Protein AF-A0A847JSV0-F1 (afdb_monomer)

Radius of gyration: 32.34 Å; Cα contacts (8 Å, |Δi|>4): 1662; chains: 1; bounding box: 88×96×101 Å

Nearest PDB structures (foldseek):
  1ulp-assembly1_A  TM=4.296E-01  e=1.513E-01  Cellulomonas fimi
  4qqu-assembly1_A  TM=3.848E-01  e=2.629E+00  Candida albicans
  8e0n-assembly1_A  TM=3.205E-01  e=8.816E+00  synthetic construct
  5cwq-assembly1_A  TM=2.743E-01  e=8.399E+00  synthetic construct

Structure (mmCIF, N/CA/C/O backbone):
data_AF-A0A847JSV0-F1
#
_entry.id   AF-A0A847JSV0-F1
#
loop_
_atom_site.group_PDB
_atom_site.id
_atom_site.type_symbol
_atom_site.label_atom_id
_atom_site.label_alt_id
_atom_site.label_comp_id
_atom_site.label_asym_id
_atom_site.label_entity_id
_atom_site.label_seq_id
_atom_site.pdbx_PDB_ins_code
_atom_site.Cartn_x
_atom_site.Cartn_y
_atom_site.Cartn_z
_atom_site.occupancy
_atom_site.B_iso_or_equiv
_atom_site.auth_seq_id
_atom_site.auth_comp_id
_atom_site.auth_asym_id
_atom_site.auth_atom_id
_atom_site.pdbx_PDB_model_num
ATOM 1 N N . MET A 1 1 ? 47.675 39.208 50.537 1.00 34.91 1 MET A N 1
ATOM 2 C CA . MET A 1 1 ? 48.428 38.346 49.602 1.00 34.91 1 MET A CA 1
ATOM 3 C C . MET A 1 1 ? 47.453 37.944 48.498 1.00 34.91 1 MET A C 1
ATOM 5 O O . MET A 1 1 ? 46.710 36.995 48.680 1.00 34.91 1 MET A O 1
ATOM 9 N N . THR A 1 2 ? 47.088 38.894 47.626 1.00 32.78 2 THR A N 1
ATOM 10 C CA . THR A 1 2 ? 47.668 39.128 46.276 1.00 32.78 2 THR A CA 1
ATOM 11 C C . THR A 1 2 ? 47.453 37.903 45.388 1.00 32.78 2 THR A C 1
ATOM 13 O O . THR A 1 2 ? 48.024 36.862 45.668 1.00 32.78 2 THR A O 1
ATOM 16 N N . GLY A 1 3 ? 46.668 37.899 44.320 1.00 32.62 3 GLY A N 1
ATOM 17 C CA . GLY A 1 3 ? 46.015 38.927 43.513 1.00 32.62 3 GLY A CA 1
ATOM 18 C C . GLY A 1 3 ? 45.751 38.241 42.165 1.00 32.62 3 GLY A C 1
ATOM 19 O O . GLY A 1 3 ? 46.589 37.457 41.730 1.00 32.62 3 GLY A O 1
ATOM 20 N N . ASN A 1 4 ? 44.594 38.443 41.537 1.00 36.09 4 ASN A N 1
ATOM 21 C CA . ASN A 1 4 ? 44.381 37.958 40.171 1.00 36.09 4 ASN A CA 1
ATOM 22 C C . ASN A 1 4 ? 43.599 39.009 39.385 1.00 36.09 4 ASN A C 1
ATOM 24 O O . ASN A 1 4 ? 42.371 39.080 39.419 1.00 36.09 4 ASN A O 1
ATOM 28 N N . GLU A 1 5 ? 44.377 39.872 38.740 1.00 38.78 5 GLU A N 1
ATOM 29 C CA . GLU A 1 5 ? 43.948 40.855 37.758 1.00 38.78 5 GLU A CA 1
ATOM 30 C C . GLU A 1 5 ? 43.516 40.133 36.475 1.00 38.78 5 GLU A C 1
ATOM 32 O O . GLU A 1 5 ? 44.240 39.298 35.931 1.00 38.78 5 GLU A O 1
ATOM 37 N N . ARG A 1 6 ? 42.328 40.464 35.962 1.00 38.84 6 ARG A N 1
ATOM 38 C CA . ARG A 1 6 ? 41.935 40.107 34.596 1.00 38.84 6 ARG A CA 1
ATOM 39 C C . ARG A 1 6 ? 42.557 41.119 33.639 1.00 38.84 6 ARG A C 1
ATOM 41 O O . ARG A 1 6 ? 42.055 42.230 33.492 1.00 38.84 6 ARG A O 1
ATOM 48 N N . ALA A 1 7 ? 43.641 40.712 32.989 1.00 34.66 7 ALA A N 1
ATOM 49 C CA . ALA A 1 7 ? 44.193 41.395 31.830 1.00 34.66 7 ALA A CA 1
ATOM 50 C C . ALA A 1 7 ? 43.252 41.222 30.624 1.00 34.66 7 ALA A C 1
ATOM 52 O O . ALA A 1 7 ? 43.016 40.106 30.160 1.00 34.66 7 ALA A O 1
ATOM 53 N N . ASN A 1 8 ? 42.732 42.332 30.099 1.00 32.81 8 ASN A N 1
ATOM 54 C CA . ASN A 1 8 ? 42.137 42.376 28.767 1.00 32.81 8 ASN A CA 1
ATOM 55 C C . ASN A 1 8 ? 43.275 42.399 27.739 1.00 32.81 8 ASN A C 1
ATOM 57 O O . ASN A 1 8 ? 43.961 43.407 27.582 1.00 32.81 8 ASN A O 1
ATOM 61 N N . VAL A 1 9 ? 43.486 41.280 27.046 1.00 33.12 9 VAL A N 1
ATOM 62 C CA . VAL A 1 9 ? 44.395 41.200 25.898 1.00 33.12 9 VAL A CA 1
ATOM 63 C C . VAL A 1 9 ? 43.662 41.746 24.674 1.00 33.12 9 VAL A C 1
ATOM 65 O O . VAL A 1 9 ? 42.769 41.101 24.129 1.00 33.12 9 VAL A O 1
ATOM 68 N N . LEU A 1 10 ? 44.040 42.951 24.248 1.00 29.98 10 LEU A N 1
ATOM 69 C CA . LEU A 1 10 ? 43.637 43.530 22.969 1.00 29.98 10 LEU A CA 1
ATOM 70 C C . LEU A 1 10 ? 44.544 42.948 21.870 1.00 29.98 10 LEU A C 1
ATOM 72 O O . LEU A 1 10 ? 45.731 43.268 21.795 1.00 29.98 10 LEU A O 1
ATOM 76 N N . LEU A 1 11 ? 44.001 42.072 21.026 1.00 31.48 11 LEU A N 1
ATOM 77 C CA . LEU A 1 11 ? 44.697 41.520 19.862 1.00 31.48 11 LEU A CA 1
ATOM 78 C C . LEU A 1 11 ? 44.618 42.535 18.708 1.00 31.48 11 LEU A C 1
ATOM 80 O O . LEU A 1 11 ? 43.620 42.608 17.996 1.00 31.48 11 LEU A O 1
ATOM 84 N N . MET A 1 12 ? 45.664 43.347 18.535 1.00 32.09 12 MET A N 1
ATOM 85 C CA . MET A 1 12 ? 45.839 44.187 17.345 1.00 32.09 12 MET A CA 1
ATOM 86 C C . MET A 1 12 ? 46.558 43.388 16.254 1.00 32.09 12 MET A C 1
ATOM 88 O O . MET A 1 12 ? 47.762 43.148 16.337 1.00 32.09 12 MET A O 1
ATOM 92 N N . ILE A 1 13 ? 45.826 42.997 15.212 1.00 36.97 13 ILE A N 1
ATOM 93 C CA . ILE A 1 13 ? 46.406 42.525 13.950 1.00 36.97 13 ILE A CA 1
ATOM 94 C C . ILE A 1 13 ? 46.797 43.775 13.153 1.00 36.97 13 ILE A C 1
ATOM 96 O O . ILE A 1 13 ? 45.942 44.493 12.643 1.00 36.97 13 ILE A O 1
ATOM 100 N N . GLY A 1 14 ? 48.097 44.068 13.095 1.00 33.44 14 GLY A N 1
ATOM 101 C CA . GLY A 1 14 ? 48.641 45.137 12.262 1.00 33.44 14 GLY A CA 1
ATOM 102 C C . GLY A 1 14 ? 48.822 44.672 10.819 1.00 33.44 14 GLY A C 1
ATOM 103 O O . GLY A 1 14 ? 49.697 43.852 10.546 1.00 33.44 14 GLY A O 1
ATOM 104 N N . ASP A 1 15 ? 48.037 45.229 9.898 1.00 40.00 15 ASP A N 1
ATOM 105 C CA . ASP A 1 15 ? 48.282 45.125 8.460 1.00 40.00 15 ASP A CA 1
ATOM 106 C C . ASP A 1 15 ? 49.325 46.178 8.038 1.00 40.00 15 ASP A C 1
ATOM 108 O O . ASP A 1 15 ? 49.098 47.391 8.089 1.00 40.00 15 ASP A O 1
ATOM 112 N N . ARG A 1 16 ? 50.524 45.719 7.665 1.00 45.75 16 ARG A N 1
ATOM 113 C CA . ARG A 1 16 ? 51.597 46.558 7.117 1.00 45.75 16 ARG A CA 1
ATOM 114 C C . ARG A 1 16 ? 51.403 46.691 5.608 1.00 45.75 16 ARG A C 1
ATOM 116 O O . ARG A 1 16 ? 52.110 46.001 4.878 1.00 45.75 16 ARG A O 1
ATOM 123 N N . ARG A 1 17 ? 50.519 47.584 5.137 1.00 50.09 17 ARG A N 1
ATOM 124 C CA . ARG A 1 17 ? 50.548 48.149 3.761 1.00 50.09 17 ARG A CA 1
ATOM 125 C C . ARG A 1 17 ? 49.454 49.205 3.515 1.00 50.09 17 ARG A C 1
ATOM 127 O O . ARG A 1 17 ? 48.552 48.994 2.723 1.00 50.09 17 ARG A O 1
ATOM 134 N N . SER A 1 18 ? 49.580 50.395 4.103 1.00 39.91 18 SER A N 1
ATOM 135 C CA . SER A 1 18 ? 49.068 51.635 3.481 1.00 39.91 18 SER A CA 1
ATOM 136 C C . SER A 1 18 ? 49.465 52.863 4.299 1.00 39.91 18 SER A C 1
ATOM 138 O O . SER A 1 18 ? 49.057 53.008 5.448 1.00 39.91 18 SER A O 1
ATOM 140 N N . GLY A 1 19 ? 50.252 53.761 3.704 1.00 50.16 19 GLY A N 1
ATOM 141 C CA . GLY A 1 19 ? 50.628 55.047 4.290 1.00 50.16 19 GLY A CA 1
ATOM 142 C C . GLY A 1 19 ? 49.482 56.058 4.256 1.00 50.16 19 GLY A C 1
ATOM 143 O O . GLY A 1 19 ? 49.471 56.948 3.410 1.00 50.16 19 GLY A O 1
ATOM 144 N N . LEU A 1 20 ? 48.533 55.942 5.185 1.00 41.81 20 LEU A N 1
ATOM 145 C CA . LEU A 1 20 ? 47.447 56.906 5.372 1.00 41.81 20 LEU A CA 1
ATOM 146 C C . LEU A 1 20 ? 47.446 57.444 6.810 1.00 41.81 20 LEU A C 1
ATOM 148 O O . LEU A 1 20 ? 47.539 56.700 7.781 1.00 41.81 20 LEU A O 1
ATOM 152 N N . ARG A 1 21 ? 47.404 58.778 6.911 1.00 40.75 21 ARG A N 1
ATOM 153 C CA . ARG A 1 21 ? 47.497 59.579 8.143 1.00 40.75 21 ARG A CA 1
ATOM 154 C C . ARG A 1 21 ? 46.373 59.234 9.139 1.00 40.75 21 ARG A C 1
ATOM 156 O O . ARG A 1 21 ? 45.240 59.038 8.698 1.00 40.75 21 ARG A O 1
ATOM 163 N N . PRO A 1 22 ? 46.624 59.253 10.461 1.00 37.28 22 PRO A N 1
ATOM 164 C CA . PRO A 1 22 ? 45.584 58.995 11.448 1.00 37.28 22 PRO A CA 1
ATOM 165 C C . PRO A 1 22 ? 44.636 60.199 11.540 1.00 37.28 22 PRO A C 1
ATOM 167 O O . PRO A 1 22 ? 45.057 61.318 11.833 1.00 37.28 22 PRO A O 1
ATOM 170 N N . ARG A 1 23 ? 43.342 59.975 11.295 1.00 39.03 23 ARG A N 1
ATOM 171 C CA . ARG A 1 23 ? 42.270 60.871 11.749 1.00 39.03 23 ARG A CA 1
ATOM 172 C C . ARG A 1 23 ? 41.839 60.404 13.137 1.00 39.03 23 ARG A C 1
ATOM 174 O O . ARG A 1 23 ? 41.472 59.244 13.295 1.00 39.03 23 ARG A O 1
ATOM 181 N N . LEU A 1 24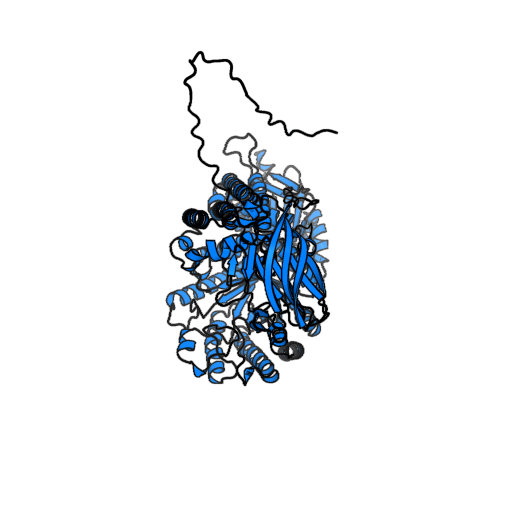 ? 41.900 61.303 14.121 1.00 36.56 24 LEU A N 1
ATOM 182 C CA . LEU A 1 24 ? 41.287 61.114 15.435 1.00 36.56 24 LEU A CA 1
ATOM 183 C C . LEU A 1 24 ? 39.799 60.784 15.247 1.00 36.56 24 LEU A C 1
ATOM 185 O O . LEU A 1 24 ? 39.021 61.642 14.832 1.00 36.56 24 LEU A O 1
ATOM 189 N N . LEU A 1 25 ? 39.416 59.541 15.537 1.00 37.91 25 LEU A N 1
ATOM 190 C CA . LEU A 1 25 ? 38.022 59.143 15.672 1.00 37.91 25 LEU A CA 1
ATOM 191 C C . LEU A 1 25 ? 37.636 59.367 17.138 1.00 37.91 25 LEU A C 1
ATOM 193 O O . LEU A 1 25 ? 38.110 58.659 18.026 1.00 37.91 25 LEU A O 1
ATOM 197 N N . ALA A 1 26 ? 36.825 60.392 17.394 1.00 36.50 26 ALA A N 1
ATOM 198 C CA . ALA A 1 26 ? 36.212 60.602 18.696 1.00 36.50 26 ALA A CA 1
ATOM 199 C C . ALA A 1 26 ? 35.286 59.414 18.996 1.00 36.50 26 ALA A C 1
ATOM 201 O O . ALA A 1 26 ? 34.275 59.216 18.323 1.00 36.50 26 ALA A O 1
ATOM 202 N N . ILE A 1 27 ? 35.654 58.603 19.988 1.00 38.72 27 ILE A N 1
ATOM 203 C CA . ILE A 1 27 ? 34.797 57.550 20.528 1.00 38.72 27 ILE A CA 1
ATOM 204 C C . ILE A 1 27 ? 33.719 58.251 21.358 1.00 38.72 27 ILE A C 1
ATOM 206 O O . ILE A 1 27 ? 33.944 58.624 22.508 1.00 38.72 27 ILE A O 1
ATOM 210 N N . CYS A 1 28 ? 32.548 58.466 20.759 1.00 37.19 28 CYS A N 1
ATOM 211 C CA . CYS A 1 28 ? 31.337 58.737 21.520 1.00 37.19 28 CYS A CA 1
ATOM 212 C C . CYS A 1 28 ? 31.028 57.491 22.358 1.00 37.19 28 CYS A C 1
ATOM 214 O O . CYS A 1 28 ? 30.639 56.453 21.824 1.00 37.19 28 CYS A O 1
ATOM 216 N N . LEU A 1 29 ? 31.223 57.606 23.672 1.00 39.25 29 LEU A N 1
ATOM 217 C CA . LEU A 1 29 ? 30.685 56.697 24.678 1.00 39.25 29 LEU A CA 1
ATOM 218 C C . LEU A 1 29 ? 29.153 56.735 24.588 1.00 39.25 29 LEU A C 1
ATOM 220 O O . LEU A 1 29 ? 28.499 57.542 25.246 1.00 39.25 29 LEU A O 1
ATOM 224 N N . LEU A 1 30 ? 28.578 55.891 23.732 1.00 40.66 30 LEU A N 1
ATOM 225 C CA . LEU A 1 30 ? 27.171 55.528 23.840 1.00 40.66 30 LEU A CA 1
ATOM 226 C C . LEU A 1 30 ? 27.001 54.737 25.146 1.00 40.66 30 LEU A C 1
ATOM 228 O O . LEU A 1 30 ? 27.845 53.886 25.446 1.00 40.66 30 LEU A O 1
ATOM 232 N N . PRO A 1 31 ? 25.951 55.004 25.939 1.00 45.34 31 PRO A N 1
ATOM 233 C CA . PRO A 1 31 ? 25.681 54.215 27.127 1.00 45.34 31 PRO A CA 1
ATOM 234 C C . PRO A 1 31 ? 25.531 52.753 26.704 1.00 45.34 31 PRO A C 1
ATOM 236 O O . PRO A 1 31 ? 24.772 52.448 25.783 1.00 45.34 31 PRO A O 1
ATOM 239 N N . LEU A 1 32 ? 26.276 51.863 27.366 1.00 46.00 32 LEU A N 1
ATOM 240 C CA . LEU A 1 32 ? 26.009 50.429 27.377 1.00 46.00 32 LEU A CA 1
ATOM 241 C C . LEU A 1 32 ? 24.556 50.267 27.826 1.00 46.00 32 LEU A C 1
ATOM 243 O O . LEU A 1 32 ? 24.259 50.281 29.021 1.00 46.00 32 LEU A O 1
ATOM 247 N N . ALA A 1 33 ? 23.640 50.194 26.860 1.00 44.34 33 ALA A N 1
ATOM 248 C CA . ALA A 1 33 ? 22.288 49.751 27.105 1.00 44.34 33 ALA A CA 1
ATOM 249 C C . ALA A 1 33 ? 22.424 48.422 27.842 1.00 44.34 33 ALA A C 1
ATOM 251 O O . ALA A 1 33 ? 23.149 47.535 27.381 1.00 44.34 33 ALA A O 1
ATOM 252 N N . SER A 1 34 ? 21.795 48.330 29.016 1.00 44.09 34 SER A N 1
ATOM 253 C CA . SER A 1 34 ? 21.628 47.063 29.714 1.00 44.09 34 SER A CA 1
ATOM 254 C C . SER A 1 34 ? 21.204 46.045 28.669 1.00 44.09 34 SER A C 1
ATOM 256 O O . SER A 1 34 ? 20.140 46.196 28.067 1.00 44.09 34 SER A O 1
ATOM 258 N N . VAL A 1 35 ? 22.070 45.064 28.403 1.00 47.00 35 VAL A N 1
ATOM 259 C CA . VAL A 1 35 ? 21.666 43.849 27.710 1.00 47.00 35 VAL A CA 1
ATOM 260 C C . VAL A 1 35 ? 20.538 43.332 28.579 1.00 47.00 35 VAL A C 1
ATOM 262 O O . VAL A 1 35 ? 20.782 42.866 29.691 1.00 47.00 35 VAL A O 1
ATOM 265 N N . CYS A 1 36 ? 19.300 43.571 28.144 1.00 44.03 36 CYS A N 1
ATOM 266 C CA . CYS A 1 36 ? 18.137 42.980 28.766 1.00 44.03 36 CYS A CA 1
ATOM 267 C C . CYS A 1 36 ? 18.471 41.499 28.816 1.00 44.03 36 CYS A C 1
ATOM 269 O O . CYS A 1 36 ? 18.708 40.905 27.763 1.00 44.03 36 CYS A O 1
ATOM 271 N N . ALA A 1 37 ? 18.612 40.953 30.025 1.00 51.38 37 ALA A N 1
ATOM 272 C CA . ALA A 1 37 ? 18.651 39.521 30.211 1.00 51.38 37 ALA A CA 1
ATOM 273 C C . ALA A 1 37 ? 17.386 39.021 29.516 1.00 51.38 37 ALA A C 1
ATOM 275 O O . ALA A 1 37 ? 16.277 39.267 29.997 1.00 51.38 37 ALA A O 1
ATOM 276 N N . PHE A 1 38 ? 17.543 38.475 28.307 1.00 52.47 38 PHE A N 1
ATOM 277 C CA . PHE A 1 38 ? 16.462 37.772 27.645 1.00 52.47 38 PHE A CA 1
ATOM 278 C C . PHE A 1 38 ? 15.958 36.781 28.685 1.00 52.47 38 PHE A C 1
ATOM 280 O O . PHE A 1 38 ? 16.769 36.159 29.367 1.00 52.47 38 PHE A O 1
ATOM 287 N N . ALA A 1 39 ? 14.646 36.744 28.905 1.00 57.28 39 ALA A N 1
ATOM 288 C CA . ALA A 1 39 ? 14.075 35.857 29.900 1.00 57.28 39 ALA A CA 1
ATOM 289 C C . ALA A 1 39 ? 14.540 34.424 29.582 1.00 57.28 39 ALA A C 1
ATOM 291 O O . ALA A 1 39 ? 14.081 33.820 28.616 1.00 57.28 39 ALA A O 1
ATOM 292 N N . ASP A 1 40 ? 15.487 33.911 30.373 1.00 81.00 40 ASP A N 1
ATOM 293 C CA . ASP A 1 40 ? 16.155 32.608 30.211 1.00 81.00 40 ASP A CA 1
ATOM 294 C C . ASP A 1 40 ? 15.225 31.437 30.586 1.00 81.00 40 ASP A C 1
ATOM 296 O O . ASP A 1 40 ? 15.662 30.373 31.032 1.00 81.00 40 ASP A O 1
ATOM 300 N N . GLU A 1 41 ? 13.914 31.633 30.452 1.00 92.75 41 GLU A N 1
ATOM 301 C CA . GLU A 1 41 ? 12.902 30.744 30.995 1.00 92.75 41 GLU A CA 1
ATOM 302 C C . GLU A 1 41 ? 11.753 30.548 30.003 1.00 92.75 41 GLU A C 1
ATOM 304 O O . GLU A 1 41 ? 11.113 31.507 29.565 1.00 92.75 41 GLU A O 1
ATOM 309 N N . ALA A 1 42 ? 11.476 29.286 29.671 1.00 95.12 42 ALA A N 1
ATOM 310 C CA . ALA A 1 42 ? 10.224 28.893 29.040 1.00 95.12 42 ALA A CA 1
ATOM 311 C C . ALA A 1 42 ? 9.225 28.525 30.137 1.00 95.12 42 ALA A C 1
ATOM 313 O O . ALA A 1 42 ? 9.546 27.752 31.035 1.00 95.12 42 ALA A O 1
ATOM 314 N N . ARG A 1 43 ? 8.016 29.079 30.103 1.00 96.88 43 ARG A N 1
ATOM 315 C CA . ARG A 1 43 ? 7.050 28.990 31.198 1.00 96.88 43 ARG A CA 1
ATOM 316 C C . ARG A 1 43 ? 5.628 28.795 30.699 1.00 96.88 43 ARG A C 1
ATOM 318 O O . ARG A 1 43 ? 5.196 29.439 29.750 1.00 96.88 43 ARG A O 1
ATOM 325 N N . TYR A 1 44 ? 4.900 27.956 31.423 1.00 97.81 44 TYR A N 1
ATOM 326 C CA . TYR A 1 44 ? 3.455 27.821 31.362 1.00 97.81 44 TYR A CA 1
ATOM 327 C C . TYR A 1 44 ? 2.889 28.032 32.768 1.00 97.81 44 TYR A C 1
ATOM 329 O O . TYR A 1 44 ? 3.381 27.444 33.734 1.00 97.81 44 TYR A O 1
ATOM 337 N N . ALA A 1 45 ? 1.847 28.845 32.900 1.00 97.69 45 ALA A N 1
ATOM 338 C CA . ALA A 1 45 ? 1.058 28.940 34.125 1.00 97.69 45 ALA A CA 1
ATOM 339 C C . ALA A 1 45 ? -0.435 28.886 33.794 1.00 97.69 45 ALA A C 1
ATOM 341 O O . ALA A 1 45 ? -0.903 29.579 32.887 1.00 97.69 45 ALA A O 1
ATOM 342 N N . ALA A 1 46 ? -1.170 28.062 34.538 1.00 95.75 46 ALA A N 1
ATOM 343 C CA . ALA A 1 46 ? -2.612 27.946 34.409 1.00 95.75 46 ALA A CA 1
ATOM 344 C C . ALA A 1 46 ? -3.303 29.260 34.812 1.00 95.75 46 ALA A C 1
ATOM 346 O O . ALA A 1 46 ? -2.841 29.991 35.688 1.00 95.75 46 ALA A O 1
ATOM 347 N N . GLY A 1 47 ? -4.422 29.554 34.160 1.00 93.44 47 GLY A N 1
ATOM 348 C CA . GLY A 1 47 ? -5.183 30.788 34.322 1.00 93.44 47 GLY A CA 1
ATOM 349 C C . GLY A 1 47 ? -6.196 30.939 33.192 1.00 93.44 47 GLY A C 1
ATOM 350 O O . GLY A 1 47 ? -6.240 30.103 32.287 1.00 93.44 47 GLY A O 1
ATOM 351 N N . ASP A 1 48 ? -6.987 32.006 33.243 1.00 88.81 48 ASP A N 1
ATOM 352 C CA . ASP A 1 48 ? -7.874 32.405 32.150 1.00 88.81 48 ASP A CA 1
ATOM 353 C C . ASP A 1 48 ? -7.598 33.874 31.761 1.00 88.81 48 ASP A C 1
ATOM 355 O O . ASP A 1 48 ? -8.020 34.784 32.483 1.00 88.81 48 ASP A O 1
ATOM 359 N N . PRO A 1 49 ? -6.839 34.128 30.675 1.00 91.75 49 PRO A N 1
ATOM 360 C CA . PRO A 1 49 ? -6.125 33.143 29.857 1.00 91.75 49 PRO A CA 1
ATOM 361 C C . PRO A 1 49 ? -4.886 32.568 30.579 1.00 91.75 49 PRO A C 1
ATOM 363 O O . PRO A 1 49 ? -4.361 33.191 31.508 1.00 91.75 49 PRO A O 1
ATOM 366 N N . PRO A 1 50 ? -4.370 31.399 30.157 1.00 93.69 50 PRO A N 1
ATOM 367 C CA . PRO A 1 50 ? -3.097 30.898 30.660 1.00 93.69 50 PRO A CA 1
ATOM 368 C C . PRO A 1 50 ? -1.945 31.823 30.243 1.00 93.69 50 PRO A C 1
ATOM 370 O O . PRO A 1 50 ? -2.011 32.521 29.230 1.00 93.69 50 PRO A O 1
ATOM 373 N N . THR A 1 51 ? -0.860 31.809 31.014 1.00 95.44 51 THR A N 1
ATOM 374 C CA . THR A 1 51 ? 0.387 32.494 30.644 1.00 95.44 51 THR A CA 1
ATOM 375 C C . THR A 1 51 ? 1.299 31.509 29.924 1.00 95.44 51 THR A C 1
ATOM 377 O O . THR A 1 51 ? 1.751 30.542 30.533 1.00 95.44 51 THR A O 1
ATOM 380 N N . GLU A 1 52 ? 1.583 31.768 28.649 1.00 94.81 52 GLU A N 1
ATOM 381 C CA . GLU A 1 52 ? 2.425 30.933 27.786 1.00 94.81 52 GLU A CA 1
ATOM 382 C C . GLU A 1 52 ? 3.622 31.750 27.280 1.00 94.81 52 GLU A C 1
ATOM 384 O O . GLU A 1 52 ? 3.478 32.643 26.445 1.00 94.81 52 GLU A O 1
ATOM 389 N N . THR A 1 53 ? 4.819 31.443 27.778 1.00 94.81 53 THR A N 1
ATOM 390 C CA . THR A 1 53 ? 6.072 32.102 27.385 1.00 94.81 53 THR A CA 1
ATOM 391 C C . THR A 1 53 ? 7.031 31.040 26.880 1.00 94.81 53 THR A C 1
ATOM 393 O O . THR A 1 53 ? 7.571 30.279 27.671 1.00 94.81 53 THR A O 1
ATOM 396 N N . HIS A 1 54 ? 7.242 30.944 25.566 1.00 94.00 54 HIS A N 1
ATOM 397 C CA . HIS A 1 54 ? 8.096 29.912 24.946 1.00 94.00 54 HIS A CA 1
ATOM 398 C C . HIS A 1 54 ? 7.709 28.455 25.260 1.00 94.00 54 HIS A C 1
ATOM 400 O O . HIS A 1 54 ? 8.465 27.542 24.946 1.00 94.00 54 HIS A O 1
ATOM 406 N N . MET A 1 55 ? 6.545 28.220 25.856 1.00 95.56 55 MET A N 1
ATOM 407 C CA . MET A 1 55 ? 6.008 26.902 26.152 1.00 95.56 55 MET A CA 1
ATOM 408 C C . MET A 1 55 ? 4.489 26.986 26.130 1.00 95.56 55 MET A C 1
ATOM 410 O O . MET A 1 55 ? 3.921 27.935 26.672 1.00 95.56 55 MET A O 1
ATOM 414 N N . ARG A 1 56 ? 3.841 26.003 25.508 1.00 95.00 56 ARG A N 1
ATOM 415 C CA . ARG A 1 56 ? 2.382 25.952 25.367 1.00 95.00 56 ARG A CA 1
ATOM 416 C C . ARG A 1 56 ? 1.817 24.602 25.768 1.00 95.00 56 ARG A C 1
ATOM 418 O O . ARG A 1 56 ? 2.505 23.582 25.671 1.00 95.00 56 ARG A O 1
ATOM 425 N N . LEU A 1 57 ? 0.547 24.597 26.157 1.00 95.25 57 LEU A N 1
ATOM 426 C CA . LEU A 1 57 ? -0.195 23.368 26.425 1.00 95.25 57 LEU A CA 1
ATOM 427 C C . LEU A 1 57 ? -0.536 22.636 25.116 1.00 95.25 57 LEU A C 1
ATOM 429 O O . LEU A 1 57 ? -1.067 23.230 24.175 1.00 95.25 57 LEU A O 1
ATOM 433 N N . VAL A 1 58 ? -0.292 21.327 25.071 1.00 91.50 58 VAL A N 1
ATOM 434 C CA . VAL A 1 58 ? -0.685 20.453 23.958 1.00 91.50 58 VAL A CA 1
ATOM 435 C C . VAL A 1 58 ? -1.934 19.663 24.344 1.00 91.50 58 VAL A C 1
ATOM 437 O O . VAL A 1 58 ? -1.968 18.979 25.363 1.00 91.50 58 VAL A O 1
ATOM 440 N N . ARG A 1 59 ? -2.967 19.750 23.504 1.00 87.75 59 ARG A N 1
ATOM 441 C CA . ARG A 1 59 ? -4.237 19.022 23.646 1.00 87.75 59 ARG A CA 1
ATOM 442 C C . ARG A 1 59 ? -4.224 17.779 22.757 1.00 87.75 59 ARG A C 1
ATOM 444 O O . ARG A 1 59 ? -3.913 17.895 21.571 1.00 87.75 59 ARG A O 1
ATOM 451 N N . ILE A 1 60 ? -4.525 16.607 23.320 1.00 77.62 60 ILE A N 1
ATOM 452 C CA . ILE A 1 60 ? -4.365 15.291 22.655 1.00 77.62 60 ILE A CA 1
ATOM 453 C C . ILE A 1 60 ? -5.666 14.476 22.702 1.00 77.62 60 ILE A C 1
ATOM 455 O O . ILE A 1 60 ? -5.681 13.257 22.515 1.00 77.62 60 ILE A O 1
ATOM 459 N N . ALA A 1 61 ? -6.813 15.123 22.903 1.00 57.25 61 ALA A N 1
ATOM 460 C CA . ALA A 1 61 ? -8.089 14.459 22.681 1.00 57.25 61 ALA A CA 1
ATOM 461 C C . ALA A 1 61 ? -8.190 13.909 21.231 1.00 57.25 61 ALA A C 1
ATOM 463 O O . ALA A 1 61 ? -7.855 14.620 20.279 1.00 57.25 61 ALA A O 1
ATOM 464 N N . PRO A 1 62 ? -8.655 12.660 21.021 1.00 53.62 62 PRO A N 1
ATOM 465 C CA . PRO A 1 62 ? -9.229 11.739 22.006 1.00 53.62 62 PRO A CA 1
ATOM 466 C C . PRO A 1 62 ? -8.261 10.656 22.525 1.00 53.62 62 PRO A C 1
ATOM 468 O O . PRO A 1 62 ? -8.734 9.726 23.167 1.00 53.62 62 PRO A O 1
ATOM 471 N N . ILE A 1 63 ? -6.963 10.699 22.194 1.00 68.88 63 ILE A N 1
ATOM 472 C CA . ILE A 1 63 ? -6.034 9.581 22.455 1.00 68.88 63 ILE A CA 1
ATOM 473 C C . ILE A 1 63 ? -5.797 9.427 23.955 1.00 68.88 63 ILE A C 1
ATOM 475 O O . ILE A 1 63 ? -6.195 8.419 24.529 1.00 68.88 63 ILE A O 1
ATOM 479 N N . ASP A 1 64 ? -5.198 10.446 24.570 1.00 77.69 64 ASP A N 1
ATOM 480 C CA . ASP A 1 64 ? -4.956 10.463 26.014 1.00 77.69 64 ASP A CA 1
ATOM 481 C C . ASP A 1 64 ? -5.935 11.384 26.741 1.00 77.69 64 ASP A C 1
ATOM 483 O O . ASP A 1 64 ? -6.006 11.331 27.953 1.00 77.69 64 ASP A O 1
ATOM 487 N N . GLY A 1 65 ? -6.727 12.186 26.021 1.00 81.06 65 GLY A N 1
ATOM 488 C CA . GLY A 1 65 ? -7.620 13.189 26.604 1.00 81.06 65 GLY A CA 1
ATOM 489 C C . GLY A 1 65 ? -6.939 14.542 26.831 1.00 81.06 65 GLY A C 1
ATOM 490 O O . GLY A 1 65 ? -5.734 14.700 26.641 1.00 81.06 65 GLY A O 1
ATOM 491 N N . ASP A 1 66 ? -7.738 15.539 27.208 1.00 89.56 66 ASP A N 1
ATOM 492 C CA . ASP A 1 66 ? -7.254 16.870 27.581 1.00 89.56 66 ASP A CA 1
ATOM 493 C C . ASP A 1 66 ? -7.229 16.997 29.112 1.00 89.56 66 ASP A C 1
ATOM 495 O O . ASP A 1 66 ? -8.079 16.399 29.779 1.00 89.56 66 ASP A O 1
ATOM 499 N N . PRO A 1 67 ? -6.297 17.771 29.696 1.00 93.88 67 PRO A N 1
ATOM 500 C CA . PRO A 1 67 ? -6.396 18.131 31.101 1.00 93.88 67 PRO A CA 1
ATOM 501 C C . PRO A 1 67 ? -7.599 19.050 31.336 1.00 93.88 67 PRO A C 1
ATOM 503 O O . PRO A 1 67 ? -8.003 19.833 30.469 1.00 93.88 67 PRO A O 1
ATOM 506 N N . LEU A 1 68 ? -8.150 18.981 32.541 1.00 95.94 68 LEU A N 1
ATOM 507 C CA . LEU A 1 68 ? -9.257 19.811 32.991 1.00 95.94 68 LEU A CA 1
ATOM 508 C C . LEU A 1 68 ? -8.712 21.091 33.626 1.00 95.94 68 LEU A C 1
ATOM 510 O O . LEU A 1 68 ? -7.767 21.054 34.407 1.00 95.94 68 LEU A O 1
ATOM 514 N N . PHE A 1 69 ? -9.307 22.232 33.294 1.00 96.75 69 PHE A N 1
ATOM 515 C CA . PHE A 1 69 ? -8.996 23.500 33.951 1.00 96.75 69 PHE A CA 1
ATOM 516 C C . PHE A 1 69 ? -9.851 23.626 35.212 1.00 96.75 69 PHE A C 1
ATOM 518 O O . PHE A 1 69 ? -11.072 23.481 35.139 1.00 96.75 69 PHE A O 1
ATOM 525 N N . GLU A 1 70 ? -9.232 23.909 36.357 1.00 97.56 70 GLU A N 1
ATOM 526 C CA . GLU A 1 70 ? -9.948 24.147 37.613 1.00 97.56 70 GLU A CA 1
ATOM 527 C C . GLU A 1 70 ? -9.215 25.143 38.519 1.00 97.56 70 GLU A C 1
ATOM 529 O O . GLU A 1 70 ? -8.027 25.413 38.347 1.00 97.56 70 GLU A O 1
ATOM 534 N N . THR A 1 71 ? -9.921 25.668 39.519 1.00 98.00 71 THR A N 1
ATOM 535 C CA . THR A 1 71 ? -9.316 26.409 40.632 1.00 98.00 71 THR A CA 1
ATOM 536 C C . THR A 1 71 ? -9.297 25.504 41.855 1.00 98.00 71 THR A C 1
ATOM 538 O O . THR A 1 71 ? -10.348 25.033 42.289 1.00 98.00 71 THR A O 1
ATOM 541 N N . HIS A 1 72 ? -8.117 25.272 42.426 1.00 98.06 72 HIS A N 1
ATOM 542 C CA . HIS A 1 72 ? -7.940 24.435 43.608 1.00 98.06 72 HIS A CA 1
ATOM 543 C C . HIS A 1 72 ? -7.138 25.181 44.677 1.00 98.06 72 HIS A C 1
ATOM 545 O O . HIS A 1 72 ? -6.071 25.718 44.387 1.00 98.06 72 HIS A O 1
ATOM 551 N N . ALA A 1 73 ? -7.659 25.239 45.908 1.00 97.06 73 ALA A N 1
ATOM 552 C CA . ALA A 1 73 ? -7.073 26.027 47.000 1.00 97.06 73 ALA A CA 1
ATOM 553 C C . ALA A 1 73 ? -6.683 27.453 46.541 1.00 97.06 73 ALA A C 1
ATOM 555 O O . ALA A 1 73 ? -5.518 27.848 46.617 1.00 97.06 73 ALA A O 1
ATOM 556 N N . ASP A 1 74 ? -7.664 28.162 45.967 1.00 97.19 74 ASP A N 1
ATOM 557 C CA . ASP A 1 74 ? -7.569 29.538 45.452 1.00 97.19 74 ASP A CA 1
ATOM 558 C C . ASP A 1 74 ? -6.523 29.777 44.348 1.00 97.19 74 ASP A C 1
ATOM 560 O O . ASP A 1 74 ? -6.178 30.921 44.047 1.00 97.19 74 ASP A O 1
ATOM 564 N N . LYS A 1 75 ? -6.031 28.713 43.699 1.00 98.19 75 LYS A N 1
ATOM 565 C CA . LYS A 1 75 ? -5.066 28.809 42.598 1.00 98.19 75 LYS A CA 1
ATOM 566 C C . LYS A 1 75 ? -5.581 28.109 41.333 1.00 98.19 75 LYS A C 1
ATOM 568 O O . LYS A 1 75 ? -5.993 26.949 41.417 1.00 98.19 75 LYS A O 1
ATOM 573 N N . PRO A 1 76 ? -5.556 28.771 40.161 1.00 98.12 76 PRO A N 1
ATOM 574 C CA . PRO A 1 76 ? -5.831 28.119 38.884 1.00 98.12 76 PRO A CA 1
ATOM 575 C C . PRO A 1 76 ? -4.819 27.004 38.598 1.00 98.12 76 PRO A C 1
ATOM 577 O O . PRO A 1 76 ? -3.622 27.165 38.844 1.00 98.12 76 PRO A O 1
ATOM 580 N N . CYS A 1 77 ? -5.284 25.877 38.069 1.00 98.44 77 CYS A N 1
ATOM 581 C CA . CYS A 1 77 ? -4.442 24.735 37.737 1.00 98.44 77 CYS A CA 1
ATOM 582 C C . CYS A 1 77 ? -5.018 23.887 36.598 1.00 98.44 77 CYS A C 1
ATOM 584 O O . CYS A 1 77 ? -6.198 23.970 36.250 1.00 98.44 77 CYS A O 1
ATOM 586 N N . LEU A 1 78 ? -4.150 23.061 36.023 1.00 98.00 78 LEU A N 1
ATOM 587 C CA . LEU A 1 78 ? -4.513 21.943 35.166 1.00 98.00 78 LEU A CA 1
ATOM 588 C C . LEU A 1 78 ? -4.610 20.682 36.020 1.00 98.00 78 LEU A C 1
ATOM 590 O O . LEU A 1 78 ? -3.661 20.361 36.736 1.00 98.00 78 LEU A O 1
ATOM 594 N N . ARG A 1 79 ? -5.712 19.946 35.912 1.00 97.94 79 ARG A N 1
ATOM 595 C CA . ARG A 1 79 ? -5.882 18.625 36.512 1.00 97.94 79 ARG A CA 1
ATOM 596 C C . ARG A 1 79 ? -5.842 17.553 35.428 1.00 97.94 79 ARG A C 1
ATOM 598 O O . ARG A 1 79 ? -6.457 17.710 34.374 1.00 97.94 79 ARG A O 1
ATOM 605 N N . THR A 1 80 ? -5.137 16.456 35.675 1.00 96.69 80 THR A N 1
ATOM 606 C CA . THR A 1 80 ? -5.312 15.228 34.882 1.00 96.69 80 THR A CA 1
ATOM 607 C C . THR A 1 80 ? -6.746 14.697 35.019 1.00 96.69 80 THR A C 1
ATOM 609 O O . THR A 1 80 ? -7.523 15.183 35.837 1.00 96.69 80 THR A O 1
ATOM 612 N N . ASP A 1 81 ? -7.134 13.712 34.217 1.00 94.12 81 ASP A N 1
ATOM 613 C CA . ASP A 1 81 ? -8.502 13.193 34.252 1.00 94.12 81 ASP A CA 1
ATOM 614 C C . ASP A 1 81 ? -8.512 11.681 34.455 1.00 94.12 81 ASP A C 1
ATOM 616 O O . ASP A 1 81 ? -8.595 10.891 33.509 1.00 94.12 81 ASP A O 1
ATOM 620 N N . ARG A 1 82 ? -8.442 11.265 35.723 1.00 92.81 82 ARG A N 1
ATOM 621 C CA . ARG A 1 82 ? -8.533 9.851 36.104 1.00 92.81 82 ARG A CA 1
ATOM 622 C C . ARG A 1 82 ? -9.809 9.163 35.615 1.00 92.81 82 ARG A C 1
ATOM 624 O O . ARG A 1 82 ? -9.769 7.959 35.367 1.00 92.81 82 ARG A O 1
ATOM 631 N N . GLU A 1 83 ? -10.926 9.882 35.477 1.00 88.44 83 GLU A N 1
ATOM 632 C CA . GLU A 1 83 ? -12.207 9.292 35.059 1.00 88.44 83 GLU A CA 1
ATOM 633 C C . GLU A 1 83 ? -12.141 8.870 33.591 1.00 88.44 83 GLU A C 1
ATOM 635 O O . GLU A 1 83 ? -12.577 7.773 33.236 1.00 88.44 83 GLU A O 1
ATOM 640 N N . ASN A 1 84 ? -11.472 9.680 32.768 1.00 83.19 84 ASN A N 1
ATOM 641 C CA . ASN A 1 84 ? -11.171 9.374 31.371 1.00 83.19 84 ASN A CA 1
ATOM 642 C C . ASN A 1 84 ? -9.844 8.621 31.171 1.00 83.19 84 ASN A C 1
ATOM 644 O O . ASN A 1 84 ? -9.418 8.423 30.034 1.00 83.19 84 ASN A O 1
ATOM 648 N N . ARG A 1 85 ? -9.211 8.149 32.256 1.00 87.94 85 ARG A N 1
ATOM 649 C CA . ARG A 1 85 ? -7.909 7.453 32.247 1.00 87.94 85 ARG A CA 1
ATOM 650 C C . ARG A 1 85 ? -6.797 8.263 31.568 1.00 87.94 85 ARG A C 1
ATOM 652 O O . ARG A 1 85 ? -5.929 7.679 30.925 1.00 87.94 85 ARG A O 1
ATOM 659 N N . ASN A 1 86 ? -6.809 9.582 31.748 1.00 90.75 86 ASN A N 1
ATOM 660 C CA . ASN A 1 86 ? -5.761 10.495 31.311 1.00 90.75 86 ASN A CA 1
ATOM 661 C C . ASN A 1 86 ? -4.823 10.833 32.478 1.00 90.75 86 ASN A C 1
ATOM 663 O O . ASN A 1 86 ? -5.163 11.715 33.265 1.00 90.75 86 ASN A O 1
ATOM 667 N N . PRO A 1 87 ? -3.650 10.197 32.619 1.00 95.12 87 PRO A N 1
ATOM 668 C CA . PRO A 1 87 ? -2.701 10.549 33.669 1.00 95.12 87 PRO A CA 1
ATOM 669 C C . PRO A 1 87 ? -1.697 11.632 33.235 1.00 95.12 87 PRO A C 1
ATOM 671 O O . PRO A 1 87 ? -0.704 11.819 33.933 1.00 95.12 87 PRO A O 1
ATOM 674 N N . TYR A 1 88 ? -1.880 12.316 32.097 1.00 96.50 88 TYR A N 1
ATOM 675 C CA . TYR A 1 88 ? -0.830 13.129 31.475 1.00 96.50 88 TYR A CA 1
ATOM 676 C C . TYR A 1 88 ? -1.244 14.584 31.190 1.00 96.50 88 TYR A C 1
ATOM 678 O O . TYR A 1 88 ? -2.379 14.881 30.825 1.00 96.50 88 TYR A O 1
ATOM 686 N N . ILE A 1 89 ? -0.278 15.501 31.295 1.00 97.19 89 ILE A N 1
ATOM 687 C CA . ILE A 1 89 ? -0.382 16.902 30.856 1.00 97.19 89 ILE A CA 1
ATOM 688 C C . ILE A 1 89 ? 0.797 17.202 29.935 1.00 97.19 89 ILE A C 1
ATOM 690 O O . ILE A 1 89 ? 1.943 17.028 30.341 1.00 97.19 89 ILE A O 1
ATOM 694 N N . TYR A 1 90 ? 0.534 17.647 28.710 1.00 96.00 90 TYR A N 1
ATOM 695 C CA . TYR A 1 90 ? 1.528 17.700 27.639 1.00 96.00 90 TYR A CA 1
ATOM 696 C C . TYR A 1 90 ? 1.945 19.122 27.281 1.00 96.00 90 TYR A C 1
ATOM 698 O O . TYR A 1 90 ? 1.102 20.010 27.190 1.00 96.00 90 TYR A O 1
ATOM 706 N N . PHE A 1 91 ? 3.230 19.324 27.002 1.00 96.38 91 PHE A N 1
ATOM 707 C CA . PHE A 1 91 ? 3.782 20.640 26.694 1.00 96.38 91 PHE A CA 1
ATOM 708 C C . PHE A 1 91 ? 4.715 20.600 25.482 1.00 96.38 91 PHE A C 1
ATOM 710 O O . PHE A 1 91 ? 5.459 19.641 25.281 1.00 96.38 91 PHE A O 1
ATOM 717 N N . ASP A 1 92 ? 4.676 21.666 24.689 1.00 93.56 92 ASP A N 1
ATOM 718 C CA . ASP A 1 92 ? 5.544 21.914 23.529 1.00 93.56 92 ASP A CA 1
ATOM 719 C C . ASP A 1 92 ? 6.338 23.194 23.798 1.00 93.56 92 ASP A C 1
ATOM 721 O O . ASP A 1 92 ? 5.774 24.207 24.231 1.00 93.56 92 ASP A O 1
ATOM 725 N N . VAL A 1 93 ? 7.650 23.124 23.603 1.00 93.62 93 VAL A N 1
ATOM 726 C CA . VAL A 1 93 ? 8.625 24.168 23.905 1.00 93.62 93 VAL A CA 1
ATOM 727 C C . VAL A 1 93 ? 9.037 24.840 22.598 1.00 93.62 93 VAL A C 1
ATOM 729 O O . VAL A 1 93 ? 9.359 24.198 21.599 1.00 93.62 93 VAL A O 1
ATOM 732 N N . SER A 1 94 ? 9.062 26.171 22.602 1.00 89.56 94 SER A N 1
ATOM 733 C CA . SER A 1 94 ? 9.441 26.960 21.433 1.00 89.56 94 SER A CA 1
ATOM 734 C C . SER A 1 94 ? 10.869 26.645 21.001 1.00 89.56 94 SER A C 1
ATOM 736 O O . SER A 1 94 ? 11.835 26.767 21.765 1.00 89.56 94 SER A O 1
ATOM 738 N N . ARG A 1 95 ? 11.006 26.334 19.714 1.00 85.06 95 ARG A N 1
ATOM 739 C CA . ARG A 1 95 ? 12.284 26.067 19.049 1.00 85.06 95 ARG A CA 1
ATOM 740 C C . ARG A 1 95 ? 13.190 27.280 19.108 1.00 85.06 95 ARG A C 1
ATOM 742 O O . ARG A 1 95 ? 14.395 27.157 19.313 1.00 85.06 95 ARG A O 1
ATOM 749 N N . LYS A 1 96 ? 12.602 28.466 18.943 1.00 85.19 96 LYS A N 1
ATOM 750 C CA . LYS A 1 96 ? 13.316 29.741 18.960 1.00 85.19 96 LYS A CA 1
ATOM 751 C C . LYS A 1 96 ? 14.021 29.969 20.295 1.00 85.19 96 LYS A C 1
ATOM 753 O O . LYS A 1 96 ? 15.176 30.385 20.301 1.00 85.19 96 LYS A O 1
ATOM 758 N N . TRP A 1 97 ? 13.358 29.650 21.407 1.00 89.06 97 TRP A N 1
ATOM 759 C CA . TRP A 1 97 ? 13.955 29.734 22.742 1.00 89.06 97 TRP A CA 1
ATOM 760 C C . TRP A 1 97 ? 15.117 28.746 22.905 1.00 89.06 97 TRP A C 1
ATOM 762 O O . TRP A 1 97 ? 16.223 29.142 23.272 1.00 89.06 97 TRP A O 1
ATOM 772 N N . LEU A 1 98 ? 14.907 27.486 22.514 1.00 88.00 98 LEU A N 1
ATOM 773 C CA . LEU A 1 98 ? 15.939 26.444 22.544 1.00 88.00 98 LEU A CA 1
ATOM 774 C C . LEU A 1 98 ? 17.173 26.796 21.691 1.00 88.00 98 LEU A C 1
ATOM 776 O O . LEU A 1 98 ? 18.309 26.522 22.088 1.00 88.00 98 LEU A O 1
ATOM 780 N N . LYS A 1 99 ? 16.981 27.435 20.531 1.00 81.19 99 LYS A N 1
ATOM 781 C CA . LYS A 1 99 ? 18.070 27.866 19.635 1.00 81.19 99 LYS A CA 1
ATOM 782 C C . LYS A 1 99 ? 18.895 29.007 20.211 1.00 81.19 99 LYS A C 1
ATOM 784 O O . LYS A 1 99 ? 20.120 28.959 20.117 1.00 81.19 99 LYS A O 1
ATOM 789 N N . VAL A 1 100 ? 18.255 29.993 20.846 1.00 83.12 100 VAL A N 1
ATOM 790 C CA . VAL A 1 100 ? 18.960 31.093 21.532 1.00 83.12 100 VAL A CA 1
ATOM 791 C C . VAL A 1 100 ? 19.877 30.555 22.635 1.00 83.12 100 VAL A C 1
ATOM 793 O O . VAL A 1 100 ? 20.980 31.067 22.810 1.00 83.12 100 VAL A O 1
ATOM 796 N N . ALA A 1 101 ? 19.481 29.474 23.311 1.00 78.56 101 ALA A N 1
ATOM 797 C CA . ALA A 1 101 ? 20.299 28.836 24.341 1.00 78.56 101 ALA A CA 1
ATOM 798 C C . ALA A 1 101 ? 21.524 28.054 23.802 1.00 78.56 101 ALA A C 1
ATOM 800 O O . ALA A 1 101 ? 22.406 27.689 24.578 1.00 78.56 101 ALA A O 1
ATOM 801 N N . GLY A 1 102 ? 21.603 27.793 22.488 1.00 71.31 102 GLY A N 1
ATOM 802 C CA . GLY A 1 102 ? 22.830 27.403 21.774 1.00 71.31 102 GLY A CA 1
ATOM 803 C C . GLY A 1 102 ? 23.366 25.974 21.962 1.00 71.31 102 GLY A C 1
ATOM 804 O O . GLY A 1 102 ? 24.437 25.668 21.431 1.00 71.31 102 GLY A O 1
ATOM 805 N N . HIS A 1 103 ? 22.683 25.089 22.698 1.00 65.31 103 HIS A N 1
ATOM 806 C CA . HIS A 1 103 ? 23.292 23.836 23.164 1.00 65.31 103 HIS A CA 1
ATOM 807 C C . HIS A 1 103 ? 22.358 22.608 23.176 1.00 65.31 103 HIS A C 1
ATOM 809 O O . HIS A 1 103 ? 21.840 22.233 24.224 1.00 65.31 103 HIS A O 1
ATOM 815 N N . GLU A 1 104 ? 22.213 21.924 22.037 1.00 72.94 104 GLU A N 1
ATOM 816 C CA . GLU A 1 104 ? 21.524 20.626 21.940 1.00 72.94 104 GLU A CA 1
ATOM 817 C C . GLU A 1 104 ? 22.516 19.435 22.041 1.00 72.94 104 GLU A C 1
ATOM 819 O O . GLU A 1 104 ? 23.584 19.486 21.421 1.00 72.94 104 GLU A O 1
ATOM 824 N N . PRO A 1 105 ? 22.192 18.340 22.766 1.00 82.69 105 PRO A N 1
ATOM 825 C CA . PRO A 1 105 ? 21.022 18.174 23.626 1.00 82.69 105 PRO A CA 1
ATOM 826 C C . PRO A 1 105 ? 21.139 18.991 24.915 1.00 82.69 105 PRO A C 1
ATOM 828 O O . PRO A 1 105 ? 22.226 19.176 25.476 1.00 82.69 105 PRO A O 1
ATOM 831 N N . TYR A 1 106 ? 19.989 19.452 25.392 1.00 88.88 106 TYR A N 1
ATOM 832 C CA . TYR A 1 106 ? 19.880 20.401 26.483 1.00 88.88 106 TYR A CA 1
ATOM 833 C C . TYR A 1 106 ? 19.976 19.708 27.839 1.00 88.88 106 TYR A C 1
ATOM 835 O O . TYR A 1 106 ? 19.463 18.607 28.059 1.00 88.88 106 TYR A O 1
ATOM 843 N N . ARG A 1 107 ? 20.616 20.388 28.787 1.00 92.25 107 ARG A N 1
ATOM 844 C CA . ARG A 1 107 ? 20.451 20.111 30.211 1.00 92.25 107 ARG A CA 1
ATOM 845 C C . ARG A 1 107 ? 19.475 21.133 30.768 1.00 92.25 107 ARG A C 1
ATOM 847 O O . ARG A 1 107 ? 19.809 22.313 30.837 1.00 92.25 107 ARG A O 1
ATOM 854 N N . ILE A 1 108 ? 18.281 20.690 31.137 1.00 94.62 108 ILE A N 1
ATOM 855 C CA . ILE A 1 108 ? 17.179 21.571 31.535 1.00 94.62 108 ILE A CA 1
ATOM 856 C C . ILE A 1 108 ? 16.912 21.408 33.023 1.00 94.62 108 ILE A C 1
ATOM 858 O O . ILE A 1 108 ? 16.848 20.293 33.527 1.00 94.62 108 ILE A O 1
ATOM 862 N N . GLU A 1 109 ? 16.734 22.512 33.729 1.00 96.31 109 GLU A N 1
ATOM 863 C CA . GLU A 1 109 ? 16.091 22.518 35.037 1.00 96.31 109 GLU A CA 1
ATOM 864 C C . GLU A 1 109 ? 14.599 22.771 34.834 1.00 96.31 109 GLU A C 1
ATOM 866 O O . GLU A 1 109 ? 14.232 23.783 34.241 1.00 96.31 109 GLU A O 1
ATOM 871 N N . ALA A 1 110 ? 13.756 21.853 35.296 1.00 97.75 110 ALA A N 1
ATOM 872 C CA . ALA A 1 110 ? 12.310 22.000 35.282 1.00 97.75 110 ALA A CA 1
ATOM 873 C C . ALA A 1 110 ? 11.812 22.266 36.706 1.00 97.75 110 ALA A C 1
ATOM 875 O O . ALA A 1 110 ? 12.000 21.436 37.599 1.00 97.75 110 ALA A O 1
ATOM 876 N N . SER A 1 111 ? 11.178 23.418 36.908 1.00 98.00 111 SER A N 1
ATOM 877 C CA . SER A 1 111 ? 10.516 23.810 38.151 1.00 98.00 111 SER A CA 1
ATOM 878 C C . SER A 1 111 ? 9.012 23.616 37.991 1.00 98.00 111 SER A C 1
ATOM 880 O O . SER A 1 111 ? 8.408 24.195 37.091 1.00 98.00 111 SER A O 1
ATOM 882 N N . ILE A 1 112 ? 8.408 22.768 38.821 1.00 98.50 112 ILE A N 1
ATOM 883 C CA . ILE A 1 112 ? 7.019 22.318 38.670 1.00 98.50 112 ILE A CA 1
ATOM 884 C C . ILE A 1 112 ? 6.269 22.637 39.953 1.00 98.50 112 ILE A C 1
ATOM 886 O O . ILE A 1 112 ? 6.582 22.089 41.012 1.00 98.50 112 ILE A O 1
ATOM 890 N N . GLU A 1 113 ? 5.273 23.511 39.859 1.00 98.44 113 GLU A N 1
ATOM 891 C CA . GLU A 1 113 ? 4.381 23.850 40.960 1.00 98.44 113 GLU A CA 1
ATOM 892 C C . GLU A 1 113 ? 3.109 23.000 40.885 1.00 98.44 113 GLU A C 1
ATOM 894 O O . GLU A 1 113 ? 2.300 23.135 39.962 1.00 98.44 113 GLU A O 1
ATOM 899 N N . PHE A 1 114 ? 2.925 22.126 41.871 1.00 98.44 114 PHE A N 1
ATOM 900 C CA . PHE A 1 114 ? 1.828 21.165 41.930 1.00 98.44 114 PHE A CA 1
ATOM 901 C C . PHE A 1 114 ? 1.172 21.146 43.314 1.00 98.44 114 PHE A C 1
ATOM 903 O O . PHE A 1 114 ? 1.758 21.594 44.302 1.00 98.44 114 PHE A O 1
ATOM 910 N N . PHE A 1 115 ? -0.058 20.642 43.392 1.00 98.38 115 PHE A N 1
ATOM 911 C CA . PHE A 1 115 ? -0.742 20.440 44.668 1.00 98.38 115 PHE A CA 1
ATOM 912 C C . PHE A 1 115 ? -0.409 19.053 45.229 1.00 98.38 115 PHE A C 1
ATOM 914 O O . PHE A 1 115 ? -0.678 18.038 44.585 1.00 98.38 115 PHE A O 1
ATOM 921 N N . ASP A 1 116 ? 0.189 19.006 46.419 1.00 97.75 116 ASP A N 1
ATOM 922 C CA . ASP A 1 116 ? 0.712 17.782 47.036 1.00 97.75 116 ASP A CA 1
ATOM 923 C C . ASP A 1 116 ? -0.389 16.974 47.752 1.00 97.75 116 ASP A C 1
ATOM 925 O O . ASP A 1 116 ? -0.471 16.956 48.980 1.00 97.75 116 ASP A O 1
ATOM 929 N N . ASP A 1 117 ? -1.265 16.334 46.969 1.00 94.00 117 ASP A N 1
ATOM 930 C CA . ASP A 1 117 ? -2.474 15.638 47.454 1.00 94.00 117 ASP A CA 1
ATOM 931 C C . ASP A 1 117 ? -2.221 14.200 47.965 1.00 94.00 117 ASP A C 1
ATOM 933 O O . ASP A 1 117 ? -3.141 13.516 48.410 1.00 94.00 117 ASP A O 1
ATOM 937 N N . GLY A 1 118 ? -0.982 13.699 47.891 1.00 93.88 118 GLY A N 1
ATOM 938 C CA . GLY A 1 118 ? -0.646 12.343 48.333 1.00 93.88 118 GLY A CA 1
ATOM 939 C C . GLY A 1 118 ? 0.822 11.965 48.136 1.00 93.88 118 GLY A C 1
ATOM 940 O O . GLY A 1 118 ? 1.638 12.774 47.717 1.00 93.88 118 GLY A O 1
ATOM 941 N N . THR A 1 119 ? 1.165 10.708 48.425 1.00 95.69 119 THR A N 1
ATOM 942 C CA . THR A 1 119 ? 2.548 10.186 48.362 1.00 95.69 119 THR A CA 1
ATOM 943 C C . THR A 1 119 ? 2.874 9.432 47.072 1.00 95.69 119 THR A C 1
ATOM 945 O O . THR A 1 119 ? 3.908 8.772 46.968 1.00 95.69 119 THR A O 1
ATOM 948 N N . GLN A 1 120 ? 1.980 9.498 46.086 1.00 94.75 120 GLN A N 1
ATOM 949 C CA . GLN A 1 120 ? 2.126 8.779 44.826 1.00 94.75 120 GLN A CA 1
ATOM 950 C C . GLN A 1 120 ? 3.296 9.338 43.994 1.00 94.75 120 GLN A C 1
ATOM 952 O O . GLN A 1 120 ? 3.597 10.536 44.081 1.00 94.75 120 GLN A O 1
ATOM 957 N N . PRO A 1 121 ? 3.960 8.498 43.178 1.00 96.62 121 PRO A N 1
ATOM 958 C CA . PRO A 1 121 ? 4.996 8.963 42.271 1.00 96.62 121 PRO A CA 1
ATOM 959 C C . PRO A 1 121 ? 4.400 9.834 41.161 1.00 96.62 121 PRO A C 1
ATOM 961 O O . PRO A 1 121 ? 3.327 9.559 40.625 1.00 96.62 121 PRO A O 1
ATOM 964 N N . MET A 1 122 ? 5.137 10.867 40.787 1.00 97.56 122 MET A N 1
ATOM 965 C CA . MET A 1 122 ? 4.885 11.707 39.621 1.00 97.56 122 MET A CA 1
ATOM 966 C C . MET A 1 122 ? 6.163 11.781 38.797 1.00 97.56 122 MET A C 1
ATOM 968 O O . MET A 1 122 ? 7.256 11.538 39.318 1.00 97.56 122 MET A O 1
ATOM 972 N N . ALA A 1 123 ? 6.048 12.118 37.517 1.00 97.44 123 ALA A N 1
ATOM 973 C CA . ALA A 1 123 ? 7.230 12.239 36.681 1.00 97.44 123 ALA A CA 1
ATOM 974 C C . ALA A 1 123 ? 7.093 13.235 35.536 1.00 97.44 123 ALA A C 1
ATOM 976 O O . ALA A 1 123 ? 6.002 13.474 35.028 1.00 97.44 123 ALA A O 1
ATOM 977 N N . VAL A 1 124 ? 8.229 13.767 35.083 1.00 97.69 124 VAL A N 1
ATOM 978 C CA . VAL A 1 124 ? 8.353 14.383 33.762 1.00 97.69 124 VAL A CA 1
ATOM 979 C C . VAL A 1 124 ? 8.898 13.332 32.816 1.00 97.69 124 VAL A C 1
ATOM 981 O O . VAL A 1 124 ? 10.024 12.866 32.993 1.00 97.69 124 VAL A O 1
ATOM 984 N N . GLN A 1 125 ? 8.115 12.981 31.803 1.00 95.44 125 GLN A N 1
ATOM 985 C CA . GLN A 1 125 ? 8.557 12.151 30.689 1.00 95.44 125 GLN A CA 1
ATOM 986 C C . GLN A 1 125 ? 8.850 13.060 29.505 1.00 95.44 125 GLN A C 1
ATOM 988 O O . GLN A 1 125 ? 7.985 13.830 29.095 1.00 95.44 125 GLN A O 1
ATOM 993 N N . TYR A 1 126 ? 10.066 13.012 28.976 1.00 94.19 126 TYR A N 1
ATOM 994 C CA . TYR A 1 126 ? 10.534 13.977 27.985 1.00 94.19 126 TYR A CA 1
ATOM 995 C C . TYR A 1 126 ? 11.273 13.314 26.833 1.00 94.19 126 TYR A C 1
ATOM 997 O O . TYR A 1 126 ? 11.849 12.228 26.961 1.00 94.19 126 TYR A O 1
ATOM 1005 N N . ASP A 1 127 ? 11.202 13.981 25.683 1.00 86.06 127 ASP A N 1
ATOM 1006 C CA . ASP A 1 127 ? 11.940 13.622 24.484 1.00 86.06 127 ASP A CA 1
ATOM 1007 C C . ASP A 1 127 ? 13.426 13.922 24.687 1.00 86.06 127 ASP A C 1
ATOM 1009 O O . ASP A 1 127 ? 13.826 15.031 25.058 1.00 86.06 127 ASP A O 1
ATOM 1013 N N . SER A 1 128 ? 14.246 12.903 24.491 1.00 86.50 128 SER A N 1
ATOM 1014 C CA . SER A 1 128 ? 15.665 12.894 24.815 1.00 86.50 128 SER A CA 1
ATOM 1015 C C . SER A 1 128 ? 16.464 12.155 23.750 1.00 86.50 128 SER A C 1
ATOM 1017 O O . SER A 1 128 ? 15.922 11.391 22.956 1.00 86.50 128 SER A O 1
ATOM 1019 N N . MET A 1 129 ? 17.783 12.336 23.749 1.00 75.88 129 MET A N 1
ATOM 1020 C CA . MET A 1 129 ? 18.644 11.593 22.830 1.00 75.88 129 MET A CA 1
ATOM 1021 C C . MET A 1 129 ? 18.958 10.172 23.322 1.00 75.88 129 MET A C 1
ATOM 1023 O O . MET A 1 129 ? 19.552 9.978 24.392 1.00 75.88 129 MET A O 1
ATOM 1027 N N . GLY A 1 130 ? 18.666 9.179 22.476 1.00 67.94 130 GLY A N 1
ATOM 1028 C CA . GLY A 1 130 ? 19.046 7.783 22.667 1.00 67.94 130 GLY A CA 1
ATOM 1029 C C . GLY A 1 130 ? 19.268 6.992 21.368 1.00 67.94 130 GLY A C 1
ATOM 1030 O O . GLY A 1 130 ? 18.849 7.369 20.278 1.00 67.94 130 GLY A O 1
ATOM 1031 N N . ASP A 1 131 ? 19.941 5.841 21.484 1.00 60.53 131 ASP A N 1
ATOM 1032 C CA . ASP A 1 131 ? 20.217 4.931 20.352 1.00 60.53 131 ASP A CA 1
ATOM 1033 C C . ASP A 1 131 ? 19.012 4.042 19.978 1.00 60.53 131 ASP A C 1
ATOM 1035 O O . ASP A 1 131 ? 19.053 3.248 19.034 1.00 60.53 131 ASP A O 1
ATOM 1039 N N . SER A 1 132 ? 17.927 4.128 20.744 1.00 59.00 132 SER A N 1
ATOM 1040 C CA . SER A 1 132 ? 16.703 3.364 20.541 1.00 59.00 132 SER A CA 1
ATOM 1041 C C . SER A 1 132 ? 15.506 4.195 20.968 1.00 59.00 132 SER A C 1
ATOM 1043 O O . SER A 1 132 ? 15.652 5.150 21.718 1.00 59.00 132 SER A O 1
ATOM 1045 N N . VAL A 1 133 ? 14.303 3.797 20.561 1.00 55.34 133 VAL A N 1
ATOM 1046 C CA . VAL A 1 133 ? 13.106 4.531 20.980 1.00 55.34 133 VAL A CA 1
ATOM 1047 C C . VAL A 1 133 ? 12.913 4.498 22.481 1.00 55.34 133 VAL A C 1
ATOM 1049 O O . VAL A 1 133 ? 12.735 5.558 23.042 1.00 55.34 133 VAL A O 1
ATOM 1052 N N . ALA A 1 134 ? 13.087 3.360 23.155 1.00 62.72 134 ALA A N 1
ATOM 1053 C CA . ALA A 1 134 ? 13.057 3.344 24.619 1.00 62.72 134 ALA A CA 1
ATOM 1054 C C . ALA A 1 134 ? 14.114 4.272 25.250 1.00 62.72 134 ALA A C 1
ATOM 1056 O O . ALA A 1 134 ? 13.917 4.742 26.358 1.00 62.72 134 ALA A O 1
ATOM 1057 N N . ALA A 1 135 ? 15.212 4.552 24.540 1.00 65.12 135 ALA A N 1
ATOM 1058 C CA . ALA A 1 135 ? 16.247 5.478 24.987 1.00 65.12 135 ALA A CA 1
ATOM 1059 C C . ALA A 1 135 ? 15.972 6.948 24.610 1.00 65.12 135 ALA A C 1
ATOM 1061 O O . ALA A 1 135 ? 16.619 7.818 25.185 1.00 65.12 135 ALA A O 1
ATOM 1062 N N . ASN A 1 136 ? 15.040 7.219 23.685 1.00 70.81 136 ASN A N 1
ATOM 1063 C CA . ASN A 1 136 ? 14.585 8.575 23.367 1.00 70.81 136 ASN A CA 1
ATOM 1064 C C . ASN A 1 136 ? 13.544 9.089 24.369 1.00 70.81 136 ASN A C 1
ATOM 1066 O O . ASN A 1 136 ? 13.294 10.285 24.445 1.00 70.81 136 ASN A O 1
ATOM 1070 N N . PHE A 1 137 ? 12.964 8.202 25.176 1.00 82.75 137 PHE A N 1
ATOM 1071 C CA . PHE A 1 137 ? 12.078 8.569 26.273 1.00 82.75 137 PHE A CA 1
ATOM 1072 C C . PHE A 1 137 ? 12.846 8.452 27.582 1.00 82.75 137 PHE A C 1
ATOM 1074 O O . PHE A 1 137 ? 13.248 7.358 27.980 1.00 82.75 137 PHE A O 1
ATOM 1081 N N . ARG A 1 138 ? 13.048 9.580 28.260 1.00 90.75 138 ARG A N 1
ATOM 1082 C CA . ARG A 1 138 ? 13.594 9.601 29.617 1.00 90.75 138 ARG A CA 1
ATOM 1083 C C . ARG A 1 138 ? 12.560 10.122 30.586 1.00 90.75 138 ARG A C 1
ATOM 1085 O O . ARG A 1 138 ? 11.618 10.816 30.213 1.00 90.75 138 ARG A O 1
ATOM 1092 N N . GLU A 1 139 ? 12.766 9.760 31.840 1.00 95.00 139 GLU A N 1
ATOM 1093 C CA . GLU A 1 139 ? 11.890 10.129 32.932 1.00 95.00 139 GLU A CA 1
ATOM 1094 C C . GLU A 1 139 ? 12.704 10.759 34.063 1.00 95.00 139 GLU A C 1
ATOM 1096 O O . GLU A 1 139 ? 13.802 10.297 34.381 1.00 95.00 139 GLU A O 1
ATOM 1101 N N . ALA A 1 140 ? 12.165 11.823 34.654 1.00 96.31 140 ALA A N 1
ATOM 1102 C CA . ALA A 1 140 ? 12.617 12.378 35.922 1.00 96.31 140 ALA A CA 1
ATOM 1103 C C . ALA A 1 140 ? 11.445 12.346 36.911 1.00 96.31 140 ALA A C 1
ATOM 1105 O O . ALA A 1 140 ? 10.489 13.111 36.766 1.00 96.31 140 ALA A O 1
ATOM 1106 N N . SER A 1 141 ? 11.510 11.440 37.885 1.00 96.69 141 SER A N 1
ATOM 1107 C CA . SER A 1 141 ? 10.410 11.164 38.816 1.00 96.69 141 SER A CA 1
ATOM 1108 C C . SER A 1 141 ? 10.653 11.788 40.194 1.00 96.69 141 SER A C 1
ATOM 1110 O O . SER A 1 141 ? 11.791 11.922 40.648 1.00 96.69 141 SER A O 1
ATOM 1112 N N . TRP A 1 142 ? 9.575 12.139 40.889 1.00 97.62 142 TRP A N 1
ATOM 1113 C CA . TRP A 1 142 ? 9.570 12.578 42.287 1.00 97.62 142 TRP A CA 1
ATOM 1114 C C . TRP A 1 142 ? 8.343 12.010 43.010 1.00 97.62 142 TRP A C 1
ATOM 1116 O O . TRP A 1 142 ? 7.460 11.426 42.388 1.00 97.62 142 TRP A O 1
ATOM 1126 N N . HIS A 1 143 ? 8.291 12.160 44.334 1.00 96.44 143 HIS A N 1
ATOM 1127 C CA . HIS A 1 143 ? 7.138 11.758 45.143 1.00 96.44 143 HIS A CA 1
ATOM 1128 C C . HIS A 1 143 ? 6.548 12.972 45.852 1.00 96.44 143 HIS A C 1
ATOM 1130 O O . HIS A 1 143 ? 7.285 13.869 46.277 1.00 96.44 143 HIS A O 1
ATOM 1136 N N . GLY A 1 144 ? 5.225 12.983 45.985 1.00 93.06 144 GLY A N 1
ATOM 1137 C CA . GLY A 1 144 ? 4.549 13.896 46.897 1.00 93.06 144 GLY A CA 1
ATOM 1138 C C . GLY A 1 144 ? 4.786 13.513 48.362 1.00 93.06 144 GLY A C 1
ATOM 1139 O O . GLY A 1 144 ? 5.191 12.392 48.680 1.00 93.06 144 GLY A O 1
ATOM 1140 N N . GLY A 1 145 ? 4.577 14.467 49.263 1.00 94.88 145 GLY A N 1
ATOM 1141 C CA . GLY A 1 145 ? 4.581 14.261 50.709 1.00 94.88 145 GLY A CA 1
ATOM 1142 C C . GLY A 1 145 ? 3.181 14.170 51.316 1.00 94.88 145 GLY A C 1
ATOM 1143 O O . GLY A 1 145 ? 3.079 13.846 52.496 1.00 94.88 145 GLY A O 1
ATOM 1144 N N . GLY A 1 146 ? 2.121 14.455 50.548 1.00 95.69 146 GLY A N 1
ATOM 1145 C CA . GLY A 1 146 ? 0.748 14.526 51.055 1.00 95.69 146 GLY A CA 1
ATOM 1146 C C . GLY A 1 146 ? 0.504 15.713 51.988 1.00 95.69 146 GLY A C 1
ATOM 1147 O O . GLY A 1 146 ? -0.234 15.589 52.961 1.00 95.69 146 GLY A O 1
ATOM 1148 N N . SER A 1 147 ? 1.155 16.858 51.752 1.00 97.25 147 SER A N 1
ATOM 1149 C CA . SER A 1 147 ? 0.992 18.040 52.610 1.00 97.25 147 SER A CA 1
ATOM 1150 C C . SER A 1 147 ? -0.333 18.782 52.414 1.00 97.25 147 SER A C 1
ATOM 1152 O O . SER A 1 147 ? -0.611 19.701 53.182 1.00 97.25 147 SER A O 1
ATOM 1154 N N . HIS A 1 148 ? -1.116 18.429 51.386 1.00 96.88 148 HIS A N 1
ATOM 1155 C CA . HIS A 1 148 ? -2.335 19.129 50.965 1.00 96.88 148 HIS A CA 1
ATOM 1156 C C . HIS A 1 148 ? -2.113 20.639 50.783 1.00 96.88 148 HIS A C 1
ATOM 1158 O O . HIS A 1 148 ? -2.924 21.477 51.180 1.00 96.88 148 HIS A O 1
ATOM 1164 N N . SER A 1 149 ? -0.969 20.997 50.198 1.00 98.00 149 SER A N 1
ATOM 1165 C CA . SER A 1 149 ? -0.593 22.375 49.898 1.00 98.00 149 SER A CA 1
ATOM 1166 C C . SER A 1 149 ? 0.160 22.461 48.572 1.00 98.00 149 SER A C 1
ATOM 1168 O O . SER A 1 149 ? 0.682 21.467 48.064 1.00 98.00 149 SER A O 1
ATOM 1170 N N . TRP A 1 150 ? 0.204 23.660 47.987 1.00 98.38 150 TRP A N 1
ATOM 1171 C CA . TRP A 1 150 ? 0.998 23.922 46.788 1.00 98.38 150 TRP A CA 1
ATOM 1172 C C . TRP A 1 150 ? 2.489 23.813 47.103 1.00 98.38 150 TRP A C 1
ATOM 1174 O O . TRP A 1 150 ? 2.988 24.464 48.023 1.00 98.38 150 TRP A O 1
ATOM 1184 N N . ARG A 1 151 ? 3.206 23.006 46.323 1.00 98.19 151 ARG A N 1
ATOM 1185 C CA . ARG A 1 151 ? 4.650 22.799 46.445 1.00 98.19 151 ARG A CA 1
ATOM 1186 C C . ARG A 1 151 ? 5.320 22.938 45.092 1.00 98.19 151 ARG A C 1
ATOM 1188 O O . ARG A 1 151 ? 4.726 22.656 44.058 1.00 98.19 151 ARG A O 1
ATOM 1195 N N . THR A 1 152 ? 6.591 23.312 45.126 1.00 98.19 152 THR A N 1
ATOM 1196 C CA . THR A 1 152 ? 7.451 23.326 43.945 1.00 98.19 152 THR A CA 1
ATOM 1197 C C . THR A 1 152 ? 8.489 22.226 44.066 1.00 98.19 152 THR A C 1
ATOM 1199 O O . THR A 1 152 ? 9.184 22.131 45.080 1.00 98.19 152 THR A O 1
ATOM 1202 N N . VAL A 1 153 ? 8.604 21.402 43.030 1.00 98.06 153 VAL A N 1
ATOM 1203 C CA . VAL A 1 153 ? 9.728 20.479 42.855 1.00 98.06 153 VAL A CA 1
ATOM 1204 C C . VAL A 1 153 ? 10.616 20.984 41.728 1.00 98.06 153 VAL A C 1
ATOM 1206 O O . VAL A 1 153 ? 10.130 21.533 40.743 1.00 98.06 153 VAL A O 1
ATOM 1209 N N . VAL A 1 154 ? 11.922 20.787 41.881 1.00 97.81 154 VAL A N 1
ATOM 1210 C CA . VAL A 1 154 ? 12.904 21.075 40.839 1.00 97.81 154 VAL A CA 1
ATOM 1211 C C . VAL A 1 154 ? 13.557 19.764 40.432 1.00 97.81 154 VAL A C 1
ATOM 1213 O O . VAL A 1 154 ? 14.126 19.065 41.271 1.00 97.81 154 VAL A O 1
ATOM 1216 N N . VAL A 1 155 ? 13.471 19.429 39.149 1.00 97.75 155 VAL A N 1
ATOM 1217 C CA . VAL A 1 155 ? 14.115 18.249 38.561 1.00 97.75 155 VAL A CA 1
ATOM 1218 C C . VAL A 1 155 ? 15.040 18.669 37.425 1.00 97.75 155 VAL A C 1
ATOM 1220 O O . VAL A 1 155 ? 14.822 19.688 36.774 1.00 97.75 155 VAL A O 1
ATOM 1223 N N . VAL A 1 156 ? 16.087 17.884 37.173 1.00 96.12 156 VAL A N 1
ATOM 1224 C CA . VAL A 1 156 ? 16.987 18.106 36.034 1.00 96.12 156 VAL A CA 1
ATOM 1225 C C . VAL A 1 156 ? 16.669 17.086 34.948 1.00 96.12 156 VAL A C 1
ATOM 1227 O O . VAL A 1 156 ? 16.722 15.880 35.187 1.00 96.12 156 VAL A O 1
ATOM 1230 N N . LEU A 1 157 ? 16.364 17.578 33.752 1.00 94.75 157 LEU A N 1
ATOM 1231 C CA . LEU A 1 157 ? 16.172 16.784 32.547 1.00 94.75 157 LEU A CA 1
ATOM 1232 C C . LEU A 1 157 ? 17.507 16.749 31.798 1.00 94.75 157 LEU A C 1
ATOM 1234 O O . LEU A 1 157 ? 17.956 17.743 31.220 1.00 94.75 157 LEU A O 1
ATOM 1238 N N . GLU A 1 158 ? 18.181 15.608 31.866 1.00 92.06 158 GLU A N 1
ATOM 1239 C CA . GLU A 1 158 ? 19.440 15.390 31.163 1.00 92.06 158 GLU A CA 1
ATOM 1240 C C . GLU A 1 158 ? 19.155 14.920 29.742 1.00 92.06 158 GLU A C 1
ATOM 1242 O O . GLU A 1 158 ? 18.337 14.022 29.544 1.00 92.06 158 GLU A O 1
ATOM 1247 N N . ALA A 1 159 ? 19.909 15.428 28.768 1.00 89.12 159 ALA A N 1
ATOM 1248 C CA . ALA A 1 159 ? 19.763 15.045 27.364 1.00 89.12 159 ALA A CA 1
ATOM 1249 C C . ALA A 1 159 ? 18.439 15.442 26.709 1.00 89.12 159 ALA A C 1
ATOM 1251 O O . ALA A 1 159 ? 18.045 14.777 25.748 1.00 89.12 159 ALA A O 1
ATOM 1252 N N . ALA A 1 160 ? 17.734 16.448 27.228 1.00 90.88 160 ALA A N 1
ATOM 1253 C CA . ALA A 1 160 ? 16.474 16.873 26.641 1.00 90.88 160 ALA A CA 1
ATOM 1254 C C . ALA A 1 160 ? 16.721 17.301 25.189 1.00 90.88 160 ALA A C 1
ATOM 1256 O O . ALA A 1 160 ? 17.546 18.171 24.918 1.00 90.88 160 ALA A O 1
ATOM 1257 N N . GLU A 1 161 ? 16.062 16.628 24.253 1.00 87.38 161 GLU A N 1
ATOM 1258 C CA . GLU A 1 161 ? 16.078 16.980 22.832 1.00 87.38 161 GLU A CA 1
ATOM 1259 C C . GLU A 1 161 ? 14.889 17.891 22.547 1.00 87.38 161 GLU A C 1
ATOM 1261 O O . GLU A 1 161 ? 15.021 18.850 21.790 1.00 87.38 161 GLU A O 1
ATOM 1266 N N . PHE A 1 162 ? 13.762 17.601 23.221 1.00 90.38 162 PHE A N 1
ATOM 1267 C CA . PHE A 1 162 ? 12.493 18.281 23.035 1.00 90.38 162 PHE A CA 1
ATOM 1268 C C . PHE A 1 162 ? 12.224 18.427 21.547 1.00 90.38 162 PHE A C 1
ATOM 1270 O O . PHE A 1 162 ? 12.207 19.550 21.125 1.00 90.38 162 PHE A O 1
ATOM 1277 N N . ARG A 1 163 ? 12.084 17.391 20.712 1.00 78.00 163 ARG A N 1
ATOM 1278 C CA . ARG A 1 163 ? 11.809 17.507 19.257 1.00 78.00 163 ARG A CA 1
ATOM 1279 C C . ARG A 1 163 ? 10.420 17.010 18.877 1.00 78.00 163 ARG A C 1
ATOM 1281 O O . ARG A 1 163 ? 10.205 16.457 17.796 1.00 78.00 163 ARG A O 1
ATOM 1288 N N . ASN A 1 164 ? 9.453 17.227 19.756 1.00 79.62 164 ASN A N 1
ATOM 1289 C CA . ASN A 1 164 ? 8.080 16.781 19.600 1.00 79.62 164 ASN A CA 1
ATOM 1290 C C . ASN A 1 164 ? 7.962 15.255 19.447 1.00 79.62 164 ASN A C 1
ATOM 1292 O O . ASN A 1 164 ? 7.065 14.758 18.760 1.00 79.62 164 ASN A O 1
ATOM 1296 N N . GLY A 1 165 ? 8.887 14.509 20.064 1.00 74.50 165 GLY A N 1
ATOM 1297 C CA . GLY A 1 165 ? 8.926 13.050 20.044 1.00 74.50 165 GLY A CA 1
ATOM 1298 C C . GLY A 1 165 ? 7.926 12.363 20.979 1.00 74.50 165 GLY A C 1
ATOM 1299 O O . GLY A 1 165 ? 7.774 11.146 20.875 1.00 74.50 165 GLY A O 1
ATOM 1300 N N . GLN A 1 166 ? 7.233 13.087 21.872 1.00 82.62 166 GLN A N 1
ATOM 1301 C CA . GLN A 1 166 ? 6.177 12.507 22.715 1.00 82.62 166 GLN A CA 1
ATOM 1302 C C . GLN A 1 166 ? 4.848 12.340 21.966 1.00 82.62 166 GLN A C 1
ATOM 1304 O O . GLN A 1 166 ? 4.615 12.916 20.899 1.00 82.62 166 GLN A O 1
ATOM 1309 N N . GLN A 1 167 ? 3.935 11.572 22.574 1.00 78.00 167 GLN A N 1
ATOM 1310 C CA . GLN A 1 167 ? 2.543 11.478 22.128 1.00 78.00 167 GLN A CA 1
ATOM 1311 C C . GLN A 1 167 ? 1.917 12.873 21.976 1.00 78.00 167 GLN A C 1
ATOM 1313 O O . GLN A 1 167 ? 2.262 13.816 22.687 1.00 78.00 167 GLN A O 1
ATOM 1318 N N . GLY A 1 168 ? 1.052 13.012 20.967 1.00 75.25 168 GLY A N 1
ATOM 1319 C CA . GLY A 1 168 ? 0.459 14.291 20.561 1.00 75.25 168 GLY A CA 1
ATOM 1320 C C . GLY A 1 168 ? 1.445 15.353 20.094 1.00 75.25 168 GLY A C 1
ATOM 1321 O O . GLY A 1 168 ? 1.042 16.504 19.944 1.00 75.25 168 GLY A O 1
ATOM 1322 N N . ARG A 1 169 ? 2.696 14.972 19.794 1.00 75.06 169 ARG A N 1
ATOM 1323 C CA . ARG A 1 169 ? 3.763 15.881 19.349 1.00 75.06 169 ARG A CA 1
ATOM 1324 C C . ARG A 1 169 ? 4.127 16.913 20.410 1.00 75.06 169 ARG A C 1
ATOM 1326 O O . ARG A 1 169 ? 4.324 18.075 20.084 1.00 75.06 169 ARG A O 1
ATOM 1333 N N . ALA A 1 170 ? 4.154 16.483 21.662 1.00 88.88 170 ALA A N 1
ATOM 1334 C CA . ALA A 1 170 ? 4.696 17.270 22.752 1.00 88.88 170 ALA A CA 1
ATOM 1335 C C . ALA A 1 170 ? 6.199 17.007 22.904 1.00 88.88 170 ALA A C 1
ATOM 1337 O O . ALA A 1 170 ? 6.720 15.967 22.486 1.00 88.88 170 ALA A O 1
ATOM 1338 N N . ASP A 1 171 ? 6.891 17.928 23.550 1.00 92.44 171 ASP A N 1
ATOM 1339 C CA . ASP A 1 171 ? 8.296 17.776 23.914 1.00 92.44 171 ASP A CA 1
ATOM 1340 C C . ASP A 1 171 ? 8.463 16.987 25.201 1.00 92.44 171 ASP A C 1
ATOM 1342 O O . ASP A 1 171 ? 9.392 16.188 25.357 1.00 92.44 171 ASP A O 1
ATOM 1346 N N . PHE A 1 172 ? 7.530 17.185 26.121 1.00 95.94 172 PHE A N 1
ATOM 1347 C CA . PHE A 1 172 ? 7.455 16.439 27.357 1.00 95.94 172 PHE A CA 1
ATOM 1348 C C . PHE A 1 172 ? 6.017 16.406 27.873 1.00 95.94 172 PHE A C 1
ATOM 1350 O O . PHE A 1 172 ? 5.133 17.136 27.417 1.00 95.94 172 PHE A O 1
ATOM 1357 N N . ARG A 1 173 ? 5.788 15.537 28.849 1.00 96.50 173 ARG A N 1
ATOM 1358 C CA . ARG A 1 173 ? 4.543 15.448 29.598 1.00 96.50 173 ARG A CA 1
ATOM 1359 C C . ARG A 1 173 ? 4.820 15.270 31.075 1.00 96.50 173 ARG A C 1
ATOM 1361 O O . ARG A 1 173 ? 5.816 14.655 31.458 1.00 96.50 173 ARG A O 1
ATOM 1368 N N . VAL A 1 174 ? 3.917 15.779 31.894 1.00 97.44 174 VAL A N 1
ATOM 1369 C CA . VAL A 1 174 ? 3.896 15.514 33.327 1.00 97.44 174 VAL A CA 1
ATOM 1370 C C . VAL A 1 174 ? 2.889 14.403 33.587 1.00 97.44 174 VAL A C 1
ATOM 1372 O O . VAL A 1 174 ? 1.746 14.494 33.146 1.00 97.44 174 VAL A O 1
ATOM 1375 N N . ALA A 1 175 ? 3.338 13.340 34.243 1.00 96.69 175 ALA A N 1
ATOM 1376 C CA . ALA A 1 175 ? 2.592 12.115 34.478 1.00 96.69 175 ALA A CA 1
ATOM 1377 C C . ALA A 1 175 ? 2.210 11.970 35.957 1.00 96.69 175 ALA A C 1
ATOM 1379 O O . ALA A 1 175 ? 3.065 12.090 36.840 1.00 96.69 175 ALA A O 1
ATOM 1380 N N . ALA A 1 176 ? 0.940 11.664 36.208 1.00 96.00 176 ALA A N 1
ATOM 1381 C CA . ALA A 1 176 ? 0.428 11.186 37.486 1.00 96.00 176 ALA A CA 1
ATOM 1382 C C . ALA A 1 176 ? 0.592 9.660 37.609 1.00 96.00 176 ALA A C 1
ATOM 1384 O O . ALA A 1 176 ? 0.662 8.941 36.606 1.00 96.00 176 ALA A O 1
ATOM 1385 N N . ALA A 1 177 ? 0.605 9.143 38.840 1.00 93.31 177 ALA A N 1
ATOM 1386 C CA . ALA A 1 177 ? 0.528 7.703 39.072 1.00 93.31 177 ALA A CA 1
ATOM 1387 C C . ALA A 1 177 ? -0.799 7.115 38.546 1.00 93.31 177 ALA A C 1
ATOM 1389 O O . ALA A 1 177 ? -1.833 7.790 38.599 1.00 93.31 177 ALA A O 1
ATOM 1390 N N . PRO A 1 178 ? -0.820 5.841 38.104 1.00 89.50 178 PRO A N 1
ATOM 1391 C CA . PRO A 1 178 ? -2.053 5.177 37.696 1.00 89.50 178 PRO A CA 1
ATOM 1392 C C . PRO A 1 178 ? -3.148 5.272 38.771 1.00 89.50 178 PRO A C 1
ATOM 1394 O O . PRO A 1 178 ? -2.958 4.833 39.903 1.00 89.50 178 PRO A O 1
ATOM 1397 N N . GLY A 1 179 ? -4.305 5.831 38.404 1.00 90.94 179 GLY A N 1
ATOM 1398 C CA . GLY A 1 179 ? -5.464 5.982 39.294 1.00 90.94 179 GLY A CA 1
ATOM 1399 C C . GLY A 1 179 ? -5.459 7.226 40.194 1.00 90.94 179 GLY A C 1
ATOM 1400 O O . GLY A 1 179 ? -6.400 7.400 40.969 1.00 90.94 179 GLY A O 1
ATOM 1401 N N . ALA A 1 180 ? -4.452 8.096 40.091 1.00 94.50 180 ALA A N 1
ATOM 1402 C CA . ALA A 1 180 ? -4.392 9.376 40.796 1.00 94.50 180 ALA A CA 1
ATOM 1403 C C . ALA A 1 180 ? -4.615 10.558 39.840 1.00 94.50 180 ALA A C 1
ATOM 1405 O O . ALA A 1 180 ? -4.402 10.428 38.636 1.00 94.50 180 ALA A O 1
ATOM 1406 N N . ASP A 1 181 ? -5.008 11.709 40.398 1.00 96.69 181 ASP A N 1
ATOM 1407 C CA . ASP A 1 181 ? -4.967 12.983 39.682 1.00 96.69 181 ASP A CA 1
ATOM 1408 C C . ASP A 1 181 ? -3.761 13.821 40.120 1.00 96.69 181 ASP A C 1
ATOM 1410 O O . ASP A 1 181 ? -3.412 13.864 41.299 1.00 96.69 181 ASP A O 1
ATOM 1414 N N . LEU A 1 182 ? -3.159 14.524 39.166 1.00 97.25 182 LEU A N 1
ATOM 1415 C CA . LEU A 1 182 ? -2.172 15.575 39.374 1.00 97.25 182 LEU A CA 1
ATOM 1416 C C . LEU A 1 182 ? -2.833 16.928 39.120 1.00 97.25 182 LEU A C 1
ATOM 1418 O O . LEU A 1 182 ? -3.477 17.102 38.088 1.00 97.25 182 LEU A O 1
ATOM 1422 N N . ARG A 1 183 ? -2.605 17.897 40.014 1.00 98.31 183 ARG A N 1
ATOM 1423 C CA . ARG A 1 183 ? -2.943 19.313 39.804 1.00 98.31 183 ARG A CA 1
ATOM 1424 C C . ARG A 1 183 ? -1.674 20.131 39.641 1.00 98.31 183 ARG A C 1
ATOM 1426 O O . ARG A 1 183 ? -0.866 20.195 40.566 1.00 98.31 183 ARG A O 1
ATOM 1433 N N . LEU A 1 184 ? -1.514 20.762 38.486 1.00 98.31 184 LEU A N 1
ATOM 1434 C CA . LEU A 1 184 ? -0.341 21.537 38.093 1.00 98.31 184 LEU A CA 1
ATOM 1435 C C . LEU A 1 184 ? -0.734 23.004 37.915 1.00 98.31 184 LEU A C 1
ATOM 1437 O O . LEU A 1 184 ? -1.527 23.333 37.035 1.00 98.31 184 LEU A O 1
ATOM 1441 N N . ALA A 1 185 ? -0.193 23.888 38.752 1.00 98.44 185 ALA A N 1
ATOM 1442 C CA . ALA A 1 185 ? -0.429 25.327 38.645 1.00 98.44 185 ALA A CA 1
ATOM 1443 C C . ALA A 1 185 ? 0.498 25.962 37.607 1.00 98.44 185 ALA A C 1
ATOM 1445 O O . ALA A 1 185 ? 0.059 26.733 36.754 1.00 98.44 185 ALA A O 1
ATOM 1446 N N . SER A 1 186 ? 1.787 25.627 37.656 1.00 98.31 186 SER A N 1
ATOM 1447 C CA . SER A 1 186 ? 2.765 26.161 36.718 1.00 98.31 186 SER A CA 1
ATOM 1448 C C . SER A 1 186 ? 3.936 25.213 36.499 1.00 98.31 186 SER A C 1
ATOM 1450 O O . SER A 1 186 ? 4.235 24.347 37.322 1.00 98.31 186 SER A O 1
ATOM 1452 N N . ILE A 1 187 ? 4.595 25.379 35.358 1.00 98.38 187 ILE A N 1
ATOM 1453 C CA . ILE A 1 187 ? 5.868 24.743 35.053 1.00 98.38 187 ILE A CA 1
ATOM 1454 C C . ILE A 1 187 ? 6.764 25.738 34.331 1.00 98.38 187 ILE A C 1
ATOM 1456 O O . ILE A 1 187 ? 6.310 26.493 33.466 1.00 98.38 187 ILE A O 1
ATOM 1460 N N . SER A 1 188 ? 8.043 25.735 34.681 1.00 97.75 188 SER A N 1
ATOM 1461 C CA . SER A 1 188 ? 9.051 26.513 33.986 1.00 97.75 188 SER A CA 1
ATOM 1462 C C . SER A 1 188 ? 10.328 25.725 33.734 1.00 97.75 188 SER A C 1
ATOM 1464 O O . SER A 1 188 ? 10.668 24.803 34.474 1.00 97.75 188 SER A O 1
ATOM 1466 N N . LEU A 1 189 ? 11.005 26.064 32.643 1.00 96.75 189 LEU A N 1
ATOM 1467 C CA . LEU A 1 189 ? 12.199 25.404 32.145 1.00 96.75 189 LEU A CA 1
ATOM 1468 C C . LEU A 1 189 ? 13.318 26.425 32.005 1.00 96.75 189 LEU A C 1
ATOM 1470 O O . LEU A 1 189 ? 13.139 27.458 31.360 1.00 96.75 189 LEU A O 1
ATOM 1474 N N . ARG A 1 190 ? 14.493 26.091 32.531 1.00 95.06 190 ARG A N 1
ATOM 1475 C CA . ARG A 1 190 ? 15.717 26.883 32.392 1.00 95.06 190 ARG A CA 1
ATOM 1476 C C . ARG A 1 190 ? 16.824 26.041 31.776 1.00 95.06 190 ARG A C 1
ATOM 1478 O O . ARG A 1 190 ? 17.112 24.942 32.255 1.00 95.06 190 ARG A O 1
ATOM 1485 N N . VAL A 1 191 ? 17.472 26.550 30.728 1.00 92.94 191 VAL A N 1
ATOM 1486 C CA . VAL A 1 191 ? 18.610 25.856 30.107 1.00 92.94 191 VAL A CA 1
ATOM 1487 C C . VAL A 1 191 ? 19.853 26.045 30.972 1.00 92.94 191 VAL A C 1
ATOM 1489 O O . VAL A 1 191 ? 20.355 27.151 31.130 1.00 92.94 191 VAL A O 1
ATOM 1492 N N . LEU A 1 192 ? 20.372 24.954 31.534 1.00 91.56 192 LEU A N 1
ATOM 1493 C CA . LEU A 1 192 ? 21.600 24.957 32.335 1.00 91.56 192 LEU A CA 1
ATOM 1494 C C . LEU A 1 192 ? 22.873 24.884 31.471 1.00 91.56 192 LEU A C 1
ATOM 1496 O O . LEU A 1 192 ? 23.972 25.103 31.979 1.00 91.56 192 LEU A O 1
ATOM 1500 N N . GLY A 1 193 ? 22.736 24.526 30.192 1.00 87.38 193 GLY A N 1
ATOM 1501 C CA . GLY A 1 193 ? 23.814 24.424 29.206 1.00 87.38 193 GLY A CA 1
ATOM 1502 C C . GLY A 1 193 ? 23.731 23.147 28.365 1.00 87.38 193 GLY A C 1
ATOM 1503 O O . GLY A 1 193 ? 22.738 22.418 28.415 1.00 87.38 193 GLY A O 1
ATOM 1504 N N . ALA A 1 194 ? 24.800 22.860 27.615 1.00 80.62 194 ALA A N 1
ATOM 1505 C CA . ALA A 1 194 ? 24.952 21.591 26.904 1.00 80.62 194 ALA A CA 1
ATOM 1506 C C . ALA A 1 194 ? 25.008 20.433 27.900 1.00 80.62 194 ALA A C 1
ATOM 1508 O O . ALA A 1 194 ? 25.731 20.489 28.903 1.00 80.62 194 ALA A O 1
ATOM 1509 N N . SER A 1 195 ? 24.271 19.362 27.626 1.00 76.56 195 SER A N 1
ATOM 1510 C CA . SER A 1 195 ? 24.338 18.185 28.480 1.00 76.56 195 SER A CA 1
ATOM 1511 C C . SER A 1 195 ? 25.699 17.474 28.292 1.00 76.56 195 SER A C 1
ATOM 1513 O O . SER A 1 195 ? 26.260 17.415 27.198 1.00 76.56 195 SER A O 1
ATOM 1515 N N . ARG A 1 196 ? 26.298 16.995 29.395 1.00 73.12 196 ARG A N 1
ATOM 1516 C CA . ARG A 1 196 ? 27.753 16.728 29.514 1.00 73.12 196 ARG A CA 1
ATOM 1517 C C . ARG A 1 196 ? 28.273 15.468 28.800 1.00 73.12 196 ARG A C 1
ATOM 1519 O O . ARG A 1 196 ? 29.483 15.257 28.770 1.00 73.12 196 ARG A O 1
ATOM 1526 N N . SER A 1 197 ? 27.408 14.616 28.256 1.00 59.31 197 SER A N 1
ATOM 1527 C CA . SER A 1 197 ? 27.813 13.311 27.716 1.00 59.31 197 SER A CA 1
ATOM 1528 C C . SER A 1 197 ? 26.780 12.743 26.746 1.00 59.31 197 SER A C 1
ATOM 1530 O O . SER A 1 197 ? 25.843 12.086 27.200 1.00 59.31 197 SER A O 1
ATOM 1532 N N . PHE A 1 198 ? 26.939 12.944 25.430 1.00 58.69 198 PHE A N 1
ATOM 1533 C CA . PHE A 1 198 ? 26.006 12.338 24.470 1.00 58.69 198 PHE A CA 1
ATOM 1534 C C . PHE A 1 198 ? 26.673 11.658 23.287 1.00 58.69 198 PHE A C 1
ATOM 1536 O O . PHE A 1 198 ? 27.578 12.232 22.677 1.00 58.69 198 PHE A O 1
ATOM 1543 N N . PRO A 1 199 ? 26.195 10.454 22.918 1.00 55.66 199 PRO A N 1
ATOM 1544 C CA . PRO A 1 199 ? 26.382 9.975 21.566 1.00 55.66 199 PRO A CA 1
ATOM 1545 C C . PRO A 1 199 ? 25.639 10.936 20.634 1.00 55.66 199 PRO A C 1
ATOM 1547 O O . PRO A 1 199 ? 24.457 11.217 20.829 1.00 55.66 199 PRO A O 1
ATOM 1550 N N . SER A 1 200 ? 26.323 11.463 19.620 1.00 58.53 200 SER A N 1
ATOM 1551 C CA . SER A 1 200 ? 25.618 12.075 18.498 1.00 58.53 200 SER A CA 1
ATOM 1552 C C . SER A 1 200 ? 24.695 11.021 17.884 1.00 58.53 200 SER A C 1
ATOM 1554 O O . SER A 1 200 ? 25.092 9.853 17.772 1.00 58.53 200 SER A O 1
ATOM 1556 N N . ARG A 1 201 ? 23.471 11.405 17.476 1.00 57.16 201 ARG A N 1
ATOM 1557 C CA . ARG A 1 201 ? 22.652 10.533 16.622 1.00 57.16 201 ARG A CA 1
ATOM 1558 C C . ARG A 1 201 ? 23.544 10.113 15.466 1.00 57.16 201 ARG A C 1
ATOM 1560 O O . ARG A 1 201 ? 24.025 10.959 14.709 1.00 57.16 201 ARG A O 1
ATOM 1567 N N . LYS A 1 202 ? 23.825 8.812 15.372 1.00 61.25 202 LYS A N 1
ATOM 1568 C CA . LYS A 1 202 ? 24.663 8.313 14.287 1.00 61.25 202 LYS A CA 1
ATOM 1569 C C . LYS A 1 202 ? 23.988 8.743 12.986 1.00 61.25 202 LYS A C 1
ATOM 1571 O O . LYS A 1 202 ? 22.781 8.513 12.855 1.00 61.25 202 LYS A O 1
ATOM 1576 N N . PRO A 1 203 ? 24.719 9.376 12.051 1.00 66.50 203 PRO A N 1
ATOM 1577 C CA . PRO A 1 203 ? 24.155 9.665 10.745 1.00 66.50 203 PRO A CA 1
ATOM 1578 C C . PRO A 1 203 ? 23.554 8.376 10.192 1.00 66.50 203 PRO A C 1
ATOM 1580 O O . PRO A 1 203 ? 24.096 7.286 10.429 1.00 66.50 203 PRO A O 1
ATOM 1583 N N . LEU A 1 204 ? 22.415 8.494 9.502 1.00 66.31 204 LEU A N 1
ATOM 1584 C CA . LEU A 1 204 ? 21.791 7.337 8.873 1.00 66.31 204 LEU A CA 1
ATOM 1585 C C . LEU A 1 204 ? 22.864 6.602 8.061 1.00 66.31 204 LEU A C 1
ATOM 1587 O O . LEU A 1 204 ? 23.622 7.249 7.333 1.00 66.31 204 LEU A O 1
ATOM 1591 N N . PRO A 1 205 ? 22.997 5.277 8.232 1.00 71.94 205 PRO A N 1
ATOM 1592 C CA . PRO A 1 205 ? 24.064 4.544 7.585 1.00 71.94 205 PRO A CA 1
ATOM 1593 C C . PRO A 1 205 ? 23.957 4.740 6.077 1.00 71.94 205 PRO A C 1
ATOM 1595 O O . PRO A 1 205 ? 22.902 4.505 5.488 1.00 71.94 205 PRO A O 1
ATOM 1598 N N . GLU A 1 206 ? 25.061 5.156 5.459 1.00 81.44 206 GLU A N 1
ATOM 1599 C CA . GLU A 1 206 ? 25.120 5.331 4.013 1.00 81.44 206 GLU A CA 1
ATOM 1600 C C . GLU A 1 206 ? 24.729 4.012 3.318 1.00 81.44 206 GLU A C 1
ATOM 1602 O O . GLU A 1 206 ? 25.338 2.962 3.587 1.00 81.44 206 GLU A O 1
ATOM 1607 N N . PRO A 1 207 ? 23.698 4.023 2.454 1.00 80.56 207 PRO A N 1
ATOM 1608 C CA . PRO A 1 207 ? 23.165 2.810 1.859 1.00 80.56 207 PRO A CA 1
ATOM 1609 C C . PRO A 1 207 ? 24.225 2.140 0.977 1.00 80.56 207 PRO A C 1
ATOM 1611 O O . PRO A 1 207 ? 24.714 2.694 -0.007 1.00 80.56 207 PRO A O 1
ATOM 1614 N N . ARG A 1 208 ? 24.578 0.893 1.306 1.00 85.88 208 ARG A N 1
ATOM 1615 C CA . ARG A 1 208 ? 25.532 0.096 0.520 1.00 85.88 208 ARG A CA 1
ATOM 1616 C C . ARG A 1 208 ? 24.805 -0.718 -0.539 1.00 85.88 208 ARG A C 1
ATOM 1618 O O . ARG A 1 208 ? 23.991 -1.579 -0.209 1.00 85.88 208 ARG A O 1
ATOM 1625 N N . PHE A 1 209 ? 25.131 -0.472 -1.807 1.00 83.25 209 PHE A N 1
ATOM 1626 C CA . PHE A 1 209 ? 24.558 -1.232 -2.914 1.00 83.25 209 PHE A CA 1
ATOM 1627 C C . PHE A 1 209 ? 24.882 -2.729 -2.750 1.00 83.25 209 PHE A C 1
ATOM 1629 O O . PHE A 1 209 ? 26.055 -3.074 -2.565 1.00 83.25 209 PHE A O 1
ATOM 1636 N N . PRO A 1 210 ? 23.885 -3.630 -2.794 1.00 84.62 210 PRO A N 1
ATOM 1637 C CA . PRO A 1 210 ? 24.120 -5.041 -2.516 1.00 84.62 210 PRO A CA 1
ATOM 1638 C C . PRO A 1 210 ? 24.962 -5.689 -3.621 1.00 84.62 210 PRO A C 1
ATOM 1640 O O . PRO A 1 210 ? 24.705 -5.507 -4.812 1.00 84.62 210 PRO A O 1
ATOM 1643 N N . GLN A 1 211 ? 25.950 -6.490 -3.223 1.00 84.50 211 GLN A N 1
ATOM 1644 C CA . GLN A 1 211 ? 26.656 -7.384 -4.139 1.00 84.50 211 GLN A CA 1
ATOM 1645 C C . GLN A 1 211 ? 25.797 -8.628 -4.395 1.00 84.50 211 GLN A C 1
ATOM 1647 O O . GLN A 1 211 ? 25.248 -9.209 -3.459 1.00 84.50 211 GLN A O 1
ATOM 1652 N N . GLN A 1 212 ? 25.672 -9.040 -5.657 1.00 83.44 212 GLN A N 1
ATOM 1653 C CA . GLN A 1 212 ? 24.914 -10.230 -6.050 1.00 83.44 212 GLN A CA 1
ATOM 1654 C C . GLN A 1 212 ? 25.767 -11.115 -6.968 1.00 83.44 212 GLN A C 1
ATOM 1656 O O . GLN A 1 212 ? 26.491 -10.603 -7.822 1.00 83.44 212 GLN A O 1
ATOM 1661 N N . ASP A 1 213 ? 25.685 -12.439 -6.797 1.00 88.06 213 ASP A N 1
ATOM 1662 C CA . ASP A 1 213 ? 26.370 -13.425 -7.653 1.00 88.06 213 ASP A CA 1
ATOM 1663 C C . ASP A 1 213 ? 25.625 -13.601 -8.987 1.00 88.06 213 ASP A C 1
ATOM 1665 O O . ASP A 1 213 ? 24.931 -14.591 -9.251 1.00 88.06 213 ASP A O 1
ATOM 1669 N N . GLU A 1 214 ? 25.734 -12.575 -9.825 1.00 89.19 214 GLU A N 1
ATOM 1670 C CA . GLU A 1 214 ? 25.016 -12.461 -11.087 1.00 89.19 214 GLU A CA 1
ATOM 1671 C C . GLU A 1 214 ? 25.965 -12.534 -12.291 1.00 89.19 214 GLU A C 1
ATOM 1673 O O . GLU A 1 214 ? 27.144 -12.178 -12.240 1.00 89.19 214 GLU A O 1
ATOM 1678 N N . ALA A 1 215 ? 25.439 -13.028 -13.405 1.00 86.75 215 ALA A N 1
ATOM 1679 C CA . ALA A 1 215 ? 26.055 -12.991 -14.716 1.00 86.75 215 ALA A CA 1
ATOM 1680 C C . ALA A 1 215 ? 25.212 -12.104 -15.637 1.00 86.75 215 ALA A C 1
ATOM 1682 O O . ALA A 1 215 ? 23.984 -12.212 -15.674 1.00 86.75 215 ALA A O 1
ATOM 1683 N N . ALA A 1 216 ? 25.885 -11.249 -16.402 1.00 90.38 216 ALA A N 1
ATOM 1684 C CA . ALA A 1 216 ? 25.268 -10.482 -17.471 1.00 90.38 216 ALA A CA 1
ATOM 1685 C C . ALA A 1 216 ? 25.383 -11.270 -18.781 1.00 90.38 216 ALA A C 1
ATOM 1687 O O . ALA A 1 216 ? 26.485 -11.564 -19.245 1.00 90.38 216 ALA A O 1
ATOM 1688 N N . LEU A 1 217 ? 24.246 -11.624 -19.376 1.00 89.69 217 LEU A N 1
ATOM 1689 C CA . LEU A 1 217 ? 24.188 -12.234 -20.701 1.00 89.69 217 LEU A CA 1
ATOM 1690 C C . LEU A 1 217 ? 23.863 -11.161 -21.728 1.00 89.69 217 LEU A C 1
ATOM 1692 O O . LEU A 1 217 ? 22.787 -10.576 -21.682 1.00 89.69 217 LEU A O 1
ATOM 1696 N N . VAL A 1 218 ? 24.771 -10.927 -22.667 1.00 87.75 218 VAL A N 1
ATOM 1697 C CA . VAL A 1 218 ? 24.530 -10.028 -23.797 1.00 87.75 218 VAL A CA 1
ATOM 1698 C C . VAL A 1 218 ? 23.440 -10.607 -24.702 1.00 87.75 218 VAL A C 1
ATOM 1700 O O . VAL A 1 218 ? 23.531 -11.755 -25.138 1.00 87.75 218 VAL A O 1
ATOM 1703 N N . ILE A 1 219 ? 22.411 -9.809 -24.989 1.00 86.12 219 ILE A N 1
ATOM 1704 C CA . ILE A 1 219 ? 21.278 -10.176 -25.834 1.00 86.12 219 ILE A CA 1
ATOM 1705 C C . ILE A 1 219 ? 21.328 -9.383 -27.141 1.00 86.12 219 ILE A C 1
ATOM 1707 O O . ILE A 1 219 ? 21.140 -8.169 -27.164 1.00 86.12 219 ILE A O 1
ATOM 1711 N N . HIS A 1 220 ? 21.493 -10.116 -28.240 1.00 81.75 220 HIS A N 1
ATOM 1712 C CA . HIS A 1 220 ? 21.261 -9.635 -29.599 1.00 81.75 220 HIS A CA 1
ATOM 1713 C C . HIS A 1 220 ? 20.221 -10.543 -30.256 1.00 81.75 220 HIS A C 1
ATOM 1715 O O . HIS A 1 220 ? 20.418 -11.762 -30.283 1.00 81.75 220 HIS A O 1
ATOM 1721 N N . ASP A 1 221 ? 19.123 -9.960 -30.740 1.00 82.88 221 ASP A N 1
ATOM 1722 C CA . ASP A 1 221 ? 18.037 -10.639 -31.463 1.00 82.88 221 ASP A CA 1
ATOM 1723 C C . ASP A 1 221 ? 17.609 -11.975 -30.819 1.00 82.88 221 ASP A C 1
ATOM 1725 O O . ASP A 1 221 ? 17.819 -13.052 -31.399 1.00 82.88 221 ASP A O 1
ATOM 1729 N N . PRO A 1 222 ? 17.066 -11.951 -29.583 1.00 88.06 222 PRO A N 1
ATOM 1730 C CA . PRO A 1 222 ? 16.785 -13.174 -28.849 1.00 88.06 222 PRO A CA 1
ATOM 1731 C C . PRO A 1 222 ? 15.713 -14.005 -29.550 1.00 88.06 222 PRO A C 1
ATOM 1733 O O . PRO A 1 222 ? 14.661 -13.508 -29.954 1.00 88.06 222 PRO A O 1
ATOM 1736 N N . ILE A 1 223 ? 15.938 -15.316 -29.613 1.00 91.25 223 ILE A N 1
ATOM 1737 C CA . ILE A 1 223 ? 14.948 -16.256 -30.138 1.00 91.25 223 ILE A CA 1
ATOM 1738 C C . ILE A 1 223 ? 14.075 -16.718 -28.973 1.00 91.25 223 ILE A C 1
ATOM 1740 O O . ILE A 1 223 ? 14.500 -17.551 -28.170 1.00 91.25 223 ILE A O 1
ATOM 1744 N N . ILE A 1 224 ? 12.845 -16.208 -28.893 1.00 95.00 224 ILE A N 1
ATOM 1745 C CA . ILE A 1 224 ? 11.866 -16.651 -27.892 1.00 95.00 224 ILE A CA 1
ATOM 1746 C C . ILE A 1 224 ? 11.168 -17.916 -28.395 1.00 95.00 224 ILE A C 1
ATOM 1748 O O . ILE A 1 224 ? 10.446 -17.889 -29.392 1.00 95.00 224 ILE A O 1
ATOM 1752 N N . ARG A 1 225 ? 11.376 -19.032 -27.694 1.00 95.62 225 ARG A N 1
ATOM 1753 C CA . ARG A 1 225 ? 10.789 -20.340 -27.989 1.00 95.62 225 ARG A CA 1
ATOM 1754 C C . ARG A 1 225 ? 9.784 -20.720 -26.905 1.00 95.62 225 ARG A C 1
ATOM 1756 O O . ARG A 1 225 ? 10.179 -20.859 -25.748 1.00 95.62 225 ARG A O 1
ATOM 1763 N N . PRO A 1 226 ? 8.509 -20.939 -27.252 1.00 96.94 226 PRO A N 1
ATOM 1764 C CA . PRO A 1 226 ? 7.551 -21.442 -26.287 1.00 96.94 226 PRO A CA 1
ATOM 1765 C C . PRO A 1 226 ? 7.902 -22.886 -25.883 1.00 96.94 226 PRO A C 1
ATOM 1767 O O . PRO A 1 226 ? 8.135 -23.743 -26.734 1.00 96.94 226 PRO A O 1
ATOM 1770 N N . ALA A 1 227 ? 7.933 -23.162 -24.580 1.00 95.88 227 ALA A N 1
ATOM 1771 C CA . ALA A 1 227 ? 8.094 -24.494 -23.992 1.00 95.88 227 ALA A CA 1
ATOM 1772 C C . ALA A 1 227 ? 6.874 -25.395 -24.273 1.00 95.88 227 ALA A C 1
ATOM 1774 O O . ALA A 1 227 ? 6.978 -26.619 -24.359 1.00 95.88 227 ALA A O 1
ATOM 1775 N N . SER A 1 228 ? 5.709 -24.774 -24.452 1.00 95.94 228 SER A N 1
ATOM 1776 C CA . SER A 1 228 ? 4.418 -25.380 -24.780 1.00 95.94 228 SER A CA 1
ATOM 1777 C C . SER A 1 228 ? 3.527 -24.343 -25.487 1.00 95.94 228 SER A C 1
ATOM 1779 O O . SER A 1 228 ? 3.847 -23.157 -25.429 1.00 95.94 228 SER A O 1
ATOM 1781 N N . PRO A 1 229 ? 2.428 -24.731 -26.170 1.00 97.62 229 PRO A N 1
ATOM 1782 C CA . PRO A 1 229 ? 1.479 -23.781 -26.744 1.00 97.62 229 PRO A CA 1
ATOM 1783 C C . PRO A 1 229 ? 1.034 -22.758 -25.701 1.00 97.62 229 PRO A C 1
ATOM 1785 O O . PRO A 1 229 ? 0.519 -23.128 -24.643 1.00 97.62 229 PRO A O 1
ATOM 1788 N N . LEU A 1 230 ? 1.266 -21.482 -26.002 1.00 97.94 230 LEU A N 1
ATOM 1789 C CA . LEU A 1 230 ? 1.008 -20.401 -25.064 1.00 97.94 230 LEU A CA 1
ATOM 1790 C C . LEU A 1 230 ? -0.496 -20.159 -24.959 1.00 97.94 230 LEU A C 1
ATOM 1792 O O . LEU A 1 230 ? -1.162 -19.964 -25.984 1.00 97.94 230 LEU A O 1
ATOM 1796 N N . ASN A 1 231 ? -1.026 -20.134 -23.739 1.00 97.50 231 ASN A N 1
ATOM 1797 C CA . ASN A 1 231 ? -2.372 -19.605 -23.517 1.00 97.50 231 ASN A CA 1
ATOM 1798 C C . ASN A 1 231 ? -2.370 -18.067 -23.609 1.00 97.50 231 ASN A C 1
ATOM 1800 O O . ASN A 1 231 ? -1.354 -17.449 -23.924 1.00 97.50 231 ASN A O 1
ATOM 1804 N N . GLU A 1 232 ? -3.517 -17.433 -23.380 1.00 97.50 232 GLU A N 1
ATOM 1805 C CA . GLU A 1 232 ? -3.625 -15.984 -23.536 1.00 97.50 232 GLU A CA 1
ATOM 1806 C C . GLU A 1 232 ? -2.718 -15.194 -22.581 1.00 97.50 232 GLU A C 1
ATOM 1808 O O . GLU A 1 232 ? -1.935 -14.373 -23.055 1.00 97.50 232 GLU A O 1
ATOM 1813 N N . ALA A 1 233 ? -2.738 -15.492 -21.279 1.00 97.88 233 ALA A N 1
ATOM 1814 C CA . ALA A 1 233 ? -1.898 -14.808 -20.293 1.00 97.88 233 ALA A CA 1
ATOM 1815 C C . ALA A 1 233 ? -0.401 -14.914 -20.629 1.00 97.88 233 ALA A C 1
ATOM 1817 O O . ALA A 1 233 ? 0.335 -13.927 -20.575 1.00 97.88 233 ALA A O 1
ATOM 1818 N N . GLU A 1 234 ? 0.043 -16.102 -21.048 1.00 98.38 234 GLU A N 1
ATOM 1819 C CA . GLU A 1 234 ? 1.420 -16.355 -21.477 1.00 98.38 234 GLU A CA 1
ATOM 1820 C C . GLU A 1 234 ? 1.781 -15.581 -22.753 1.00 98.38 234 GLU A C 1
ATOM 1822 O O . GLU A 1 234 ? 2.888 -15.049 -22.849 1.00 98.38 234 GLU A O 1
ATOM 1827 N N . ARG A 1 235 ? 0.862 -15.472 -23.725 1.00 98.19 235 ARG A N 1
ATOM 1828 C CA . ARG A 1 235 ? 1.081 -14.671 -24.943 1.00 98.19 235 ARG A CA 1
ATOM 1829 C C . ARG A 1 235 ? 1.261 -13.195 -24.617 1.00 98.19 235 ARG A C 1
ATOM 1831 O O . ARG A 1 235 ? 2.225 -12.606 -25.101 1.00 98.19 235 ARG A O 1
ATOM 1838 N N . ILE A 1 236 ? 0.398 -12.627 -23.771 1.00 97.75 236 ILE A N 1
ATOM 1839 C CA . ILE A 1 236 ? 0.513 -11.217 -23.374 1.00 97.75 236 ILE A CA 1
ATOM 1840 C C . ILE A 1 236 ? 1.825 -10.999 -22.600 1.00 97.75 236 ILE A C 1
ATOM 1842 O O . ILE A 1 236 ? 2.535 -10.026 -22.844 1.00 97.75 236 ILE A O 1
ATOM 1846 N N . ALA A 1 237 ? 2.221 -11.925 -21.718 1.00 98.00 237 ALA A N 1
ATOM 1847 C CA . ALA A 1 237 ? 3.504 -11.839 -21.015 1.00 98.00 237 ALA A CA 1
ATOM 1848 C C . ALA A 1 237 ? 4.708 -11.845 -21.980 1.00 98.00 237 ALA A C 1
ATOM 1850 O O . ALA A 1 237 ? 5.624 -11.034 -21.826 1.00 98.00 237 ALA A O 1
ATOM 1851 N N . VAL A 1 238 ? 4.703 -12.715 -22.998 1.00 97.75 238 VAL A N 1
ATOM 1852 C CA . VAL A 1 238 ? 5.747 -12.746 -24.041 1.00 97.75 238 VAL A CA 1
ATOM 1853 C C . VAL A 1 238 ? 5.757 -11.460 -24.868 1.00 97.75 238 VAL A C 1
ATOM 1855 O O . VAL A 1 238 ? 6.832 -10.955 -25.188 1.00 97.75 238 VAL A O 1
ATOM 1858 N N . GLU A 1 239 ? 4.592 -10.915 -25.209 1.00 97.06 239 GLU A N 1
ATOM 1859 C CA . GLU A 1 239 ? 4.482 -9.639 -25.919 1.00 97.06 239 GLU A CA 1
ATOM 1860 C C . GLU A 1 239 ? 5.092 -8.492 -25.106 1.00 97.06 239 GLU A C 1
ATOM 1862 O O . GLU A 1 239 ? 5.934 -7.765 -25.626 1.00 97.06 239 GLU A O 1
ATOM 1867 N N . ARG A 1 240 ? 4.787 -8.396 -23.805 1.00 96.06 240 ARG A N 1
ATOM 1868 C CA . ARG A 1 240 ? 5.406 -7.393 -22.921 1.00 96.06 240 ARG A CA 1
ATOM 1869 C C . ARG A 1 240 ? 6.915 -7.563 -22.794 1.00 96.06 240 ARG A C 1
ATOM 1871 O O . ARG A 1 240 ? 7.639 -6.571 -22.806 1.00 96.06 240 ARG A O 1
ATOM 1878 N N . LEU A 1 241 ? 7.412 -8.801 -22.734 1.00 96.06 241 LEU A N 1
ATOM 1879 C CA . LEU A 1 241 ? 8.854 -9.060 -22.773 1.00 96.06 241 LEU A CA 1
ATOM 1880 C C . LEU A 1 241 ? 9.489 -8.553 -24.080 1.00 96.06 241 LEU A C 1
ATOM 1882 O O . LEU A 1 241 ? 10.582 -7.993 -24.044 1.00 96.06 241 LEU A O 1
ATOM 1886 N N . ARG A 1 242 ? 8.811 -8.709 -25.224 1.00 94.19 242 ARG A N 1
ATOM 1887 C CA . ARG A 1 242 ? 9.278 -8.171 -26.514 1.00 94.19 242 ARG A CA 1
ATOM 1888 C C . ARG A 1 242 ? 9.273 -6.648 -26.545 1.00 94.19 242 ARG A C 1
ATOM 1890 O O . ARG A 1 242 ? 10.260 -6.075 -26.993 1.00 94.19 242 ARG A O 1
ATOM 1897 N N . THR A 1 243 ? 8.222 -6.001 -26.042 1.00 93.69 243 THR A N 1
ATOM 1898 C CA . THR A 1 243 ? 8.184 -4.535 -25.910 1.00 93.69 243 THR A CA 1
ATOM 1899 C C . THR A 1 243 ? 9.372 -4.048 -25.088 1.00 93.69 243 THR A C 1
ATOM 1901 O O . THR A 1 243 ? 10.134 -3.209 -25.551 1.00 93.69 243 THR A O 1
ATOM 1904 N N . ARG A 1 244 ? 9.635 -4.677 -23.937 1.00 93.38 244 ARG A N 1
ATOM 1905 C CA . ARG A 1 244 ? 10.784 -4.326 -23.094 1.00 93.38 244 ARG A CA 1
ATOM 1906 C C . ARG A 1 244 ? 12.131 -4.527 -23.788 1.00 93.38 244 ARG A C 1
ATOM 1908 O O . ARG A 1 244 ? 13.037 -3.724 -23.596 1.00 93.38 244 ARG A O 1
ATOM 1915 N N . LEU A 1 245 ? 12.279 -5.582 -24.592 1.00 91.31 245 LEU A N 1
ATOM 1916 C CA . LEU A 1 245 ? 13.464 -5.779 -25.437 1.00 91.31 245 LEU A CA 1
ATOM 1917 C C . LEU A 1 245 ? 13.659 -4.622 -26.414 1.00 91.31 245 LEU A C 1
ATOM 1919 O O . LEU A 1 245 ? 14.780 -4.127 -26.527 1.00 91.31 245 LEU A O 1
ATOM 1923 N N . ALA A 1 246 ? 12.597 -4.164 -27.074 1.00 88.75 246 ALA A N 1
ATOM 1924 C CA . ALA A 1 246 ? 12.663 -3.008 -27.963 1.00 88.75 246 ALA A CA 1
ATOM 1925 C C . ALA A 1 246 ? 13.040 -1.726 -27.195 1.00 88.75 246 ALA A C 1
ATOM 1927 O O . ALA A 1 246 ? 13.961 -1.019 -27.607 1.00 88.75 246 ALA A O 1
ATOM 1928 N N . ASP A 1 247 ? 12.421 -1.487 -26.033 1.00 88.31 247 ASP A N 1
ATOM 1929 C CA . ASP A 1 247 ? 12.670 -0.300 -25.201 1.00 88.31 247 ASP A CA 1
ATOM 1930 C C . ASP A 1 247 ? 14.127 -0.200 -24.729 1.00 88.31 247 ASP A C 1
ATOM 1932 O O . ASP A 1 247 ? 14.695 0.891 -24.645 1.00 88.31 247 ASP A O 1
ATOM 1936 N N . VAL A 1 248 ? 14.744 -1.344 -24.420 1.00 85.38 248 VAL A N 1
ATOM 1937 C CA . VAL A 1 248 ? 16.120 -1.429 -23.906 1.00 85.38 248 VAL A CA 1
ATOM 1938 C C . VAL A 1 248 ? 17.165 -1.411 -25.032 1.00 85.38 248 VAL A C 1
ATOM 1940 O O . VAL A 1 248 ? 18.269 -0.903 -24.826 1.00 85.38 248 VAL A O 1
ATOM 1943 N N . THR A 1 249 ? 16.847 -1.953 -26.215 1.00 78.44 249 THR A N 1
ATOM 1944 C CA . THR A 1 249 ? 17.795 -2.073 -27.346 1.00 78.44 249 THR A CA 1
ATOM 1945 C C . THR A 1 249 ? 17.762 -0.909 -28.333 1.00 78.44 249 THR A C 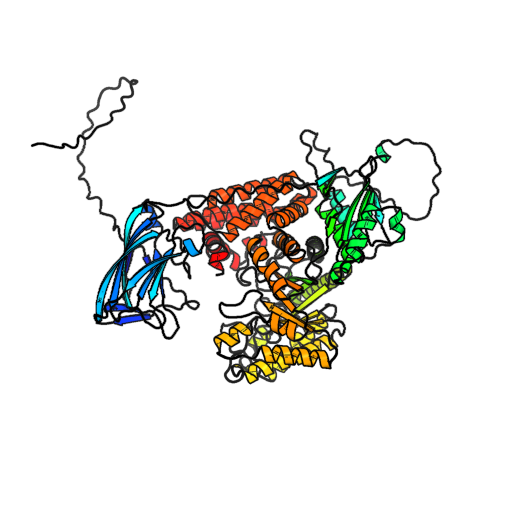1
ATOM 1947 O O . THR A 1 249 ? 18.701 -0.779 -29.112 1.00 78.44 249 THR A O 1
ATOM 1950 N N . HIS A 1 250 ? 16.702 -0.093 -28.351 1.00 70.62 250 HIS A N 1
ATOM 1951 C CA . HIS A 1 250 ? 16.439 0.903 -29.404 1.00 70.62 250 HIS A CA 1
ATOM 1952 C C . HIS A 1 250 ? 16.367 0.327 -30.840 1.00 70.62 250 HIS A C 1
ATOM 1954 O O . HIS A 1 250 ? 16.336 1.092 -31.803 1.00 70.62 250 HIS A O 1
ATOM 1960 N N . SER A 1 251 ? 16.313 -1.000 -31.014 1.00 60.50 251 SER A N 1
ATOM 1961 C CA . SER A 1 251 ? 16.147 -1.638 -32.324 1.00 60.50 251 SER A CA 1
ATOM 1962 C C . SER A 1 251 ? 14.666 -1.898 -32.586 1.00 60.50 251 SER A C 1
ATOM 1964 O O . SER A 1 251 ? 14.035 -2.714 -31.918 1.00 60.50 251 SER A O 1
ATOM 1966 N N . THR A 1 252 ? 14.101 -1.216 -33.582 1.00 49.44 252 THR A N 1
ATOM 1967 C CA . THR A 1 252 ? 12.709 -1.400 -34.029 1.00 49.44 252 THR A CA 1
ATOM 1968 C C . THR A 1 252 ? 12.509 -2.643 -34.906 1.00 49.44 252 THR A C 1
ATOM 1970 O O . THR A 1 252 ? 11.373 -2.974 -35.237 1.00 49.44 252 THR A O 1
ATOM 1973 N N . LYS A 1 253 ? 13.582 -3.363 -35.275 1.00 49.81 253 LYS A N 1
ATOM 1974 C CA . LYS A 1 253 ? 13.544 -4.526 -36.182 1.00 49.81 253 LYS A CA 1
ATOM 1975 C C . LYS A 1 253 ? 13.814 -5.842 -35.451 1.00 49.81 253 LYS A C 1
ATOM 1977 O O . LYS A 1 253 ? 14.827 -6.497 -35.670 1.00 49.81 253 LYS A O 1
ATOM 1982 N N . GLY A 1 254 ? 12.907 -6.240 -34.565 1.00 48.53 254 GLY A N 1
ATOM 1983 C CA . GLY A 1 254 ? 12.856 -7.626 -34.101 1.00 48.53 254 GLY A CA 1
ATOM 1984 C C . GLY A 1 254 ? 12.083 -8.477 -35.106 1.00 48.53 254 GLY A C 1
ATOM 1985 O O . GLY A 1 254 ? 10.857 -8.519 -35.029 1.00 48.53 254 GLY A O 1
ATOM 1986 N N . ASP A 1 255 ? 12.760 -9.145 -36.044 1.00 44.06 255 ASP A N 1
ATOM 1987 C CA . ASP A 1 255 ? 12.091 -10.035 -37.002 1.00 44.06 255 ASP A CA 1
ATOM 1988 C C . ASP A 1 255 ? 11.356 -11.172 -36.270 1.00 44.06 255 ASP A C 1
ATOM 1990 O O . ASP A 1 255 ? 11.951 -12.013 -35.585 1.00 44.06 255 ASP A O 1
ATOM 1994 N N . VAL A 1 256 ? 10.030 -11.214 -36.421 1.00 41.72 256 VAL A N 1
ATOM 1995 C CA . VAL A 1 256 ? 9.189 -12.299 -35.913 1.00 41.72 256 VAL A CA 1
ATOM 1996 C C . VAL A 1 256 ? 9.346 -13.493 -36.847 1.00 41.72 256 VAL A C 1
ATOM 1998 O O . VAL A 1 256 ? 8.633 -13.626 -37.839 1.00 41.72 256 VAL A O 1
ATOM 2001 N N . VAL A 1 257 ? 10.252 -14.413 -36.516 1.00 42.81 257 VAL A N 1
ATOM 2002 C CA . VAL A 1 257 ? 10.246 -15.739 -37.148 1.00 42.81 257 VAL A CA 1
ATOM 2003 C C . VAL A 1 257 ? 9.037 -16.501 -36.606 1.00 42.81 257 VAL A C 1
ATOM 2005 O O . VAL A 1 257 ? 9.110 -17.189 -35.584 1.00 42.81 257 VAL A O 1
ATOM 2008 N N . SER A 1 258 ? 7.884 -16.329 -37.254 1.00 40.78 258 SER A N 1
ATOM 2009 C CA . SER A 1 258 ? 6.722 -17.172 -37.003 1.00 40.78 258 SER A CA 1
ATOM 2010 C C . SER A 1 258 ? 7.087 -18.606 -37.396 1.00 40.78 258 SER A C 1
ATOM 2012 O O . SER A 1 258 ? 7.503 -18.879 -38.519 1.00 40.78 258 SER A O 1
ATOM 2014 N N . LEU A 1 259 ? 6.975 -19.547 -36.458 1.00 39.28 259 LEU A N 1
ATOM 2015 C CA . LEU A 1 259 ? 7.080 -20.980 -36.753 1.00 39.28 259 LEU A CA 1
ATOM 2016 C C . LEU A 1 259 ? 5.767 -21.448 -37.406 1.00 39.28 259 LEU A C 1
ATOM 2018 O O . LEU A 1 259 ? 5.057 -22.299 -36.876 1.00 39.28 259 LEU A O 1
ATOM 2022 N N . GLY A 1 260 ? 5.409 -20.832 -38.532 1.00 39.50 260 GLY A N 1
ATOM 2023 C CA . GLY A 1 260 ? 4.290 -21.215 -39.378 1.00 39.50 260 GLY A CA 1
ATOM 2024 C C . GLY A 1 260 ? 4.779 -22.131 -40.494 1.00 39.50 260 GLY A C 1
ATOM 2025 O O . GLY A 1 260 ? 5.324 -21.652 -41.475 1.00 39.50 260 GLY A O 1
ATOM 2026 N N . ARG A 1 261 ? 4.538 -23.439 -40.329 1.00 39.53 261 ARG A N 1
ATOM 2027 C CA . ARG A 1 261 ? 4.798 -24.541 -41.279 1.00 39.53 261 ARG A CA 1
ATOM 2028 C C . ARG A 1 261 ? 6.273 -24.787 -41.640 1.00 39.53 261 ARG A C 1
ATOM 2030 O O . ARG A 1 261 ? 7.052 -23.898 -41.947 1.00 39.53 261 ARG A O 1
ATOM 2037 N N . ARG A 1 262 ? 6.647 -26.069 -41.581 1.00 38.31 262 ARG A N 1
ATOM 2038 C CA . ARG A 1 262 ? 7.962 -26.615 -41.937 1.00 38.31 262 ARG A CA 1
ATOM 2039 C C . ARG A 1 262 ? 8.346 -26.195 -43.363 1.00 38.31 262 ARG A C 1
ATOM 2041 O O . ARG A 1 262 ? 7.953 -26.864 -44.309 1.00 38.31 262 ARG A O 1
ATOM 2048 N N . SER A 1 263 ? 9.135 -25.135 -43.515 1.00 33.44 263 SER A N 1
ATOM 2049 C CA . SER A 1 263 ? 9.991 -24.991 -44.689 1.00 33.44 263 SER A CA 1
ATOM 2050 C C . SER A 1 263 ? 11.311 -25.681 -44.367 1.00 33.44 263 SER A C 1
ATOM 2052 O O . SER A 1 263 ? 12.065 -25.246 -43.493 1.00 33.44 263 SER A O 1
ATOM 2054 N N . ILE A 1 264 ? 11.532 -26.826 -45.009 1.00 38.19 264 ILE A N 1
ATOM 2055 C CA . ILE A 1 264 ? 12.822 -27.510 -45.052 1.00 38.19 264 ILE A CA 1
ATOM 2056 C C . ILE A 1 264 ? 13.705 -26.643 -45.953 1.00 38.19 264 ILE A C 1
ATOM 2058 O O . ILE A 1 264 ? 13.730 -26.818 -47.166 1.00 38.19 264 ILE A O 1
ATOM 2062 N N . VAL A 1 265 ? 14.373 -25.649 -45.370 1.00 37.22 265 VAL A N 1
ATOM 2063 C CA . VAL A 1 265 ? 15.428 -24.912 -46.071 1.00 37.22 265 VAL A CA 1
ATOM 2064 C C . VAL A 1 265 ? 16.691 -25.761 -45.982 1.00 37.22 265 VAL A C 1
ATOM 2066 O O . VAL A 1 265 ? 17.169 -26.063 -44.887 1.00 37.22 265 VAL A O 1
ATOM 2069 N N . GLY A 1 266 ? 17.168 -26.202 -47.146 1.00 43.00 266 GLY A N 1
ATOM 2070 C CA . GLY A 1 266 ? 18.350 -27.041 -47.293 1.00 43.00 266 GLY A CA 1
ATOM 2071 C C . GLY A 1 266 ? 19.635 -26.385 -46.762 1.00 43.00 266 GLY A C 1
ATOM 2072 O O . GLY A 1 266 ? 19.706 -25.164 -46.598 1.00 43.00 266 GLY A O 1
ATOM 2073 N N . PRO A 1 267 ? 20.666 -27.192 -46.470 1.00 39.81 267 PRO A N 1
ATOM 2074 C CA . PRO A 1 267 ? 21.908 -26.740 -45.857 1.00 39.81 267 PRO A CA 1
ATOM 2075 C C . PRO A 1 267 ? 22.814 -26.035 -46.882 1.00 39.81 267 PRO A C 1
ATOM 2077 O O . PRO A 1 267 ? 23.763 -26.627 -47.381 1.00 39.81 267 PRO A O 1
ATOM 2080 N N . SER A 1 268 ? 22.570 -24.758 -47.182 1.00 40.28 268 SER A N 1
ATOM 2081 C CA . SER A 1 268 ? 23.478 -23.937 -48.003 1.00 40.28 268 SER A CA 1
ATOM 2082 C C . SER A 1 268 ? 24.169 -22.842 -47.175 1.00 40.28 268 SER A C 1
ATOM 2084 O O . SER A 1 268 ? 23.718 -21.706 -47.068 1.00 40.28 268 SER A O 1
ATOM 2086 N N . SER A 1 269 ? 25.245 -23.261 -46.503 1.00 42.69 269 SER A N 1
ATOM 2087 C CA . SER A 1 269 ? 26.579 -22.631 -46.412 1.00 42.69 269 SER A CA 1
ATOM 2088 C C . SER A 1 269 ? 26.782 -21.100 -46.437 1.00 42.69 269 SER A C 1
ATOM 2090 O O . SER A 1 269 ? 27.783 -20.644 -46.988 1.00 42.69 269 SER A O 1
ATOM 2092 N N . VAL A 1 270 ? 25.977 -20.293 -45.744 1.00 39.94 270 VAL A N 1
ATOM 2093 C CA . VAL A 1 270 ? 26.450 -18.972 -45.276 1.00 39.94 270 VAL A CA 1
ATOM 2094 C C . VAL A 1 270 ? 26.882 -19.108 -43.817 1.00 39.94 270 VAL A C 1
ATOM 2096 O O . VAL A 1 270 ? 26.056 -19.201 -42.908 1.00 39.94 270 VAL A O 1
ATOM 2099 N N . ARG A 1 271 ? 28.202 -19.162 -43.580 1.00 45.78 271 ARG A N 1
ATOM 2100 C CA . ARG A 1 271 ? 28.813 -19.063 -42.242 1.00 45.78 271 ARG A CA 1
ATOM 2101 C C . ARG A 1 271 ? 28.629 -17.639 -41.710 1.00 45.78 271 ARG A C 1
ATOM 2103 O O . ARG A 1 271 ? 29.582 -16.874 -41.616 1.00 45.78 271 ARG A O 1
ATOM 2110 N N . ASP A 1 272 ? 27.402 -17.276 -41.359 1.00 50.72 272 ASP A N 1
ATOM 2111 C CA . ASP A 1 272 ? 27.149 -16.035 -40.643 1.00 50.72 272 ASP A CA 1
ATOM 2112 C C . ASP A 1 272 ? 27.645 -16.200 -39.199 1.00 50.72 272 ASP A C 1
ATOM 2114 O O . ASP A 1 272 ? 26.994 -16.800 -38.336 1.00 50.72 272 ASP A O 1
ATOM 2118 N N . SER A 1 273 ? 28.854 -15.702 -38.938 1.00 56.69 273 SER A N 1
ATOM 2119 C CA . SER A 1 273 ? 29.481 -15.718 -37.615 1.00 56.69 273 SER A CA 1
ATOM 2120 C C . SER A 1 273 ? 28.623 -15.002 -36.562 1.00 56.69 273 SER A C 1
ATOM 2122 O O . SER A 1 273 ? 28.747 -15.309 -35.372 1.00 56.69 273 SER A O 1
ATOM 2124 N N . ARG A 1 274 ? 27.672 -14.142 -36.963 1.00 57.88 274 ARG A N 1
ATOM 2125 C CA . ARG A 1 274 ? 26.708 -13.491 -36.058 1.00 57.88 274 ARG A CA 1
ATOM 2126 C C . ARG A 1 274 ? 25.575 -14.421 -35.626 1.00 57.88 274 ARG A C 1
ATOM 2128 O O . ARG A 1 274 ? 25.159 -14.368 -34.468 1.00 57.88 274 ARG A O 1
ATOM 2135 N N . ALA A 1 275 ? 25.153 -15.366 -36.469 1.00 58.91 275 ALA A N 1
ATOM 2136 C CA . ALA A 1 275 ? 24.175 -16.395 -36.097 1.00 58.91 275 ALA A CA 1
ATOM 2137 C C . ALA A 1 275 ? 24.696 -17.341 -34.994 1.00 58.91 275 ALA A C 1
ATOM 2139 O O . ALA A 1 275 ? 23.932 -18.078 -34.363 1.00 58.91 275 ALA A O 1
ATOM 2140 N N . SER A 1 276 ? 26.006 -17.349 -34.729 1.00 56.56 276 SER A N 1
ATOM 2141 C CA . SER A 1 276 ? 26.602 -18.125 -33.641 1.00 56.56 276 SER A CA 1
ATOM 2142 C C . SER A 1 276 ? 26.376 -17.536 -32.240 1.00 56.56 276 SER A C 1
ATOM 2144 O O . SER A 1 276 ? 26.609 -18.267 -31.288 1.00 56.56 276 SER A O 1
ATOM 2146 N N . ARG A 1 277 ? 25.865 -16.296 -32.098 1.00 69.56 277 ARG A N 1
ATOM 2147 C CA . ARG A 1 277 ? 25.792 -15.571 -30.806 1.00 69.56 277 ARG A CA 1
ATOM 2148 C C . ARG A 1 277 ? 24.389 -15.289 -30.246 1.00 69.56 277 ARG A C 1
ATOM 2150 O O . ARG A 1 277 ? 24.273 -14.655 -29.202 1.00 69.56 277 ARG A O 1
ATOM 2157 N N . ARG A 1 278 ? 23.313 -15.726 -30.910 1.00 84.88 278 ARG A N 1
ATOM 2158 C CA . ARG A 1 278 ? 21.940 -15.427 -30.454 1.00 84.88 278 ARG A CA 1
ATOM 2159 C C . ARG A 1 278 ? 21.590 -16.183 -29.168 1.00 84.88 278 ARG A C 1
ATOM 2161 O O . ARG A 1 278 ? 21.756 -17.403 -29.099 1.00 84.88 278 ARG A O 1
ATOM 2168 N N . VAL A 1 279 ? 21.042 -15.465 -28.186 1.00 90.12 279 VAL A N 1
ATOM 2169 C CA . VAL A 1 279 ? 20.481 -16.050 -26.959 1.00 90.12 279 VAL A CA 1
ATOM 2170 C C . VAL A 1 279 ? 19.118 -16.668 -27.274 1.00 90.12 279 VAL A C 1
ATOM 2172 O O . VAL A 1 279 ? 18.259 -16.026 -27.882 1.00 90.12 279 VAL A O 1
ATOM 2175 N N . ALA A 1 280 ? 18.898 -17.915 -26.860 1.00 93.88 280 ALA A N 1
ATOM 2176 C CA . ALA A 1 280 ? 17.591 -18.561 -26.951 1.00 93.88 280 ALA A CA 1
ATOM 2177 C C . ALA A 1 280 ? 16.873 -18.490 -25.598 1.00 93.88 280 ALA A C 1
ATOM 2179 O O . ALA A 1 280 ? 17.388 -18.982 -24.594 1.00 93.88 280 ALA A O 1
ATOM 2180 N N . LEU A 1 281 ? 15.671 -17.913 -25.585 1.00 96.06 281 LEU A N 1
ATOM 2181 C CA . LEU A 1 281 ? 14.811 -17.824 -24.406 1.00 96.06 281 LEU A CA 1
ATOM 2182 C C . LEU A 1 281 ? 13.710 -18.881 -24.519 1.00 96.06 281 LEU A C 1
ATOM 2184 O O . LEU A 1 281 ? 12.822 -18.759 -25.357 1.00 96.06 281 LEU A O 1
ATOM 2188 N N . VAL A 1 282 ? 13.766 -19.929 -23.704 1.00 97.25 282 VAL A N 1
ATOM 2189 C CA . VAL A 1 282 ? 12.731 -20.968 -23.630 1.00 97.25 282 VAL A CA 1
ATOM 2190 C C . VAL A 1 282 ? 11.744 -20.586 -22.534 1.00 97.25 282 VAL A C 1
ATOM 2192 O O . VAL A 1 282 ? 12.104 -20.596 -21.359 1.00 97.25 282 VAL A O 1
ATOM 2195 N N . VAL A 1 283 ? 10.514 -20.232 -22.904 1.00 98.31 283 VAL A N 1
ATOM 2196 C CA . VAL A 1 283 ? 9.530 -19.637 -21.980 1.00 98.31 283 VAL A CA 1
ATOM 2197 C C . VAL A 1 283 ? 8.195 -20.373 -21.992 1.00 98.31 283 VAL A C 1
ATOM 2199 O O . VAL A 1 283 ? 7.801 -20.906 -23.024 1.00 98.31 283 VAL A O 1
ATOM 2202 N N . GLY A 1 284 ? 7.463 -20.384 -20.880 1.00 98.06 284 GLY A N 1
ATOM 2203 C CA . GLY A 1 284 ? 6.111 -20.959 -20.815 1.00 98.06 284 GLY A CA 1
ATOM 2204 C C . GLY A 1 284 ? 5.983 -22.111 -19.818 1.00 98.06 284 GLY A C 1
ATOM 2205 O O . GLY A 1 284 ? 6.809 -22.273 -18.920 1.00 98.06 284 GLY A O 1
ATOM 2206 N N . ARG A 1 285 ? 4.935 -22.928 -19.960 1.00 98.31 285 ARG A N 1
ATOM 2207 C CA . ARG A 1 285 ? 4.730 -24.096 -19.088 1.00 98.31 285 ARG A CA 1
ATOM 2208 C C . ARG A 1 285 ? 5.706 -25.218 -19.426 1.00 98.31 285 ARG A C 1
ATOM 2210 O O . ARG A 1 285 ? 5.856 -25.567 -20.601 1.00 98.31 285 ARG A O 1
ATOM 2217 N N . TRP A 1 286 ? 6.323 -25.785 -18.393 1.00 98.25 286 TRP A N 1
ATOM 2218 C CA . TRP A 1 286 ? 7.248 -26.910 -18.491 1.00 98.25 286 TRP A CA 1
ATOM 2219 C C . TRP A 1 286 ? 6.553 -28.179 -18.997 1.00 98.25 286 TRP A C 1
ATOM 2221 O O . TRP A 1 286 ? 5.421 -28.477 -18.617 1.00 98.25 286 TRP A O 1
ATOM 2231 N N . ARG A 1 287 ? 7.259 -28.962 -19.820 1.00 97.62 287 ARG A N 1
ATOM 2232 C CA . ARG A 1 287 ? 6.827 -30.291 -20.273 1.00 97.62 287 ARG A CA 1
ATOM 2233 C C . ARG A 1 287 ? 7.865 -31.341 -19.881 1.00 97.62 287 ARG A C 1
ATOM 2235 O O . ARG A 1 287 ? 9.045 -31.107 -20.126 1.00 97.62 287 ARG A O 1
ATOM 2242 N N . PRO A 1 288 ? 7.468 -32.518 -19.364 1.00 97.38 288 PRO A N 1
ATOM 2243 C CA . PRO A 1 288 ? 8.415 -33.581 -19.013 1.00 97.38 288 PRO A CA 1
ATOM 2244 C C . PRO A 1 288 ? 9.360 -33.978 -20.156 1.00 97.38 288 PRO A C 1
ATOM 2246 O O . PRO A 1 288 ? 10.545 -34.188 -19.921 1.00 97.38 288 PRO A O 1
ATOM 2249 N N . SER A 1 289 ? 8.877 -33.963 -21.404 1.00 96.50 289 SER A N 1
ATOM 2250 C CA . SER A 1 289 ? 9.674 -34.255 -22.607 1.00 96.50 289 SER A CA 1
ATOM 2251 C C . SER A 1 289 ? 10.845 -33.289 -22.845 1.00 96.50 289 SER A C 1
ATOM 2253 O O . SER A 1 289 ? 11.679 -33.522 -23.712 1.00 96.50 289 SER A O 1
ATOM 2255 N N . MET A 1 290 ? 10.913 -32.175 -22.113 1.00 96.69 290 MET A N 1
ATOM 2256 C CA . MET A 1 290 ? 12.011 -31.213 -22.175 1.00 96.69 290 MET A CA 1
ATOM 2257 C C . MET A 1 290 ? 13.193 -31.594 -21.274 1.00 96.69 290 MET A C 1
ATOM 2259 O O . MET A 1 290 ? 14.255 -30.982 -21.393 1.00 96.69 290 MET A O 1
ATOM 2263 N N . ALA A 1 291 ? 13.023 -32.568 -20.373 1.00 97.00 291 ALA A N 1
ATOM 2264 C CA . ALA A 1 291 ? 13.996 -32.874 -19.329 1.00 97.00 291 ALA A CA 1
ATOM 2265 C C . ALA A 1 291 ? 15.358 -33.314 -19.875 1.00 97.00 291 ALA A C 1
ATOM 2267 O O . ALA A 1 291 ? 16.383 -32.877 -19.359 1.00 97.00 291 ALA A O 1
ATOM 2268 N N . GLU A 1 292 ? 15.364 -34.112 -20.943 1.00 94.50 292 GLU A N 1
ATOM 2269 C CA . GLU A 1 292 ? 16.588 -34.567 -21.612 1.00 94.50 292 GLU A CA 1
ATOM 2270 C C . GLU A 1 292 ? 17.368 -33.398 -22.231 1.00 94.50 292 GLU A C 1
ATOM 2272 O O . GLU A 1 292 ? 18.593 -33.330 -22.159 1.00 94.50 292 GLU A O 1
ATOM 2277 N N . ARG A 1 293 ? 16.651 -32.419 -22.796 1.00 94.94 293 ARG A N 1
ATOM 2278 C CA . ARG A 1 293 ? 17.256 -31.271 -23.479 1.00 94.94 293 ARG A CA 1
ATOM 2279 C C . ARG A 1 293 ? 17.755 -30.188 -22.520 1.00 94.94 293 ARG A C 1
ATOM 2281 O O . ARG A 1 293 ? 18.696 -29.471 -22.868 1.00 94.94 293 ARG A O 1
ATOM 2288 N N . TYR A 1 294 ? 17.114 -30.044 -21.359 1.00 96.44 294 TYR A N 1
ATOM 2289 C CA . TYR A 1 294 ? 17.428 -29.012 -20.363 1.00 96.44 294 TYR A CA 1
ATOM 2290 C C . TYR A 1 294 ? 17.564 -29.621 -18.950 1.00 96.44 294 TYR A C 1
ATOM 2292 O O . TYR A 1 294 ? 16.724 -29.364 -18.077 1.00 96.44 294 TYR A O 1
ATOM 2300 N N . PRO A 1 295 ? 18.585 -30.465 -18.708 1.00 96.19 295 PRO A N 1
ATOM 2301 C CA . PRO A 1 295 ? 18.733 -31.223 -17.465 1.00 96.19 295 PRO A CA 1
ATOM 2302 C C . PRO A 1 295 ? 18.886 -30.361 -16.202 1.00 96.19 295 PRO A C 1
ATOM 2304 O O . PRO A 1 295 ? 18.348 -30.736 -15.154 1.00 96.19 295 PRO A O 1
ATOM 2307 N N . ARG A 1 296 ? 19.557 -29.197 -16.261 1.00 96.69 296 ARG A N 1
ATOM 2308 C CA . ARG A 1 296 ? 19.687 -28.297 -15.091 1.00 96.69 296 ARG A CA 1
ATOM 2309 C C . ARG A 1 296 ? 18.335 -27.706 -14.715 1.00 96.69 296 ARG A C 1
ATOM 2311 O O . ARG A 1 296 ? 17.959 -27.703 -13.540 1.00 96.69 296 ARG A O 1
ATOM 2318 N N . THR A 1 297 ? 17.587 -27.255 -15.718 1.00 97.00 297 THR A N 1
ATOM 2319 C CA . THR A 1 297 ? 16.214 -26.768 -15.546 1.00 97.00 297 THR A CA 1
ATOM 2320 C C . THR A 1 297 ? 15.306 -27.874 -15.001 1.00 97.00 297 THR A C 1
ATOM 2322 O O . THR A 1 297 ? 14.567 -27.644 -14.045 1.00 97.00 297 THR A O 1
ATOM 2325 N N . ALA A 1 298 ? 15.411 -29.097 -15.530 1.00 97.81 298 ALA A N 1
ATOM 2326 C CA . ALA A 1 298 ? 14.634 -30.249 -15.075 1.00 97.81 298 ALA A CA 1
ATOM 2327 C C . ALA A 1 298 ? 14.889 -30.588 -13.598 1.00 97.81 298 ALA A C 1
ATOM 2329 O O . ALA A 1 298 ? 13.949 -30.892 -12.865 1.00 97.81 298 ALA A O 1
ATOM 2330 N N . ALA A 1 299 ? 16.141 -30.499 -13.138 1.00 97.56 299 ALA A N 1
ATOM 2331 C CA . ALA A 1 299 ? 16.487 -30.713 -11.734 1.00 97.56 299 ALA A CA 1
ATOM 2332 C C . ALA A 1 299 ? 15.827 -29.681 -10.805 1.00 97.56 299 ALA A C 1
ATOM 2334 O O . ALA A 1 299 ? 15.271 -30.050 -9.770 1.00 97.56 299 ALA A O 1
ATOM 2335 N N . ALA A 1 300 ? 15.830 -28.401 -11.187 1.00 97.69 300 ALA A N 1
ATOM 2336 C CA . ALA A 1 300 ? 15.132 -27.358 -10.437 1.00 97.69 300 ALA A CA 1
ATOM 2337 C C . ALA A 1 300 ? 13.605 -27.545 -10.475 1.00 97.69 300 ALA A C 1
ATOM 2339 O O . ALA A 1 300 ? 12.942 -27.394 -9.451 1.00 97.69 300 ALA A O 1
ATOM 2340 N N . ILE A 1 301 ? 13.043 -27.953 -11.615 1.00 98.12 301 ILE A N 1
ATOM 2341 C CA . ILE A 1 301 ? 11.611 -28.245 -11.732 1.00 98.12 301 ILE A CA 1
ATOM 2342 C C . ILE A 1 301 ? 11.190 -29.407 -10.831 1.00 98.12 301 ILE A C 1
ATOM 2344 O O . ILE A 1 301 ? 10.161 -29.291 -10.174 1.00 98.12 301 ILE A O 1
ATOM 2348 N N . ARG A 1 302 ? 11.979 -30.483 -10.719 1.00 98.19 302 ARG A N 1
ATOM 2349 C CA . ARG A 1 302 ? 11.674 -31.583 -9.783 1.00 98.19 302 ARG A CA 1
ATOM 2350 C C . ARG A 1 302 ? 11.564 -31.096 -8.336 1.00 98.19 302 ARG A C 1
ATOM 2352 O O . ARG A 1 302 ? 10.665 -31.520 -7.620 1.00 98.19 302 ARG A O 1
ATOM 2359 N N . ARG A 1 303 ? 12.423 -30.156 -7.922 1.00 97.88 303 ARG A N 1
ATOM 2360 C CA . ARG A 1 303 ? 12.329 -29.521 -6.595 1.00 97.88 303 ARG A CA 1
ATOM 2361 C C . ARG A 1 303 ? 11.048 -28.704 -6.440 1.00 97.88 303 ARG A C 1
ATOM 2363 O O . ARG A 1 303 ? 10.415 -28.780 -5.397 1.00 97.88 303 ARG A O 1
ATOM 2370 N N . LEU A 1 304 ? 10.649 -27.961 -7.474 1.00 97.62 304 LEU A N 1
ATOM 2371 C CA . LEU A 1 304 ? 9.391 -27.214 -7.462 1.00 97.62 304 LEU A CA 1
ATOM 2372 C C . LEU A 1 304 ? 8.170 -28.151 -7.446 1.00 97.62 304 LEU A C 1
ATOM 2374 O O . LEU A 1 304 ? 7.198 -27.866 -6.760 1.00 97.62 304 LEU A O 1
ATOM 2378 N N . GLN A 1 305 ? 8.211 -29.284 -8.154 1.00 97.81 305 GLN A N 1
ATOM 2379 C CA . GLN A 1 305 ? 7.151 -30.302 -8.126 1.00 97.81 305 GLN A CA 1
ATOM 2380 C C . GLN A 1 305 ? 6.992 -30.936 -6.740 1.00 97.81 305 GLN A C 1
ATOM 2382 O O . GLN A 1 305 ? 5.874 -31.283 -6.368 1.00 97.81 305 GLN A O 1
ATOM 2387 N N . ALA A 1 306 ? 8.089 -31.050 -5.987 1.00 97.69 306 ALA A N 1
ATOM 2388 C CA . ALA A 1 306 ? 8.110 -31.587 -4.630 1.00 97.69 306 ALA A CA 1
ATOM 2389 C C . ALA A 1 306 ? 7.625 -30.597 -3.550 1.00 97.69 306 ALA A C 1
ATOM 2391 O O . ALA A 1 306 ? 7.493 -30.990 -2.394 1.00 97.69 306 ALA A O 1
ATOM 2392 N N . GLU A 1 307 ? 7.350 -29.328 -3.884 1.00 97.50 307 GLU A N 1
ATOM 2393 C CA . GLU A 1 307 ? 6.756 -28.377 -2.934 1.00 97.50 307 GLU A CA 1
ATOM 2394 C C . GLU A 1 307 ? 5.399 -28.909 -2.452 1.00 97.50 307 GLU A C 1
ATOM 2396 O O . GLU A 1 307 ? 4.542 -29.155 -3.298 1.00 97.50 307 GLU A O 1
ATOM 2401 N N . PRO A 1 308 ? 5.146 -29.069 -1.138 1.00 96.81 308 PRO A N 1
ATOM 2402 C CA . PRO A 1 308 ? 3.930 -29.722 -0.640 1.00 96.81 308 PRO A CA 1
ATOM 2403 C C . PRO A 1 308 ? 2.673 -28.864 -0.838 1.00 96.81 308 PRO A C 1
ATOM 2405 O O . PRO A 1 308 ? 1.578 -29.382 -1.063 1.00 96.81 308 PRO A O 1
ATOM 2408 N N . VAL A 1 309 ? 2.828 -27.540 -0.843 1.00 95.06 309 VAL A N 1
ATOM 2409 C CA . VAL A 1 309 ? 1.712 -26.595 -0.917 1.00 95.06 309 VAL A CA 1
ATOM 2410 C C . VAL A 1 309 ? 1.330 -26.313 -2.372 1.00 95.06 309 VAL A C 1
ATOM 2412 O O . VAL A 1 309 ? 2.148 -25.871 -3.180 1.00 95.06 309 VAL A O 1
ATOM 2415 N N . ALA A 1 310 ? 0.059 -26.529 -2.717 1.00 95.81 310 ALA A N 1
ATOM 2416 C CA . ALA A 1 310 ? -0.414 -26.474 -4.100 1.00 95.81 310 ALA A CA 1
ATOM 2417 C C . ALA A 1 310 ? -0.208 -25.111 -4.779 1.00 95.81 310 ALA A C 1
ATOM 2419 O O . ALA A 1 310 ? 0.262 -25.065 -5.918 1.00 95.81 310 ALA A O 1
ATOM 2420 N N . PHE A 1 311 ? -0.489 -23.998 -4.093 1.00 95.81 311 PHE A N 1
ATOM 2421 C CA . PHE A 1 311 ? -0.304 -22.668 -4.681 1.00 95.81 311 PHE A CA 1
ATOM 2422 C C . PHE A 1 311 ? 1.175 -22.342 -4.943 1.00 95.81 311 PHE A C 1
ATOM 2424 O O . PHE A 1 311 ? 1.485 -21.637 -5.902 1.00 95.81 311 PHE A O 1
ATOM 2431 N N . ARG A 1 312 ? 2.102 -22.912 -4.155 1.00 97.25 312 ARG A N 1
ATOM 2432 C CA . ARG A 1 312 ? 3.552 -22.779 -4.379 1.00 97.25 312 ARG A CA 1
ATOM 2433 C C . ARG A 1 312 ? 3.960 -23.440 -5.689 1.00 97.25 312 ARG A C 1
ATOM 2435 O O . ARG A 1 312 ? 4.741 -22.864 -6.436 1.00 97.25 312 ARG A O 1
ATOM 2442 N N . ARG A 1 313 ? 3.375 -24.599 -6.011 1.00 97.69 313 ARG A N 1
ATOM 2443 C CA . ARG A 1 313 ? 3.553 -25.265 -7.314 1.00 97.69 313 ARG A CA 1
ATOM 2444 C C . ARG A 1 313 ? 2.889 -24.493 -8.457 1.00 97.69 313 ARG A C 1
ATOM 2446 O O . ARG A 1 313 ? 3.460 -24.409 -9.540 1.00 97.69 313 ARG A O 1
ATOM 2453 N N . ARG A 1 314 ? 1.686 -23.951 -8.225 1.00 97.88 314 ARG A N 1
ATOM 2454 C CA . ARG A 1 314 ? 0.906 -23.183 -9.213 1.00 97.88 314 ARG A CA 1
ATOM 2455 C C . ARG A 1 314 ? 1.668 -21.935 -9.664 1.00 97.88 314 ARG A C 1
ATOM 2457 O O . ARG A 1 314 ? 1.928 -21.774 -10.855 1.00 97.88 314 ARG A O 1
ATOM 2464 N N . ASP A 1 315 ? 2.052 -21.090 -8.716 1.00 98.19 315 ASP A N 1
ATOM 2465 C CA . ASP A 1 315 ? 2.627 -19.770 -8.990 1.00 98.19 315 ASP A CA 1
ATOM 2466 C C . ASP A 1 315 ? 4.162 -19.805 -9.038 1.00 98.19 315 ASP A C 1
ATOM 2468 O O . ASP A 1 315 ? 4.788 -18.874 -9.535 1.00 98.19 315 ASP A O 1
ATOM 2472 N N . GLY A 1 316 ? 4.790 -20.867 -8.532 1.00 98.12 316 GLY A N 1
ATOM 2473 C CA . GLY A 1 316 ? 6.238 -21.006 -8.547 1.00 98.12 316 GLY A CA 1
ATOM 2474 C C . GLY A 1 316 ? 6.816 -21.234 -9.941 1.00 98.12 316 GLY A C 1
ATOM 2475 O O . GLY A 1 316 ? 6.153 -21.716 -10.868 1.00 98.12 316 GLY A O 1
ATOM 2476 N N . TYR A 1 317 ? 8.087 -20.879 -10.088 1.00 98.62 317 TYR A N 1
ATOM 2477 C CA . TYR A 1 317 ? 8.778 -20.891 -11.366 1.00 98.62 317 TYR A CA 1
ATOM 2478 C C . TYR A 1 317 ? 10.280 -21.133 -11.232 1.00 98.62 317 TYR A C 1
ATOM 2480 O O . TYR A 1 317 ? 10.870 -21.040 -10.152 1.00 98.62 317 TYR A O 1
ATOM 2488 N N . VAL A 1 318 ? 10.897 -21.443 -12.371 1.00 98.44 318 VAL A N 1
ATOM 2489 C CA . VAL A 1 318 ? 12.331 -21.664 -12.521 1.00 98.44 318 VAL A CA 1
ATOM 2490 C C . VAL A 1 318 ? 12.886 -20.750 -13.609 1.00 98.44 318 VAL A C 1
ATOM 2492 O O . VAL A 1 318 ? 12.365 -20.728 -14.724 1.00 98.44 318 VAL A O 1
ATOM 2495 N N . VAL A 1 319 ? 13.981 -20.048 -13.304 1.00 98.00 319 VAL A N 1
ATOM 2496 C CA . VAL A 1 319 ? 14.832 -19.375 -14.298 1.00 98.00 319 VAL A CA 1
ATOM 2497 C C . VAL A 1 319 ? 16.233 -19.973 -14.240 1.00 98.00 319 VAL A C 1
ATOM 2499 O O . VAL A 1 319 ? 16.877 -19.975 -13.193 1.00 98.00 319 VAL A O 1
ATOM 2502 N N . CYS A 1 320 ? 16.725 -20.506 -15.355 1.00 97.00 320 CYS A N 1
ATOM 2503 C CA . CYS A 1 320 ? 18.005 -21.204 -15.406 1.00 97.00 320 CYS A CA 1
ATOM 2504 C C . CYS A 1 320 ? 18.758 -20.911 -16.705 1.00 97.00 320 CYS A C 1
ATOM 2506 O O . CYS A 1 320 ? 18.188 -20.980 -17.792 1.00 97.00 320 CYS A O 1
ATOM 2508 N N . VAL A 1 321 ? 20.060 -20.634 -16.596 1.00 95.50 321 VAL A N 1
ATOM 2509 C CA . VAL A 1 321 ? 20.978 -20.623 -17.741 1.00 95.50 321 VAL A CA 1
ATOM 2510 C C . VAL A 1 321 ? 21.434 -22.058 -17.995 1.00 95.50 321 VAL A C 1
ATOM 2512 O O . VAL A 1 321 ? 22.295 -22.577 -17.287 1.00 95.50 321 VAL A O 1
ATOM 2515 N N . GLU A 1 322 ? 20.855 -22.722 -18.991 1.00 93.00 322 GLU A N 1
ATOM 2516 C CA . GLU A 1 322 ? 21.163 -24.121 -19.300 1.00 93.00 322 GLU A CA 1
ATOM 2517 C C . GLU A 1 322 ? 22.556 -24.260 -19.926 1.00 93.00 322 GLU A C 1
ATOM 2519 O O . GLU A 1 322 ? 23.329 -25.148 -19.573 1.00 93.00 322 GLU A O 1
ATOM 2524 N N . ARG A 1 323 ? 22.897 -23.344 -20.836 1.00 85.38 323 ARG A N 1
ATOM 2525 C CA . ARG A 1 323 ? 24.206 -23.257 -21.495 1.00 85.38 323 ARG A CA 1
ATOM 2526 C C . ARG A 1 323 ? 24.669 -21.808 -21.449 1.00 85.38 323 ARG A C 1
ATOM 2528 O O . ARG A 1 323 ? 23.882 -20.931 -21.783 1.00 85.38 323 ARG A O 1
ATOM 2535 N N . ALA A 1 324 ? 25.919 -21.571 -21.055 1.00 67.06 324 ALA A N 1
ATOM 2536 C CA . ALA A 1 324 ? 26.512 -20.230 -20.949 1.00 67.06 324 ALA A CA 1
ATOM 2537 C C . ALA A 1 324 ? 27.536 -19.911 -22.063 1.00 67.06 324 ALA A C 1
ATOM 2539 O O . ALA A 1 324 ? 28.069 -18.809 -22.096 1.00 67.06 324 ALA A O 1
ATOM 2540 N N . GLY A 1 325 ? 27.820 -20.871 -22.958 1.00 71.56 325 GLY A N 1
ATOM 2541 C CA . GLY A 1 325 ? 28.782 -20.721 -24.061 1.00 71.56 325 GLY A CA 1
ATOM 2542 C C . GLY A 1 325 ? 28.271 -19.854 -25.221 1.00 71.56 325 GLY A C 1
ATOM 2543 O O . GLY A 1 325 ? 27.346 -19.070 -25.055 1.00 71.56 325 GLY A O 1
ATOM 2544 N N . ALA A 1 326 ? 28.830 -20.034 -26.425 1.00 73.38 326 ALA A N 1
ATOM 2545 C CA . ALA A 1 326 ? 28.582 -19.160 -27.586 1.00 73.38 326 ALA A CA 1
ATOM 2546 C C . ALA A 1 326 ? 27.096 -18.927 -27.936 1.00 73.38 326 ALA A C 1
ATOM 2548 O O . ALA A 1 326 ? 26.747 -17.861 -28.430 1.00 73.38 326 ALA A O 1
ATOM 2549 N N . ARG A 1 327 ? 26.214 -19.891 -27.638 1.00 85.31 327 ARG A N 1
ATOM 2550 C CA . ARG A 1 327 ? 24.754 -19.768 -27.782 1.00 85.31 327 ARG A CA 1
ATOM 2551 C C . ARG A 1 327 ? 24.074 -19.990 -26.435 1.00 85.31 327 ARG A C 1
ATOM 2553 O O . ARG A 1 327 ? 23.684 -21.131 -26.153 1.00 85.31 327 ARG A O 1
ATOM 2560 N N . PRO A 1 328 ? 23.950 -18.953 -25.590 1.00 89.94 328 PRO A N 1
ATOM 2561 C CA . PRO A 1 328 ? 23.324 -19.121 -24.297 1.00 89.94 328 PRO A CA 1
ATOM 2562 C C . PRO A 1 328 ? 21.864 -19.550 -24.444 1.00 89.94 328 PRO A C 1
ATOM 2564 O O . PRO A 1 328 ? 21.133 -19.036 -25.295 1.00 89.94 328 PRO A O 1
ATOM 2567 N N . ILE A 1 329 ? 21.436 -20.497 -23.611 1.00 94.69 329 ILE A N 1
ATOM 2568 C CA . ILE A 1 329 ? 20.032 -20.910 -23.519 1.00 94.69 329 ILE A CA 1
ATOM 2569 C C . ILE A 1 329 ? 19.550 -20.581 -22.119 1.00 94.69 329 ILE A C 1
ATOM 2571 O O . ILE A 1 329 ? 20.093 -21.098 -21.143 1.00 94.69 329 ILE A O 1
ATOM 2575 N N . VAL A 1 330 ? 18.517 -19.752 -22.033 1.00 96.50 330 VAL A N 1
ATOM 2576 C CA . VAL A 1 330 ? 17.856 -19.403 -20.778 1.00 96.50 330 VAL A CA 1
ATOM 2577 C C . VAL A 1 330 ? 16.470 -20.024 -20.782 1.00 96.50 330 VAL A C 1
ATOM 2579 O O . VAL A 1 330 ? 15.674 -19.750 -21.677 1.00 96.50 330 VAL A O 1
ATOM 2582 N N . CYS A 1 331 ? 16.170 -20.844 -19.783 1.00 97.81 331 CYS A N 1
ATOM 2583 C CA . CYS A 1 331 ? 14.828 -21.362 -19.548 1.00 97.81 331 CYS A CA 1
ATOM 2584 C C . CYS A 1 331 ? 14.152 -20.523 -18.463 1.00 97.81 331 CYS A C 1
ATOM 2586 O O . CYS A 1 331 ? 14.716 -20.380 -17.384 1.00 97.81 331 CYS A O 1
ATOM 2588 N N . ALA A 1 332 ? 12.958 -20.000 -18.733 1.00 98.31 332 ALA A N 1
ATOM 2589 C CA . ALA A 1 332 ? 12.096 -19.321 -17.769 1.00 98.31 332 ALA A CA 1
ATOM 2590 C C . ALA A 1 332 ? 10.707 -19.964 -17.815 1.00 98.31 332 ALA A C 1
ATOM 2592 O O . ALA A 1 332 ? 9.878 -19.650 -18.671 1.00 98.31 332 ALA A O 1
ATOM 2593 N N . VAL A 1 333 ? 10.484 -20.929 -16.928 1.00 98.62 333 VAL A N 1
ATOM 2594 C CA . VAL A 1 333 ? 9.357 -21.860 -17.013 1.00 98.62 333 VAL A CA 1
ATOM 2595 C C . VAL A 1 333 ? 8.644 -22.021 -15.676 1.00 98.62 333 VAL A C 1
ATOM 2597 O O . VAL A 1 333 ? 9.258 -21.924 -14.617 1.00 98.62 333 VAL A O 1
ATOM 2600 N N . GLY A 1 334 ? 7.346 -22.311 -15.729 1.00 98.38 334 GLY A N 1
ATOM 2601 C CA . GLY A 1 334 ? 6.536 -22.688 -14.567 1.00 98.38 334 GLY A CA 1
ATOM 2602 C C . GLY A 1 334 ? 5.850 -24.037 -14.770 1.00 98.38 334 GLY A C 1
ATOM 2603 O O . GLY A 1 334 ? 5.772 -24.539 -15.893 1.00 98.38 334 GLY A O 1
ATOM 2604 N N . LEU A 1 335 ? 5.330 -24.628 -13.691 1.00 98.25 335 LEU A N 1
ATOM 2605 C CA . LEU A 1 335 ? 4.503 -25.843 -13.779 1.00 98.25 335 LEU A CA 1
ATOM 2606 C C . LEU A 1 335 ? 3.090 -25.553 -14.294 1.00 98.25 335 LEU A C 1
ATOM 2608 O O . LEU A 1 335 ? 2.450 -26.419 -14.884 1.00 98.25 335 LEU A O 1
ATOM 2612 N N . SER A 1 336 ? 2.614 -24.328 -14.081 1.00 98.06 336 SER A N 1
ATOM 2613 C CA . SER A 1 336 ? 1.312 -23.854 -14.532 1.00 98.06 336 SER A CA 1
ATOM 2614 C C . SER A 1 336 ? 1.438 -22.495 -15.228 1.00 98.06 336 SER A C 1
ATOM 2616 O O . SER A 1 336 ? 2.537 -21.942 -15.332 1.00 98.06 336 SER A O 1
ATOM 2618 N N . SER A 1 337 ? 0.325 -21.974 -15.746 1.00 97.88 337 SER A N 1
ATOM 2619 C CA . SER A 1 337 ? 0.331 -20.710 -16.484 1.00 97.88 337 SER A CA 1
ATOM 2620 C C . SER A 1 337 ? 0.718 -19.500 -15.617 1.00 97.88 337 SER A C 1
ATOM 2622 O O . SER A 1 337 ? 1.639 -18.793 -16.023 1.00 97.88 337 SER A O 1
ATOM 2624 N N . PRO A 1 338 ? 0.152 -19.293 -14.408 1.00 97.94 338 PRO A N 1
ATOM 2625 C CA . PRO A 1 338 ? 0.637 -18.270 -13.476 1.00 97.94 338 PRO A CA 1
ATOM 2626 C C . PRO A 1 338 ? 2.153 -18.310 -13.237 1.00 97.94 338 PRO A C 1
ATOM 2628 O O . PRO A 1 338 ? 2.834 -17.305 -13.434 1.00 97.94 338 PRO A O 1
ATOM 2631 N N . GLY A 1 339 ? 2.711 -19.482 -12.910 1.00 98.25 339 GLY A N 1
ATOM 2632 C CA . GLY A 1 339 ? 4.158 -19.639 -12.739 1.00 98.25 339 GLY A CA 1
ATOM 2633 C C . GLY A 1 339 ? 4.954 -19.289 -13.999 1.00 98.25 339 GLY A C 1
ATOM 2634 O O . GLY A 1 339 ? 5.970 -18.604 -13.926 1.00 98.25 339 GLY A O 1
ATOM 2635 N N . ALA A 1 340 ? 4.475 -19.680 -15.183 1.00 98.50 340 ALA A N 1
ATOM 2636 C CA . ALA A 1 340 ? 5.110 -19.309 -16.446 1.00 98.50 340 ALA A CA 1
ATOM 2637 C C . ALA A 1 340 ? 5.086 -17.790 -16.696 1.00 98.50 340 ALA A C 1
ATOM 2639 O O . ALA A 1 340 ? 6.093 -17.225 -17.127 1.00 98.50 340 ALA A O 1
ATOM 2640 N N . VAL A 1 341 ? 3.971 -17.119 -16.392 1.00 98.38 341 VAL A N 1
ATOM 2641 C CA . VAL A 1 341 ? 3.843 -15.656 -16.481 1.00 98.38 341 VAL A CA 1
ATOM 2642 C C . VAL A 1 341 ? 4.835 -14.969 -15.541 1.00 98.38 341 VAL A C 1
ATOM 2644 O O . VAL A 1 341 ? 5.528 -14.048 -15.975 1.00 98.38 341 VAL A O 1
ATOM 2647 N N . TYR A 1 342 ? 4.987 -15.442 -14.301 1.00 98.38 342 TYR A N 1
ATOM 2648 C CA . TYR A 1 342 ? 5.981 -14.897 -13.369 1.00 98.38 342 TYR A CA 1
ATOM 2649 C C . TYR A 1 342 ? 7.423 -15.178 -13.798 1.00 98.38 342 TYR A C 1
ATOM 2651 O O . TYR A 1 342 ? 8.276 -14.306 -13.640 1.00 98.38 342 TYR A O 1
ATOM 2659 N N . ALA A 1 343 ? 7.703 -16.329 -14.416 1.00 98.31 343 ALA A N 1
ATOM 2660 C CA . ALA A 1 343 ? 9.016 -16.616 -14.993 1.00 98.31 343 ALA A CA 1
ATOM 2661 C C . ALA A 1 343 ? 9.374 -15.620 -16.110 1.00 98.31 343 ALA A C 1
ATOM 2663 O O . ALA A 1 343 ? 10.488 -15.098 -16.160 1.00 98.31 343 ALA A O 1
ATOM 2664 N N . ILE A 1 344 ? 8.416 -15.317 -16.991 1.00 98.25 344 ILE A N 1
ATOM 2665 C CA . ILE A 1 344 ? 8.577 -14.316 -18.055 1.00 98.25 344 ILE A CA 1
ATOM 2666 C C . ILE A 1 344 ? 8.719 -12.912 -17.453 1.00 98.25 344 ILE A C 1
ATOM 2668 O O . ILE A 1 344 ? 9.587 -12.148 -17.875 1.00 98.25 344 ILE A O 1
ATOM 2672 N N . GLY A 1 345 ? 7.925 -12.587 -16.428 1.00 97.25 345 GLY A N 1
ATOM 2673 C CA . GLY A 1 345 ? 8.039 -11.344 -15.662 1.00 97.25 345 GLY A CA 1
ATOM 2674 C C . GLY A 1 345 ? 9.405 -11.181 -14.987 1.00 97.25 345 GLY A C 1
ATOM 2675 O O . GLY A 1 345 ? 9.954 -10.080 -14.968 1.00 97.25 345 GLY A O 1
ATOM 2676 N N . HIS A 1 346 ? 10.011 -12.276 -14.518 1.00 97.00 346 HIS A N 1
ATOM 2677 C CA . HIS A 1 346 ? 11.380 -12.275 -14.003 1.00 97.00 346 HIS A CA 1
ATOM 2678 C C . HIS A 1 346 ? 12.371 -11.873 -15.098 1.00 97.00 346 HIS A C 1
ATOM 2680 O O . HIS A 1 346 ? 13.201 -10.996 -14.869 1.00 97.00 346 HIS A O 1
ATOM 2686 N N . LEU A 1 347 ? 12.271 -12.450 -16.303 1.00 97.00 347 LEU A N 1
ATOM 2687 C CA . LEU A 1 347 ? 13.112 -12.028 -17.430 1.00 97.00 347 LEU A CA 1
ATOM 2688 C C . LEU A 1 347 ? 12.903 -10.547 -17.763 1.00 97.00 347 LEU A C 1
ATOM 2690 O O . LEU A 1 347 ? 13.877 -9.826 -17.949 1.00 97.00 347 LEU A O 1
ATOM 2694 N N . HIS A 1 348 ? 11.651 -10.086 -17.778 1.00 96.19 348 HIS A N 1
ATOM 2695 C CA . HIS A 1 348 ? 11.301 -8.690 -18.040 1.00 96.19 348 HIS A CA 1
ATOM 2696 C C . HIS A 1 348 ? 11.969 -7.730 -17.041 1.00 96.19 348 HIS A C 1
ATOM 2698 O O . HIS A 1 348 ? 12.567 -6.737 -17.447 1.00 96.19 348 HIS A O 1
ATOM 2704 N N . ALA A 1 349 ? 11.930 -8.046 -15.744 1.00 93.06 349 ALA A N 1
ATOM 2705 C CA . ALA A 1 349 ? 12.552 -7.235 -14.694 1.00 93.06 349 ALA A CA 1
ATOM 2706 C C . ALA A 1 349 ? 14.093 -7.282 -14.697 1.00 93.06 349 ALA A C 1
ATOM 2708 O O . ALA A 1 349 ? 14.736 -6.398 -14.134 1.00 93.06 349 ALA A O 1
ATOM 2709 N N . ARG A 1 350 ? 14.695 -8.322 -15.290 1.00 93.88 350 ARG A N 1
ATOM 2710 C CA . ARG A 1 350 ? 16.156 -8.518 -15.366 1.00 93.88 350 ARG A CA 1
ATOM 2711 C C . ARG A 1 350 ? 16.775 -8.095 -16.690 1.00 93.88 350 ARG A C 1
ATOM 2713 O O . ARG A 1 350 ? 17.994 -8.181 -16.849 1.00 93.88 350 ARG A O 1
ATOM 2720 N N . LEU A 1 351 ? 15.946 -7.664 -17.629 1.00 93.50 351 LEU A N 1
ATOM 2721 C CA . LEU A 1 351 ? 16.373 -7.155 -18.912 1.00 93.50 351 LEU A CA 1
ATOM 2722 C C . LEU A 1 351 ? 16.726 -5.676 -18.781 1.00 93.50 351 LEU A C 1
ATOM 2724 O O . LEU A 1 351 ? 15.862 -4.830 -18.531 1.00 93.50 351 LEU A O 1
ATOM 2728 N N . MET A 1 352 ? 18.012 -5.396 -18.945 1.00 90.62 352 MET A N 1
ATOM 2729 C CA . MET A 1 352 ? 18.623 -4.111 -18.645 1.00 90.62 352 MET A CA 1
ATOM 2730 C C . MET A 1 352 ? 19.488 -3.652 -19.810 1.00 90.62 352 MET A C 1
ATOM 2732 O O . MET A 1 352 ? 20.011 -4.452 -20.584 1.00 90.62 352 MET A O 1
ATOM 2736 N N . ARG A 1 353 ? 19.700 -2.349 -19.900 1.00 87.81 353 ARG A N 1
ATOM 2737 C CA . ARG A 1 353 ? 20.739 -1.746 -20.713 1.00 87.81 353 ARG A CA 1
ATOM 2738 C C . ARG A 1 353 ? 22.021 -1.708 -19.897 1.00 87.81 353 ARG A C 1
ATOM 2740 O O . ARG A 1 353 ? 22.016 -1.280 -18.740 1.00 87.81 353 ARG A O 1
ATOM 2747 N N . GLN A 1 354 ? 23.123 -2.146 -20.494 1.00 82.25 354 GLN A N 1
ATOM 2748 C CA . GLN A 1 354 ? 24.441 -1.855 -19.949 1.00 82.25 354 GLN A CA 1
ATOM 2749 C C . GLN A 1 354 ? 24.974 -0.610 -20.647 1.00 82.25 354 GLN A C 1
ATOM 2751 O O . GLN A 1 354 ? 25.217 -0.629 -21.856 1.00 82.25 354 GLN A O 1
ATOM 2756 N N . GLY A 1 355 ? 25.117 0.478 -19.886 1.00 65.88 355 GLY A N 1
ATOM 2757 C CA . GLY A 1 355 ? 25.751 1.696 -20.370 1.00 65.88 355 GLY A CA 1
ATOM 2758 C C . GLY A 1 355 ? 27.129 1.383 -20.948 1.00 65.88 355 GLY A C 1
ATOM 2759 O O . GLY A 1 355 ? 27.930 0.672 -20.340 1.00 65.88 355 GLY A O 1
ATOM 2760 N N . ALA A 1 356 ? 27.394 1.899 -22.143 1.00 49.31 356 ALA A N 1
ATOM 2761 C CA . ALA A 1 356 ? 28.710 1.852 -22.741 1.00 49.31 356 ALA A CA 1
ATOM 2762 C C . ALA A 1 356 ? 29.647 2.762 -21.941 1.00 49.31 356 ALA A C 1
ATOM 2764 O O . ALA A 1 356 ? 29.697 3.965 -22.184 1.00 49.31 356 ALA A O 1
ATOM 2765 N N . SER A 1 357 ? 30.403 2.215 -20.992 1.00 49.34 357 SER A N 1
ATOM 2766 C CA . SER A 1 357 ? 31.570 2.916 -20.458 1.00 49.34 357 SER A CA 1
ATOM 2767 C C . SER A 1 357 ? 32.583 3.086 -21.603 1.00 49.34 357 SER A C 1
ATOM 2769 O O . SER A 1 357 ? 33.388 2.194 -21.857 1.00 49.34 357 SER A O 1
ATOM 2771 N N . GLY A 1 358 ? 32.475 4.185 -22.357 1.00 53.50 358 GLY A N 1
ATOM 2772 C CA . GLY A 1 358 ? 33.430 4.580 -23.400 1.00 53.50 358 GLY A CA 1
ATOM 2773 C C . GLY A 1 358 ? 33.109 4.205 -24.856 1.00 53.50 358 GLY A C 1
ATOM 2774 O O . GLY A 1 358 ? 33.979 4.389 -25.701 1.00 53.50 358 GLY A O 1
ATOM 2775 N N . LYS A 1 359 ? 31.907 3.711 -25.200 1.00 57.34 359 LYS A N 1
ATOM 2776 C CA . LYS A 1 359 ? 31.518 3.490 -26.618 1.00 57.34 359 LYS A CA 1
ATOM 2777 C C . LYS A 1 359 ? 30.570 4.575 -27.120 1.00 57.34 359 LYS A C 1
ATOM 2779 O O . LYS A 1 359 ? 29.881 5.216 -26.328 1.00 57.34 359 LYS A O 1
ATOM 2784 N N . ARG A 1 360 ? 30.553 4.789 -28.440 1.00 65.25 360 ARG A N 1
ATOM 2785 C CA . ARG A 1 360 ? 29.778 5.857 -29.090 1.00 65.25 360 ARG A CA 1
ATOM 2786 C C . ARG A 1 360 ? 28.279 5.748 -28.740 1.00 65.25 360 ARG A C 1
ATOM 2788 O O . ARG A 1 360 ? 27.764 4.629 -28.641 1.00 65.25 360 ARG A O 1
ATOM 2795 N N . PRO A 1 361 ? 27.566 6.882 -28.580 1.00 54.62 361 PRO A N 1
ATOM 2796 C CA . PRO A 1 361 ? 26.109 6.901 -28.450 1.00 54.62 361 PRO A CA 1
ATOM 2797 C C . PRO A 1 361 ? 25.473 6.092 -29.593 1.00 54.62 361 PRO A C 1
ATOM 2799 O O . PRO A 1 361 ? 25.614 6.457 -30.755 1.00 54.62 361 PRO A O 1
ATOM 2802 N N . GLY A 1 362 ? 24.851 4.952 -29.271 1.00 62.62 362 GLY A N 1
ATOM 2803 C CA . GLY A 1 362 ? 24.306 3.997 -30.251 1.00 62.62 362 GLY A CA 1
ATOM 2804 C C . GLY A 1 362 ? 24.765 2.542 -30.074 1.00 62.62 362 GLY A C 1
ATOM 2805 O O . GLY A 1 362 ? 24.088 1.640 -30.549 1.00 62.62 362 GLY A O 1
ATOM 2806 N N . GLU A 1 363 ? 25.847 2.279 -29.331 1.00 69.44 363 GLU A N 1
ATOM 2807 C CA . GLU A 1 363 ? 26.345 0.909 -29.060 1.00 69.44 363 GLU A CA 1
ATOM 2808 C C . GLU A 1 363 ? 25.794 0.274 -27.766 1.00 69.44 363 GLU A C 1
ATOM 2810 O O . GLU A 1 363 ? 26.372 -0.671 -27.216 1.00 69.44 363 GLU A O 1
ATOM 2815 N N . ALA A 1 364 ? 24.686 0.793 -27.233 1.00 71.31 364 ALA A N 1
ATOM 2816 C CA . ALA A 1 364 ? 24.083 0.225 -26.036 1.00 71.31 364 ALA A CA 1
ATOM 2817 C C . ALA A 1 364 ? 23.668 -1.230 -26.285 1.00 71.31 364 ALA A C 1
ATOM 2819 O O . ALA A 1 364 ? 22.977 -1.547 -27.250 1.00 71.31 364 ALA A O 1
ATOM 2820 N N . THR A 1 365 ? 24.101 -2.122 -25.400 1.00 82.50 365 THR A N 1
ATOM 2821 C CA . THR A 1 365 ? 23.822 -3.551 -25.519 1.00 82.50 365 THR A CA 1
ATOM 2822 C C . THR A 1 365 ? 22.799 -3.943 -24.463 1.00 82.50 365 THR A C 1
ATOM 2824 O O . THR A 1 365 ? 22.989 -3.665 -23.275 1.00 82.50 365 THR A O 1
ATOM 2827 N N . ALA A 1 366 ? 21.705 -4.579 -24.889 1.00 88.19 366 ALA A N 1
ATOM 2828 C CA . ALA A 1 366 ? 20.791 -5.202 -23.946 1.00 88.19 366 ALA A CA 1
ATOM 2829 C C . ALA A 1 366 ? 21.489 -6.382 -23.281 1.00 88.19 366 ALA A C 1
ATOM 2831 O O . ALA A 1 366 ? 22.107 -7.220 -23.939 1.00 88.19 366 ALA A O 1
ATOM 2832 N N . ILE A 1 367 ? 21.369 -6.446 -21.968 1.00 91.06 367 ILE A N 1
ATOM 2833 C CA . ILE A 1 367 ? 21.869 -7.535 -21.154 1.00 91.06 367 ILE A CA 1
ATOM 2834 C C . ILE A 1 367 ? 20.735 -8.116 -20.322 1.00 91.06 367 ILE A C 1
ATOM 2836 O O . ILE A 1 367 ? 19.791 -7.431 -19.933 1.00 91.06 367 ILE A O 1
ATOM 2840 N N . LEU A 1 368 ? 20.853 -9.394 -20.009 1.00 91.38 368 LEU A N 1
ATOM 2841 C CA . LEU A 1 368 ? 19.997 -10.072 -19.056 1.00 91.38 368 LEU A CA 1
ATOM 2842 C C . LEU A 1 368 ? 20.830 -10.428 -17.830 1.00 91.38 368 LEU A C 1
ATOM 2844 O O . LEU A 1 368 ? 21.763 -11.227 -17.922 1.00 91.38 368 LEU A O 1
ATOM 2848 N N . VAL A 1 369 ? 20.505 -9.806 -16.699 1.00 91.56 369 VAL A N 1
ATOM 2849 C CA . VAL A 1 369 ? 21.235 -9.970 -15.435 1.00 91.56 369 VAL A CA 1
ATOM 2850 C C . VAL A 1 369 ? 20.595 -11.094 -14.625 1.00 91.56 369 VAL A C 1
ATOM 2852 O O . VAL A 1 369 ? 19.568 -10.896 -13.968 1.00 91.56 369 VAL A O 1
ATOM 2855 N N . LEU A 1 370 ? 21.192 -12.284 -14.678 1.00 92.88 370 LEU A N 1
ATOM 2856 C CA . LEU A 1 370 ? 20.673 -13.493 -14.031 1.00 92.88 370 LEU A CA 1
ATOM 2857 C C . LEU A 1 370 ? 21.631 -14.027 -12.975 1.00 92.88 370 LEU A C 1
ATOM 2859 O O . LEU A 1 370 ? 22.841 -13.888 -13.098 1.00 92.88 370 LEU A O 1
ATOM 2863 N N . ASN A 1 371 ? 21.097 -14.739 -11.986 1.00 90.62 371 ASN A N 1
ATOM 2864 C CA . ASN A 1 371 ? 21.929 -15.518 -11.074 1.00 90.62 371 ASN A CA 1
ATOM 2865 C C . ASN A 1 371 ? 22.669 -16.632 -11.831 1.00 90.62 371 ASN A C 1
ATOM 2867 O O . ASN A 1 371 ? 22.118 -17.262 -12.740 1.00 90.62 371 ASN A O 1
ATOM 2871 N N . ARG A 1 372 ? 23.909 -16.926 -11.421 1.00 88.06 372 ARG A N 1
ATOM 2872 C CA . ARG A 1 372 ? 24.691 -18.042 -11.997 1.00 88.06 372 ARG A CA 1
ATOM 2873 C C . ARG A 1 372 ? 24.080 -19.412 -11.690 1.00 88.06 372 ARG A C 1
ATOM 2875 O O . ARG A 1 372 ? 24.233 -20.372 -12.453 1.00 88.06 372 ARG A O 1
ATOM 2882 N N . ARG A 1 373 ? 23.384 -19.505 -10.557 1.00 94.31 373 ARG A N 1
ATOM 2883 C CA . ARG A 1 373 ? 22.644 -20.692 -10.117 1.00 94.31 373 ARG A CA 1
ATOM 2884 C C . ARG A 1 373 ? 21.198 -20.641 -10.626 1.00 94.31 373 ARG A C 1
ATOM 2886 O O . ARG A 1 373 ? 20.656 -19.546 -10.767 1.00 94.31 373 ARG A O 1
ATOM 2893 N N . PRO A 1 374 ? 20.555 -21.802 -10.870 1.00 96.00 374 PRO A N 1
ATOM 2894 C CA . PRO A 1 374 ? 19.128 -21.839 -11.169 1.00 96.00 374 PRO A CA 1
ATOM 2895 C C . PRO A 1 374 ? 18.335 -21.122 -10.072 1.00 96.00 374 PRO A C 1
ATOM 2897 O O . PRO A 1 374 ? 18.477 -21.437 -8.890 1.00 96.00 374 PRO A O 1
ATOM 2900 N N . VAL A 1 375 ? 17.503 -20.172 -10.475 1.00 96.62 375 VAL A N 1
ATOM 2901 C CA . VAL A 1 375 ? 16.542 -19.502 -9.606 1.00 96.62 375 VAL A CA 1
ATOM 2902 C C . VAL A 1 375 ? 15.308 -20.382 -9.534 1.00 96.62 375 VAL A C 1
ATOM 2904 O O . VAL A 1 375 ? 14.693 -20.652 -10.561 1.00 96.62 375 VAL A O 1
ATOM 2907 N N . LEU A 1 376 ? 14.958 -20.828 -8.333 1.00 97.44 376 LEU A N 1
ATOM 2908 C CA . LEU A 1 376 ? 13.683 -21.467 -8.029 1.00 97.44 376 LEU A CA 1
ATOM 2909 C C . LEU A 1 376 ? 12.966 -20.551 -7.049 1.00 97.44 376 LEU A C 1
ATOM 2911 O O . LEU A 1 376 ? 13.431 -20.360 -5.927 1.00 97.44 376 LEU A O 1
ATOM 2915 N N . GLU A 1 377 ? 11.847 -19.984 -7.479 1.00 97.31 377 GLU A N 1
ATOM 2916 C CA . GLU A 1 377 ? 11.029 -19.118 -6.640 1.00 97.31 377 GLU A CA 1
ATOM 2917 C C . GLU A 1 377 ? 9.606 -19.656 -6.542 1.00 97.31 377 GLU A C 1
ATOM 2919 O O . GLU A 1 377 ? 9.043 -20.138 -7.520 1.00 97.31 377 GLU A O 1
ATOM 2924 N N . ALA A 1 378 ? 9.016 -19.543 -5.355 1.00 97.50 378 ALA A N 1
ATOM 2925 C CA . ALA A 1 378 ? 7.619 -19.867 -5.106 1.00 97.50 378 ALA A CA 1
ATOM 2926 C C . ALA A 1 378 ? 7.079 -18.948 -4.002 1.00 97.50 378 ALA A C 1
ATOM 2928 O O . ALA A 1 378 ? 7.797 -18.721 -3.015 1.00 97.50 378 ALA A O 1
ATOM 2929 N N . PRO A 1 379 ? 5.845 -18.431 -4.130 1.00 97.56 379 PRO A N 1
ATOM 2930 C CA . PRO A 1 379 ? 5.308 -17.480 -3.167 1.00 97.56 379 PRO A CA 1
ATOM 2931 C C . PRO A 1 379 ? 5.082 -18.132 -1.804 1.00 97.56 379 PRO A C 1
ATOM 2933 O O . PRO A 1 379 ? 4.898 -19.344 -1.695 1.00 97.56 379 PRO A O 1
ATOM 2936 N N . ARG A 1 380 ? 5.091 -17.341 -0.737 1.00 96.56 380 ARG A N 1
ATOM 2937 C CA . ARG A 1 380 ? 4.784 -17.816 0.623 1.00 96.56 380 ARG A CA 1
ATOM 2938 C C . ARG A 1 380 ? 3.321 -17.614 1.008 1.00 96.56 380 ARG A C 1
ATOM 2940 O O . ARG A 1 380 ? 2.835 -18.355 1.850 1.00 96.56 380 ARG A O 1
ATOM 2947 N N . LEU A 1 381 ? 2.632 -16.693 0.341 1.00 96.69 381 LEU A N 1
ATOM 2948 C CA . LEU A 1 381 ? 1.199 -16.441 0.487 1.00 96.69 381 LEU A CA 1
ATOM 2949 C C . LEU A 1 381 ? 0.468 -16.866 -0.787 1.00 96.69 381 LEU A C 1
ATOM 2951 O O . LEU A 1 381 ? 0.973 -16.612 -1.884 1.00 96.69 381 LEU A O 1
ATOM 2955 N N . ASP A 1 382 ? -0.703 -17.489 -0.654 1.00 97.12 382 ASP A N 1
ATOM 2956 C CA . ASP A 1 382 ? -1.535 -17.897 -1.790 1.00 97.12 382 ASP A CA 1
ATOM 2957 C C . ASP A 1 382 ? -2.052 -16.670 -2.529 1.00 97.12 382 ASP A C 1
ATOM 2959 O O . ASP A 1 382 ? -1.730 -16.481 -3.703 1.00 97.12 382 ASP A O 1
ATOM 2963 N N . ARG A 1 383 ? -2.794 -15.802 -1.833 1.00 97.75 383 ARG A N 1
ATOM 2964 C CA . ARG A 1 383 ? -3.332 -14.566 -2.399 1.00 97.75 383 ARG A CA 1
ATOM 2965 C C . ARG A 1 383 ? -2.479 -13.380 -1.987 1.00 97.75 383 ARG A C 1
ATOM 2967 O O . ARG A 1 383 ? -2.302 -13.100 -0.802 1.00 97.75 383 ARG A O 1
ATOM 2974 N N . ARG A 1 384 ? -1.960 -12.689 -2.995 1.00 98.19 384 ARG A N 1
ATOM 2975 C CA . ARG A 1 384 ? -1.188 -11.454 -2.854 1.00 98.19 384 ARG A CA 1
ATOM 2976 C C . ARG A 1 384 ? -1.996 -10.402 -3.574 1.00 98.19 384 ARG A C 1
ATOM 2978 O O . ARG A 1 384 ? -2.030 -10.397 -4.808 1.00 98.19 384 ARG A O 1
ATOM 2985 N N . GLU A 1 385 ? -2.723 -9.619 -2.795 1.00 98.25 385 GLU A N 1
ATOM 2986 C CA . GLU A 1 385 ? -3.773 -8.750 -3.299 1.00 98.25 385 GLU A CA 1
ATOM 2987 C C . GLU A 1 385 ? -3.438 -7.276 -3.126 1.00 98.25 385 GLU A C 1
ATOM 2989 O O . GLU A 1 385 ? -2.890 -6.852 -2.108 1.00 98.25 385 GLU A O 1
ATOM 2994 N N . LEU A 1 386 ? -3.792 -6.495 -4.139 1.00 97.69 386 LEU A N 1
ATOM 2995 C CA . LEU A 1 386 ? -3.831 -5.050 -4.033 1.00 97.69 386 LEU A CA 1
ATOM 2996 C C . LEU A 1 386 ? -5.282 -4.571 -3.980 1.00 97.69 386 LEU A C 1
ATOM 2998 O O . LEU A 1 386 ? -6.065 -4.870 -4.875 1.00 97.69 386 LEU A O 1
ATOM 3002 N N . TYR A 1 387 ? -5.633 -3.817 -2.952 1.00 96.50 387 TYR A N 1
ATOM 3003 C CA . TYR A 1 387 ? -6.951 -3.232 -2.769 1.00 96.50 387 TYR A CA 1
ATOM 3004 C C . TYR A 1 387 ? -6.939 -1.758 -3.195 1.00 96.50 387 TYR A C 1
ATOM 3006 O O . TYR A 1 387 ? -6.295 -0.929 -2.564 1.00 96.50 387 TYR A O 1
ATOM 3014 N N . LEU A 1 388 ? -7.663 -1.433 -4.264 1.00 94.75 388 LEU A N 1
ATOM 3015 C CA . LEU A 1 388 ? -7.882 -0.073 -4.741 1.00 94.75 388 LEU A CA 1
ATOM 3016 C C . LEU A 1 388 ? -9.102 0.554 -4.062 1.00 94.75 388 LEU A C 1
ATOM 3018 O O . LEU A 1 388 ? -10.240 0.139 -4.274 1.00 94.75 388 LEU A O 1
ATOM 3022 N N . ASN A 1 389 ? -8.861 1.585 -3.272 1.00 90.94 389 ASN A N 1
ATOM 3023 C CA . ASN A 1 389 ? -9.889 2.426 -2.690 1.00 90.94 389 ASN A CA 1
ATOM 3024 C C . ASN A 1 389 ? -10.199 3.567 -3.691 1.00 90.94 389 ASN A C 1
ATOM 3026 O O . ASN A 1 389 ? -9.330 4.392 -3.980 1.00 90.94 389 ASN A O 1
ATOM 3030 N N . ILE A 1 390 ? -11.401 3.560 -4.289 1.00 91.50 390 ILE A N 1
ATOM 3031 C CA . ILE A 1 390 ? -11.790 4.443 -5.403 1.00 91.50 390 ILE A CA 1
ATOM 3032 C C . ILE A 1 390 ? -12.946 5.355 -4.978 1.00 91.50 390 ILE A C 1
ATOM 3034 O O . ILE A 1 390 ? -14.009 4.868 -4.603 1.00 91.50 390 ILE A O 1
ATOM 3038 N N . GLY A 1 391 ? -12.787 6.672 -5.139 1.00 78.88 391 GLY A N 1
ATOM 3039 C CA . GLY A 1 391 ? -13.881 7.633 -4.933 1.00 78.88 391 GLY A CA 1
ATOM 3040 C C . GLY A 1 391 ? -13.840 8.453 -3.649 1.00 78.88 391 GLY A C 1
ATOM 3041 O O . GLY A 1 391 ? -14.861 8.996 -3.253 1.00 78.88 391 GLY A O 1
ATOM 3042 N N . TYR A 1 392 ? -12.678 8.610 -3.025 1.00 72.81 392 TYR A N 1
ATOM 3043 C CA . TYR A 1 392 ? -12.530 9.384 -1.787 1.00 72.81 392 TYR A CA 1
ATOM 3044 C C . TYR A 1 392 ? -12.508 10.916 -1.999 1.00 72.81 392 TYR A C 1
ATOM 3046 O O . TYR A 1 392 ? -11.677 11.627 -1.440 1.00 72.81 392 TYR A O 1
ATOM 3054 N N . GLY A 1 393 ? -13.315 11.434 -2.935 1.00 64.50 393 GLY A N 1
ATOM 3055 C CA . GLY A 1 393 ? -13.372 12.867 -3.272 1.00 64.50 393 GLY A CA 1
ATOM 3056 C C . GLY A 1 393 ? -12.067 13.468 -3.820 1.00 64.50 393 GLY A C 1
ATOM 3057 O O . GLY A 1 393 ? -11.984 14.675 -4.033 1.00 64.50 393 GLY A O 1
ATOM 3058 N N . LEU A 1 394 ? -11.040 12.644 -4.061 1.00 65.94 394 LEU A N 1
ATOM 3059 C CA . LEU A 1 394 ? -9.708 13.119 -4.424 1.00 65.94 394 LEU A CA 1
ATOM 3060 C C . LEU A 1 394 ? -9.674 13.732 -5.823 1.00 65.94 394 LEU A C 1
ATOM 3062 O O . LEU A 1 394 ? -8.955 14.710 -6.025 1.00 65.94 394 LEU A O 1
ATOM 3066 N N . GLY A 1 395 ? -10.431 13.184 -6.779 1.00 69.31 395 GLY A N 1
ATOM 3067 C CA . GLY A 1 395 ? -10.646 13.859 -8.053 1.00 69.31 395 GLY A CA 1
ATOM 3068 C C . GLY A 1 395 ? -9.366 14.042 -8.882 1.00 69.31 395 GLY A C 1
ATOM 3069 O O . GLY A 1 395 ? -9.207 15.108 -9.469 1.00 69.31 395 GLY A O 1
ATOM 3070 N N . ARG A 1 396 ? -8.415 13.086 -8.889 1.00 76.06 396 ARG A N 1
ATOM 3071 C CA . ARG A 1 396 ? -7.040 13.310 -9.395 1.00 76.06 396 ARG A CA 1
ATOM 3072 C C . ARG A 1 396 ? -6.735 12.538 -10.692 1.00 76.06 396 ARG A C 1
ATOM 3074 O O . ARG A 1 396 ? -6.183 11.433 -10.623 1.00 76.06 396 ARG A O 1
ATOM 3081 N N . PRO A 1 397 ? -7.018 13.107 -11.883 1.00 80.50 397 PRO A N 1
ATOM 3082 C CA . PRO A 1 397 ? -6.675 12.491 -13.163 1.00 80.50 397 PRO A CA 1
ATOM 3083 C C . PRO A 1 397 ? -5.233 11.974 -13.212 1.00 80.50 397 PRO A C 1
ATOM 3085 O O . PRO A 1 397 ? -4.303 12.673 -12.823 1.00 80.50 397 PRO A O 1
ATOM 3088 N N . GLY A 1 398 ? -5.057 10.729 -13.663 1.00 79.00 398 GLY A N 1
ATOM 3089 C CA . GLY A 1 398 ? -3.750 10.070 -13.786 1.00 79.00 398 GLY A CA 1
ATOM 3090 C C . GLY A 1 398 ? -3.165 9.498 -12.485 1.00 79.00 398 GLY A C 1
ATOM 3091 O O . GLY A 1 398 ? -2.268 8.656 -12.547 1.00 79.00 398 GLY A O 1
ATOM 3092 N N . ILE A 1 399 ? -3.681 9.871 -11.308 1.00 84.00 399 ILE A N 1
ATOM 3093 C CA . ILE A 1 399 ? -3.176 9.384 -10.009 1.00 84.00 399 ILE A CA 1
ATOM 3094 C C . ILE A 1 399 ? -4.180 8.472 -9.319 1.00 84.00 399 ILE A C 1
ATOM 3096 O O . ILE A 1 399 ? -3.799 7.391 -8.863 1.00 84.00 399 ILE A O 1
ATOM 3100 N N . THR A 1 400 ? -5.446 8.873 -9.290 1.00 88.00 400 THR A N 1
ATOM 3101 C CA . THR A 1 400 ? -6.544 8.064 -8.766 1.00 88.00 400 THR A CA 1
ATOM 3102 C C . THR A 1 400 ? -7.305 7.408 -9.923 1.00 88.00 400 THR A C 1
ATOM 3104 O O . THR A 1 400 ? -7.377 7.926 -11.044 1.00 88.00 400 THR A O 1
ATOM 3107 N N . SER A 1 401 ? -7.785 6.187 -9.691 1.00 90.69 401 SER A N 1
ATOM 3108 C CA . SER A 1 401 ? -8.189 5.282 -10.776 1.00 90.69 401 SER A CA 1
ATOM 3109 C C . SER A 1 401 ? -9.563 5.584 -11.390 1.00 90.69 401 SER A C 1
ATOM 3111 O O . SER A 1 401 ? -9.873 5.094 -12.479 1.00 90.69 401 SER A O 1
ATOM 3113 N N . GLU A 1 402 ? -10.363 6.455 -10.769 1.00 89.25 402 GLU A N 1
ATOM 3114 C CA . GLU A 1 402 ? -11.690 6.847 -11.255 1.00 89.25 402 GLU A CA 1
ATOM 3115 C C . GLU A 1 402 ? -11.658 7.573 -12.616 1.00 89.25 402 GLU A C 1
ATOM 3117 O O . GLU A 1 402 ? -12.641 7.548 -13.363 1.00 89.25 402 GLU A O 1
ATOM 3122 N N . PHE A 1 403 ? -10.518 8.168 -12.989 1.00 88.38 403 PHE A N 1
ATOM 3123 C CA . PHE A 1 403 ? -10.348 8.865 -14.272 1.00 88.38 403 PHE A CA 1
ATOM 3124 C C . PHE A 1 403 ? -9.564 8.073 -15.314 1.00 88.38 403 PHE A C 1
ATOM 3126 O O . PHE A 1 403 ? -9.553 8.472 -16.482 1.00 88.38 403 PHE A O 1
ATOM 3133 N N . TRP A 1 404 ? -8.957 6.948 -14.933 1.00 92.31 404 TRP A N 1
ATOM 3134 C CA . TRP A 1 404 ? -8.092 6.182 -15.823 1.00 92.31 404 TRP A CA 1
ATOM 3135 C C . TRP A 1 404 ? -8.815 5.715 -17.080 1.00 92.31 404 TRP A C 1
ATOM 3137 O O . TRP A 1 404 ? -9.960 5.262 -17.051 1.00 92.31 404 TRP A O 1
ATOM 3147 N N . THR A 1 405 ? -8.118 5.818 -18.198 1.00 94.50 405 THR A N 1
ATOM 3148 C CA . THR A 1 405 ? -8.466 5.245 -19.495 1.00 94.50 405 THR A CA 1
ATOM 3149 C C . THR A 1 405 ? -8.322 3.719 -19.494 1.00 94.50 405 THR A C 1
ATOM 3151 O O . THR A 1 405 ? -7.683 3.128 -18.621 1.00 94.50 405 THR A O 1
ATOM 3154 N N . ASP A 1 406 ? -8.874 3.062 -20.520 1.00 96.88 406 ASP A N 1
ATOM 3155 C CA . ASP A 1 406 ? -8.709 1.614 -20.719 1.00 96.88 406 ASP A CA 1
ATOM 3156 C C . ASP A 1 406 ? -7.217 1.223 -20.831 1.00 96.88 406 ASP A C 1
ATOM 3158 O O . ASP A 1 406 ? -6.820 0.136 -20.408 1.00 96.88 406 ASP A O 1
ATOM 3162 N N . GLU A 1 407 ? -6.373 2.097 -21.391 1.00 95.75 407 GLU A N 1
ATOM 3163 C CA . GLU A 1 407 ? -4.933 1.854 -21.515 1.00 95.75 407 GLU A CA 1
ATOM 3164 C C . GLU A 1 407 ? -4.207 1.966 -20.170 1.00 95.75 407 GLU A C 1
ATOM 3166 O O . GLU A 1 407 ? -3.385 1.105 -19.850 1.00 95.75 407 GLU A O 1
ATOM 3171 N N . GLU A 1 408 ? -4.523 2.981 -19.364 1.00 94.31 408 GLU A N 1
ATOM 3172 C CA . GLU A 1 408 ? -3.948 3.146 -18.023 1.00 94.31 408 GLU A CA 1
ATOM 3173 C C . GLU A 1 408 ? -4.289 1.956 -17.124 1.00 94.31 408 GLU A C 1
ATOM 3175 O O . GLU A 1 408 ? -3.387 1.404 -16.491 1.00 94.31 408 GLU A O 1
ATOM 3180 N N . TRP A 1 409 ? -5.534 1.466 -17.165 1.00 97.00 409 TRP A N 1
ATOM 3181 C CA . TRP A 1 409 ? -5.924 0.231 -16.476 1.00 97.00 409 TRP A CA 1
ATOM 3182 C C . TRP A 1 409 ? -5.109 -0.979 -16.938 1.00 97.00 409 TRP A C 1
ATOM 3184 O O . TRP A 1 409 ? -4.572 -1.713 -16.106 1.00 97.00 409 TRP A O 1
ATOM 3194 N N . ARG A 1 410 ? -4.954 -1.190 -18.254 1.00 97.56 410 ARG A N 1
ATOM 3195 C CA . ARG A 1 410 ? -4.131 -2.296 -18.784 1.00 97.56 410 ARG A CA 1
ATOM 3196 C C . ARG A 1 410 ? -2.682 -2.193 -18.321 1.00 97.56 410 ARG A C 1
ATOM 3198 O O . ARG A 1 410 ? -2.098 -3.192 -17.902 1.00 97.56 410 ARG A O 1
ATOM 3205 N N . ARG A 1 411 ? -2.110 -0.989 -18.375 1.00 95.31 411 ARG A N 1
ATOM 3206 C CA . ARG A 1 411 ? -0.739 -0.709 -17.937 1.00 95.31 411 ARG A CA 1
ATOM 3207 C C . ARG A 1 411 ? -0.571 -0.990 -16.447 1.00 95.31 411 ARG A C 1
ATOM 3209 O O . ARG A 1 411 ? 0.427 -1.592 -16.058 1.00 95.31 411 ARG A O 1
ATOM 3216 N N . TYR A 1 412 ? -1.533 -0.583 -15.626 1.00 96.44 412 TYR A N 1
ATOM 3217 C CA . TYR A 1 412 ? -1.499 -0.824 -14.190 1.00 96.44 412 TYR A CA 1
ATOM 3218 C C . TYR A 1 412 ? -1.616 -2.314 -13.858 1.00 96.44 412 TYR A C 1
ATOM 3220 O O . TYR A 1 412 ? -0.771 -2.851 -13.150 1.00 96.44 412 TYR A O 1
ATOM 3228 N N . ILE A 1 413 ? -2.566 -3.024 -14.468 1.00 98.12 413 ILE A N 1
ATOM 3229 C CA . ILE A 1 413 ? -2.723 -4.480 -14.320 1.00 98.12 413 ILE A CA 1
ATOM 3230 C C . ILE A 1 413 ? -1.439 -5.228 -14.713 1.00 98.12 413 ILE A C 1
ATOM 3232 O O . ILE A 1 413 ? -1.000 -6.137 -14.006 1.00 98.12 413 ILE A O 1
ATOM 3236 N N . ASP A 1 414 ? -0.788 -4.826 -15.807 1.00 97.69 414 ASP A N 1
ATOM 3237 C CA . ASP A 1 414 ? 0.493 -5.408 -16.214 1.00 97.69 414 ASP A CA 1
ATOM 3238 C C . ASP A 1 414 ? 1.592 -5.166 -15.163 1.00 97.69 414 ASP A C 1
ATOM 3240 O O . ASP A 1 414 ? 2.391 -6.068 -14.891 1.00 97.69 414 ASP A O 1
ATOM 3244 N N . ARG A 1 415 ? 1.615 -3.984 -14.529 1.00 96.31 415 ARG A N 1
ATOM 3245 C CA . ARG A 1 415 ? 2.530 -3.669 -13.418 1.00 96.31 415 ARG A CA 1
ATOM 3246 C C . ARG A 1 415 ? 2.247 -4.528 -12.188 1.00 96.31 415 ARG A C 1
ATOM 3248 O O . ARG A 1 415 ? 3.206 -5.020 -11.603 1.00 96.31 415 ARG A O 1
ATOM 3255 N N . LEU A 1 416 ? 0.985 -4.794 -11.843 1.00 97.75 416 LEU A N 1
ATOM 3256 C CA . LEU A 1 416 ? 0.634 -5.687 -10.728 1.00 97.75 416 LEU A CA 1
ATOM 3257 C C . LEU A 1 416 ? 1.162 -7.109 -10.943 1.00 97.75 416 LEU A C 1
ATOM 3259 O O . LEU A 1 416 ? 1.736 -7.704 -10.030 1.00 97.75 416 LEU A O 1
ATOM 3263 N N . VAL A 1 417 ? 1.054 -7.638 -12.166 1.00 97.81 417 VAL A N 1
ATOM 3264 C CA . VAL A 1 417 ? 1.632 -8.949 -12.512 1.00 97.81 417 VAL A CA 1
ATOM 3265 C C . VAL A 1 417 ? 3.156 -8.940 -12.346 1.00 97.81 417 VAL A C 1
ATOM 3267 O O . VAL A 1 417 ? 3.722 -9.882 -11.791 1.00 97.81 417 VAL A O 1
ATOM 3270 N N . LEU A 1 418 ? 3.833 -7.877 -12.793 1.00 97.00 418 LEU A N 1
ATOM 3271 C CA . LEU A 1 418 ? 5.288 -7.727 -12.649 1.00 97.00 418 LEU A CA 1
ATOM 3272 C C . LEU A 1 418 ? 5.721 -7.545 -11.186 1.00 97.00 418 LEU A C 1
ATOM 3274 O O . LEU A 1 418 ? 6.766 -8.060 -10.790 1.00 97.00 418 LEU A O 1
ATOM 3278 N N . ALA A 1 419 ? 4.888 -6.891 -10.379 1.00 96.88 419 ALA A N 1
ATOM 3279 C CA . ALA A 1 419 ? 5.010 -6.792 -8.928 1.00 96.88 419 ALA A CA 1
ATOM 3280 C C . ALA A 1 419 ? 4.606 -8.091 -8.201 1.00 96.88 419 ALA A C 1
ATOM 3282 O O . ALA A 1 419 ? 4.700 -8.173 -6.983 1.00 96.88 419 ALA A O 1
ATOM 3283 N N . ARG A 1 420 ? 4.238 -9.148 -8.939 1.00 97.19 420 ARG A N 1
ATOM 3284 C CA . ARG A 1 420 ? 3.928 -10.497 -8.434 1.00 97.19 420 ARG A CA 1
ATOM 3285 C C . ARG A 1 420 ? 2.633 -10.613 -7.627 1.00 97.19 420 ARG A C 1
ATOM 3287 O O . ARG A 1 420 ? 2.439 -11.603 -6.912 1.00 97.19 420 ARG A O 1
ATOM 3294 N N . TYR A 1 421 ? 1.713 -9.672 -7.801 1.00 98.38 421 TYR A N 1
ATOM 3295 C CA . TYR A 1 421 ? 0.328 -9.854 -7.375 1.00 98.38 421 TYR A CA 1
ATOM 3296 C C . TYR A 1 421 ? -0.348 -10.914 -8.249 1.00 98.38 421 TYR A C 1
ATOM 3298 O O . TYR A 1 421 ? -0.009 -11.090 -9.424 1.00 98.38 421 TYR A O 1
ATOM 3306 N N . ASN A 1 422 ? -1.287 -11.657 -7.665 1.00 98.50 422 ASN A N 1
ATOM 3307 C CA . ASN A 1 422 ? -2.203 -12.533 -8.410 1.00 98.50 422 ASN A CA 1
ATOM 3308 C C . ASN A 1 422 ? -3.665 -12.114 -8.257 1.00 98.50 422 ASN A C 1
ATOM 3310 O O . ASN A 1 422 ? -4.546 -12.744 -8.837 1.00 98.50 422 ASN A O 1
ATOM 3314 N N . THR A 1 423 ? -3.917 -11.080 -7.460 1.00 98.75 423 THR A N 1
ATOM 3315 C CA . THR A 1 423 ? -5.255 -10.596 -7.165 1.00 98.75 423 THR A CA 1
ATOM 3316 C C . THR A 1 423 ? -5.225 -9.083 -7.027 1.00 98.75 423 THR A C 1
ATOM 3318 O O . THR A 1 423 ? -4.240 -8.517 -6.554 1.00 98.75 423 THR A O 1
ATOM 3321 N N . TRP A 1 424 ? -6.308 -8.428 -7.408 1.00 98.56 424 TRP A N 1
ATOM 3322 C CA . TRP A 1 424 ? -6.614 -7.091 -6.921 1.00 98.56 424 TRP A CA 1
ATOM 3323 C C . TRP A 1 424 ? -8.096 -6.996 -6.587 1.00 98.56 424 TRP A C 1
ATOM 3325 O O . TRP A 1 424 ? -8.889 -7.857 -6.961 1.00 98.56 424 TRP A O 1
ATOM 3335 N N . SER A 1 425 ? -8.476 -5.972 -5.854 1.00 98.44 425 SER A N 1
ATOM 3336 C CA . SER A 1 425 ? -9.868 -5.693 -5.544 1.00 98.44 425 SER A CA 1
ATOM 3337 C C . SER A 1 425 ? -10.112 -4.203 -5.546 1.00 98.44 425 SER A C 1
ATOM 3339 O O . SER A 1 425 ? -9.165 -3.422 -5.485 1.00 98.44 425 SER A O 1
ATOM 3341 N N . PHE A 1 426 ? -11.373 -3.804 -5.569 1.00 97.19 426 PHE A N 1
ATOM 3342 C CA . PHE A 1 426 ? -11.745 -2.402 -5.483 1.00 97.19 426 PHE A CA 1
ATOM 3343 C C . PHE A 1 426 ? -12.940 -2.189 -4.563 1.00 97.19 426 PHE A C 1
ATOM 3345 O O . PHE A 1 426 ? -13.744 -3.099 -4.373 1.00 97.19 426 PHE A O 1
ATOM 3352 N N . TYR A 1 427 ? -13.039 -0.984 -4.019 1.00 94.06 427 TYR A N 1
ATOM 3353 C CA . TYR A 1 427 ? -14.190 -0.477 -3.277 1.00 94.06 427 TYR A CA 1
ATOM 3354 C C . TYR A 1 427 ? -14.581 0.864 -3.894 1.00 94.06 427 TYR A C 1
ATOM 3356 O O . TYR A 1 427 ? -13.699 1.684 -4.169 1.00 94.06 427 TYR A O 1
ATOM 3364 N N . LEU A 1 428 ? -15.876 1.066 -4.134 1.00 92.75 428 LEU A N 1
ATOM 3365 C CA . LEU A 1 428 ? -16.427 2.294 -4.704 1.00 92.75 428 LEU A CA 1
ATOM 3366 C C . LEU A 1 428 ? -17.094 3.107 -3.595 1.00 92.75 428 LEU A C 1
ATOM 3368 O O . LEU A 1 428 ? -18.079 2.679 -2.999 1.00 92.75 428 LEU A O 1
ATOM 3372 N N . TRP A 1 429 ? -16.536 4.275 -3.297 1.00 86.62 429 TRP A N 1
ATOM 3373 C CA . TRP A 1 429 ? -17.032 5.141 -2.232 1.00 86.62 429 TRP A CA 1
ATOM 3374 C C . TRP A 1 429 ? -18.272 5.923 -2.678 1.00 86.62 429 TRP A C 1
ATOM 3376 O O . TRP A 1 429 ? -18.258 6.655 -3.674 1.00 86.62 429 TRP A O 1
ATOM 3386 N N . ALA A 1 430 ? -19.366 5.740 -1.935 1.00 78.69 430 ALA A N 1
ATOM 3387 C CA . ALA A 1 430 ? -20.682 6.303 -2.246 1.00 78.69 430 ALA A CA 1
ATOM 3388 C C . ALA A 1 430 ? -20.970 7.630 -1.518 1.00 78.69 430 ALA A C 1
ATOM 3390 O O . ALA A 1 430 ? -22.032 8.223 -1.715 1.00 78.69 430 ALA A O 1
ATOM 3391 N N . ASP A 1 431 ? -20.040 8.103 -0.693 1.00 69.88 431 ASP A N 1
ATOM 3392 C CA . ASP A 1 431 ? -20.184 9.270 0.173 1.00 69.88 431 ASP A CA 1
ATOM 3393 C C . ASP A 1 431 ? -19.807 10.581 -0.544 1.00 69.88 431 ASP A C 1
ATOM 3395 O O . ASP A 1 431 ? -20.678 11.371 -0.898 1.00 69.88 431 ASP A O 1
ATOM 3399 N N . SER A 1 432 ? -18.520 10.806 -0.806 1.00 62.84 432 SER A N 1
ATOM 3400 C CA . SER A 1 432 ? -17.940 12.074 -1.246 1.00 62.84 432 SER A CA 1
ATOM 3401 C C . SER A 1 432 ? -17.876 12.175 -2.767 1.00 62.84 432 SER A C 1
ATOM 3403 O O . SER A 1 432 ? -18.078 13.255 -3.320 1.00 62.84 432 SER A O 1
ATOM 3405 N N . ALA A 1 433 ? -17.665 11.057 -3.467 1.00 60.28 433 ALA A N 1
ATOM 3406 C CA . ALA A 1 433 ? -17.704 11.013 -4.930 1.00 60.28 433 ALA A CA 1
ATOM 3407 C C . ALA A 1 433 ? -19.021 10.464 -5.506 1.00 60.28 433 ALA A C 1
ATOM 3409 O O . ALA A 1 433 ? -19.196 10.498 -6.728 1.00 60.28 433 ALA A O 1
ATOM 3410 N N . LEU A 1 434 ? -19.954 10.007 -4.654 1.00 69.00 434 LEU A N 1
ATOM 3411 C CA . LEU A 1 434 ? -21.253 9.458 -5.066 1.00 69.00 434 LEU A CA 1
ATOM 3412 C C . LEU A 1 434 ? -21.115 8.333 -6.105 1.00 69.00 434 LEU A C 1
ATOM 3414 O O . LEU A 1 434 ? -21.925 8.248 -7.026 1.00 69.00 434 LEU A O 1
ATOM 3418 N N . ILE A 1 435 ? -20.091 7.472 -5.997 1.00 74.00 435 ILE A N 1
ATOM 3419 C CA . ILE A 1 435 ? -19.796 6.462 -7.024 1.00 74.00 435 ILE A CA 1
ATOM 3420 C C . ILE A 1 435 ? -20.744 5.275 -6.903 1.00 74.00 435 ILE A C 1
ATOM 3422 O O . ILE A 1 435 ? -20.396 4.217 -6.395 1.00 74.00 435 ILE A O 1
ATOM 3426 N N . HIS A 1 436 ? -21.958 5.446 -7.418 1.00 82.12 436 HIS A N 1
ATOM 3427 C CA . HIS A 1 436 ? -22.936 4.375 -7.530 1.00 82.12 436 HIS A CA 1
ATOM 3428 C C . HIS A 1 436 ? -23.820 4.578 -8.775 1.00 82.12 436 HIS A C 1
ATOM 3430 O O . HIS A 1 436 ? -24.201 5.713 -9.069 1.00 82.12 436 HIS A O 1
ATOM 3436 N N . PRO A 1 437 ? -24.205 3.527 -9.527 1.00 73.75 437 PRO A N 1
ATOM 3437 C CA . PRO A 1 437 ? -24.987 3.687 -10.761 1.00 73.75 437 PRO A CA 1
ATOM 3438 C C . PRO A 1 437 ? -26.381 4.285 -10.553 1.00 73.75 437 PRO A C 1
ATOM 3440 O O . PRO A 1 437 ? -26.943 4.878 -11.474 1.00 73.75 437 PRO A O 1
ATOM 3443 N N . ILE A 1 438 ? -26.950 4.099 -9.359 1.00 82.81 438 ILE A N 1
ATOM 3444 C CA . ILE A 1 438 ? -28.263 4.660 -9.010 1.00 82.81 438 ILE A CA 1
ATOM 3445 C C . ILE A 1 438 ? -28.177 6.132 -8.604 1.00 82.81 438 ILE A C 1
ATOM 3447 O O . ILE A 1 438 ? -29.202 6.800 -8.651 1.00 82.81 438 ILE A O 1
ATOM 3451 N N . ALA A 1 439 ? -26.984 6.620 -8.235 1.00 84.12 439 ALA A N 1
ATOM 3452 C CA . ALA A 1 439 ? -26.813 8.009 -7.852 1.00 84.12 439 ALA A CA 1
ATOM 3453 C C . ALA A 1 439 ? -27.091 8.916 -9.063 1.00 84.12 439 ALA A C 1
ATOM 3455 O O . ALA A 1 439 ? -26.608 8.661 -10.176 1.00 84.12 439 ALA A O 1
ATOM 3456 N N . GLN A 1 440 ? -27.898 9.952 -8.865 1.00 86.12 440 GLN A N 1
ATOM 3457 C CA . GLN A 1 440 ? -28.223 10.945 -9.882 1.00 86.12 440 GLN A CA 1
ATOM 3458 C C . GLN A 1 440 ? -27.050 11.902 -10.075 1.00 86.12 440 GLN A C 1
ATOM 3460 O O . GLN A 1 440 ? -26.651 12.184 -11.213 1.00 86.12 440 GLN A O 1
ATOM 3465 N N . ALA A 1 441 ? -26.444 12.345 -8.974 1.00 82.19 441 ALA A N 1
ATOM 3466 C CA . ALA A 1 441 ? -25.211 13.111 -9.020 1.00 82.19 441 ALA A CA 1
ATOM 3467 C C . ALA A 1 441 ? -24.085 12.287 -9.665 1.00 82.19 441 ALA A C 1
ATOM 3469 O O . ALA A 1 441 ? -23.919 11.097 -9.403 1.00 82.19 441 ALA A O 1
ATOM 3470 N N . ASN A 1 442 ? -23.295 12.923 -10.535 1.00 82.19 442 ASN A N 1
ATOM 3471 C CA . ASN A 1 442 ? -22.166 12.296 -11.234 1.00 82.19 442 ASN A CA 1
ATOM 3472 C C . ASN A 1 442 ? -22.510 11.032 -12.054 1.00 82.19 442 ASN A C 1
ATOM 3474 O O . ASN A 1 442 ? -21.598 10.307 -12.458 1.00 82.19 442 ASN A O 1
ATOM 3478 N N . ARG A 1 443 ? -23.785 10.782 -12.397 1.00 86.31 443 ARG A N 1
ATOM 3479 C CA . ARG A 1 443 ? -24.231 9.567 -13.113 1.00 86.31 443 ARG A CA 1
ATOM 3480 C C . ARG A 1 443 ? -23.377 9.215 -14.336 1.00 86.31 443 ARG A C 1
ATOM 3482 O O . ARG A 1 443 ? -23.031 8.053 -14.539 1.00 86.31 443 ARG A O 1
ATOM 3489 N N . ALA A 1 444 ? -23.000 10.208 -15.145 1.00 88.12 444 ALA A N 1
ATOM 3490 C CA . ALA A 1 444 ? -22.161 9.997 -16.327 1.00 88.12 444 ALA A CA 1
ATOM 3491 C C . ALA A 1 444 ? -20.742 9.504 -15.979 1.00 88.12 444 ALA A C 1
ATOM 3493 O O . ALA A 1 444 ? -20.213 8.617 -16.654 1.00 88.12 444 ALA A O 1
ATOM 3494 N N . LEU A 1 445 ? -20.128 10.052 -14.923 1.00 86.00 445 LEU A N 1
ATOM 3495 C CA . LEU A 1 445 ? -18.850 9.568 -14.394 1.00 86.00 445 LEU A CA 1
ATOM 3496 C C . LEU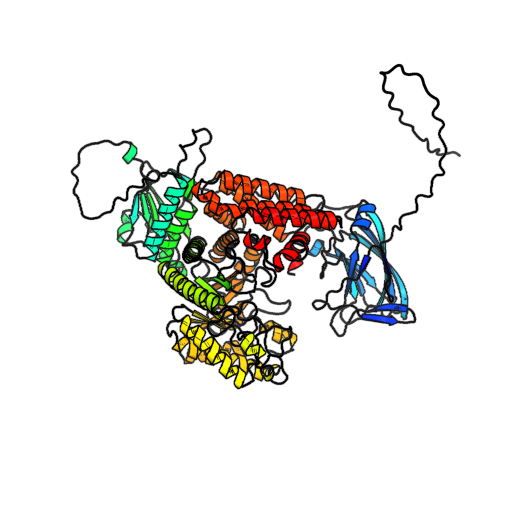 A 1 445 ? -19.009 8.140 -13.860 1.00 86.00 445 LEU A C 1
ATOM 3498 O O . LEU A 1 445 ? -18.208 7.281 -14.226 1.00 86.00 445 LEU A O 1
ATOM 3502 N N . ASN A 1 446 ? -20.061 7.874 -13.083 1.00 88.44 446 ASN A N 1
ATOM 3503 C CA . ASN A 1 446 ? -20.309 6.566 -12.475 1.00 88.44 446 ASN A CA 1
ATOM 3504 C C . ASN A 1 446 ? -20.457 5.475 -13.528 1.00 88.44 446 ASN A C 1
ATOM 3506 O O . ASN A 1 446 ? -19.730 4.487 -13.477 1.00 88.44 446 ASN A O 1
ATOM 3510 N N . LEU A 1 447 ? -21.329 5.672 -14.521 1.00 91.19 447 LEU A N 1
ATOM 3511 C CA . LEU A 1 447 ? -21.535 4.706 -15.604 1.00 91.19 447 LEU A CA 1
ATOM 3512 C C . LEU A 1 447 ? -20.247 4.459 -16.396 1.00 91.19 447 LEU A C 1
ATOM 3514 O O . LEU A 1 447 ? -19.911 3.313 -16.696 1.00 91.19 447 LEU A O 1
ATOM 3518 N N . ARG A 1 448 ? -19.486 5.521 -16.690 1.00 92.06 448 ARG A N 1
ATOM 3519 C CA . ARG A 1 448 ? -18.198 5.402 -17.383 1.00 92.06 448 ARG A CA 1
ATOM 3520 C C . ARG A 1 448 ? -17.184 4.606 -16.563 1.00 92.06 448 ARG A C 1
ATOM 3522 O O . ARG A 1 448 ? -16.522 3.735 -17.123 1.00 92.06 448 ARG A O 1
ATOM 3529 N N . LEU A 1 449 ? -17.040 4.900 -15.272 1.00 92.81 449 LEU A N 1
ATOM 3530 C CA . LEU A 1 449 ? -16.125 4.186 -14.380 1.00 92.81 449 LEU A CA 1
ATOM 3531 C C . LEU A 1 449 ? -16.515 2.710 -14.256 1.00 92.81 449 LEU A C 1
ATOM 3533 O O . LEU A 1 449 ? -15.668 1.838 -14.415 1.00 92.81 449 LEU A O 1
ATOM 3537 N N . HIS A 1 450 ? -17.799 2.428 -14.054 1.00 94.56 450 HIS A N 1
ATOM 3538 C CA . HIS A 1 450 ? -18.334 1.073 -13.956 1.00 94.56 450 HIS A CA 1
ATOM 3539 C C . HIS A 1 450 ? -18.051 0.245 -15.215 1.00 94.56 450 HIS A C 1
ATOM 3541 O O . HIS A 1 450 ? -17.603 -0.899 -15.120 1.00 94.56 450 HIS A O 1
ATOM 3547 N N . GLU A 1 451 ? -18.254 0.818 -16.401 1.00 96.12 451 GLU A N 1
ATOM 3548 C CA . GLU A 1 451 ? -17.940 0.145 -17.665 1.00 96.12 451 GLU A CA 1
ATOM 3549 C C . GLU A 1 451 ? -16.428 -0.073 -17.839 1.00 96.12 451 GLU A C 1
ATOM 3551 O O . GLU A 1 451 ? -15.984 -1.152 -18.240 1.00 96.12 451 GLU A O 1
ATOM 3556 N N . ARG A 1 452 ? -15.603 0.915 -17.472 1.00 96.62 452 ARG A N 1
ATOM 3557 C CA . ARG A 1 452 ? -14.137 0.775 -17.489 1.00 96.62 452 ARG A CA 1
ATOM 3558 C C . ARG A 1 452 ? -13.652 -0.314 -16.535 1.00 96.62 452 ARG A C 1
ATOM 3560 O O . ARG A 1 452 ? -12.798 -1.109 -16.919 1.00 96.62 452 ARG A O 1
ATOM 3567 N N . LEU A 1 453 ? -14.227 -0.411 -15.338 1.00 97.50 453 LEU A N 1
ATOM 3568 C CA . LEU A 1 453 ? -13.907 -1.467 -14.378 1.00 97.50 453 LEU A CA 1
ATOM 3569 C C . LEU A 1 453 ? -14.275 -2.851 -14.916 1.00 97.50 453 LEU A C 1
ATOM 3571 O O . LEU A 1 453 ? -13.477 -3.772 -14.775 1.00 97.50 453 LEU A O 1
ATOM 3575 N N . ARG A 1 454 ? -15.399 -3.011 -15.627 1.00 98.06 454 ARG A N 1
ATOM 3576 C CA . ARG A 1 454 ? -15.725 -4.286 -16.299 1.00 98.06 454 ARG A CA 1
ATOM 3577 C C . ARG A 1 454 ? -14.674 -4.681 -17.335 1.00 98.06 454 ARG A C 1
ATOM 3579 O O . ARG A 1 454 ? -14.241 -5.833 -17.375 1.00 98.06 454 ARG A O 1
ATOM 3586 N N . LYS A 1 455 ? -14.191 -3.725 -18.130 1.00 98.31 455 LYS A N 1
ATOM 3587 C CA . LYS A 1 455 ? -13.084 -3.965 -19.071 1.00 98.31 455 LYS A CA 1
ATOM 3588 C C . LYS A 1 455 ? -11.770 -4.290 -18.353 1.00 98.31 455 LYS A C 1
ATOM 3590 O O . LYS A 1 455 ? -11.025 -5.155 -18.818 1.00 98.31 455 LYS A O 1
ATOM 3595 N N . ALA A 1 456 ? -11.488 -3.628 -17.231 1.00 98.50 456 ALA A N 1
ATOM 3596 C CA . ALA A 1 456 ? -10.322 -3.901 -16.394 1.00 98.50 456 ALA A CA 1
ATOM 3597 C C . ALA A 1 456 ? -10.388 -5.309 -15.774 1.00 98.50 456 ALA A C 1
ATOM 3599 O O . ALA A 1 456 ? -9.388 -6.028 -15.802 1.00 98.50 456 ALA A O 1
ATOM 3600 N N . ILE A 1 457 ? -11.563 -5.749 -15.307 1.00 98.69 457 ILE A N 1
ATOM 3601 C CA . ILE A 1 457 ? -11.823 -7.116 -14.823 1.00 98.69 457 ILE A CA 1
ATOM 3602 C C . ILE A 1 457 ? -11.540 -8.128 -15.937 1.00 98.69 457 ILE A C 1
ATOM 3604 O O . ILE A 1 457 ? -10.706 -9.017 -15.767 1.00 98.69 457 ILE A O 1
ATOM 3608 N N . ALA A 1 458 ? -12.129 -7.935 -17.120 1.00 98.62 458 ALA A N 1
ATOM 3609 C CA . ALA A 1 458 ? -11.918 -8.832 -18.255 1.00 98.62 458 ALA A CA 1
ATOM 3610 C C . ALA A 1 458 ? -10.435 -8.923 -18.663 1.00 98.62 458 ALA A C 1
ATOM 3612 O O . ALA A 1 458 ? -9.914 -10.010 -18.924 1.00 98.62 458 ALA A O 1
ATOM 3613 N N . TYR A 1 459 ? -9.714 -7.796 -18.697 1.00 98.62 459 TYR A N 1
ATOM 3614 C CA . TYR A 1 459 ? -8.274 -7.806 -18.970 1.00 98.62 459 TYR A CA 1
ATOM 3615 C C . TYR A 1 459 ? -7.471 -8.503 -17.862 1.00 98.62 459 TYR A C 1
ATOM 3617 O O . TYR A 1 459 ? -6.528 -9.236 -18.161 1.00 98.62 459 TYR A O 1
ATOM 3625 N N . SER A 1 460 ? -7.866 -8.337 -16.600 1.00 98.62 460 SER A N 1
ATOM 3626 C CA . SER A 1 460 ? -7.241 -9.006 -15.453 1.00 98.62 460 SER A CA 1
ATOM 3627 C C . SER A 1 460 ? -7.326 -10.526 -15.571 1.00 98.62 460 SER A C 1
ATOM 3629 O O . SER A 1 460 ? -6.301 -11.197 -15.443 1.00 98.62 460 SER A O 1
ATOM 3631 N N . HIS A 1 461 ? -8.488 -11.075 -15.937 1.00 98.56 461 HIS A N 1
ATOM 3632 C CA . HIS A 1 461 ? -8.640 -12.516 -16.180 1.00 98.56 461 HIS A CA 1
ATOM 3633 C C . HIS A 1 461 ? -7.773 -13.012 -17.332 1.00 98.56 461 HIS A C 1
ATOM 3635 O O . HIS A 1 461 ? -7.106 -14.039 -17.207 1.00 98.56 461 HIS A O 1
ATOM 3641 N N . ARG A 1 462 ? -7.700 -12.253 -18.432 1.00 98.31 462 ARG A N 1
ATOM 3642 C CA . ARG A 1 462 ? -6.810 -12.565 -19.568 1.00 98.31 462 ARG A CA 1
ATOM 3643 C C . ARG A 1 462 ? -5.335 -12.561 -19.165 1.00 98.31 462 ARG A C 1
ATOM 3645 O O . ARG A 1 462 ? -4.543 -13.284 -19.762 1.00 98.31 462 ARG A O 1
ATOM 3652 N N . ARG A 1 463 ? -4.963 -11.779 -18.146 1.00 97.81 463 ARG A N 1
ATOM 3653 C CA . ARG A 1 463 ? -3.629 -11.755 -17.523 1.00 97.81 463 ARG A CA 1
ATOM 3654 C C . ARG A 1 463 ? -3.430 -12.812 -16.432 1.00 97.81 463 ARG A C 1
ATOM 3656 O O . ARG A 1 463 ? -2.308 -12.943 -15.947 1.00 97.81 463 ARG A O 1
ATOM 3663 N N . GLY A 1 464 ? -4.466 -13.574 -16.081 1.00 96.62 464 GLY A N 1
ATOM 3664 C CA . GLY A 1 464 ? -4.430 -14.598 -15.035 1.00 96.62 464 GLY A CA 1
ATOM 3665 C C . GLY A 1 464 ? -4.528 -14.053 -13.607 1.00 96.62 464 GLY A C 1
ATOM 3666 O O . GLY A 1 464 ? -4.138 -14.755 -12.676 1.00 96.62 464 GLY A O 1
ATOM 3667 N N . LEU A 1 465 ? -5.007 -12.819 -13.428 1.00 98.25 465 LEU A N 1
ATOM 3668 C CA . LEU A 1 465 ? -5.314 -12.247 -12.117 1.00 98.25 465 LEU A CA 1
ATOM 3669 C C . LEU A 1 465 ? -6.756 -12.557 -11.713 1.00 98.25 465 LEU A C 1
ATOM 3671 O O . LEU A 1 465 ? -7.640 -12.631 -12.565 1.00 98.25 465 LEU A O 1
ATOM 3675 N N . ARG A 1 466 ? -6.981 -12.654 -10.403 1.00 98.50 466 ARG A N 1
ATOM 3676 C CA . ARG A 1 466 ? -8.313 -12.627 -9.788 1.00 98.50 466 ARG A CA 1
ATOM 3677 C C . ARG A 1 466 ? -8.715 -11.189 -9.465 1.00 98.50 466 ARG A C 1
ATOM 3679 O O . ARG A 1 466 ? -7.847 -10.372 -9.148 1.00 98.50 466 ARG A O 1
ATOM 3686 N N . VAL A 1 467 ? -10.008 -10.894 -9.497 1.00 98.75 467 VAL A N 1
ATOM 3687 C CA . VAL A 1 467 ? -10.549 -9.580 -9.126 1.00 98.75 467 VAL A CA 1
ATOM 3688 C C . VAL A 1 467 ? -11.635 -9.714 -8.071 1.00 98.75 467 VAL A C 1
ATOM 3690 O O . VAL A 1 467 ? -12.479 -10.597 -8.178 1.00 98.75 467 VAL A O 1
ATOM 3693 N N . GLY A 1 468 ? -11.626 -8.845 -7.064 1.00 98.50 468 GLY A N 1
ATOM 3694 C CA . GLY A 1 468 ? -12.683 -8.767 -6.059 1.00 98.50 468 GLY A CA 1
ATOM 3695 C C . GLY A 1 468 ? -13.393 -7.426 -6.024 1.00 98.50 468 GLY A C 1
ATOM 3696 O O . GLY A 1 468 ? -12.789 -6.389 -6.291 1.00 98.50 468 GLY A O 1
ATOM 3697 N N . MET A 1 469 ? -14.657 -7.447 -5.626 1.00 98.06 469 MET A N 1
ATOM 3698 C CA . MET A 1 469 ? -15.406 -6.245 -5.271 1.00 98.06 469 MET A CA 1
ATOM 3699 C C . MET A 1 469 ? -15.594 -6.210 -3.757 1.00 98.06 469 MET A C 1
ATOM 3701 O O . MET A 1 469 ? -16.029 -7.192 -3.158 1.00 98.06 469 MET A O 1
ATOM 3705 N N . GLN A 1 470 ? -15.264 -5.087 -3.138 1.00 97.38 470 GLN A N 1
ATOM 3706 C CA . GLN A 1 470 ? -15.467 -4.846 -1.718 1.00 97.38 470 GLN A CA 1
ATOM 3707 C C . GLN A 1 470 ? -16.572 -3.800 -1.525 1.00 97.38 470 GLN A C 1
ATOM 3709 O O . GLN A 1 470 ? -16.695 -2.894 -2.347 1.00 97.38 470 GLN A O 1
ATOM 3714 N N . PHE A 1 471 ? -17.384 -3.939 -0.477 1.00 95.69 471 PHE A N 1
ATOM 3715 C CA . PHE A 1 471 ? -18.509 -3.037 -0.205 1.00 95.69 471 PHE A CA 1
ATOM 3716 C C . PHE A 1 471 ? -18.912 -3.063 1.275 1.00 95.69 471 PHE A C 1
ATOM 3718 O O . PHE A 1 471 ? -18.727 -4.079 1.953 1.00 95.69 471 PHE A O 1
ATOM 3725 N N . SER A 1 472 ? -19.515 -1.971 1.747 1.00 95.56 472 SER A N 1
ATOM 3726 C CA . SER A 1 472 ? -20.132 -1.867 3.074 1.00 95.56 472 SER A CA 1
ATOM 3727 C C . SER A 1 472 ? -21.636 -1.710 2.924 1.00 95.56 472 SER A C 1
ATOM 3729 O O . SER A 1 472 ? -22.076 -0.646 2.497 1.00 95.56 472 SER A O 1
ATOM 3731 N N . PRO A 1 473 ? -22.447 -2.720 3.290 1.00 95.38 473 PRO A N 1
ATOM 3732 C CA . PRO A 1 473 ? -23.881 -2.694 3.046 1.00 95.38 473 PRO A CA 1
ATOM 3733 C C . PRO A 1 473 ? -24.613 -1.481 3.596 1.00 95.38 473 PRO A C 1
ATOM 3735 O O . PRO A 1 473 ? -25.634 -1.091 3.049 1.00 95.38 473 PRO A O 1
ATOM 3738 N N . SER A 1 474 ? -24.142 -0.940 4.721 1.00 94.75 474 SER A N 1
ATOM 3739 C CA . SER A 1 474 ? -24.743 0.204 5.405 1.00 94.75 474 SER A CA 1
ATOM 3740 C C . SER A 1 474 ? -24.430 1.541 4.734 1.00 94.75 474 SER A C 1
ATOM 3742 O O . SER A 1 474 ? -24.997 2.548 5.151 1.00 94.75 474 SER A O 1
ATOM 3744 N N . MET A 1 475 ? -23.552 1.585 3.732 1.00 93.38 475 MET A N 1
ATOM 3745 C CA . MET A 1 475 ? -23.151 2.812 3.053 1.00 93.38 475 MET A CA 1
ATOM 3746 C C . MET A 1 475 ? -23.974 3.003 1.775 1.00 93.38 475 MET A C 1
ATOM 3748 O O . MET A 1 475 ? -23.760 2.338 0.766 1.00 93.38 475 MET A O 1
ATOM 3752 N N . LEU A 1 476 ? -24.909 3.947 1.810 1.00 92.62 476 LEU A N 1
ATOM 3753 C CA . LEU A 1 476 ? -25.739 4.328 0.671 1.00 92.62 476 LEU A CA 1
ATOM 3754 C C . LEU A 1 476 ? -25.201 5.599 -0.006 1.00 92.62 476 LEU A C 1
ATOM 3756 O O . LEU A 1 476 ? -24.508 6.390 0.640 1.00 92.62 476 LEU A O 1
ATOM 3760 N N . PRO A 1 477 ? -25.568 5.855 -1.278 1.00 91.62 477 PRO A N 1
ATOM 3761 C CA . PRO A 1 477 ? -25.349 7.153 -1.910 1.00 91.62 477 PRO A CA 1
ATOM 3762 C C . PRO A 1 477 ? -25.849 8.305 -1.031 1.00 91.62 477 PRO A C 1
ATOM 3764 O O . PRO A 1 477 ? -26.982 8.259 -0.537 1.00 91.62 477 PRO A O 1
ATOM 3767 N N . VAL A 1 478 ? -25.029 9.350 -0.851 1.00 90.06 478 VAL A N 1
ATOM 3768 C CA . VAL A 1 478 ? -25.344 10.441 0.090 1.00 90.06 478 VAL A CA 1
ATOM 3769 C C . VAL A 1 478 ? -26.659 11.165 -0.229 1.00 90.06 478 VAL A C 1
ATOM 3771 O O . VAL A 1 478 ? -27.318 11.647 0.684 1.00 90.06 478 VAL A O 1
ATOM 3774 N N . GLU A 1 479 ? -27.102 11.189 -1.490 1.00 90.50 479 GLU A N 1
ATOM 3775 C CA . GLU A 1 479 ? -28.414 11.730 -1.886 1.00 90.50 479 GLU A CA 1
ATOM 3776 C C . GLU A 1 479 ? -29.587 10.945 -1.268 1.00 90.50 479 GLU A C 1
ATOM 3778 O O . GLU A 1 479 ? -30.422 11.539 -0.588 1.00 90.50 479 GLU A O 1
ATOM 3783 N N . ILE A 1 480 ? -29.581 9.610 -1.368 1.00 92.31 480 ILE A N 1
ATOM 3784 C CA . ILE A 1 480 ? -30.599 8.734 -0.757 1.00 92.31 480 ILE A CA 1
ATOM 3785 C C . ILE A 1 480 ? -30.572 8.878 0.769 1.00 92.31 480 ILE A C 1
ATOM 3787 O O . ILE A 1 480 ? -31.609 8.928 1.433 1.00 92.31 480 ILE A O 1
ATOM 3791 N N . TRP A 1 481 ? -29.372 8.959 1.343 1.00 93.69 481 TRP A N 1
ATOM 3792 C CA . TRP A 1 481 ? -29.179 9.156 2.779 1.00 93.69 481 TRP A CA 1
ATOM 3793 C C . TRP A 1 481 ? -29.665 10.533 3.265 1.00 93.69 481 TRP A C 1
ATOM 3795 O O . TRP A 1 481 ? -30.206 10.658 4.372 1.00 93.69 481 TRP A O 1
ATOM 3805 N N . ASN A 1 482 ? -29.502 11.575 2.445 1.00 93.50 482 ASN A N 1
ATOM 3806 C CA . ASN A 1 482 ? -29.954 12.928 2.754 1.00 93.50 482 ASN A CA 1
ATOM 3807 C C . ASN A 1 482 ? -31.479 13.008 2.821 1.00 93.50 482 ASN A C 1
ATOM 3809 O O . ASN A 1 482 ? -32.001 13.588 3.773 1.00 93.50 482 ASN A O 1
ATOM 3813 N N . GLU A 1 483 ? -32.168 12.353 1.888 1.00 95.50 483 GLU A N 1
ATOM 3814 C CA . GLU A 1 483 ? -33.633 12.288 1.815 1.00 95.50 483 GLU A CA 1
ATOM 3815 C C . GLU A 1 483 ? -34.277 11.513 2.977 1.00 95.50 483 GLU A C 1
ATOM 3817 O O . GLU A 1 483 ? -35.473 11.658 3.230 1.00 95.50 483 GLU A O 1
ATOM 3822 N N . LYS A 1 484 ? -33.505 10.693 3.707 1.00 96.31 484 LYS A N 1
ATOM 3823 C CA . LYS A 1 484 ? -34.028 9.787 4.744 1.00 96.31 484 LYS A CA 1
ATOM 3824 C C . LYS A 1 484 ? -33.323 9.956 6.100 1.00 96.31 484 LYS A C 1
ATOM 3826 O O . LYS A 1 484 ? -32.613 9.059 6.558 1.00 96.31 484 LYS A O 1
ATOM 3831 N N . PRO A 1 485 ? -33.533 11.076 6.819 1.00 96.50 485 PRO A N 1
ATOM 3832 C CA . PRO A 1 485 ? -32.896 11.312 8.117 1.00 96.50 485 PRO A CA 1
ATOM 3833 C C . PRO A 1 485 ? -33.261 10.279 9.198 1.00 96.50 485 PRO A C 1
ATOM 3835 O O . PRO A 1 485 ? -32.442 10.008 10.076 1.00 96.50 485 PRO A O 1
ATOM 3838 N N . ALA A 1 486 ? -34.449 9.668 9.120 1.00 97.12 486 ALA A N 1
ATOM 3839 C CA . ALA A 1 486 ? -34.943 8.706 10.110 1.00 97.12 486 ALA A CA 1
ATOM 3840 C C . ALA A 1 486 ? -34.135 7.397 10.170 1.00 97.12 486 ALA A C 1
ATOM 3842 O O . ALA A 1 486 ? -34.096 6.740 11.209 1.00 97.12 486 ALA A O 1
ATOM 3843 N N . ILE A 1 487 ? -33.462 7.026 9.077 1.00 96.62 487 ILE A N 1
ATOM 3844 C CA . ILE A 1 487 ? -32.719 5.763 8.979 1.00 96.62 487 ILE A CA 1
ATOM 3845 C C . ILE A 1 487 ? -31.213 5.927 9.189 1.00 96.62 487 ILE A C 1
ATOM 3847 O O . ILE A 1 487 ? -30.469 4.954 9.078 1.00 96.62 487 ILE A O 1
ATOM 3851 N N . ARG A 1 488 ? -30.729 7.139 9.481 1.00 96.44 488 ARG A N 1
ATOM 3852 C CA . ARG A 1 488 ? -29.291 7.414 9.610 1.00 96.44 488 ARG A CA 1
ATOM 3853 C C . ARG A 1 488 ? -28.684 6.664 10.794 1.00 96.44 488 ARG A C 1
ATOM 3855 O O . ARG A 1 488 ? -29.270 6.583 11.875 1.00 96.44 488 ARG A O 1
ATOM 3862 N N . ALA A 1 489 ? -27.485 6.125 10.596 1.00 95.75 489 ALA A N 1
ATOM 3863 C CA . ALA A 1 489 ? -26.739 5.490 11.671 1.00 95.75 489 ALA A CA 1
ATOM 3864 C C . ALA A 1 489 ? -26.322 6.512 12.743 1.00 95.75 489 ALA A C 1
ATOM 3866 O O . ALA A 1 489 ? -26.009 7.665 12.447 1.00 95.75 489 ALA A O 1
ATOM 3867 N N . LYS A 1 490 ? -26.284 6.071 14.004 1.00 95.38 490 LYS A N 1
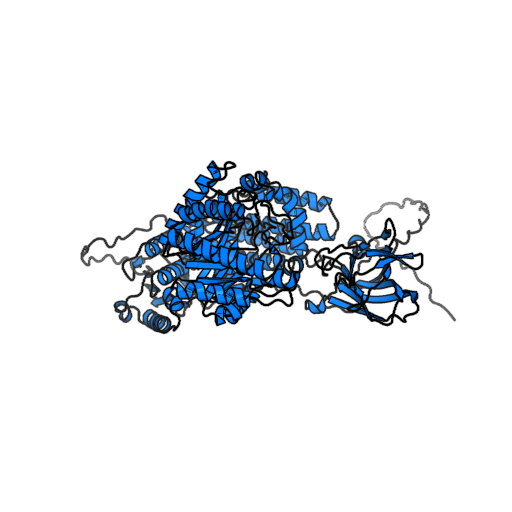ATOM 3868 C CA . LYS A 1 490 ? -25.637 6.798 15.102 1.00 95.38 490 LYS A CA 1
ATOM 3869 C C . LYS A 1 490 ? -24.203 6.298 15.210 1.00 95.38 490 LYS A C 1
ATOM 3871 O O . LYS A 1 490 ? -23.971 5.246 15.794 1.00 95.38 490 LYS A O 1
ATOM 3876 N N . LEU A 1 491 ? -23.287 7.002 14.565 1.00 91.69 491 LEU A N 1
ATOM 3877 C CA . LEU A 1 491 ? -21.872 6.651 14.511 1.00 91.69 491 LEU A CA 1
ATOM 3878 C C . LEU A 1 491 ? -21.097 7.349 15.636 1.00 91.69 491 LEU A C 1
ATOM 3880 O O . LEU A 1 491 ? -21.523 8.391 16.129 1.00 91.69 491 LEU A O 1
ATOM 3884 N N . GLU A 1 492 ? -19.940 6.802 16.005 1.00 85.50 492 GLU A N 1
ATOM 3885 C CA . GLU A 1 492 ? -19.031 7.443 16.970 1.00 85.50 492 GLU A CA 1
ATOM 3886 C C . GLU A 1 492 ? -18.300 8.660 16.394 1.00 85.50 492 GLU A C 1
ATOM 3888 O O . GLU A 1 492 ? -17.851 9.528 17.136 1.00 85.50 492 GLU A O 1
ATOM 3893 N N . TYR A 1 493 ? -18.178 8.710 15.071 1.00 83.75 493 TYR A N 1
ATOM 3894 C CA . TYR A 1 493 ? -17.682 9.844 14.308 1.00 83.75 493 TYR A CA 1
ATOM 3895 C C . TYR A 1 493 ? -18.640 10.088 13.147 1.00 83.75 493 TYR A C 1
ATOM 3897 O O . TYR A 1 493 ? -19.231 9.155 12.605 1.00 83.75 493 TYR A O 1
ATOM 3905 N N . HIS A 1 494 ? -18.860 11.351 12.796 1.00 81.25 494 HIS A N 1
ATOM 3906 C CA . HIS A 1 494 ? -19.815 11.681 11.748 1.00 81.25 494 HIS A CA 1
ATOM 3907 C C . HIS A 1 494 ? -19.297 11.209 10.386 1.00 81.25 494 HIS A C 1
ATOM 3909 O O . HIS A 1 494 ? -18.263 11.689 9.930 1.00 81.25 494 HIS A O 1
ATOM 3915 N N . TYR A 1 495 ? -20.040 10.311 9.735 1.00 85.44 495 TYR A N 1
ATOM 3916 C CA . TYR A 1 495 ? -19.748 9.856 8.380 1.00 85.44 495 TYR A CA 1
ATOM 3917 C C . TYR A 1 495 ? -21.021 9.857 7.514 1.00 85.44 495 TYR A C 1
ATOM 3919 O O . TYR A 1 495 ? -21.982 9.140 7.836 1.00 85.44 495 TYR A O 1
ATOM 3927 N N . PRO A 1 496 ? -21.081 10.662 6.437 1.00 87.88 496 PRO A N 1
ATOM 3928 C CA . PRO A 1 496 ? -22.259 10.753 5.578 1.00 87.88 496 PRO A CA 1
ATOM 3929 C C . PRO A 1 496 ? -22.491 9.462 4.778 1.00 87.88 496 PRO A C 1
ATOM 3931 O O . PRO A 1 496 ? -21.559 8.741 4.446 1.00 87.88 496 PRO A O 1
ATOM 3934 N N . GLY A 1 497 ? -23.751 9.159 4.458 1.00 90.12 497 GLY A N 1
ATOM 3935 C CA . GLY A 1 497 ? -24.122 7.975 3.667 1.00 90.12 497 GLY A CA 1
ATOM 3936 C C . GLY A 1 497 ? -24.434 6.714 4.483 1.00 90.12 497 GLY A C 1
ATOM 3937 O O . GLY A 1 497 ? -24.997 5.766 3.945 1.00 90.12 497 GLY A O 1
ATOM 3938 N N . THR A 1 498 ? -24.160 6.690 5.791 1.00 94.25 498 THR A N 1
ATOM 3939 C CA . THR A 1 498 ? -24.326 5.469 6.602 1.00 94.25 498 THR A CA 1
ATOM 3940 C C . THR A 1 498 ? -25.720 5.329 7.212 1.00 94.25 498 THR A C 1
ATOM 3942 O O . THR A 1 498 ? -26.191 6.221 7.933 1.00 94.25 498 THR A O 1
ATOM 3945 N N . VAL A 1 499 ? -26.375 4.189 6.985 1.00 96.06 499 VAL A N 1
ATOM 3946 C CA . VAL A 1 499 ? -27.709 3.862 7.516 1.00 96.06 499 VAL A CA 1
ATOM 3947 C C . VAL A 1 499 ? -27.672 2.831 8.643 1.00 96.06 499 VAL A C 1
ATOM 3949 O O . VAL A 1 499 ? -26.775 1.998 8.755 1.00 96.06 499 VAL A O 1
ATOM 3952 N N . CYS A 1 500 ? -28.668 2.901 9.521 1.00 97.31 500 CYS A N 1
ATOM 3953 C CA . CYS A 1 500 ? -28.825 2.029 10.670 1.00 97.31 500 CYS A CA 1
ATOM 3954 C C . CYS A 1 500 ? -29.340 0.647 10.231 1.00 97.31 500 CYS A C 1
ATOM 3956 O O . CYS A 1 500 ? -30.486 0.561 9.780 1.00 97.31 500 CYS A O 1
ATOM 3958 N N . PRO A 1 501 ? -28.578 -0.448 10.414 1.00 96.31 501 PRO A N 1
ATOM 3959 C CA . PRO A 1 501 ? -28.983 -1.768 9.939 1.00 96.31 501 PRO A CA 1
ATOM 3960 C C . PRO A 1 501 ? -30.128 -2.385 10.754 1.00 96.31 501 PRO A C 1
ATOM 3962 O O . PRO A 1 501 ? -30.678 -3.393 10.329 1.00 96.31 501 PRO A O 1
ATOM 3965 N N . SER A 1 502 ? -30.521 -1.821 11.905 1.00 95.81 502 SER A N 1
ATOM 3966 C CA . SER A 1 502 ? -31.693 -2.309 12.649 1.00 95.81 502 SER A CA 1
ATOM 3967 C C . SER A 1 502 ? -33.024 -1.840 12.057 1.00 95.81 502 SER A C 1
ATOM 3969 O O . SER A 1 502 ? -34.055 -2.440 12.350 1.00 95.81 502 SER A O 1
ATOM 3971 N N . GLN A 1 503 ? -33.016 -0.807 11.210 1.00 97.50 503 GLN A N 1
ATOM 3972 C CA . GLN A 1 503 ? -34.237 -0.257 10.627 1.00 97.50 503 GLN A CA 1
ATOM 3973 C C . GLN A 1 503 ? -34.668 -1.076 9.396 1.00 97.50 503 GLN A C 1
ATOM 3975 O O . GLN A 1 503 ? -33.850 -1.287 8.493 1.00 97.50 503 GLN A O 1
ATOM 3980 N N . PRO A 1 504 ? -35.936 -1.527 9.302 1.00 97.00 504 PRO A N 1
ATOM 3981 C CA . PRO A 1 504 ? -36.414 -2.309 8.159 1.00 97.00 504 PRO A CA 1
ATOM 3982 C C . PRO A 1 504 ? -36.247 -1.597 6.812 1.00 97.00 504 PRO A C 1
ATOM 3984 O O . PRO A 1 504 ? -35.831 -2.222 5.836 1.00 97.00 504 PRO A O 1
ATOM 3987 N N . GLU A 1 505 ? -36.517 -0.289 6.772 1.00 97.44 505 GLU A N 1
ATOM 3988 C CA . GLU A 1 505 ? -36.347 0.534 5.570 1.00 97.44 505 GLU A CA 1
ATOM 3989 C C . GLU A 1 505 ? -34.879 0.591 5.125 1.00 97.44 505 GLU A C 1
ATOM 3991 O O . GLU A 1 505 ? -34.600 0.383 3.944 1.00 97.44 505 GLU A O 1
ATOM 3996 N N . SER A 1 506 ? -33.931 0.760 6.061 1.00 97.19 506 SER A N 1
ATOM 3997 C CA . SER A 1 506 ? -32.500 0.652 5.748 1.00 97.19 506 SER A CA 1
ATOM 3998 C C . SER A 1 506 ? -32.199 -0.676 5.077 1.00 97.19 506 SER A C 1
ATOM 4000 O O . SER A 1 506 ? -31.630 -0.690 3.995 1.00 97.19 506 SER A O 1
ATOM 4002 N N . LYS A 1 507 ? -32.618 -1.803 5.670 1.00 97.19 507 LYS A N 1
ATOM 4003 C CA . LYS A 1 507 ? -32.322 -3.137 5.124 1.00 97.19 507 LYS A CA 1
ATOM 4004 C C . LYS A 1 507 ? -32.848 -3.314 3.701 1.00 97.19 507 LYS A C 1
ATOM 4006 O O . LYS A 1 507 ? -32.184 -3.960 2.891 1.00 97.19 507 LYS A O 1
ATOM 4011 N N . ALA A 1 508 ? -34.025 -2.770 3.396 1.00 97.31 508 ALA A N 1
ATOM 4012 C CA . ALA A 1 508 ? -34.579 -2.802 2.047 1.00 97.31 508 ALA A CA 1
ATOM 4013 C C . ALA A 1 508 ? -33.685 -2.033 1.061 1.00 97.31 508 ALA A C 1
ATOM 4015 O O . ALA A 1 508 ? -33.273 -2.602 0.050 1.00 97.31 508 ALA A O 1
ATOM 4016 N N . LEU A 1 509 ? -33.298 -0.802 1.408 1.00 95.81 509 LEU A N 1
ATOM 4017 C CA . LEU A 1 509 ? -32.410 0.024 0.585 1.00 95.81 509 LEU A CA 1
ATOM 4018 C C . LEU A 1 509 ? -31.027 -0.609 0.417 1.00 95.81 509 LEU A C 1
ATOM 4020 O O . LEU A 1 509 ? -30.546 -0.730 -0.703 1.00 95.81 509 LEU A O 1
ATOM 4024 N N . MET A 1 510 ? -30.413 -1.100 1.497 1.00 96.31 510 MET A N 1
ATOM 4025 C CA . MET A 1 510 ? -29.114 -1.785 1.450 1.00 96.31 510 MET A CA 1
ATOM 4026 C C . MET A 1 510 ? -29.139 -2.942 0.433 1.00 96.31 510 MET A C 1
ATOM 4028 O O . MET A 1 510 ? -28.209 -3.103 -0.359 1.00 96.31 510 MET A O 1
ATOM 4032 N N . ARG A 1 511 ? -30.214 -3.749 0.425 1.00 97.25 511 ARG A N 1
ATOM 4033 C CA . ARG A 1 511 ? -30.394 -4.864 -0.525 1.00 97.25 511 ARG A CA 1
ATOM 4034 C C . ARG A 1 511 ? -30.597 -4.387 -1.957 1.00 97.25 511 ARG A C 1
ATOM 4036 O O . ARG A 1 511 ? -30.075 -5.016 -2.875 1.00 97.25 511 ARG A O 1
ATOM 4043 N N . GLU A 1 512 ? -31.365 -3.323 -2.157 1.00 95.31 512 GLU A N 1
ATOM 4044 C CA . GLU A 1 512 ? -31.622 -2.756 -3.480 1.00 95.31 512 GLU A CA 1
ATOM 4045 C C . GLU A 1 512 ? -30.339 -2.191 -4.100 1.00 95.31 512 GLU A C 1
ATOM 4047 O O . GLU A 1 512 ? -29.932 -2.634 -5.180 1.00 95.31 512 GLU A O 1
ATOM 4052 N N . VAL A 1 513 ? -29.682 -1.276 -3.379 1.00 93.38 513 VAL A N 1
ATOM 4053 C CA . VAL A 1 513 ? -28.478 -0.549 -3.800 1.00 93.38 513 VAL A CA 1
ATOM 4054 C C . VAL A 1 513 ? -27.350 -1.528 -4.112 1.00 93.38 513 VAL A C 1
ATOM 4056 O O . VAL A 1 513 ? -26.969 -1.689 -5.274 1.00 93.38 513 VAL A O 1
ATOM 4059 N N . HIS A 1 514 ? -26.879 -2.276 -3.114 1.00 94.88 514 HIS A N 1
ATOM 4060 C CA . HIS A 1 514 ? -25.752 -3.183 -3.329 1.00 94.88 514 HIS A CA 1
ATOM 4061 C C . HIS A 1 514 ? -26.148 -4.429 -4.113 1.00 94.88 514 HIS A C 1
ATOM 4063 O O . HIS A 1 514 ? -25.318 -4.999 -4.811 1.00 94.88 514 HIS A O 1
ATOM 4069 N N . GLY A 1 515 ? -27.414 -4.851 -4.091 1.00 96.25 515 GLY A N 1
ATOM 4070 C CA . GLY A 1 515 ? -27.865 -5.920 -4.978 1.00 96.25 515 GLY A CA 1
ATOM 4071 C C . GLY A 1 515 ? -27.703 -5.551 -6.451 1.00 96.25 515 GLY A C 1
ATOM 4072 O O . GLY A 1 515 ? -27.305 -6.402 -7.250 1.00 96.25 515 GLY A O 1
ATOM 4073 N N . ALA A 1 516 ? -27.976 -4.298 -6.826 1.00 94.31 516 ALA A N 1
ATOM 4074 C CA . ALA A 1 516 ? -27.723 -3.811 -8.180 1.00 94.31 516 ALA A CA 1
ATOM 4075 C C . ALA A 1 516 ? -26.225 -3.798 -8.512 1.00 94.31 516 ALA A C 1
ATOM 4077 O O . ALA A 1 516 ? -25.835 -4.264 -9.584 1.00 94.31 516 ALA A O 1
ATOM 4078 N N . GLU A 1 517 ? -25.392 -3.340 -7.581 1.00 94.69 517 GLU A N 1
ATOM 4079 C CA . GLU A 1 517 ? -23.940 -3.267 -7.747 1.00 94.69 517 GLU A CA 1
ATOM 4080 C C . GLU A 1 517 ? -23.288 -4.656 -7.885 1.00 94.69 517 GLU A C 1
ATOM 4082 O O . GLU A 1 517 ? -22.538 -4.913 -8.829 1.00 94.69 517 GLU A O 1
ATOM 4087 N N . LEU A 1 518 ? -23.665 -5.607 -7.024 1.00 96.38 518 LEU A N 1
ATOM 4088 C CA . LEU A 1 518 ? -23.197 -6.997 -7.072 1.00 96.38 518 LEU A CA 1
ATOM 4089 C C . LEU A 1 518 ? -23.557 -7.673 -8.404 1.00 96.38 518 LEU A C 1
ATOM 4091 O O . LEU A 1 518 ? -22.737 -8.401 -8.968 1.00 96.38 518 LEU A O 1
ATOM 4095 N N . ARG A 1 519 ? -24.760 -7.407 -8.940 1.00 96.62 519 ARG A N 1
ATOM 4096 C CA . ARG A 1 519 ? -25.179 -7.887 -10.271 1.00 96.62 519 ARG A CA 1
ATOM 4097 C C . ARG A 1 519 ? -24.392 -7.227 -11.399 1.00 96.62 519 ARG A C 1
ATOM 4099 O O . ARG A 1 519 ? -24.091 -7.894 -12.390 1.00 96.62 519 ARG A O 1
ATOM 4106 N N . TRP A 1 520 ? -24.064 -5.942 -11.267 1.00 96.06 520 TRP A N 1
ATOM 4107 C CA . TRP A 1 520 ? -23.265 -5.220 -12.256 1.00 96.06 520 TRP A CA 1
ATOM 4108 C C . TRP A 1 520 ? -21.868 -5.829 -12.390 1.00 96.06 520 TRP A C 1
ATOM 4110 O O . TRP A 1 520 ? -21.399 -6.106 -13.496 1.00 96.06 520 TRP A O 1
ATOM 4120 N N . PHE A 1 521 ? -21.229 -6.104 -11.255 1.00 97.62 521 PHE A N 1
ATOM 4121 C CA . PHE A 1 521 ? -19.902 -6.706 -11.178 1.00 97.62 521 PHE A CA 1
ATOM 4122 C C . PHE A 1 521 ? -19.946 -8.228 -11.012 1.00 97.62 521 PHE A C 1
ATOM 4124 O O . PHE A 1 521 ? -19.083 -8.802 -10.360 1.00 97.62 521 PHE A O 1
ATOM 4131 N N . LYS A 1 522 ? -20.911 -8.917 -11.634 1.00 98.06 522 LYS A N 1
ATOM 4132 C CA . LYS A 1 522 ? -21.032 -10.387 -11.560 1.00 98.06 522 LYS A CA 1
ATOM 4133 C C . LYS A 1 522 ? -19.793 -11.157 -12.024 1.00 98.06 522 LYS A C 1
ATOM 4135 O O . LYS A 1 522 ? -19.615 -12.309 -11.654 1.00 98.06 522 LYS A O 1
ATOM 4140 N N . ASP A 1 523 ? -18.941 -10.538 -12.835 1.00 98.56 523 ASP A N 1
ATOM 4141 C CA . ASP A 1 523 ? -17.758 -11.190 -13.389 1.00 98.56 523 ASP A CA 1
ATOM 4142 C C . ASP A 1 523 ? -16.581 -11.245 -12.386 1.00 98.56 523 ASP A C 1
ATOM 4144 O O . ASP A 1 523 ? -15.554 -11.829 -12.703 1.00 98.56 523 ASP A O 1
ATOM 4148 N N . VAL A 1 524 ? -16.685 -10.683 -11.174 1.00 98.75 524 VAL A N 1
ATOM 4149 C CA . VAL A 1 524 ? -15.605 -10.774 -10.166 1.00 98.75 524 VAL A CA 1
ATOM 4150 C C . VAL A 1 524 ? -15.439 -12.192 -9.600 1.00 98.75 524 VAL A C 1
ATOM 4152 O O . VAL A 1 524 ? -16.372 -12.990 -9.565 1.00 98.75 524 VAL A O 1
ATOM 4155 N N . ASP A 1 525 ? -14.241 -12.507 -9.111 1.00 98.69 525 ASP A N 1
ATOM 4156 C CA . ASP A 1 525 ? -13.883 -13.803 -8.519 1.00 98.69 525 ASP A CA 1
ATOM 4157 C C . ASP A 1 525 ? -14.260 -13.920 -7.035 1.00 98.69 525 ASP A C 1
ATOM 4159 O O . ASP A 1 525 ? -14.284 -15.027 -6.482 1.00 98.69 525 ASP A O 1
ATOM 4163 N N . PHE A 1 526 ? -14.489 -12.793 -6.360 1.00 98.75 526 PHE A N 1
ATOM 4164 C CA . PHE A 1 526 ? -14.961 -12.758 -4.980 1.00 98.75 526 PHE A CA 1
ATOM 4165 C C . PHE A 1 526 ? -15.632 -11.432 -4.619 1.00 98.75 526 PHE A C 1
ATOM 4167 O O . PHE A 1 526 ? -15.361 -10.391 -5.218 1.00 98.75 526 PHE A O 1
ATOM 4174 N N . TYR A 1 527 ? -16.469 -11.483 -3.589 1.00 98.56 527 TYR A N 1
ATOM 4175 C CA . TYR A 1 527 ? -17.079 -10.315 -2.962 1.00 98.56 527 TYR A CA 1
ATOM 4176 C C . TYR A 1 527 ? -16.612 -10.213 -1.513 1.00 98.56 527 TYR A C 1
ATOM 4178 O O . TYR A 1 527 ? -16.545 -11.237 -0.837 1.00 98.56 527 TYR A O 1
ATOM 4186 N N . SER A 1 528 ? -16.291 -9.012 -1.036 1.00 98.31 528 SER A N 1
ATOM 4187 C CA . SER A 1 528 ? -15.857 -8.767 0.343 1.00 98.31 528 SER A CA 1
ATOM 4188 C C . SER A 1 528 ? -16.788 -7.790 1.045 1.00 98.31 528 SER A C 1
ATOM 4190 O O . SER A 1 528 ? -16.873 -6.631 0.648 1.00 98.31 528 SER A O 1
ATOM 4192 N N . ILE A 1 529 ? -17.439 -8.245 2.112 1.00 97.88 529 ILE A N 1
ATOM 4193 C CA . ILE A 1 529 ? -18.277 -7.395 2.962 1.00 97.88 529 ILE A CA 1
ATOM 4194 C C . ILE A 1 529 ? -17.438 -6.719 4.051 1.00 97.88 529 ILE A C 1
ATOM 4196 O O . ILE A 1 529 ? -16.633 -7.380 4.710 1.00 97.88 529 ILE A O 1
ATOM 4200 N N . TRP A 1 530 ? -17.663 -5.424 4.246 1.00 96.06 530 TRP A N 1
ATOM 4201 C CA . TRP A 1 530 ? -17.161 -4.605 5.350 1.00 96.06 530 TRP A CA 1
ATOM 4202 C C . TRP A 1 530 ? 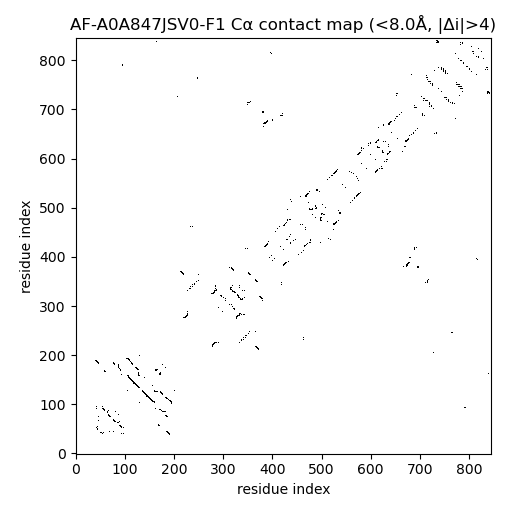-18.329 -4.138 6.223 1.00 96.06 530 TRP A C 1
ATOM 4204 O O . TRP A 1 530 ? -19.451 -3.993 5.741 1.00 96.06 530 TRP A O 1
ATOM 4214 N N . PHE A 1 531 ? -18.075 -3.925 7.517 1.00 93.25 531 PHE A N 1
ATOM 4215 C CA . PHE A 1 531 ? -19.117 -3.500 8.466 1.00 93.25 531 PHE A CA 1
ATOM 4216 C C . PHE A 1 531 ? -18.850 -2.129 9.075 1.00 93.25 531 PHE A C 1
ATOM 4218 O O . PHE A 1 531 ? -19.763 -1.318 9.185 1.00 93.25 531 PHE A O 1
ATOM 4225 N N . TYR A 1 532 ? -17.606 -1.892 9.499 1.00 88.94 532 TYR A N 1
ATOM 4226 C CA . TYR A 1 532 ? -17.232 -0.729 10.305 1.00 88.94 532 TYR A CA 1
ATOM 4227 C C . TYR A 1 532 ? -16.326 0.270 9.572 1.00 88.94 532 TYR A C 1
ATOM 4229 O O . TYR A 1 532 ? -15.851 1.213 10.193 1.00 88.94 532 TYR A O 1
ATOM 4237 N N . ASP A 1 533 ? -16.119 0.081 8.270 1.00 85.19 533 ASP A N 1
ATOM 4238 C CA . ASP A 1 533 ? -15.555 1.085 7.364 1.00 85.19 533 ASP A CA 1
ATOM 4239 C C . ASP A 1 533 ? -16.703 1.540 6.458 1.00 85.19 533 ASP A C 1
ATOM 4241 O O . ASP A 1 533 ? -17.015 0.905 5.457 1.00 85.19 533 ASP A O 1
ATOM 4245 N N . VAL A 1 534 ? -17.551 2.463 6.898 1.00 79.06 534 VAL A N 1
ATOM 4246 C CA . VAL A 1 534 ? -17.178 3.771 7.471 1.00 79.06 534 VAL A CA 1
ATOM 4247 C C . VAL A 1 534 ? -17.657 4.022 8.905 1.00 79.06 534 VAL A C 1
ATOM 4249 O O . VAL A 1 534 ? -17.699 5.153 9.381 1.00 79.06 534 VAL A O 1
ATOM 4252 N N . GLY A 1 535 ? -18.121 2.976 9.580 1.00 77.12 535 GLY A N 1
ATOM 4253 C CA . GLY A 1 535 ? -18.568 3.021 10.968 1.00 77.12 535 GLY A CA 1
ATOM 4254 C C . GLY A 1 535 ? -19.812 2.171 11.208 1.00 77.12 535 GLY A C 1
ATOM 4255 O O . GLY A 1 535 ? -20.656 1.986 10.332 1.00 77.12 535 GLY A O 1
ATOM 4256 N N . GLY A 1 536 ? -19.933 1.638 12.423 1.00 85.62 536 GLY A N 1
ATOM 4257 C CA . GLY A 1 536 ? -21.107 0.883 12.865 1.00 85.62 536 GLY A CA 1
ATOM 4258 C C . GLY A 1 536 ? -22.149 1.786 13.516 1.00 85.62 536 GLY A C 1
ATOM 4259 O O . GLY A 1 536 ? -21.810 2.793 14.131 1.00 85.62 536 GLY A O 1
ATOM 4260 N N . CYS A 1 537 ? -23.430 1.425 13.417 1.00 94.81 537 CYS A N 1
ATOM 4261 C CA . CYS A 1 537 ? -24.471 2.116 14.173 1.00 94.81 537 CYS A CA 1
ATOM 4262 C C . CYS A 1 537 ? -24.466 1.664 15.640 1.00 94.81 537 CYS A C 1
ATOM 4264 O O . CYS A 1 537 ? -24.535 0.467 15.918 1.00 94.81 537 CYS A O 1
ATOM 4266 N N . PHE A 1 538 ? -24.497 2.626 16.557 1.00 94.94 538 PHE A N 1
ATOM 4267 C CA . PHE A 1 538 ? -24.545 2.449 18.009 1.00 94.94 538 PHE A CA 1
ATOM 4268 C C . PHE A 1 538 ? -25.732 3.190 18.638 1.00 94.94 538 PHE A C 1
ATOM 4270 O O . PHE A 1 538 ? -25.650 3.695 19.756 1.00 94.94 538 PHE A O 1
ATOM 4277 N N . CYS A 1 539 ? -26.868 3.256 17.933 1.00 95.44 539 CYS A N 1
ATOM 4278 C CA . CYS A 1 539 ? -28.117 3.693 18.558 1.00 95.44 539 CYS A CA 1
ATOM 4279 C C . CYS A 1 539 ? -28.504 2.747 19.708 1.00 95.44 539 CYS A C 1
ATOM 4281 O O . CYS A 1 539 ? -27.950 1.655 19.837 1.00 95.44 539 CYS A O 1
ATOM 4283 N N . GLU A 1 540 ? -29.482 3.135 20.524 1.00 95.38 540 GLU A N 1
ATOM 4284 C CA . GLU A 1 540 ? -29.899 2.367 21.706 1.00 95.38 540 GLU A CA 1
ATOM 4285 C C . GLU A 1 540 ? -30.229 0.904 21.398 1.00 95.38 540 GLU A C 1
ATOM 4287 O O . GLU A 1 540 ? -29.883 0.021 22.179 1.00 95.38 540 GLU A O 1
ATOM 4292 N N . THR A 1 541 ? -30.815 0.637 20.228 1.00 95.88 541 THR A N 1
ATOM 4293 C CA . THR A 1 541 ? -31.069 -0.722 19.745 1.00 95.88 541 THR A CA 1
ATOM 4294 C C . THR A 1 541 ? -29.782 -1.431 19.344 1.00 95.88 541 THR A C 1
ATOM 4296 O O . THR A 1 541 ? -29.540 -2.561 19.760 1.00 95.88 541 THR A O 1
ATOM 4299 N N . CYS A 1 542 ? -28.960 -0.791 18.511 1.00 95.12 542 CYS A N 1
ATOM 4300 C CA . CYS A 1 542 ? -27.801 -1.442 17.917 1.00 95.12 542 CYS A CA 1
ATOM 4301 C C . CYS A 1 542 ? -26.679 -1.663 18.925 1.00 95.12 542 CYS A C 1
ATOM 4303 O O . CYS A 1 542 ? -25.994 -2.660 18.796 1.00 95.12 542 CYS A O 1
ATOM 4305 N N . ARG A 1 543 ? -26.465 -0.790 19.917 1.00 93.44 543 ARG A N 1
ATOM 4306 C CA . ARG A 1 543 ? -25.336 -0.909 20.864 1.00 93.44 543 ARG A CA 1
ATOM 4307 C C . ARG A 1 543 ? -25.387 -2.152 21.765 1.00 93.44 543 ARG A C 1
ATOM 4309 O O . ARG A 1 543 ? -24.389 -2.469 22.400 1.00 93.44 543 ARG A O 1
ATOM 4316 N N . VAL A 1 544 ? -26.530 -2.840 21.828 1.00 96.00 544 VAL A N 1
ATOM 4317 C CA . VAL A 1 544 ? -26.687 -4.096 22.575 1.00 96.00 544 VAL A CA 1
ATOM 4318 C C . VAL A 1 544 ? -25.862 -5.203 21.893 1.00 96.00 544 VAL A C 1
ATOM 4320 O O . VAL A 1 544 ? -26.037 -5.401 20.686 1.00 96.00 544 VAL A O 1
ATOM 4323 N N . PRO A 1 545 ? -24.999 -5.946 22.615 1.00 95.75 545 PRO A N 1
ATOM 4324 C CA . PRO A 1 545 ? -24.092 -6.932 22.014 1.00 95.75 545 PRO A CA 1
ATOM 4325 C C . PRO A 1 545 ? -24.802 -7.980 21.147 1.00 95.75 545 PRO A C 1
ATOM 4327 O O . PRO A 1 545 ? -24.377 -8.273 20.028 1.00 95.75 545 PRO A O 1
ATOM 4330 N N . GLU A 1 546 ? -25.936 -8.498 21.612 1.00 97.38 546 GLU A N 1
ATOM 4331 C CA . GLU A 1 546 ? -26.753 -9.481 20.896 1.00 97.38 546 GLU A CA 1
ATOM 4332 C C . GLU A 1 546 ? -27.324 -8.906 19.596 1.00 97.38 546 GLU A C 1
ATOM 4334 O O . GLU A 1 546 ? -27.384 -9.605 18.581 1.00 97.38 546 GLU A O 1
ATOM 4339 N N . ASN A 1 547 ? -27.693 -7.622 19.597 1.00 96.69 547 ASN A N 1
ATOM 4340 C CA . ASN A 1 547 ? -28.206 -6.936 18.413 1.00 96.69 547 ASN A CA 1
ATOM 4341 C C . ASN A 1 547 ? -27.086 -6.608 17.420 1.00 96.69 547 ASN A C 1
ATOM 4343 O O . ASN A 1 547 ? -27.309 -6.757 16.217 1.00 96.69 547 ASN A O 1
ATOM 4347 N N . GLN A 1 548 ? -25.886 -6.226 17.885 1.00 95.62 548 GLN A N 1
ATOM 4348 C CA . GLN A 1 548 ? -24.703 -6.111 17.019 1.00 95.62 548 GLN A CA 1
ATOM 4349 C C . GLN A 1 548 ? -24.430 -7.443 16.325 1.00 95.62 548 GLN A C 1
ATOM 4351 O O . GLN A 1 548 ? -24.415 -7.505 15.097 1.00 95.62 548 GLN A O 1
ATOM 4356 N N . LEU A 1 549 ? -24.278 -8.524 17.096 1.00 97.19 549 LEU A N 1
ATOM 4357 C CA . LEU A 1 549 ? -23.990 -9.849 16.553 1.00 97.19 549 LEU A CA 1
ATOM 4358 C C . LEU A 1 549 ? -25.063 -10.295 15.549 1.00 97.19 549 LEU A C 1
ATOM 4360 O O . LEU A 1 549 ? -24.733 -10.706 14.437 1.00 97.19 549 LEU A O 1
ATOM 4364 N N . SER A 1 550 ? -26.341 -10.182 15.919 1.00 97.25 550 SER A N 1
ATOM 4365 C CA . SER A 1 550 ? -27.469 -10.537 15.051 1.00 97.25 550 SER A CA 1
ATOM 4366 C C . SER A 1 550 ? -27.466 -9.728 13.750 1.00 97.25 550 SER A C 1
ATOM 4368 O O . SER A 1 550 ? -27.615 -10.292 12.667 1.00 97.25 550 SER A O 1
ATOM 4370 N N . SER A 1 551 ? -27.211 -8.419 13.836 1.00 96.06 551 SER A N 1
ATOM 4371 C CA . SER A 1 551 ? -27.109 -7.526 12.678 1.00 96.06 551 SER A CA 1
ATOM 4372 C C . SER A 1 551 ? -25.958 -7.908 11.742 1.00 96.06 551 SER A C 1
ATOM 4374 O O . SER A 1 551 ? -26.160 -7.993 10.530 1.00 96.06 551 SER A O 1
ATOM 4376 N N . LEU A 1 552 ? -24.763 -8.181 12.278 1.00 97.00 552 LEU A N 1
ATOM 4377 C CA . LEU A 1 552 ? -23.609 -8.606 11.477 1.00 97.00 552 LEU A CA 1
ATOM 4378 C C . LEU A 1 552 ? -23.892 -9.933 10.760 1.00 97.00 552 LEU A C 1
ATOM 4380 O O . LEU A 1 552 ? -23.629 -10.066 9.564 1.00 97.00 552 LEU A O 1
ATOM 4384 N N . LEU A 1 553 ? -24.477 -10.905 11.466 1.00 98.12 553 LEU A N 1
ATOM 4385 C CA . LEU A 1 553 ? -24.853 -12.197 10.892 1.00 98.12 553 LEU A CA 1
ATOM 4386 C C . LEU A 1 553 ? -25.920 -12.051 9.800 1.00 98.12 553 LEU A C 1
ATOM 4388 O O . LEU A 1 553 ? -25.792 -12.673 8.747 1.00 98.12 553 LEU A O 1
ATOM 4392 N N . ASP A 1 554 ? -26.951 -11.233 10.017 1.00 97.81 554 ASP A N 1
ATOM 4393 C CA . ASP A 1 554 ? -28.002 -10.964 9.025 1.00 97.81 554 ASP A CA 1
ATOM 4394 C C . ASP A 1 554 ? -27.427 -10.347 7.744 1.00 97.81 554 ASP A C 1
ATOM 4396 O O . ASP A 1 554 ? -27.742 -10.797 6.639 1.00 97.81 554 ASP A O 1
ATOM 4400 N N . GLN A 1 555 ? -26.519 -9.377 7.881 1.00 97.62 555 GLN A N 1
ATOM 4401 C CA . GLN A 1 555 ? -25.832 -8.764 6.744 1.00 97.62 555 GLN A CA 1
ATOM 4402 C C . GLN A 1 555 ? -24.980 -9.786 5.980 1.00 97.62 555 GLN A C 1
ATOM 4404 O O . GLN A 1 555 ? -25.116 -9.894 4.760 1.00 97.62 555 GLN A O 1
ATOM 4409 N N . VAL A 1 556 ? -24.163 -10.595 6.668 1.00 98.44 556 VAL A N 1
ATOM 4410 C CA . VAL A 1 556 ? -23.375 -11.660 6.017 1.00 98.44 556 VAL A CA 1
ATOM 4411 C C . VAL A 1 556 ? -24.280 -12.600 5.232 1.00 98.44 556 VAL A C 1
ATOM 4413 O O . VAL A 1 556 ? -24.027 -12.838 4.056 1.00 98.44 556 VAL A O 1
ATOM 4416 N N . ARG A 1 557 ? -25.340 -13.119 5.858 1.00 98.56 557 ARG A N 1
ATOM 4417 C CA . ARG A 1 557 ? -26.243 -14.103 5.243 1.00 98.56 557 ARG A CA 1
ATOM 4418 C C . ARG A 1 557 ? -26.962 -13.510 4.032 1.00 98.56 557 ARG A C 1
ATOM 4420 O O . ARG A 1 557 ? -26.915 -14.091 2.951 1.00 98.56 557 ARG A O 1
ATOM 4427 N N . THR A 1 558 ? -27.546 -12.322 4.199 1.00 98.38 558 THR A N 1
ATOM 4428 C CA . THR A 1 558 ? -28.279 -11.607 3.146 1.00 98.38 558 THR A CA 1
ATOM 4429 C C . THR A 1 558 ? -27.399 -11.369 1.921 1.00 98.38 558 THR A C 1
ATOM 4431 O O . THR A 1 558 ? -27.767 -11.742 0.806 1.00 98.38 558 THR A O 1
ATOM 4434 N N . PHE A 1 559 ? -26.219 -10.774 2.099 1.00 98.44 559 PHE A N 1
ATOM 4435 C CA . PHE A 1 559 ? -25.375 -10.404 0.962 1.00 98.44 559 PHE A CA 1
ATOM 4436 C C . PHE A 1 559 ? -24.563 -11.577 0.404 1.00 98.44 559 PHE A C 1
ATOM 4438 O O . PHE A 1 559 ? -24.252 -11.582 -0.789 1.00 98.44 559 PHE A O 1
ATOM 4445 N N . ALA A 1 560 ? -24.310 -12.625 1.191 1.00 98.62 560 ALA A N 1
ATOM 4446 C CA . ALA A 1 560 ? -23.803 -13.894 0.673 1.00 98.62 560 ALA A CA 1
ATOM 4447 C C . ALA A 1 560 ? -24.820 -14.588 -0.248 1.00 98.62 560 ALA A C 1
ATOM 4449 O O . ALA A 1 560 ? -24.431 -15.166 -1.260 1.00 98.62 560 ALA A O 1
ATOM 4450 N N . ASP A 1 561 ? -26.118 -14.525 0.061 1.00 98.62 561 ASP A N 1
ATOM 4451 C CA . ASP A 1 561 ? -27.162 -15.059 -0.822 1.00 98.62 561 ASP A CA 1
ATOM 4452 C C . ASP A 1 561 ? -27.311 -14.223 -2.105 1.00 98.62 561 ASP A C 1
ATOM 4454 O O . ASP A 1 561 ? -27.349 -14.790 -3.199 1.00 98.62 561 ASP A O 1
ATOM 4458 N N . ILE A 1 562 ? -27.305 -12.887 -2.006 1.00 98.44 562 ILE A N 1
ATOM 4459 C CA . ILE A 1 562 ? -27.372 -11.994 -3.180 1.00 98.44 562 ILE A CA 1
ATOM 4460 C C . ILE A 1 562 ? -26.151 -12.172 -4.092 1.00 98.44 562 ILE A C 1
ATOM 4462 O O . ILE A 1 562 ? -26.298 -12.305 -5.308 1.00 98.44 562 ILE A O 1
ATOM 4466 N N . SER A 1 563 ? -24.944 -12.197 -3.524 1.00 98.19 563 SER A N 1
ATOM 4467 C CA . SER A 1 563 ? -23.709 -12.394 -4.292 1.00 98.19 563 SER A CA 1
ATOM 4468 C C . SER A 1 563 ? -23.647 -13.774 -4.943 1.00 98.19 563 SER A C 1
ATOM 4470 O O . SER A 1 563 ? -23.271 -13.874 -6.107 1.00 98.19 563 SER A O 1
ATOM 4472 N N . HIS A 1 564 ? -24.085 -14.830 -4.250 1.00 98.44 564 HIS A N 1
ATOM 4473 C CA . HIS A 1 564 ? -24.167 -16.173 -4.825 1.00 98.44 564 HIS A CA 1
ATOM 4474 C C . HIS A 1 564 ? -25.170 -16.247 -5.984 1.00 98.44 564 HIS A C 1
ATOM 4476 O O . HIS A 1 564 ? -24.903 -16.917 -6.980 1.00 98.44 564 HIS A O 1
ATOM 4482 N N . ALA A 1 565 ? -26.298 -15.535 -5.887 1.00 98.38 565 ALA A N 1
ATOM 4483 C CA . ALA A 1 565 ? -27.254 -15.421 -6.985 1.00 98.38 565 ALA A CA 1
ATOM 4484 C C . ALA A 1 565 ? -26.672 -14.654 -8.188 1.00 98.38 565 ALA A C 1
ATOM 4486 O O . ALA A 1 565 ? -26.947 -15.014 -9.331 1.00 98.38 565 ALA A O 1
ATOM 4487 N N . ALA A 1 566 ? -25.854 -13.622 -7.950 1.00 98.00 566 ALA A N 1
ATOM 4488 C CA . ALA A 1 566 ? -25.174 -12.874 -9.010 1.00 98.00 566 ALA A CA 1
ATOM 4489 C C . ALA A 1 566 ? -24.055 -13.692 -9.681 1.00 98.00 566 ALA A C 1
ATOM 4491 O O . ALA A 1 566 ? -23.957 -13.711 -10.910 1.00 98.00 566 ALA A O 1
ATOM 4492 N N . ASN A 1 567 ? -23.234 -14.384 -8.886 1.00 98.38 567 ASN A N 1
ATOM 4493 C CA . ASN A 1 567 ? -22.167 -15.260 -9.354 1.00 98.38 567 ASN A CA 1
ATOM 4494 C C . ASN A 1 567 ? -21.929 -16.435 -8.380 1.00 98.38 567 ASN A C 1
ATOM 4496 O O . ASN A 1 567 ? -21.221 -16.285 -7.380 1.00 98.38 567 ASN A O 1
ATOM 4500 N N . PRO A 1 568 ? -22.413 -17.650 -8.699 1.00 97.88 568 PRO A N 1
ATOM 4501 C CA . PRO A 1 568 ? -22.274 -18.806 -7.813 1.00 97.88 568 PRO A CA 1
ATOM 4502 C C . PRO A 1 568 ? -20.841 -19.350 -7.721 1.00 97.88 568 PRO A C 1
ATOM 4504 O O . PRO A 1 568 ? -20.568 -20.200 -6.873 1.00 97.88 568 PRO A O 1
ATOM 4507 N N . ARG A 1 569 ? -19.925 -18.895 -8.590 1.00 97.81 569 ARG A N 1
ATOM 4508 C CA . ARG A 1 569 ? -18.503 -19.277 -8.576 1.00 97.81 569 ARG A CA 1
ATOM 4509 C C . ARG A 1 569 ? -17.648 -18.344 -7.719 1.00 97.81 569 ARG A C 1
ATOM 4511 O O . ARG A 1 569 ? -16.517 -18.709 -7.401 1.00 97.81 569 ARG A O 1
ATOM 4518 N N . ALA A 1 570 ? -18.156 -17.161 -7.376 1.00 98.19 570 ALA A N 1
ATOM 4519 C CA . ALA A 1 570 ? -17.419 -16.199 -6.574 1.00 98.19 570 ALA A CA 1
ATOM 4520 C C . ALA A 1 570 ? -17.226 -16.716 -5.140 1.00 98.19 570 ALA A C 1
ATOM 4522 O O . ALA A 1 570 ? -18.117 -17.327 -4.547 1.00 98.19 570 ALA A O 1
ATOM 4523 N N . THR A 1 571 ? -16.048 -16.462 -4.568 1.00 98.38 571 THR A N 1
ATOM 4524 C CA . THR A 1 571 ? -15.826 -16.658 -3.126 1.00 98.38 571 THR A CA 1
ATOM 4525 C C . THR A 1 571 ? -16.456 -15.511 -2.341 1.00 98.38 571 THR A C 1
ATOM 4527 O O . THR A 1 571 ? -16.474 -14.380 -2.824 1.00 98.38 571 THR A O 1
ATOM 4530 N N . TYR A 1 572 ? -16.940 -15.769 -1.127 1.00 98.62 572 TYR A N 1
ATOM 4531 C CA . TYR A 1 572 ? -17.365 -14.698 -0.228 1.00 98.62 572 TYR A CA 1
ATOM 4532 C C . TYR A 1 572 ? -16.297 -14.449 0.836 1.00 98.62 572 TYR A C 1
ATOM 4534 O O . TYR A 1 572 ? -15.830 -15.382 1.489 1.00 98.62 572 TYR A O 1
ATOM 4542 N N . GLN A 1 573 ? -15.896 -13.195 0.991 1.00 98.62 573 GLN A N 1
ATOM 4543 C CA . GLN A 1 573 ? -14.944 -12.738 1.991 1.00 98.62 573 GLN A CA 1
ATOM 4544 C C . GLN A 1 573 ? -15.677 -11.891 3.034 1.00 98.62 573 GLN A C 1
ATOM 4546 O O . GLN A 1 573 ? -16.468 -11.019 2.686 1.00 98.62 573 GLN A O 1
ATOM 4551 N N . VAL A 1 574 ? -15.394 -12.123 4.314 1.00 98.31 574 VAL A N 1
ATOM 4552 C CA . VAL A 1 574 ? -15.925 -11.316 5.422 1.00 98.31 574 VAL A CA 1
ATOM 4553 C C . VAL A 1 574 ? -14.789 -10.546 6.082 1.00 98.31 574 VAL A C 1
ATOM 4555 O O . VAL A 1 574 ? -13.832 -11.159 6.558 1.00 98.31 574 VAL A O 1
ATOM 4558 N N . MET A 1 575 ? -14.887 -9.215 6.115 1.00 96.69 575 MET A N 1
ATOM 4559 C CA . MET A 1 575 ? -13.943 -8.358 6.828 1.00 96.69 575 MET A CA 1
ATOM 4560 C C . MET A 1 575 ? -14.371 -8.190 8.285 1.00 96.69 575 MET A C 1
ATOM 4562 O O . MET A 1 575 ? -15.365 -7.533 8.576 1.00 96.69 575 MET A O 1
ATOM 4566 N N . ALA A 1 576 ? -13.617 -8.782 9.205 1.00 94.50 576 ALA A N 1
ATOM 4567 C CA . ALA A 1 576 ? -13.828 -8.645 10.642 1.00 94.50 576 ALA A CA 1
ATOM 4568 C C . ALA A 1 576 ? -13.197 -7.371 11.225 1.00 94.50 576 ALA A C 1
ATOM 4570 O O . ALA A 1 576 ? -13.496 -7.012 12.365 1.00 94.50 576 ALA A O 1
ATOM 4571 N N . TRP A 1 577 ? -12.358 -6.669 10.457 1.00 90.50 577 TRP A N 1
ATOM 4572 C CA . TRP A 1 577 ? -11.840 -5.367 10.861 1.00 90.50 577 TRP A CA 1
ATOM 4573 C C . TRP A 1 577 ? -12.995 -4.343 10.940 1.00 90.50 577 TRP A C 1
ATOM 4575 O O . TRP A 1 577 ? -13.775 -4.221 9.997 1.00 90.50 577 TRP A O 1
ATOM 4585 N N . ALA A 1 578 ? -13.196 -3.592 12.024 1.00 89.31 578 ALA A N 1
ATOM 4586 C CA . ALA A 1 578 ? -12.467 -3.564 13.295 1.00 89.31 578 ALA A CA 1
ATOM 4587 C C . ALA A 1 578 ? -13.365 -3.970 14.485 1.00 89.31 578 ALA A C 1
ATOM 4589 O O . ALA A 1 578 ? -13.458 -3.227 15.458 1.00 89.31 578 ALA A O 1
ATOM 4590 N N . ILE A 1 579 ? -14.039 -5.132 14.435 1.00 92.81 579 ILE A N 1
ATOM 4591 C CA . ILE A 1 579 ? -14.944 -5.619 15.509 1.00 92.81 579 ILE A CA 1
ATOM 4592 C C . ILE A 1 579 ? -14.286 -5.499 16.893 1.00 92.81 579 ILE A C 1
ATOM 4594 O O . ILE A 1 579 ? -14.895 -4.985 17.829 1.00 92.81 579 ILE A O 1
ATOM 4598 N N . TRP A 1 580 ? -13.018 -5.906 17.004 1.00 90.38 580 TRP A N 1
ATOM 4599 C CA . TRP A 1 580 ? -12.240 -5.869 18.248 1.00 90.38 580 TRP A CA 1
ATOM 4600 C C . TRP A 1 580 ? -12.119 -4.461 18.858 1.00 90.38 580 TRP A C 1
ATOM 4602 O O . TRP A 1 580 ? -12.023 -4.330 20.079 1.00 90.38 580 TRP A O 1
ATOM 4612 N N . ARG A 1 581 ? -12.148 -3.402 18.037 1.00 87.19 581 ARG A N 1
ATOM 4613 C CA . ARG A 1 581 ? -12.066 -2.008 18.497 1.00 87.19 581 ARG A CA 1
ATOM 4614 C C . ARG A 1 581 ? -13.335 -1.620 19.243 1.00 87.19 581 ARG A C 1
ATOM 4616 O O . ARG A 1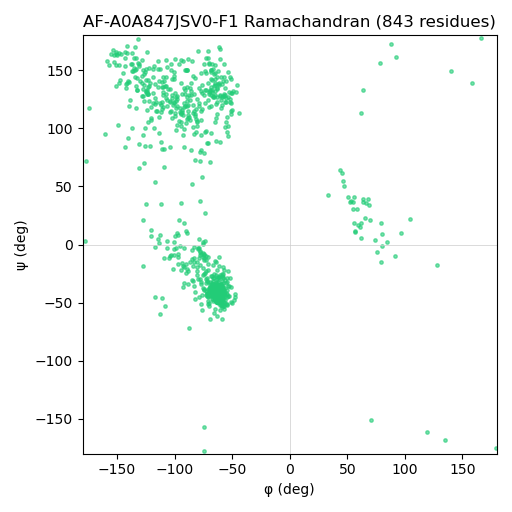 581 ? -13.272 -1.033 20.320 1.00 87.19 581 ARG A O 1
ATOM 4623 N N . TYR A 1 582 ? -14.486 -1.990 18.691 1.00 89.19 582 TYR A N 1
ATOM 4624 C CA . TYR A 1 582 ? -15.791 -1.671 19.264 1.00 89.19 582 TYR A CA 1
ATOM 4625 C C . TYR A 1 582 ? -16.139 -2.558 20.458 1.00 89.19 582 TYR A C 1
ATOM 4627 O O . TYR A 1 582 ? -16.722 -2.070 21.421 1.00 89.19 582 TYR A O 1
ATOM 4635 N N . GLU A 1 583 ? -15.711 -3.821 20.450 1.00 91.31 583 GLU A N 1
ATOM 4636 C CA . GLU A 1 583 ? -15.750 -4.692 21.630 1.00 91.31 583 GLU A CA 1
ATOM 4637 C C . GLU A 1 583 ? -15.039 -4.053 22.826 1.00 91.31 583 GLU A C 1
ATOM 4639 O O . GLU A 1 583 ? -15.629 -3.914 23.898 1.00 91.31 583 GLU A O 1
ATOM 4644 N N . LYS A 1 584 ? -13.794 -3.592 22.621 1.00 89.50 584 LYS A N 1
ATOM 4645 C CA . LYS A 1 584 ? -13.019 -2.890 23.652 1.00 89.50 584 LYS A CA 1
ATOM 4646 C C . LYS A 1 584 ? -13.726 -1.613 24.099 1.00 89.50 584 LYS A C 1
ATOM 4648 O O . LYS A 1 584 ? -13.892 -1.394 25.296 1.00 89.50 584 LYS A O 1
ATOM 4653 N N . ARG A 1 585 ? -14.150 -0.780 23.146 1.00 87.25 585 ARG A N 1
ATOM 4654 C CA . ARG A 1 585 ? -14.741 0.535 23.427 1.00 87.25 585 ARG A CA 1
ATOM 4655 C C . ARG A 1 585 ? -16.076 0.462 24.170 1.00 87.25 585 ARG A C 1
ATOM 4657 O O . ARG A 1 585 ? -16.349 1.325 24.997 1.00 87.25 585 ARG A O 1
ATOM 4664 N N . HIS A 1 586 ? -16.895 -0.549 23.898 1.00 89.38 586 HIS A N 1
ATOM 4665 C CA . HIS A 1 586 ? -18.225 -0.692 24.497 1.00 89.38 586 HIS A CA 1
ATOM 4666 C C . HIS A 1 586 ? -18.318 -1.795 25.559 1.00 89.38 586 HIS A C 1
ATOM 4668 O O . HIS A 1 586 ? -19.403 -2.036 26.083 1.00 89.38 586 HIS A O 1
ATOM 4674 N N . GLY A 1 587 ? -17.208 -2.462 25.888 1.00 91.44 587 GLY A N 1
ATOM 4675 C CA . GLY A 1 587 ? -17.153 -3.447 26.967 1.00 91.44 587 GLY A CA 1
ATOM 4676 C C . GLY A 1 587 ? -17.942 -4.730 26.695 1.00 91.44 587 GLY A C 1
ATOM 4677 O O . GLY A 1 587 ? -18.574 -5.256 27.608 1.00 91.44 587 GLY A O 1
ATOM 4678 N N . TYR A 1 588 ? -17.919 -5.249 25.463 1.00 93.50 588 TYR A N 1
ATOM 4679 C CA . TYR A 1 588 ? -18.560 -6.524 25.109 1.00 93.50 588 TYR A CA 1
ATOM 4680 C C . TYR A 1 588 ? -17.657 -7.423 24.256 1.00 93.50 588 TYR A C 1
ATOM 4682 O O . TYR A 1 588 ? -16.616 -6.992 23.777 1.00 93.50 588 TYR A O 1
ATOM 4690 N N . SER A 1 589 ? -18.059 -8.682 24.044 1.00 94.19 589 SER A N 1
ATOM 4691 C CA . SER A 1 589 ? -17.352 -9.639 23.178 1.00 94.19 589 SER A CA 1
ATOM 4692 C C . SER A 1 589 ? -18.346 -10.464 22.356 1.00 94.19 589 SER A C 1
ATOM 4694 O O . SER A 1 589 ? -19.186 -11.171 22.908 1.00 94.19 589 SER A O 1
ATOM 4696 N N . ILE A 1 590 ? -18.260 -10.373 21.030 1.00 96.19 590 ILE A N 1
ATOM 4697 C CA . ILE A 1 590 ? -19.111 -11.061 20.047 1.00 96.19 590 ILE A CA 1
ATOM 4698 C C . ILE A 1 590 ? -18.309 -11.831 18.987 1.00 96.19 590 ILE A C 1
ATOM 4700 O O . ILE A 1 590 ? -18.857 -12.719 18.334 1.00 96.19 590 ILE A O 1
ATOM 4704 N N . ARG A 1 591 ? -17.020 -11.527 18.800 1.00 94.50 591 ARG A N 1
ATOM 4705 C CA . ARG A 1 591 ? -16.190 -11.988 17.676 1.00 94.50 591 ARG A CA 1
ATOM 4706 C C . ARG A 1 591 ? -16.024 -13.496 17.587 1.00 94.50 591 ARG A C 1
ATOM 4708 O O . ARG A 1 591 ? -16.057 -14.039 16.489 1.00 94.50 591 ARG A O 1
ATOM 4715 N N . GLU A 1 592 ? -15.877 -14.184 18.717 1.00 96.12 592 GLU A N 1
ATOM 4716 C CA . GLU A 1 592 ? -15.734 -15.645 18.731 1.00 96.12 592 GLU A CA 1
ATOM 4717 C C . GLU A 1 592 ? -17.006 -16.306 18.198 1.00 96.12 592 GLU A C 1
ATOM 4719 O O . GLU A 1 592 ? -16.968 -17.128 17.279 1.00 96.12 592 GLU A O 1
ATOM 4724 N N . ARG A 1 593 ? -18.154 -15.881 18.734 1.00 97.88 593 ARG A N 1
ATOM 4725 C CA . ARG A 1 593 ? -19.460 -16.370 18.306 1.00 97.88 593 ARG A CA 1
ATOM 4726 C C . ARG A 1 593 ? -19.744 -15.989 16.853 1.00 97.88 593 ARG A C 1
ATOM 4728 O O . ARG A 1 593 ? -20.233 -16.831 16.107 1.00 97.88 593 ARG A O 1
ATOM 4735 N N . PHE A 1 594 ? -19.381 -14.777 16.436 1.00 98.06 594 PHE A N 1
ATOM 4736 C CA . PHE A 1 594 ? -19.492 -14.323 15.050 1.00 98.06 594 PHE A CA 1
ATOM 4737 C C . PHE A 1 594 ? -18.710 -15.220 14.083 1.00 98.06 594 PHE A C 1
ATOM 4739 O O . PHE A 1 594 ? -19.296 -15.740 13.135 1.00 98.06 594 PHE A O 1
ATOM 4746 N N . VAL A 1 595 ? -17.416 -15.457 14.335 1.00 98.12 595 VAL A N 1
ATOM 4747 C CA . VAL A 1 595 ? -16.570 -16.305 13.475 1.00 98.12 595 VAL A CA 1
ATOM 4748 C C . VAL A 1 595 ? -17.142 -17.716 13.367 1.00 98.12 595 VAL A C 1
ATOM 4750 O O . VAL A 1 595 ? -17.298 -18.228 12.257 1.00 98.12 595 VAL A O 1
ATOM 4753 N N . ARG A 1 596 ? -17.518 -18.321 14.500 1.00 98.31 596 ARG A N 1
ATOM 4754 C CA . ARG A 1 596 ? -18.106 -19.666 14.541 1.00 98.31 596 ARG A CA 1
ATOM 4755 C C . ARG A 1 596 ? -19.411 -19.747 13.747 1.00 98.31 596 ARG A C 1
ATOM 4757 O O . ARG A 1 596 ? -19.528 -20.583 12.856 1.00 98.31 596 ARG A O 1
ATOM 4764 N N . GLU A 1 597 ? -20.365 -18.855 14.012 1.00 98.62 597 GLU A N 1
ATOM 4765 C CA . GLU A 1 597 ? -21.675 -18.888 13.350 1.00 98.62 597 GLU A CA 1
ATOM 4766 C C . GLU A 1 597 ? -21.598 -18.592 11.846 1.00 98.62 597 GLU A C 1
ATOM 4768 O O . GLU A 1 597 ? -22.351 -19.182 11.065 1.00 98.62 597 GLU A O 1
ATOM 4773 N N . VAL A 1 598 ? -20.693 -17.707 11.410 1.00 98.56 598 VAL A N 1
ATOM 4774 C CA . VAL A 1 598 ? -20.456 -17.472 9.978 1.00 98.56 598 VAL A CA 1
ATOM 4775 C C . VAL A 1 598 ? -19.850 -18.718 9.332 1.00 98.56 598 VAL A C 1
ATOM 4777 O O . VAL A 1 598 ? -20.364 -19.184 8.312 1.00 98.56 598 VAL A O 1
ATOM 4780 N N . ALA A 1 599 ? -18.805 -19.297 9.929 1.00 98.56 599 ALA A N 1
ATOM 4781 C CA . ALA A 1 599 ? -18.160 -20.498 9.405 1.00 98.56 599 ALA A CA 1
ATOM 4782 C C . ALA A 1 599 ? -19.144 -21.674 9.282 1.00 98.56 599 ALA A C 1
ATOM 4784 O O . ALA A 1 599 ? -19.210 -22.320 8.232 1.00 98.56 599 ALA A O 1
ATOM 4785 N N . ASP A 1 600 ? -19.957 -21.914 10.312 1.00 98.56 600 ASP A N 1
ATOM 4786 C CA . ASP A 1 600 ? -20.954 -22.986 10.325 1.00 98.56 600 ASP A CA 1
ATOM 4787 C C . ASP A 1 600 ? -22.035 -22.775 9.255 1.00 98.56 600 ASP A C 1
ATOM 4789 O O . ASP A 1 600 ? -22.394 -23.717 8.540 1.00 98.56 600 ASP A O 1
ATOM 4793 N N . TRP A 1 601 ? -22.507 -21.537 9.064 1.00 98.69 601 TRP A N 1
ATOM 4794 C CA . TRP A 1 601 ? -23.505 -21.214 8.039 1.00 98.69 601 TRP A CA 1
ATOM 4795 C C . TRP A 1 601 ? -22.993 -21.475 6.613 1.00 98.69 601 TRP A C 1
ATOM 4797 O O . TRP A 1 601 ? -23.717 -22.056 5.795 1.00 98.69 601 TRP A O 1
ATOM 4807 N N . PHE A 1 602 ? -21.744 -21.093 6.315 1.00 98.62 602 PHE A N 1
ATOM 4808 C CA . PHE A 1 602 ? -21.112 -21.350 5.013 1.00 98.62 602 PHE A CA 1
ATOM 4809 C C . PHE A 1 602 ? -20.821 -22.839 4.797 1.00 98.62 602 PHE A C 1
ATOM 4811 O O . PHE A 1 602 ? -21.079 -23.359 3.705 1.00 98.62 602 PHE A O 1
ATOM 4818 N N . ARG A 1 603 ? -20.364 -23.548 5.839 1.00 98.31 603 ARG A N 1
ATOM 4819 C CA . ARG A 1 603 ? -20.124 -25.000 5.802 1.00 98.31 603 ARG A CA 1
ATOM 4820 C C . ARG A 1 603 ? -21.411 -25.768 5.506 1.00 98.31 603 ARG A C 1
ATOM 4822 O O . ARG A 1 603 ? -21.416 -26.606 4.606 1.00 98.31 603 ARG A O 1
ATOM 4829 N N . ALA A 1 604 ? -22.512 -25.430 6.181 1.00 98.38 604 ALA A N 1
ATOM 4830 C CA . ALA A 1 604 ? -23.825 -26.042 5.955 1.00 98.38 604 ALA A CA 1
ATOM 4831 C C . ALA A 1 604 ? -24.324 -25.862 4.510 1.00 98.38 604 ALA A C 1
ATOM 4833 O O . ALA A 1 604 ? -25.002 -26.731 3.966 1.00 98.38 604 ALA A O 1
ATOM 4834 N N . ARG A 1 605 ? -23.948 -24.755 3.859 1.00 98.38 605 ARG A N 1
ATOM 4835 C CA . ARG A 1 605 ? -24.298 -24.444 2.463 1.00 98.38 605 ARG A CA 1
ATOM 4836 C C . ARG A 1 605 ? -23.265 -24.913 1.441 1.00 98.38 605 ARG A C 1
ATOM 4838 O O . ARG A 1 605 ? -23.492 -24.732 0.248 1.00 98.38 605 ARG A O 1
ATOM 4845 N N . LYS A 1 606 ? -22.142 -25.495 1.881 1.00 98.00 606 LYS A N 1
ATOM 4846 C CA . LYS A 1 606 ? -21.001 -25.887 1.031 1.00 98.00 606 LYS A CA 1
ATOM 4847 C C . LYS A 1 606 ? -20.500 -24.736 0.148 1.00 98.00 606 LYS A C 1
ATOM 4849 O O . LYS A 1 606 ? -20.126 -24.947 -1.005 1.00 98.00 606 LYS A O 1
ATOM 4854 N N . ARG A 1 607 ? -20.518 -23.510 0.676 1.00 97.75 607 ARG A N 1
ATOM 4855 C CA . ARG A 1 607 ? -20.054 -22.313 -0.037 1.00 97.75 607 ARG A CA 1
ATOM 4856 C C . ARG A 1 607 ? -18.646 -21.926 0.424 1.00 97.75 607 ARG A C 1
ATOM 4858 O O . ARG A 1 607 ? -18.354 -22.053 1.613 1.00 97.75 607 ARG A O 1
ATOM 4865 N N . PRO A 1 608 ? -17.775 -21.452 -0.483 1.00 97.31 608 PRO A N 1
ATOM 4866 C CA . PRO A 1 608 ? -16.437 -21.005 -0.118 1.00 97.31 608 PRO A CA 1
ATOM 4867 C C . PRO A 1 608 ? -16.499 -19.707 0.699 1.00 97.31 608 PRO A C 1
ATOM 4869 O O . PRO A 1 608 ? -17.162 -18.745 0.305 1.00 97.31 608 PRO A O 1
ATOM 4872 N N . LEU A 1 609 ? -15.771 -19.692 1.813 1.00 98.31 609 LEU A N 1
ATOM 4873 C CA . LEU A 1 609 ? -15.625 -18.558 2.720 1.00 98.31 609 LEU A CA 1
ATOM 4874 C C . LEU A 1 609 ? -14.141 -18.242 2.903 1.00 98.31 609 LEU A C 1
ATOM 4876 O O . LEU A 1 609 ? -13.318 -19.148 3.022 1.00 98.31 609 LEU A O 1
ATOM 4880 N N . GLU A 1 610 ? -13.820 -16.960 2.976 1.00 98.19 610 GLU A N 1
ATOM 4881 C CA . GLU A 1 610 ? -12.563 -16.442 3.511 1.00 98.19 610 GLU A CA 1
ATOM 4882 C C . GLU A 1 610 ? -12.891 -15.375 4.560 1.00 98.19 610 GLU A C 1
ATOM 4884 O O . GLU A 1 610 ? -13.868 -14.637 4.421 1.00 98.19 610 GLU A O 1
ATOM 4889 N N . MET A 1 611 ? -12.088 -15.273 5.613 1.00 98.31 611 MET A N 1
ATOM 4890 C CA . MET A 1 611 ? -12.236 -14.211 6.608 1.00 98.31 611 MET A CA 1
ATOM 4891 C C . MET A 1 611 ? -10.960 -13.395 6.687 1.00 98.31 611 MET A C 1
ATOM 4893 O O . MET A 1 611 ? -9.852 -13.935 6.620 1.00 98.31 611 MET A O 1
ATOM 4897 N N . ALA A 1 612 ? -11.130 -12.085 6.804 1.00 97.19 612 ALA A N 1
ATOM 4898 C CA . ALA A 1 612 ? -10.034 -11.144 6.849 1.00 97.19 612 ALA A CA 1
ATOM 4899 C C . ALA A 1 612 ? -10.094 -10.241 8.077 1.00 97.19 612 ALA A C 1
ATOM 4901 O O . ALA A 1 612 ? -11.177 -9.921 8.556 1.00 97.19 612 ALA A O 1
ATOM 4902 N N . ASP A 1 613 ? -8.930 -9.830 8.569 1.00 95.44 613 ASP A N 1
ATOM 4903 C CA . ASP A 1 613 ? -8.795 -8.903 9.696 1.00 95.44 613 ASP A CA 1
ATOM 4904 C C . ASP A 1 613 ? -7.498 -8.084 9.576 1.00 95.44 613 ASP A C 1
ATOM 4906 O O . ASP A 1 613 ? -6.600 -8.430 8.799 1.00 95.44 613 ASP A O 1
ATOM 4910 N N . GLY A 1 614 ? -7.398 -6.995 10.334 1.00 92.50 614 GLY A N 1
ATOM 4911 C CA . GLY A 1 614 ? -6.191 -6.178 10.454 1.00 92.50 614 GLY A CA 1
ATOM 4912 C C . GLY A 1 614 ? -5.074 -6.911 11.191 1.00 92.50 614 GLY A C 1
ATOM 4913 O O . GLY A 1 614 ? -5.292 -7.476 12.258 1.00 92.50 614 GLY A O 1
ATOM 4914 N N . ILE A 1 615 ? -3.851 -6.878 10.646 1.00 88.31 615 ILE A N 1
ATOM 4915 C CA . ILE A 1 615 ? -2.668 -7.388 11.371 1.00 88.31 615 ILE A CA 1
ATOM 4916 C C . ILE A 1 615 ? -2.227 -6.450 12.498 1.00 88.31 615 ILE A C 1
ATOM 4918 O O . ILE A 1 615 ? -1.597 -6.880 13.461 1.00 88.31 615 ILE A O 1
ATOM 4922 N N . TYR A 1 616 ? -2.566 -5.169 12.366 1.00 77.81 616 TYR A N 1
ATOM 4923 C CA . TYR A 1 616 ? -2.375 -4.167 13.396 1.00 77.81 616 TYR A CA 1
ATOM 4924 C C . TYR A 1 616 ? -3.697 -3.933 14.119 1.00 77.81 616 TYR A C 1
ATOM 4926 O O . TYR A 1 616 ? -4.730 -3.725 13.479 1.00 77.81 616 TYR A O 1
ATOM 4934 N N . VAL A 1 617 ? -3.638 -3.978 15.444 1.00 65.88 617 VAL A N 1
ATOM 4935 C CA . VAL A 1 617 ? -4.778 -3.784 16.332 1.00 65.88 617 VAL A CA 1
ATOM 4936 C C . VAL A 1 617 ? -4.346 -2.888 17.491 1.00 65.88 617 VAL A C 1
ATOM 4938 O O . VAL A 1 617 ? -3.149 -2.819 17.796 1.00 65.88 617 VAL A O 1
ATOM 4941 N N . ASP A 1 618 ? -5.297 -2.195 18.116 1.00 71.25 618 ASP A N 1
ATOM 4942 C CA . ASP A 1 618 ? -5.017 -1.320 19.259 1.00 71.25 618 ASP A CA 1
ATOM 4943 C C . ASP A 1 618 ? -4.254 -2.095 20.346 1.00 71.25 618 ASP A C 1
ATOM 4945 O O . ASP A 1 618 ? -4.490 -3.304 20.514 1.00 71.25 618 ASP A O 1
ATOM 4949 N N . PRO A 1 619 ? -3.377 -1.436 21.129 1.00 70.06 619 PRO A N 1
ATOM 4950 C CA . PRO A 1 619 ? -2.768 -2.062 22.294 1.00 70.06 619 PRO A CA 1
ATOM 4951 C C . PRO A 1 619 ? -3.821 -2.812 23.126 1.00 70.06 619 PRO A C 1
ATOM 4953 O O . PRO A 1 619 ? -4.936 -2.320 23.319 1.00 70.06 619 PRO A O 1
ATOM 4956 N N . GLU A 1 620 ? -3.471 -4.017 23.590 1.00 75.56 620 GLU A N 1
ATOM 4957 C CA . GLU A 1 620 ? -4.327 -4.942 24.368 1.00 75.56 620 GLU A CA 1
ATOM 4958 C C . GLU A 1 620 ? -5.397 -5.704 23.572 1.00 75.56 620 GLU A C 1
ATOM 4960 O O . GLU A 1 620 ? -6.036 -6.608 24.112 1.00 75.56 620 GLU A O 1
ATOM 4965 N N . THR A 1 621 ? -5.587 -5.404 22.289 1.00 75.25 621 THR A N 1
ATOM 4966 C CA . THR A 1 621 ? -6.467 -6.202 21.430 1.00 75.25 621 THR A CA 1
ATOM 4967 C C . THR A 1 621 ? -5.668 -7.265 20.677 1.00 75.25 621 THR A C 1
ATOM 4969 O O . THR A 1 621 ? -4.443 -7.206 20.569 1.00 75.25 621 THR A O 1
ATOM 4972 N N . LYS A 1 622 ? -6.356 -8.309 20.210 1.00 84.81 622 LYS A N 1
ATOM 4973 C CA . LYS A 1 622 ? -5.757 -9.396 19.423 1.00 84.81 622 LYS A CA 1
ATOM 4974 C C . LYS A 1 622 ? -6.496 -9.509 18.092 1.00 84.81 622 LYS A C 1
ATOM 4976 O O . LYS A 1 622 ? -7.732 -9.505 18.141 1.00 84.81 622 LYS A O 1
ATOM 4981 N N . PRO A 1 623 ? -5.792 -9.652 16.955 1.00 87.44 623 PRO A N 1
ATOM 4982 C CA . PRO A 1 623 ? -6.427 -10.006 15.691 1.00 87.44 623 PRO A CA 1
ATOM 4983 C C . PRO A 1 623 ? -7.210 -11.321 15.806 1.00 87.44 623 PRO A C 1
ATOM 4985 O O . PRO A 1 623 ? -6.879 -12.187 16.618 1.00 87.44 623 PRO A O 1
ATOM 4988 N N . LEU A 1 624 ? -8.215 -11.510 14.957 1.00 92.50 624 LEU A N 1
ATOM 4989 C CA . LEU A 1 624 ? -9.084 -12.691 14.948 1.00 92.50 624 LEU A CA 1
ATOM 4990 C C . LEU A 1 624 ? -8.456 -13.920 14.267 1.00 92.50 624 LEU A C 1
ATOM 4992 O O . LEU A 1 624 ? -9.136 -14.934 14.117 1.00 92.50 624 LEU A O 1
ATOM 4996 N N . PHE A 1 625 ? -7.190 -13.871 13.841 1.00 94.06 625 PHE A N 1
ATOM 4997 C CA . PHE A 1 625 ? -6.592 -14.946 13.042 1.00 94.06 625 PHE A CA 1
ATOM 4998 C C . PHE A 1 625 ? -6.653 -16.319 13.720 1.00 94.06 625 PHE A C 1
ATOM 5000 O O . PHE A 1 625 ? -7.057 -17.279 13.067 1.00 94.06 625 PHE A O 1
ATOM 5007 N N . ASP A 1 626 ? -6.370 -16.407 15.024 1.00 94.06 626 ASP A N 1
ATOM 5008 C CA . ASP A 1 626 ? -6.454 -17.671 15.770 1.00 94.06 626 ASP A CA 1
ATOM 5009 C C . ASP A 1 626 ? -7.868 -18.270 15.711 1.00 94.06 626 ASP A C 1
ATOM 5011 O O . ASP A 1 626 ? -8.032 -19.462 15.459 1.00 94.06 626 ASP A O 1
ATOM 5015 N N . LEU A 1 627 ? -8.898 -17.432 15.870 1.00 95.44 627 LEU A N 1
ATOM 5016 C CA . LEU A 1 627 ? -10.302 -17.846 15.809 1.00 95.44 627 LEU A CA 1
ATOM 5017 C C . LEU A 1 627 ? -10.698 -18.293 14.396 1.00 95.44 627 LEU A C 1
ATOM 5019 O O . LEU A 1 627 ? -11.388 -19.298 14.230 1.00 95.44 627 LEU A O 1
ATOM 5023 N N . ILE A 1 628 ? -10.243 -17.569 13.369 1.00 97.12 628 ILE A N 1
ATOM 5024 C CA . ILE A 1 628 ? -10.502 -17.896 11.958 1.00 97.12 628 ILE A CA 1
ATOM 5025 C C . ILE A 1 628 ? -9.871 -19.252 11.602 1.00 97.12 628 ILE A C 1
ATOM 5027 O O . ILE A 1 628 ? -10.522 -20.102 10.990 1.00 97.12 628 ILE A O 1
ATOM 5031 N N . VAL A 1 629 ? -8.626 -19.482 12.033 1.00 96.38 629 VAL A N 1
ATOM 5032 C CA . VAL A 1 629 ? -7.906 -20.746 11.820 1.00 96.38 629 VAL A CA 1
ATOM 5033 C C . VAL A 1 629 ? -8.578 -21.894 12.577 1.00 96.38 629 VAL A C 1
ATOM 5035 O O . VAL A 1 629 ? -8.796 -22.954 11.989 1.00 96.38 629 VAL A O 1
ATOM 5038 N N . GLN A 1 630 ? -8.977 -21.691 13.837 1.00 96.88 630 GLN A N 1
ATOM 5039 C CA . GLN A 1 630 ? -9.721 -22.686 14.626 1.00 96.88 630 GLN A CA 1
ATOM 5040 C C . GLN A 1 630 ? -11.061 -23.065 13.979 1.00 96.88 630 GLN A C 1
ATOM 5042 O O . GLN A 1 630 ? -11.466 -24.225 14.033 1.00 96.88 630 GLN A O 1
ATOM 5047 N N . ALA A 1 631 ? -11.725 -22.122 13.305 1.00 97.38 631 ALA A N 1
ATOM 5048 C CA . ALA A 1 631 ? -12.951 -22.376 12.547 1.00 97.38 631 ALA A CA 1
ATOM 5049 C C . ALA A 1 631 ? -12.719 -23.101 11.200 1.00 97.38 631 ALA A C 1
ATOM 5051 O O . ALA A 1 631 ? -13.685 -23.384 10.479 1.00 97.38 631 ALA A O 1
ATOM 5052 N N . ASN A 1 632 ? -11.462 -23.427 10.868 1.00 97.38 632 ASN A N 1
ATOM 5053 C CA . ASN A 1 632 ? -11.023 -24.012 9.599 1.00 97.38 632 ASN A CA 1
ATOM 5054 C C . ASN A 1 632 ? -11.429 -23.158 8.385 1.00 97.38 632 ASN A C 1
ATOM 5056 O O . ASN A 1 632 ? -11.878 -23.668 7.355 1.00 97.38 632 ASN A O 1
ATOM 5060 N N . VAL A 1 633 ? -11.304 -21.837 8.526 1.00 97.88 633 VAL A N 1
ATOM 5061 C CA . VAL A 1 633 ? -11.558 -20.863 7.463 1.00 97.88 633 VAL A CA 1
ATOM 5062 C C . VAL A 1 633 ? -10.218 -20.280 6.998 1.00 97.88 633 VAL A C 1
ATOM 5064 O O . VAL A 1 633 ? -9.372 -19.954 7.831 1.00 97.88 633 VAL A O 1
ATOM 5067 N N . PRO A 1 634 ? -9.981 -20.120 5.683 1.00 97.56 634 PRO A N 1
ATOM 5068 C CA . PRO A 1 634 ? -8.818 -19.393 5.190 1.00 97.56 634 PRO A CA 1
ATOM 5069 C C . PRO A 1 634 ? -8.757 -17.973 5.766 1.00 97.56 634 PRO A C 1
ATOM 5071 O O . PRO A 1 634 ? -9.681 -17.176 5.594 1.00 97.56 634 PRO A O 1
ATOM 5074 N N . ALA A 1 635 ? -7.649 -17.669 6.440 1.00 97.56 635 ALA A N 1
ATOM 5075 C CA . ALA A 1 635 ? -7.384 -16.366 7.031 1.00 97.56 635 ALA A CA 1
ATOM 5076 C C . ALA A 1 635 ? -6.621 -15.452 6.060 1.00 97.56 635 ALA A C 1
ATOM 5078 O O . ALA A 1 635 ? -5.631 -15.870 5.440 1.00 97.56 635 ALA A O 1
ATOM 5079 N N . LYS A 1 636 ? -7.059 -14.193 5.959 1.00 97.81 636 LYS A N 1
ATOM 5080 C CA . LYS A 1 636 ? -6.470 -13.160 5.098 1.00 97.81 636 LYS A CA 1
ATOM 5081 C C . LYS A 1 636 ? -6.137 -11.891 5.889 1.00 97.81 636 LYS A C 1
ATOM 5083 O O . LYS A 1 636 ? -6.983 -11.334 6.571 1.00 97.81 636 LYS A O 1
ATOM 5088 N N . ALA A 1 637 ? -4.906 -11.405 5.789 1.00 97.00 637 ALA A N 1
ATOM 5089 C CA . ALA A 1 637 ? -4.467 -10.224 6.527 1.00 97.00 637 ALA A CA 1
ATOM 5090 C C . ALA A 1 637 ? -4.690 -8.925 5.740 1.00 97.00 637 ALA A C 1
ATOM 5092 O O . ALA A 1 637 ? -4.308 -8.824 4.572 1.00 97.00 637 ALA A O 1
ATOM 5093 N N . PHE A 1 638 ? -5.254 -7.919 6.400 1.00 95.38 638 PHE A N 1
ATOM 5094 C CA . PHE A 1 638 ? -5.297 -6.544 5.924 1.00 95.38 638 PHE A CA 1
ATOM 5095 C C . PHE A 1 638 ? -4.049 -5.788 6.395 1.00 95.38 638 PHE A C 1
ATOM 5097 O O . PHE A 1 638 ? -3.803 -5.665 7.598 1.00 95.38 638 PHE A O 1
ATOM 5104 N N . LEU A 1 639 ? -3.255 -5.293 5.443 1.00 92.94 639 LEU A N 1
ATOM 5105 C CA . LEU A 1 639 ? -2.101 -4.429 5.690 1.00 92.94 639 LEU A CA 1
ATOM 5106 C C . LEU A 1 639 ? -2.494 -2.966 5.471 1.00 92.94 639 LEU A C 1
ATOM 5108 O O . LEU A 1 639 ? -2.857 -2.562 4.363 1.00 92.94 639 LEU A O 1
ATOM 5112 N N . TYR A 1 640 ? -2.370 -2.179 6.536 1.00 84.50 640 TYR A N 1
ATOM 5113 C CA . TYR A 1 640 ? -2.726 -0.766 6.593 1.00 84.50 640 TYR A CA 1
ATOM 5114 C C . TYR A 1 640 ? -1.468 0.090 6.774 1.00 84.50 640 TYR A C 1
ATOM 5116 O O . TYR A 1 640 ? -0.940 0.220 7.877 1.00 84.50 640 TYR A O 1
ATOM 5124 N N . GLN A 1 641 ? -0.940 0.590 5.655 1.00 79.62 641 GLN A N 1
ATOM 5125 C CA . GLN A 1 641 ? 0.355 1.275 5.586 1.00 79.62 641 GLN A CA 1
ATOM 5126 C C . GLN A 1 641 ? 0.284 2.755 5.985 1.00 79.62 641 GLN A C 1
ATOM 5128 O O . GLN A 1 641 ? 1.171 3.275 6.654 1.00 79.62 641 GLN A O 1
ATOM 5133 N N . THR A 1 642 ? -0.756 3.463 5.569 1.00 72.62 642 THR A N 1
ATOM 5134 C CA . THR A 1 642 ? -0.946 4.894 5.837 1.00 72.62 642 THR A CA 1
ATOM 5135 C C . THR A 1 642 ? -2.383 5.121 6.253 1.00 72.62 642 THR A C 1
ATOM 5137 O O . THR A 1 642 ? -3.240 4.293 5.936 1.00 72.62 642 THR A O 1
ATOM 5140 N N . ASN A 1 643 ? -2.662 6.252 6.904 1.00 70.19 643 ASN A N 1
ATOM 5141 C CA . ASN A 1 643 ? -4.046 6.678 7.059 1.00 70.19 643 ASN A CA 1
ATOM 5142 C C . ASN A 1 643 ? -4.721 6.784 5.666 1.00 70.19 643 ASN A C 1
ATOM 5144 O O . ASN A 1 643 ? -4.153 7.388 4.753 1.00 70.19 643 ASN A O 1
ATOM 5148 N N . ILE A 1 644 ? -5.895 6.161 5.491 1.00 59.16 644 ILE A N 1
ATOM 5149 C CA . ILE A 1 644 ? -6.734 6.257 4.281 1.00 59.16 644 ILE A CA 1
ATOM 5150 C C . ILE A 1 644 ? -7.212 7.679 4.010 1.00 59.16 644 ILE A C 1
ATOM 5152 O O . ILE A 1 644 ? -7.600 7.987 2.897 1.00 59.16 644 ILE A O 1
ATOM 5156 N N . GLU A 1 645 ? -7.179 8.559 5.001 1.00 66.12 645 GLU A N 1
ATOM 5157 C CA . GLU A 1 645 ? -7.676 9.926 4.854 1.00 66.12 645 GLU A CA 1
ATOM 5158 C C . GLU A 1 645 ? -6.591 10.914 4.419 1.00 66.12 645 GLU A C 1
ATOM 5160 O O . GLU A 1 645 ? -6.903 11.978 3.886 1.00 66.12 645 GLU A O 1
ATOM 5165 N N . THR A 1 646 ? -5.310 10.578 4.605 1.00 67.75 646 THR A N 1
ATOM 5166 C CA . THR A 1 646 ? -4.195 11.476 4.281 1.00 67.75 646 THR A CA 1
ATOM 5167 C C . THR A 1 646 ? -3.534 11.029 2.988 1.00 67.75 646 THR A C 1
ATOM 5169 O O . THR A 1 646 ? -2.557 10.278 2.950 1.00 67.75 646 THR A O 1
ATOM 5172 N N . GLY A 1 647 ? -4.122 11.465 1.878 1.00 67.81 647 GLY A N 1
ATOM 5173 C CA . GLY A 1 647 ? -3.674 11.069 0.557 1.00 67.81 647 GLY A CA 1
ATOM 5174 C C . GLY A 1 647 ? -2.267 11.572 0.226 1.00 67.81 647 GLY A C 1
ATOM 5175 O O . GLY A 1 647 ? -2.082 12.746 -0.091 1.00 67.81 647 GLY A O 1
ATOM 5176 N N . GLN A 1 648 ? -1.273 10.684 0.242 1.00 80.81 648 GLN A N 1
ATOM 5177 C CA . GLN A 1 648 ? 0.129 11.015 -0.028 1.00 80.81 648 GLN A CA 1
ATOM 5178 C C . GLN A 1 648 ? 0.466 10.771 -1.509 1.00 80.81 648 GLN A C 1
ATOM 5180 O O . GLN A 1 648 ? 0.486 9.617 -1.943 1.00 80.81 648 GLN A O 1
ATOM 5185 N N . PRO A 1 649 ? 0.750 11.822 -2.303 1.00 75.88 649 PRO A N 1
ATOM 5186 C CA . PRO A 1 649 ? 0.977 11.684 -3.742 1.00 75.88 649 PRO A CA 1
ATOM 5187 C C . PRO A 1 649 ? 2.344 11.065 -4.075 1.00 75.88 649 PRO A C 1
ATOM 5189 O O . PRO A 1 649 ? 2.555 10.647 -5.212 1.00 75.88 649 PRO A O 1
ATOM 5192 N N . PHE A 1 650 ? 3.260 10.982 -3.105 1.00 80.75 650 PHE A N 1
ATOM 5193 C CA . PHE A 1 650 ? 4.602 10.434 -3.288 1.00 80.75 650 PHE A CA 1
ATOM 5194 C C . PHE A 1 650 ? 4.708 8.961 -2.886 1.00 80.75 650 PHE A C 1
ATOM 5196 O O . PHE A 1 650 ? 3.946 8.504 -2.031 1.00 80.75 650 PHE A O 1
ATOM 5203 N N . PRO A 1 651 ? 5.687 8.236 -3.457 1.00 86.62 651 PRO A N 1
ATOM 5204 C CA . PRO A 1 651 ? 6.070 6.918 -2.975 1.00 86.62 651 PRO A CA 1
ATOM 5205 C C . PRO A 1 651 ? 6.435 6.938 -1.501 1.00 86.62 651 PRO A C 1
ATOM 5207 O O . PRO A 1 651 ? 7.329 7.678 -1.092 1.00 86.62 651 PRO A O 1
ATOM 5210 N N . ILE A 1 652 ? 5.799 6.084 -0.710 1.00 89.62 652 ILE A N 1
ATOM 5211 C CA . ILE A 1 652 ? 6.165 5.858 0.684 1.00 89.62 652 ILE A CA 1
ATOM 5212 C C . ILE A 1 652 ? 6.241 4.348 0.847 1.00 89.62 652 ILE A C 1
ATOM 5214 O O . ILE A 1 652 ? 5.280 3.660 1.178 1.00 89.62 652 ILE A O 1
ATOM 5218 N N . LEU A 1 653 ? 7.428 3.833 0.528 1.00 90.44 653 LEU A N 1
ATOM 5219 C CA . LEU A 1 653 ? 7.688 2.407 0.316 1.00 90.44 653 LEU A CA 1
ATOM 5220 C C . LEU A 1 653 ? 7.436 1.584 1.586 1.00 90.44 653 LEU A C 1
ATOM 5222 O O . LEU A 1 653 ? 7.019 0.427 1.506 1.00 90.44 653 LEU A O 1
ATOM 5226 N N . GLN A 1 654 ? 7.692 2.194 2.746 1.00 90.19 654 GLN A N 1
ATOM 5227 C CA . GLN A 1 654 ? 7.539 1.642 4.087 1.00 90.19 654 GLN A CA 1
ATOM 5228 C C . GLN A 1 654 ? 8.146 0.249 4.220 1.00 90.19 654 GLN A C 1
ATOM 5230 O O . GLN A 1 654 ? 7.524 -0.699 4.717 1.00 90.19 654 GLN A O 1
ATOM 5235 N N . THR A 1 655 ? 9.394 0.109 3.781 1.00 94.12 655 THR A N 1
ATOM 5236 C CA . THR A 1 655 ? 10.050 -1.204 3.755 1.00 94.12 655 THR A CA 1
ATOM 5237 C C . THR A 1 655 ? 10.148 -1.817 5.152 1.00 94.12 655 THR A C 1
ATOM 5239 O O . THR A 1 655 ? 9.995 -3.026 5.315 1.00 94.12 655 THR A O 1
ATOM 5242 N N . ARG A 1 656 ? 10.320 -0.977 6.179 1.00 91.00 656 ARG A N 1
ATOM 5243 C CA . ARG A 1 656 ? 10.380 -1.376 7.593 1.00 91.00 656 ARG A CA 1
ATOM 5244 C C . ARG A 1 656 ? 9.032 -1.825 8.151 1.00 91.00 656 ARG A C 1
ATOM 5246 O O . ARG A 1 656 ? 8.993 -2.796 8.903 1.00 91.00 656 ARG A O 1
ATOM 5253 N N . TYR A 1 657 ? 7.936 -1.174 7.753 1.00 91.81 657 TYR A N 1
ATOM 5254 C CA . TYR A 1 657 ? 6.583 -1.630 8.085 1.00 91.81 657 TYR A CA 1
ATOM 5255 C C . TYR A 1 657 ? 6.352 -3.040 7.537 1.00 91.81 657 TYR A C 1
ATOM 5257 O O . TYR A 1 657 ? 5.969 -3.946 8.276 1.00 91.81 657 TYR A O 1
ATOM 5265 N N . LEU A 1 658 ? 6.650 -3.240 6.250 1.00 94.06 658 LEU A N 1
ATOM 5266 C CA . LEU A 1 658 ? 6.460 -4.524 5.578 1.00 94.06 658 LEU A CA 1
ATOM 5267 C C . LEU A 1 658 ? 7.357 -5.612 6.179 1.00 94.06 658 LEU A C 1
ATOM 5269 O O . LEU A 1 658 ? 6.883 -6.710 6.460 1.00 94.06 658 LEU A O 1
ATOM 5273 N N . ALA A 1 659 ? 8.629 -5.298 6.439 1.00 91.31 659 ALA A N 1
ATOM 5274 C CA . ALA A 1 659 ? 9.576 -6.221 7.063 1.00 91.31 659 ALA A CA 1
ATOM 5275 C C . ALA A 1 659 ? 9.147 -6.652 8.473 1.00 91.31 659 ALA A C 1
ATOM 5277 O O . ALA A 1 659 ? 9.456 -7.769 8.884 1.00 91.31 659 ALA A O 1
ATOM 5278 N N . ARG A 1 660 ? 8.423 -5.795 9.205 1.00 90.25 660 ARG A N 1
ATOM 5279 C CA . ARG A 1 660 ? 7.842 -6.139 10.506 1.00 90.25 660 ARG A CA 1
ATOM 5280 C C . ARG A 1 660 ? 6.605 -7.017 10.353 1.00 90.25 660 ARG A C 1
ATOM 5282 O O . ARG A 1 660 ? 6.555 -8.097 10.927 1.00 90.25 660 ARG A O 1
ATOM 5289 N N . TRP A 1 661 ? 5.605 -6.566 9.600 1.00 92.56 661 TRP A N 1
ATOM 5290 C CA . TRP A 1 661 ? 4.259 -7.145 9.678 1.00 92.56 661 TRP A CA 1
ATOM 5291 C C . TRP A 1 661 ? 4.002 -8.304 8.713 1.00 92.56 661 TRP A C 1
ATOM 5293 O O . TRP A 1 661 ? 3.174 -9.169 8.999 1.00 92.56 661 TRP A O 1
ATOM 5303 N N . VAL A 1 662 ? 4.727 -8.388 7.596 1.00 94.44 662 VAL A N 1
ATOM 5304 C CA . VAL A 1 662 ? 4.548 -9.486 6.630 1.00 94.44 662 VAL A CA 1
ATOM 5305 C C . VAL A 1 662 ? 5.069 -10.839 7.153 1.00 94.44 662 VAL A C 1
ATOM 5307 O O . VAL A 1 662 ? 4.474 -11.871 6.847 1.00 94.44 662 VAL A O 1
ATOM 5310 N N . PRO A 1 663 ? 6.128 -10.911 7.977 1.00 93.62 663 PRO A N 1
ATOM 5311 C CA . PRO A 1 663 ? 6.444 -12.144 8.701 1.00 93.62 663 PRO A CA 1
ATOM 5312 C C . PRO A 1 663 ? 5.440 -12.492 9.810 1.00 93.62 663 PRO A C 1
ATOM 5314 O O . PRO A 1 663 ? 5.197 -13.674 10.055 1.00 93.62 663 PRO A O 1
ATOM 5317 N N . GLU A 1 664 ? 4.876 -11.489 10.491 1.00 92.50 664 GLU A N 1
ATOM 5318 C CA . GLU A 1 664 ? 3.907 -11.686 11.583 1.00 92.50 664 GLU A CA 1
ATOM 5319 C C . GLU A 1 664 ? 2.598 -12.300 11.079 1.00 92.50 664 GLU A C 1
ATOM 5321 O O . GLU A 1 664 ? 2.109 -13.251 11.680 1.00 92.50 664 GLU A O 1
ATOM 5326 N N . LEU A 1 665 ? 2.070 -11.851 9.931 1.00 93.38 665 LEU A N 1
ATOM 5327 C CA . LEU A 1 665 ? 0.844 -12.442 9.369 1.00 93.38 665 LEU A CA 1
ATOM 5328 C C . LEU A 1 665 ? 1.010 -13.937 9.061 1.00 93.38 665 LEU A C 1
ATOM 5330 O O . LEU A 1 665 ? 0.092 -14.717 9.296 1.00 93.38 665 LEU A O 1
ATOM 5334 N N . ALA A 1 666 ? 2.188 -14.356 8.584 1.00 89.69 666 ALA A N 1
ATOM 5335 C CA . ALA A 1 666 ? 2.445 -15.762 8.289 1.00 89.69 666 ALA A CA 1
ATOM 5336 C C . ALA A 1 666 ? 2.506 -16.595 9.579 1.00 89.69 666 ALA A C 1
ATOM 5338 O O . ALA A 1 666 ? 2.010 -17.719 9.608 1.00 89.69 666 ALA A O 1
ATOM 5339 N N . ARG A 1 667 ? 3.069 -16.029 10.658 1.00 92.38 667 ARG A N 1
ATOM 5340 C CA . ARG A 1 667 ? 3.054 -16.643 11.994 1.00 92.38 667 ARG A CA 1
ATOM 5341 C C . ARG A 1 667 ? 1.653 -16.721 12.591 1.00 92.38 667 ARG A C 1
ATOM 5343 O O . ARG A 1 667 ? 1.349 -17.712 13.239 1.00 92.38 667 ARG A O 1
ATOM 5350 N N . ALA A 1 668 ? 0.803 -15.738 12.309 1.00 91.19 668 ALA A N 1
ATOM 5351 C CA . ALA A 1 668 ? -0.602 -15.729 12.707 1.00 91.19 668 ALA A CA 1
ATOM 5352 C C . ALA A 1 668 ? -1.484 -16.694 11.883 1.00 91.19 668 ALA A C 1
ATOM 5354 O O . ALA A 1 668 ? -2.696 -16.719 12.055 1.00 91.19 668 ALA A O 1
ATOM 5355 N N . GLY A 1 669 ? -0.914 -17.474 10.957 1.00 93.19 669 GLY A N 1
ATOM 5356 C CA . GLY A 1 669 ? -1.667 -18.433 10.144 1.00 93.19 669 GLY A CA 1
ATOM 5357 C C . GLY A 1 669 ? -2.414 -17.816 8.958 1.00 93.19 669 GLY A C 1
ATOM 5358 O O . GLY A 1 669 ? -3.173 -18.517 8.284 1.00 93.19 669 GLY A O 1
ATOM 5359 N N . ALA A 1 670 ? -2.189 -16.535 8.645 1.00 95.56 670 ALA A N 1
ATOM 5360 C CA . ALA A 1 670 ? -2.735 -15.935 7.435 1.00 95.56 670 ALA A CA 1
ATOM 5361 C C . ALA A 1 670 ? -2.094 -16.575 6.194 1.00 95.56 670 ALA A C 1
ATOM 5363 O O . ALA A 1 670 ? -0.873 -16.631 6.038 1.00 95.56 670 ALA A O 1
ATOM 5364 N N . THR A 1 671 ? -2.937 -17.037 5.274 1.00 95.25 671 THR A N 1
ATOM 5365 C CA . THR A 1 671 ? -2.505 -17.655 4.006 1.00 95.25 671 THR A CA 1
ATOM 5366 C C . THR A 1 671 ? -2.512 -16.665 2.846 1.00 95.25 671 THR A C 1
ATOM 5368 O O . THR A 1 671 ? -1.980 -16.946 1.771 1.00 95.25 671 THR A O 1
ATOM 5371 N N . SER A 1 672 ? -3.103 -15.497 3.077 1.00 97.69 672 SER A N 1
ATOM 5372 C CA . SER A 1 672 ? -3.368 -14.452 2.102 1.00 97.69 672 SER A CA 1
ATOM 5373 C C . SER A 1 672 ? -3.172 -13.089 2.753 1.00 97.69 672 SER A C 1
ATOM 5375 O O . SER A 1 672 ? -3.352 -12.946 3.962 1.00 97.69 672 SER A O 1
ATOM 5377 N N . ALA A 1 673 ? -2.848 -12.073 1.963 1.00 97.75 673 ALA A N 1
ATOM 5378 C CA . ALA A 1 673 ? -2.821 -10.698 2.443 1.00 97.75 673 ALA A CA 1
ATOM 5379 C C . ALA A 1 673 ? -3.203 -9.719 1.338 1.00 97.75 673 ALA A C 1
ATOM 5381 O O . ALA A 1 673 ? -3.013 -10.000 0.149 1.00 97.75 673 ALA A O 1
ATOM 5382 N N . PHE A 1 674 ? -3.721 -8.566 1.744 1.00 96.81 674 PHE A N 1
ATOM 5383 C CA . PHE A 1 674 ? -4.008 -7.465 0.843 1.00 96.81 674 PHE A CA 1
ATOM 5384 C C . PHE A 1 674 ? -3.531 -6.135 1.405 1.00 96.81 674 PHE A C 1
ATOM 5386 O O . PHE A 1 674 ? -3.476 -5.933 2.619 1.00 96.81 674 PHE A O 1
ATOM 5393 N N . LEU A 1 675 ? -3.179 -5.242 0.489 1.00 94.94 675 LEU A N 1
ATOM 5394 C CA . LEU A 1 675 ? -2.643 -3.924 0.781 1.00 94.94 675 LEU A CA 1
ATOM 5395 C C . LEU A 1 675 ? -3.480 -2.854 0.093 1.00 94.94 675 LEU A C 1
ATOM 5397 O O . LEU A 1 675 ? -3.747 -2.974 -1.099 1.00 94.94 675 LEU A O 1
ATOM 5401 N N . MET A 1 676 ? -3.859 -1.811 0.825 1.00 92.19 676 MET A N 1
ATOM 5402 C CA . MET A 1 676 ? -4.702 -0.737 0.297 1.00 92.19 676 MET A CA 1
ATOM 5403 C C . MET A 1 676 ? -3.904 0.346 -0.450 1.00 92.19 676 MET A C 1
ATOM 5405 O O . MET A 1 676 ? -2.770 0.680 -0.080 1.00 92.19 676 MET A O 1
ATOM 5409 N N . ARG A 1 677 ? -4.512 0.902 -1.505 1.00 91.38 677 ARG A N 1
ATOM 5410 C CA . ARG A 1 677 ? -4.028 2.032 -2.308 1.00 91.38 677 ARG A CA 1
ATOM 5411 C C . ARG A 1 677 ? -5.163 2.965 -2.722 1.00 91.38 677 ARG A C 1
ATOM 5413 O O . ARG A 1 677 ? -6.187 2.497 -3.206 1.00 91.38 677 ARG A O 1
ATOM 5420 N N . MET A 1 678 ? -4.909 4.271 -2.656 1.00 85.12 678 MET A N 1
ATOM 5421 C CA . MET A 1 678 ? -5.727 5.305 -3.306 1.00 85.12 678 MET A CA 1
ATOM 5422 C C . MET A 1 678 ? -4.992 5.916 -4.509 1.00 85.12 678 MET A C 1
ATOM 5424 O O . MET A 1 678 ? -5.492 5.894 -5.632 1.00 85.12 678 MET A O 1
ATOM 5428 N N . GLU A 1 679 ? -3.758 6.399 -4.309 1.00 86.88 679 GLU A N 1
ATOM 5429 C CA . GLU A 1 679 ? -2.913 7.026 -5.344 1.00 86.88 679 GLU A CA 1
ATOM 5430 C C . GLU A 1 679 ? -2.121 6.007 -6.172 1.00 86.88 679 GLU A C 1
ATOM 5432 O O . GLU A 1 679 ? -0.898 6.082 -6.313 1.00 86.88 679 GLU A O 1
ATOM 5437 N N . ALA A 1 680 ? -2.816 5.019 -6.723 1.00 87.44 680 ALA A N 1
ATOM 5438 C CA . ALA A 1 680 ? -2.203 3.912 -7.452 1.00 87.44 680 ALA A CA 1
ATOM 5439 C C . ALA A 1 680 ? -1.281 4.363 -8.608 1.00 87.44 680 ALA A C 1
ATOM 5441 O O . ALA A 1 680 ? -0.302 3.686 -8.929 1.00 87.44 680 ALA A O 1
ATOM 5442 N N . GLY A 1 681 ? -1.547 5.524 -9.218 1.00 85.75 681 GLY A N 1
ATOM 5443 C CA . GLY A 1 681 ? -0.762 6.032 -10.344 1.00 85.75 681 GLY A CA 1
ATOM 5444 C C . GLY A 1 681 ? 0.693 6.347 -9.987 1.00 85.75 681 GLY A C 1
ATOM 5445 O O . GLY A 1 681 ? 1.582 6.107 -10.808 1.00 85.75 681 GLY A O 1
ATOM 5446 N N . THR A 1 682 ? 0.951 6.856 -8.780 1.00 86.19 682 THR A N 1
ATOM 5447 C CA . THR A 1 682 ? 2.289 7.288 -8.326 1.00 86.19 682 THR A CA 1
ATOM 5448 C C . THR A 1 682 ? 2.942 6.311 -7.353 1.00 86.19 682 THR A C 1
ATOM 5450 O O . THR A 1 682 ? 4.144 6.401 -7.118 1.00 86.19 682 THR A O 1
ATOM 5453 N N . LYS A 1 683 ? 2.189 5.330 -6.843 1.00 90.19 683 LYS A N 1
ATOM 5454 C CA . LYS A 1 683 ? 2.645 4.333 -5.856 1.00 90.19 683 LYS A CA 1
ATOM 5455 C C . LYS A 1 683 ? 3.103 3.006 -6.463 1.00 90.19 683 LYS A C 1
ATOM 5457 O O . LYS A 1 683 ? 3.198 1.991 -5.780 1.00 90.19 683 LYS A O 1
ATOM 5462 N N . VAL A 1 684 ? 3.454 3.003 -7.748 1.00 90.31 684 VAL A N 1
ATOM 5463 C CA . VAL A 1 684 ? 3.918 1.794 -8.452 1.00 90.31 684 VAL A CA 1
ATOM 5464 C C . VAL A 1 684 ? 5.156 1.185 -7.790 1.00 90.31 684 VAL A C 1
ATOM 5466 O O . VAL A 1 684 ? 5.280 -0.036 -7.722 1.00 90.31 684 VAL A O 1
ATOM 5469 N N . SER A 1 685 ? 6.083 2.011 -7.302 1.00 94.56 685 SER A N 1
ATOM 5470 C CA . SER A 1 685 ? 7.250 1.527 -6.558 1.00 94.56 685 SER A CA 1
ATOM 5471 C C . SER A 1 685 ? 6.856 0.828 -5.261 1.00 94.56 685 SER A C 1
ATOM 5473 O O . SER A 1 685 ? 7.412 -0.220 -4.934 1.00 94.56 685 SER A O 1
ATOM 5475 N N . ASP A 1 686 ? 5.867 1.370 -4.559 1.00 95.06 686 ASP A N 1
ATOM 5476 C CA . ASP A 1 686 ? 5.348 0.849 -3.300 1.00 95.06 686 ASP A CA 1
ATOM 5477 C C . ASP A 1 686 ? 4.689 -0.508 -3.550 1.00 95.06 686 ASP A C 1
ATOM 5479 O O . ASP A 1 686 ? 4.909 -1.450 -2.793 1.00 95.06 686 ASP A O 1
ATOM 5483 N N . ASP A 1 687 ? 3.940 -0.631 -4.649 1.00 95.38 687 ASP A N 1
ATOM 5484 C CA . ASP A 1 687 ? 3.330 -1.887 -5.089 1.00 95.38 687 ASP A CA 1
ATOM 5485 C C . ASP A 1 687 ? 4.403 -2.935 -5.419 1.00 95.38 687 ASP A C 1
ATOM 5487 O O . ASP A 1 687 ? 4.306 -4.081 -4.988 1.00 95.38 687 ASP A O 1
ATOM 5491 N N . ILE A 1 688 ? 5.475 -2.573 -6.133 1.00 96.62 688 ILE A N 1
ATOM 5492 C CA . ILE A 1 688 ? 6.556 -3.522 -6.456 1.00 96.62 688 ILE A CA 1
ATOM 5493 C C . ILE A 1 688 ? 7.276 -4.001 -5.190 1.00 96.62 688 ILE A C 1
ATOM 5495 O O . ILE A 1 688 ? 7.542 -5.199 -5.045 1.00 96.62 688 ILE A O 1
ATOM 5499 N N . VAL A 1 689 ? 7.594 -3.085 -4.274 1.00 97.25 689 VAL A N 1
ATOM 5500 C CA . VAL A 1 689 ? 8.251 -3.410 -3.000 1.00 97.25 689 VAL A CA 1
ATOM 5501 C C . VAL A 1 689 ? 7.349 -4.297 -2.146 1.00 97.25 689 VAL A C 1
ATOM 5503 O O . VAL A 1 689 ? 7.785 -5.358 -1.694 1.00 97.25 689 VAL A O 1
ATOM 5506 N N . ALA A 1 690 ? 6.084 -3.917 -1.973 1.00 96.88 690 ALA A N 1
ATOM 5507 C CA . ALA A 1 690 ? 5.134 -4.701 -1.201 1.00 96.88 690 ALA A CA 1
ATOM 5508 C C . ALA A 1 690 ? 4.881 -6.072 -1.828 1.00 96.88 690 ALA A C 1
ATOM 5510 O O . ALA A 1 690 ? 4.918 -7.078 -1.125 1.00 96.88 690 ALA A O 1
ATOM 5511 N N . GLY A 1 691 ? 4.716 -6.149 -3.146 1.00 97.25 691 GLY A N 1
ATOM 5512 C CA . GLY A 1 691 ? 4.567 -7.403 -3.873 1.00 97.25 691 GLY A CA 1
ATOM 5513 C C . GLY A 1 691 ? 5.762 -8.348 -3.697 1.00 97.25 691 GLY A C 1
ATOM 5514 O O . GLY A 1 691 ? 5.576 -9.556 -3.527 1.00 97.25 691 GLY A O 1
ATOM 5515 N N . ALA A 1 692 ? 6.990 -7.820 -3.621 1.00 97.00 692 ALA A N 1
ATOM 5516 C CA . ALA A 1 692 ? 8.174 -8.611 -3.280 1.00 97.00 692 ALA A CA 1
ATOM 5517 C C . ALA A 1 692 ? 8.110 -9.170 -1.845 1.00 97.00 692 ALA A C 1
ATOM 5519 O O . ALA A 1 692 ? 8.408 -10.352 -1.643 1.00 97.00 692 ALA A O 1
ATOM 5520 N N . CYS A 1 693 ? 7.679 -8.364 -0.870 1.00 96.69 693 CYS A N 1
ATOM 5521 C CA . CYS A 1 693 ? 7.482 -8.800 0.516 1.00 96.69 693 CYS A CA 1
ATOM 5522 C C . CYS A 1 693 ? 6.352 -9.832 0.647 1.00 96.69 693 CYS A C 1
ATOM 5524 O O . CYS A 1 693 ? 6.522 -10.848 1.311 1.00 96.69 693 CYS A O 1
ATOM 5526 N N . LEU A 1 694 ? 5.223 -9.636 -0.036 1.00 96.75 694 LEU A N 1
ATOM 5527 C CA . LEU A 1 694 ? 4.103 -10.584 -0.050 1.00 96.75 694 LEU A CA 1
ATOM 5528 C C . LEU A 1 694 ? 4.464 -11.902 -0.752 1.00 96.75 694 LEU A C 1
ATOM 5530 O O . LEU A 1 694 ? 3.969 -12.972 -0.394 1.00 96.75 694 LEU A O 1
ATOM 5534 N N . TRP A 1 695 ? 5.342 -11.848 -1.755 1.00 97.62 695 TRP A N 1
ATOM 5535 C CA . TRP A 1 695 ? 5.892 -13.042 -2.390 1.00 97.62 695 TRP A CA 1
ATOM 5536 C C . TRP A 1 695 ? 6.805 -13.817 -1.437 1.00 97.62 695 TRP A C 1
ATOM 5538 O O . TRP A 1 695 ? 6.681 -15.038 -1.313 1.00 97.62 695 TRP A O 1
ATOM 5548 N N . ASN A 1 696 ? 7.714 -13.119 -0.757 1.00 96.62 696 ASN A N 1
ATOM 5549 C CA . ASN A 1 696 ? 8.636 -13.690 0.215 1.00 96.62 696 ASN A CA 1
ATOM 5550 C C . ASN A 1 696 ? 8.727 -12.788 1.460 1.00 96.62 696 ASN A C 1
ATOM 5552 O O . ASN A 1 696 ? 9.502 -11.831 1.435 1.00 96.62 696 ASN A O 1
ATOM 5556 N N . PRO A 1 697 ? 8.027 -13.126 2.562 1.00 94.56 697 PRO A N 1
ATOM 5557 C CA . PRO A 1 697 ? 8.052 -12.375 3.816 1.00 94.56 697 PRO A CA 1
ATOM 5558 C C . PRO A 1 697 ? 9.449 -12.121 4.386 1.00 94.56 697 PRO A C 1
ATOM 5560 O O . PRO A 1 697 ? 9.638 -11.179 5.141 1.00 94.56 697 PRO A O 1
ATOM 5563 N N . HIS A 1 698 ? 10.439 -12.935 4.014 1.00 94.00 698 HIS A N 1
ATOM 5564 C CA . HIS A 1 698 ? 11.821 -12.799 4.474 1.00 94.00 698 HIS A CA 1
ATOM 5565 C C . HIS A 1 698 ? 12.728 -12.052 3.486 1.00 94.00 698 HIS A C 1
ATOM 5567 O O . HIS A 1 698 ? 13.949 -12.056 3.653 1.00 94.00 698 HIS A O 1
ATOM 5573 N N . VAL A 1 699 ? 12.183 -11.455 2.420 1.00 94.88 699 VAL A N 1
ATOM 5574 C CA . VAL A 1 699 ? 12.982 -10.598 1.538 1.00 94.88 699 VAL A CA 1
ATOM 5575 C C . VAL A 1 699 ? 13.473 -9.390 2.334 1.00 94.88 699 VAL A C 1
ATOM 5577 O O . VAL A 1 699 ? 12.705 -8.759 3.057 1.00 94.88 699 VAL A O 1
ATOM 5580 N N . SER A 1 700 ? 14.756 -9.048 2.211 1.00 94.19 700 SER A N 1
ATOM 5581 C CA . SER A 1 700 ? 15.242 -7.818 2.834 1.00 94.19 700 SER A CA 1
ATOM 5582 C C . SER A 1 700 ? 14.747 -6.594 2.062 1.00 94.19 700 SER A C 1
ATOM 5584 O O . SER A 1 700 ? 14.617 -6.635 0.834 1.00 94.19 700 SER A O 1
ATOM 5586 N N . ALA A 1 701 ? 14.548 -5.483 2.773 1.00 91.81 701 ALA A N 1
ATOM 5587 C CA . ALA A 1 701 ? 14.210 -4.186 2.186 1.00 91.81 701 ALA A CA 1
ATOM 5588 C C . ALA A 1 701 ? 15.141 -3.830 1.015 1.00 91.81 701 ALA A C 1
ATOM 5590 O O . ALA A 1 701 ? 14.687 -3.530 -0.086 1.00 91.81 701 ALA A O 1
ATOM 5591 N N . THR A 1 702 ? 16.453 -3.985 1.214 1.00 93.38 702 THR A N 1
ATOM 5592 C CA . THR A 1 702 ? 17.484 -3.758 0.192 1.00 93.38 702 THR A CA 1
ATOM 5593 C C . THR A 1 702 ? 17.219 -4.532 -1.102 1.00 93.38 702 THR A C 1
ATOM 5595 O O . THR A 1 702 ? 17.347 -3.967 -2.189 1.00 93.38 702 THR A O 1
ATOM 5598 N N . HIS A 1 703 ? 16.830 -5.807 -1.005 1.00 93.94 703 HIS A N 1
ATOM 5599 C CA . HIS A 1 703 ? 16.548 -6.645 -2.170 1.00 93.94 703 HIS A CA 1
ATOM 5600 C C . HIS A 1 703 ? 15.236 -6.264 -2.861 1.00 93.94 703 HIS A C 1
ATOM 5602 O O . HIS A 1 703 ? 15.193 -6.245 -4.093 1.00 93.94 703 HIS A O 1
ATOM 5608 N N . ALA A 1 704 ? 14.191 -5.934 -2.096 1.00 95.69 704 ALA A N 1
ATOM 5609 C CA . ALA A 1 704 ? 12.915 -5.479 -2.647 1.00 95.69 704 ALA A CA 1
ATOM 5610 C C . ALA A 1 704 ? 13.082 -4.152 -3.411 1.00 95.69 704 ALA A C 1
ATOM 5612 O O . ALA A 1 704 ? 12.653 -4.032 -4.560 1.00 95.69 704 ALA A O 1
ATOM 5613 N N . LEU A 1 705 ? 13.809 -3.197 -2.821 1.00 96.56 705 LEU A N 1
ATOM 5614 C CA . LEU A 1 705 ? 14.152 -1.918 -3.446 1.00 96.56 705 LEU A CA 1
ATOM 5615 C C . LEU A 1 705 ? 14.972 -2.107 -4.722 1.00 96.56 705 LEU A C 1
ATOM 5617 O O . LEU A 1 705 ? 14.714 -1.445 -5.724 1.00 96.56 705 LEU A O 1
ATOM 5621 N N . LEU A 1 706 ? 15.950 -3.020 -4.722 1.00 94.81 706 LEU A N 1
ATOM 5622 C CA . LEU A 1 706 ? 16.771 -3.260 -5.910 1.00 94.81 706 LEU A CA 1
ATOM 5623 C C . LEU A 1 706 ? 15.942 -3.866 -7.047 1.00 94.81 706 LEU A C 1
ATOM 5625 O O . LEU A 1 706 ? 16.108 -3.481 -8.206 1.00 94.81 706 LEU A O 1
ATOM 5629 N N . ALA A 1 707 ? 15.044 -4.800 -6.730 1.00 93.25 707 ALA A N 1
ATOM 5630 C CA . ALA A 1 707 ? 14.125 -5.363 -7.712 1.00 93.25 707 ALA A CA 1
ATOM 5631 C C . ALA A 1 707 ? 13.226 -4.274 -8.321 1.00 93.25 707 ALA A C 1
ATOM 5633 O O . ALA A 1 707 ? 13.090 -4.218 -9.545 1.00 93.25 707 ALA A O 1
ATOM 5634 N N . CYS A 1 708 ? 12.696 -3.372 -7.487 1.00 96.69 708 CYS A N 1
ATOM 5635 C CA . CYS A 1 708 ? 11.939 -2.204 -7.931 1.00 96.69 708 CYS A CA 1
ATOM 5636 C C . CYS A 1 708 ? 12.766 -1.303 -8.854 1.00 96.69 708 CYS A C 1
ATOM 5638 O O . CYS A 1 708 ? 12.361 -1.044 -9.988 1.00 96.69 708 CYS A O 1
ATOM 5640 N N . ALA A 1 709 ? 13.955 -0.888 -8.415 1.00 96.75 709 ALA A N 1
ATOM 5641 C CA . ALA A 1 709 ? 14.819 0.010 -9.170 1.00 96.75 709 ALA A CA 1
ATOM 5642 C C . ALA A 1 709 ? 15.193 -0.559 -10.549 1.00 96.75 709 ALA A C 1
ATOM 5644 O O . ALA A 1 709 ? 15.122 0.154 -11.546 1.00 96.75 709 ALA A O 1
ATOM 5645 N N . ARG A 1 710 ? 15.526 -1.854 -10.635 1.00 94.62 710 ARG A N 1
ATOM 5646 C CA . ARG A 1 710 ? 15.816 -2.527 -11.916 1.00 94.62 710 ARG A CA 1
ATOM 5647 C C . ARG A 1 710 ? 14.609 -2.541 -12.846 1.00 94.62 710 ARG A C 1
ATOM 5649 O O . ARG A 1 710 ? 14.734 -2.220 -14.029 1.00 94.62 710 ARG A O 1
ATOM 5656 N N . LEU A 1 711 ? 13.442 -2.888 -12.306 1.00 95.12 711 LEU A N 1
ATOM 5657 C CA . LEU A 1 711 ? 12.214 -2.977 -13.083 1.00 95.12 711 LEU A CA 1
ATOM 5658 C C . LEU A 1 711 ? 11.856 -1.625 -13.712 1.00 95.12 711 LEU A C 1
ATOM 5660 O O . LEU A 1 711 ? 11.600 -1.567 -14.918 1.00 95.12 711 LEU A O 1
ATOM 5664 N N . ILE A 1 712 ? 11.891 -0.542 -12.933 1.00 95.19 712 ILE A N 1
ATOM 5665 C CA . ILE A 1 712 ? 11.458 0.772 -13.417 1.00 95.19 712 ILE A CA 1
ATOM 5666 C C . ILE A 1 712 ? 12.480 1.408 -14.375 1.00 95.19 712 ILE A C 1
ATOM 5668 O O . ILE A 1 712 ? 12.071 1.956 -15.395 1.00 95.19 712 ILE A O 1
ATOM 5672 N N . THR A 1 713 ? 13.792 1.285 -14.129 1.00 95.31 713 THR A N 1
ATOM 5673 C CA . THR A 1 713 ? 14.799 2.018 -14.926 1.00 95.31 713 THR A CA 1
ATOM 5674 C C . THR A 1 713 ? 15.278 1.287 -16.172 1.00 95.31 713 THR A C 1
ATOM 5676 O O . THR A 1 713 ? 15.599 1.929 -17.168 1.00 95.31 713 THR A O 1
ATOM 5679 N N . GLY A 1 714 ? 15.366 -0.046 -16.143 1.00 91.62 714 GLY A N 1
ATOM 5680 C CA . GLY A 1 714 ? 15.876 -0.817 -17.279 1.00 91.62 714 GLY A CA 1
ATOM 5681 C C . GLY A 1 714 ? 17.327 -0.527 -17.662 1.00 91.62 714 GLY A C 1
ATOM 5682 O O . GLY A 1 714 ? 17.716 -0.855 -18.775 1.00 91.62 714 GLY A O 1
ATOM 5683 N N . ASP A 1 715 ? 18.134 0.067 -16.781 1.00 93.12 715 ASP A N 1
ATOM 5684 C CA . ASP A 1 715 ? 19.573 0.291 -16.970 1.00 93.12 715 ASP A CA 1
ATOM 5685 C C . ASP A 1 715 ? 20.325 0.079 -15.647 1.00 93.12 715 ASP A C 1
ATOM 5687 O O . ASP A 1 715 ? 19.835 0.456 -14.583 1.00 93.12 715 ASP A O 1
ATOM 5691 N N . THR A 1 716 ? 21.487 -0.578 -15.678 1.00 90.38 716 THR A N 1
ATOM 5692 C CA . THR A 1 716 ? 22.213 -0.959 -14.451 1.00 90.38 716 THR A CA 1
ATOM 5693 C C . THR A 1 716 ? 22.690 0.252 -13.646 1.00 90.38 716 THR A C 1
ATOM 5695 O O . THR A 1 716 ? 22.598 0.244 -12.416 1.00 90.38 716 THR A O 1
ATOM 5698 N N . ALA A 1 717 ? 23.182 1.299 -14.313 1.00 92.00 717 ALA A N 1
ATOM 5699 C CA . ALA A 1 717 ? 23.644 2.510 -13.639 1.00 92.00 717 ALA A CA 1
ATOM 5700 C C . ALA A 1 717 ? 22.451 3.303 -13.094 1.00 92.00 717 ALA A C 1
ATOM 5702 O O . ALA A 1 717 ? 22.452 3.705 -11.928 1.00 92.00 717 ALA A O 1
ATOM 5703 N N . ALA A 1 718 ? 21.397 3.445 -13.903 1.00 94.88 718 ALA A N 1
ATOM 5704 C CA . ALA A 1 718 ? 20.155 4.082 -13.472 1.00 94.88 718 ALA A CA 1
ATOM 5705 C C . ALA A 1 718 ? 19.515 3.356 -12.280 1.00 94.88 718 ALA A C 1
ATOM 5707 O O . ALA A 1 718 ? 19.087 3.999 -11.327 1.00 94.88 718 ALA A O 1
ATOM 5708 N N . ALA A 1 719 ? 19.492 2.018 -12.290 1.00 95.00 719 ALA A N 1
ATOM 5709 C CA . ALA A 1 719 ? 18.964 1.205 -11.196 1.00 95.00 719 ALA A CA 1
ATOM 5710 C C . ALA A 1 719 ? 19.735 1.415 -9.889 1.00 95.00 719 ALA A C 1
ATOM 5712 O O . ALA A 1 719 ? 19.121 1.430 -8.829 1.00 95.00 719 ALA A O 1
ATOM 5713 N N . ARG A 1 720 ? 21.059 1.611 -9.936 1.00 95.38 720 ARG A N 1
ATOM 5714 C CA . ARG A 1 720 ? 21.843 1.930 -8.734 1.00 95.38 720 ARG A CA 1
ATOM 5715 C C . ARG A 1 720 ? 21.435 3.270 -8.127 1.00 95.38 720 ARG A C 1
ATOM 5717 O O . ARG A 1 720 ? 21.207 3.335 -6.924 1.00 95.38 720 ARG A O 1
ATOM 5724 N N . MET A 1 721 ? 21.300 4.302 -8.956 1.00 96.88 721 MET A N 1
ATOM 5725 C CA . MET A 1 721 ? 20.890 5.636 -8.503 1.00 96.88 721 MET A CA 1
ATOM 5726 C C . MET A 1 721 ? 19.444 5.649 -7.995 1.00 96.88 721 MET A C 1
ATOM 5728 O O . MET A 1 721 ? 19.173 6.199 -6.933 1.00 96.88 721 MET A O 1
ATOM 5732 N N . ALA A 1 722 ? 18.528 4.983 -8.706 1.00 96.75 722 ALA A N 1
ATOM 5733 C CA . ALA A 1 722 ? 17.139 4.840 -8.277 1.00 96.75 722 ALA A CA 1
ATOM 5734 C C . ALA A 1 722 ? 17.023 4.040 -6.973 1.00 96.75 722 ALA A C 1
ATOM 5736 O O . ALA A 1 722 ? 16.254 4.420 -6.101 1.00 96.75 722 ALA A O 1
ATOM 5737 N N . TRP A 1 723 ? 17.794 2.961 -6.810 1.00 97.00 723 TRP A N 1
ATOM 5738 C CA . TRP A 1 723 ? 17.823 2.186 -5.569 1.00 97.00 723 TRP A CA 1
ATOM 5739 C C . TRP A 1 723 ? 18.231 3.049 -4.376 1.00 97.00 723 TRP A C 1
ATOM 5741 O O . TRP A 1 723 ? 17.555 3.029 -3.350 1.00 97.00 723 TRP A O 1
ATOM 5751 N N . GLU A 1 724 ? 19.303 3.828 -4.526 1.00 96.81 724 GLU A N 1
ATOM 5752 C CA . GLU A 1 724 ? 19.778 4.712 -3.465 1.00 96.81 724 GLU A C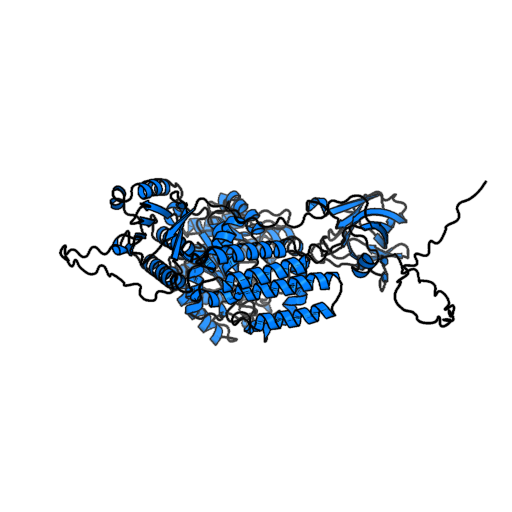A 1
ATOM 5753 C C . GLU A 1 724 ? 18.747 5.801 -3.148 1.00 96.81 724 GLU A C 1
ATOM 5755 O O . GLU A 1 724 ? 18.436 6.027 -1.981 1.00 96.81 724 GLU A O 1
ATOM 5760 N N . ALA A 1 725 ? 18.160 6.425 -4.175 1.00 97.00 725 ALA A N 1
ATOM 5761 C CA . ALA A 1 725 ? 17.106 7.419 -3.997 1.00 97.00 725 ALA A CA 1
ATOM 5762 C C . ALA A 1 725 ? 15.897 6.848 -3.242 1.00 97.00 725 ALA A C 1
ATOM 5764 O O . ALA A 1 725 ? 15.453 7.442 -2.266 1.00 97.00 725 ALA A O 1
ATOM 5765 N N . LEU A 1 726 ? 15.396 5.681 -3.660 1.00 96.56 726 LEU A N 1
ATOM 5766 C CA . LEU A 1 726 ? 14.251 5.016 -3.036 1.00 96.56 726 LEU A CA 1
ATOM 5767 C C . LEU A 1 726 ? 14.546 4.623 -1.580 1.00 96.56 726 LEU A C 1
ATOM 5769 O O . LEU A 1 726 ? 13.689 4.788 -0.719 1.00 96.56 726 LEU A O 1
ATOM 5773 N N . HIS A 1 727 ? 15.763 4.156 -1.284 1.00 95.56 727 HIS A N 1
ATOM 5774 C CA . HIS A 1 727 ? 16.187 3.882 0.092 1.00 95.56 727 HIS A CA 1
ATOM 5775 C C . HIS A 1 727 ? 16.180 5.154 0.946 1.00 95.56 727 HIS A C 1
ATOM 5777 O O . HIS A 1 727 ? 15.634 5.162 2.046 1.00 95.56 727 HIS A O 1
ATOM 5783 N N . ARG A 1 728 ? 16.742 6.250 0.426 1.00 95.06 728 ARG A N 1
ATOM 5784 C CA . ARG A 1 728 ? 16.781 7.547 1.113 1.00 95.06 728 ARG A CA 1
ATOM 5785 C C . ARG A 1 728 ? 15.387 8.147 1.325 1.00 95.06 728 ARG A C 1
ATOM 5787 O O . ARG A 1 728 ? 15.151 8.741 2.375 1.00 95.06 728 ARG A O 1
ATOM 5794 N N . MET A 1 729 ? 14.477 7.976 0.363 1.00 95.44 729 MET A N 1
ATOM 5795 C CA . MET A 1 729 ? 13.064 8.356 0.488 1.00 95.44 729 MET A CA 1
ATOM 5796 C C . MET A 1 729 ? 12.366 7.563 1.598 1.00 95.44 729 MET A C 1
ATOM 5798 O O . MET A 1 729 ? 11.657 8.159 2.406 1.00 95.44 729 MET A O 1
ATOM 5802 N N . ASP A 1 730 ? 12.584 6.243 1.659 1.00 94.00 730 ASP A N 1
ATOM 5803 C CA . ASP A 1 730 ? 12.026 5.382 2.711 1.00 94.00 730 ASP A CA 1
ATOM 5804 C C . ASP A 1 730 ? 12.570 5.751 4.094 1.00 94.00 730 ASP A C 1
ATOM 5806 O O . ASP A 1 730 ? 11.807 5.831 5.052 1.00 94.00 730 ASP A O 1
ATOM 5810 N N . ASP A 1 731 ? 13.872 6.033 4.201 1.00 91.38 731 ASP A N 1
ATOM 5811 C CA . ASP A 1 731 ? 14.486 6.485 5.450 1.00 91.38 731 ASP A CA 1
ATOM 5812 C C . ASP A 1 731 ? 13.912 7.823 5.912 1.00 91.38 731 ASP A C 1
ATOM 5814 O O . ASP A 1 731 ? 13.537 7.953 7.075 1.00 91.38 731 ASP A O 1
ATOM 5818 N N . PHE A 1 732 ? 13.800 8.803 5.012 1.00 92.38 732 PHE A N 1
ATOM 5819 C CA . PHE A 1 732 ? 13.262 10.112 5.373 1.00 92.38 732 PHE A CA 1
ATOM 5820 C C . PHE A 1 732 ? 11.778 10.017 5.755 1.00 92.38 732 PHE A C 1
ATOM 5822 O O . PHE A 1 732 ? 11.366 10.579 6.764 1.00 92.38 732 PHE A O 1
ATOM 5829 N N . ALA A 1 733 ? 10.982 9.231 5.025 1.00 91.12 733 ALA A N 1
ATOM 5830 C CA . ALA A 1 733 ? 9.590 8.983 5.393 1.00 91.12 733 ALA A CA 1
ATOM 5831 C C . ALA A 1 733 ? 9.471 8.257 6.739 1.00 91.12 733 ALA A C 1
ATOM 5833 O O . ALA A 1 733 ? 8.553 8.538 7.499 1.00 91.12 733 ALA A O 1
ATOM 5834 N N . TRP A 1 734 ? 10.377 7.328 7.053 1.00 88.44 734 TRP A N 1
ATOM 5835 C CA . TRP A 1 734 ? 10.315 6.541 8.282 1.00 88.44 734 TRP A CA 1
ATOM 5836 C C . TRP A 1 734 ? 10.768 7.313 9.522 1.00 88.44 734 TRP A C 1
ATOM 5838 O O . TRP A 1 734 ? 10.062 7.307 10.532 1.00 88.44 734 TRP A O 1
ATOM 5848 N N . PHE A 1 735 ? 11.948 7.932 9.456 1.00 84.75 735 PHE A N 1
ATOM 5849 C CA . PHE A 1 735 ? 12.587 8.598 10.593 1.00 84.75 735 PHE A CA 1
ATOM 5850 C C . PHE A 1 735 ? 12.181 10.061 10.745 1.00 84.75 735 PHE A C 1
ATOM 5852 O O . PHE A 1 735 ? 12.284 10.587 11.846 1.00 84.75 735 PHE A O 1
ATOM 5859 N N . GLY A 1 736 ? 11.719 10.698 9.670 1.00 87.75 736 GLY A N 1
ATOM 5860 C CA . GLY A 1 736 ? 11.409 12.117 9.672 1.00 87.75 736 GLY A CA 1
ATOM 5861 C C . GLY A 1 736 ? 12.651 13.005 9.749 1.00 87.75 736 GLY A C 1
ATOM 5862 O O . GLY A 1 736 ? 13.730 12.644 9.268 1.00 87.75 736 GLY A O 1
ATOM 5863 N N . TYR A 1 737 ? 12.482 14.188 10.332 1.00 85.25 737 TYR A N 1
ATOM 5864 C CA . TYR A 1 737 ? 13.533 15.178 10.514 1.00 85.25 737 TYR A CA 1
ATOM 5865 C C . TYR A 1 737 ? 14.469 14.775 11.660 1.00 85.25 737 TYR A C 1
ATOM 5867 O O . TYR A 1 737 ? 14.037 14.313 12.714 1.00 85.25 737 TYR A O 1
ATOM 5875 N N . VAL A 1 738 ? 15.779 14.938 11.452 1.00 77.81 738 VAL A N 1
ATOM 5876 C CA . VAL A 1 738 ? 16.812 14.529 12.423 1.00 77.81 738 VAL A CA 1
ATOM 5877 C C . VAL A 1 738 ? 17.703 15.680 12.902 1.00 77.81 738 VAL A C 1
ATOM 5879 O O . VAL A 1 738 ? 18.659 15.418 13.637 1.00 77.81 738 VAL A O 1
ATOM 5882 N N . GLY A 1 739 ? 17.389 16.929 12.544 1.00 76.94 739 GLY A N 1
ATOM 5883 C CA . GLY A 1 739 ? 18.146 18.107 12.977 1.00 76.94 739 GLY A CA 1
ATOM 5884 C C . GLY A 1 739 ? 19.266 18.554 12.034 1.00 76.94 739 GLY A C 1
ATOM 5885 O O . GLY A 1 739 ? 19.779 17.769 11.232 1.00 76.94 739 GLY A O 1
ATOM 5886 N N . GLY A 1 740 ? 19.705 19.805 12.200 1.00 73.31 740 GLY A N 1
ATOM 5887 C CA . GLY A 1 740 ? 21.030 20.282 11.782 1.00 73.31 740 GLY A CA 1
ATOM 5888 C C . GLY A 1 740 ? 21.286 20.311 10.273 1.00 73.31 740 GLY A C 1
ATOM 5889 O O . GLY A 1 740 ? 22.398 19.998 9.844 1.00 73.31 740 GLY A O 1
ATOM 5890 N N . GLY A 1 741 ? 20.283 20.633 9.450 1.00 84.06 741 GLY A N 1
ATOM 5891 C CA . GLY A 1 741 ? 20.430 20.683 7.990 1.00 84.06 741 GLY A CA 1
ATOM 5892 C C . GLY A 1 741 ? 20.372 19.317 7.296 1.00 84.06 741 GLY A C 1
ATOM 5893 O O . GLY A 1 741 ? 20.470 19.239 6.063 1.00 84.06 741 GLY A O 1
ATOM 5894 N N . ALA A 1 742 ? 20.219 18.224 8.051 1.00 84.00 742 ALA A N 1
ATOM 5895 C CA . ALA A 1 742 ? 20.176 16.871 7.507 1.00 84.00 742 ALA A CA 1
ATOM 5896 C C . ALA A 1 742 ? 18.967 16.645 6.586 1.00 84.00 742 ALA A C 1
ATOM 5898 O O . ALA A 1 742 ? 19.092 15.919 5.596 1.00 84.00 742 ALA A O 1
ATOM 5899 N N . GLY A 1 743 ? 17.825 17.285 6.863 1.00 88.88 743 GLY A N 1
ATOM 5900 C CA . GLY A 1 743 ? 16.636 17.226 6.012 1.00 88.88 743 GLY A CA 1
ATOM 5901 C C . GLY A 1 743 ? 16.915 17.833 4.640 1.00 88.88 743 GLY A C 1
ATOM 5902 O O . GLY A 1 743 ? 16.676 17.192 3.611 1.00 88.88 743 GLY A O 1
ATOM 5903 N N . THR A 1 744 ? 17.522 19.023 4.613 1.00 93.69 744 THR A N 1
ATOM 5904 C CA . THR A 1 744 ? 17.923 19.693 3.364 1.00 93.69 744 THR A CA 1
ATOM 5905 C C . THR A 1 744 ? 18.950 18.870 2.583 1.00 93.69 744 THR A C 1
ATOM 5907 O O . THR A 1 744 ? 18.782 18.656 1.378 1.00 93.69 744 THR A O 1
ATOM 5910 N N . ALA A 1 745 ? 19.991 18.358 3.248 1.00 92.44 745 ALA A N 1
ATOM 5911 C CA . ALA A 1 745 ? 21.025 17.545 2.605 1.00 92.44 745 ALA A CA 1
ATOM 5912 C C . ALA A 1 745 ? 20.456 16.244 2.012 1.00 92.44 745 ALA A C 1
ATOM 5914 O O . ALA A 1 745 ? 20.753 15.898 0.861 1.00 92.44 745 ALA A O 1
ATOM 5915 N N . GLN A 1 746 ? 19.599 15.549 2.765 1.00 92.50 746 GLN A N 1
ATOM 5916 C CA . GLN A 1 746 ? 18.950 14.317 2.327 1.00 92.50 746 GLN A CA 1
ATOM 5917 C C . GLN A 1 746 ? 18.009 14.573 1.145 1.00 92.50 746 GLN A C 1
ATOM 5919 O O . GLN A 1 746 ? 18.092 13.874 0.132 1.00 92.50 746 GLN A O 1
ATOM 5924 N N . GLY A 1 747 ? 17.164 15.604 1.222 1.00 95.81 747 GLY A N 1
ATOM 5925 C CA . GLY A 1 747 ? 16.274 16.000 0.130 1.00 95.81 747 GLY A CA 1
ATOM 5926 C C . GLY A 1 747 ? 17.037 16.354 -1.153 1.00 95.81 747 GLY A C 1
ATOM 5927 O O . GLY A 1 747 ? 16.691 15.884 -2.238 1.00 95.81 747 GLY A O 1
ATOM 5928 N N . ALA A 1 748 ? 18.135 17.108 -1.041 1.00 96.81 748 ALA A N 1
ATOM 5929 C CA . ALA A 1 748 ? 18.997 17.442 -2.177 1.00 96.81 748 ALA A CA 1
ATOM 5930 C C . ALA A 1 748 ? 19.668 16.205 -2.801 1.00 96.81 748 ALA A C 1
ATOM 5932 O O . ALA A 1 748 ? 19.764 16.098 -4.028 1.00 96.81 748 ALA A O 1
ATOM 5933 N N . ALA A 1 749 ? 20.112 15.247 -1.980 1.00 96.38 749 ALA A N 1
ATOM 5934 C CA . ALA A 1 749 ? 20.654 13.981 -2.468 1.00 96.38 749 ALA A CA 1
ATOM 5935 C C . ALA A 1 749 ? 19.597 13.172 -3.237 1.00 96.38 749 ALA A C 1
ATOM 5937 O O . ALA A 1 749 ? 19.888 12.681 -4.331 1.00 96.38 749 ALA A O 1
ATOM 5938 N N . ILE A 1 750 ? 18.370 13.086 -2.712 1.00 96.88 750 ILE A N 1
ATOM 5939 C CA . ILE A 1 750 ? 17.244 12.401 -3.362 1.00 96.88 750 ILE A CA 1
ATOM 5940 C C . ILE A 1 750 ? 16.936 13.030 -4.732 1.00 96.88 750 ILE A C 1
ATOM 5942 O O . ILE A 1 750 ? 16.884 12.307 -5.732 1.00 96.88 750 ILE A O 1
ATOM 5946 N N . ALA A 1 751 ? 16.785 14.356 -4.821 1.00 97.50 751 ALA A N 1
ATOM 5947 C CA . ALA A 1 751 ? 16.518 15.043 -6.093 1.00 97.50 751 ALA A CA 1
ATOM 5948 C C . ALA A 1 751 ? 17.614 14.792 -7.139 1.00 97.50 751 ALA A C 1
ATOM 5950 O O . ALA A 1 751 ? 17.326 14.442 -8.285 1.00 97.50 751 ALA A O 1
ATOM 5951 N N . ARG A 1 752 ? 18.889 14.883 -6.743 1.00 97.75 752 ARG A N 1
ATOM 5952 C CA . ARG A 1 752 ? 20.018 14.614 -7.647 1.00 97.75 752 ARG A CA 1
ATOM 5953 C C . ARG A 1 752 ? 20.017 13.170 -8.153 1.00 97.75 752 ARG A C 1
ATOM 5955 O O . ARG A 1 752 ? 20.208 12.939 -9.350 1.00 97.75 752 ARG A O 1
ATOM 5962 N N . LEU A 1 753 ? 19.826 12.197 -7.260 1.00 97.56 753 LEU A N 1
ATOM 5963 C CA . LEU A 1 753 ? 19.847 10.770 -7.599 1.00 97.56 753 LEU A CA 1
ATOM 5964 C C . LEU A 1 753 ? 18.677 10.378 -8.507 1.00 97.56 753 LEU A C 1
ATOM 5966 O O . LEU A 1 753 ? 18.881 9.661 -9.485 1.00 97.56 753 LEU A O 1
ATOM 5970 N N . THR A 1 754 ? 17.469 10.869 -8.224 1.00 97.12 754 THR A N 1
ATOM 5971 C CA . THR A 1 754 ? 16.283 10.612 -9.059 1.00 97.12 754 THR A CA 1
ATOM 5972 C C . THR A 1 754 ? 16.430 11.215 -10.453 1.00 97.12 754 THR A C 1
ATOM 5974 O O . THR A 1 754 ? 16.262 10.493 -11.436 1.00 97.12 754 THR A O 1
ATOM 5977 N N . ALA A 1 755 ? 16.834 12.484 -10.569 1.00 97.06 755 ALA A N 1
ATOM 5978 C CA . ALA A 1 755 ? 17.085 13.122 -11.862 1.00 97.06 755 ALA A CA 1
ATOM 5979 C C . ALA A 1 755 ? 18.150 12.364 -12.676 1.00 97.06 755 ALA A C 1
ATOM 5981 O O . ALA A 1 755 ? 17.947 12.063 -13.855 1.00 97.06 755 ALA A O 1
ATOM 5982 N N . SER A 1 756 ? 19.249 11.967 -12.024 1.00 96.75 756 SER A N 1
ATOM 5983 C CA . SER A 1 756 ? 20.326 11.197 -12.660 1.00 96.75 756 SER A CA 1
ATOM 5984 C C . SER A 1 756 ? 19.863 9.804 -13.099 1.00 96.75 756 SER A C 1
ATOM 5986 O O . SER A 1 756 ? 20.220 9.347 -14.185 1.00 96.75 756 SER A O 1
ATOM 5988 N N . ALA A 1 757 ? 19.024 9.132 -12.302 1.00 96.12 757 ALA A N 1
ATOM 5989 C CA . ALA A 1 757 ? 18.423 7.851 -12.665 1.00 96.12 757 ALA A CA 1
ATOM 5990 C C . ALA A 1 757 ? 17.528 7.968 -13.907 1.00 96.12 757 ALA A C 1
ATOM 5992 O O . ALA A 1 757 ? 17.642 7.148 -14.822 1.00 96.12 757 ALA A O 1
ATOM 5993 N N . VAL A 1 758 ? 16.683 9.000 -13.987 1.00 95.81 758 VAL A N 1
ATOM 5994 C CA . VAL A 1 758 ? 15.837 9.253 -15.166 1.00 95.81 758 VAL A CA 1
ATOM 5995 C C . VAL A 1 758 ? 16.701 9.539 -16.394 1.00 95.81 758 VAL A C 1
ATOM 5997 O O . VAL A 1 758 ? 16.515 8.914 -17.438 1.00 95.81 758 VAL A O 1
ATOM 6000 N N . GLN A 1 759 ? 17.702 10.412 -16.279 1.00 95.00 759 GLN A N 1
ATOM 6001 C CA . GLN A 1 759 ? 18.592 10.746 -17.395 1.00 95.00 759 GLN A CA 1
ATOM 6002 C C . GLN A 1 759 ? 19.372 9.522 -17.906 1.00 95.00 759 GLN A C 1
ATOM 6004 O O . GLN A 1 759 ? 19.483 9.310 -19.120 1.00 95.00 759 GLN A O 1
ATOM 6009 N N . ALA A 1 760 ? 19.869 8.686 -16.993 1.00 92.50 760 ALA A N 1
ATOM 6010 C CA . ALA A 1 760 ? 20.598 7.463 -17.315 1.00 92.50 760 ALA A CA 1
ATOM 6011 C C . ALA A 1 760 ? 19.700 6.320 -17.815 1.00 92.50 760 ALA A C 1
ATOM 6013 O O . ALA A 1 760 ? 20.219 5.335 -18.337 1.00 92.50 760 ALA A O 1
ATOM 6014 N N . SER A 1 761 ? 18.375 6.430 -17.703 1.00 92.75 761 SER A N 1
ATOM 6015 C CA . SER A 1 761 ? 17.446 5.417 -18.216 1.00 92.75 761 SER A CA 1
ATOM 6016 C C . SER A 1 761 ? 17.333 5.469 -19.755 1.00 92.75 761 SER A C 1
ATOM 6018 O O . SER A 1 761 ? 17.608 6.513 -20.369 1.00 92.75 761 SER A O 1
ATOM 6020 N N . PRO A 1 762 ? 16.954 4.358 -20.422 1.00 90.31 762 PRO A N 1
ATOM 6021 C CA . PRO A 1 762 ? 16.657 4.323 -21.855 1.00 90.31 762 PRO A CA 1
ATOM 6022 C C . PRO A 1 762 ? 15.589 5.342 -22.246 1.00 90.31 762 PRO A C 1
ATOM 6024 O O . PRO A 1 762 ? 14.619 5.526 -21.514 1.00 90.31 762 PRO A O 1
ATOM 6027 N N . ALA A 1 763 ? 15.746 5.994 -23.405 1.00 90.50 763 ALA A N 1
ATOM 6028 C CA . ALA A 1 763 ? 14.859 7.093 -23.805 1.00 90.50 763 ALA A CA 1
ATOM 6029 C C . ALA A 1 763 ? 13.359 6.716 -23.815 1.00 90.50 763 ALA A C 1
ATOM 6031 O O . ALA A 1 763 ? 12.587 7.507 -23.276 1.00 90.50 763 ALA A O 1
ATOM 6032 N N . PRO A 1 764 ? 12.938 5.523 -24.300 1.00 90.50 764 PRO A N 1
ATOM 6033 C CA . PRO A 1 764 ? 11.538 5.088 -24.233 1.00 90.50 764 PRO A CA 1
ATOM 6034 C C . PRO A 1 764 ? 10.980 4.977 -22.810 1.00 90.50 764 PRO A C 1
ATOM 6036 O O . PRO A 1 764 ? 9.780 5.116 -22.607 1.00 90.50 764 PRO A O 1
ATOM 6039 N N . LEU A 1 765 ? 11.838 4.750 -21.808 1.00 91.25 765 LEU A N 1
ATOM 6040 C CA . LEU A 1 765 ? 11.420 4.596 -20.414 1.00 91.25 765 LEU A CA 1
ATOM 6041 C C . LEU A 1 765 ? 11.365 5.921 -19.650 1.00 91.25 765 LEU A C 1
ATOM 6043 O O . LEU A 1 765 ? 10.664 5.998 -18.645 1.00 91.25 765 LEU A O 1
ATOM 6047 N N . ARG A 1 766 ? 12.060 6.972 -20.106 1.00 94.00 766 ARG A N 1
ATOM 6048 C CA . ARG A 1 766 ? 12.132 8.256 -19.382 1.00 94.00 766 ARG A CA 1
ATOM 6049 C C . ARG A 1 766 ? 10.766 8.901 -19.131 1.00 94.00 766 ARG A C 1
ATOM 6051 O O . ARG A 1 766 ? 10.557 9.311 -17.993 1.00 94.00 766 ARG A O 1
ATOM 6058 N N . PRO A 1 767 ? 9.822 8.948 -20.097 1.00 92.56 767 PRO A N 1
ATOM 6059 C CA . PRO A 1 767 ? 8.486 9.480 -19.829 1.00 92.56 767 PRO A CA 1
ATOM 6060 C C . PRO A 1 767 ? 7.769 8.710 -18.715 1.00 92.56 767 PRO A C 1
ATOM 6062 O O . PRO A 1 767 ? 7.094 9.289 -17.885 1.00 92.56 767 PRO A O 1
ATOM 6065 N N . HIS A 1 768 ? 7.977 7.396 -18.609 1.00 89.56 768 HIS A N 1
ATOM 6066 C CA . HIS A 1 768 ? 7.370 6.589 -17.546 1.00 89.56 768 HIS A CA 1
ATOM 6067 C C . HIS A 1 768 ? 8.012 6.780 -16.165 1.00 89.56 768 HIS A C 1
ATOM 6069 O O . HIS A 1 768 ? 7.503 6.233 -15.183 1.00 89.56 768 HIS A O 1
ATOM 6075 N N . LEU A 1 769 ? 9.126 7.511 -16.095 1.00 92.50 769 LEU A N 1
ATOM 6076 C CA . LEU A 1 769 ? 9.876 7.810 -14.879 1.00 92.50 769 LEU A CA 1
ATOM 6077 C C . LEU A 1 769 ? 9.854 9.299 -14.530 1.00 92.50 769 LEU A C 1
ATOM 6079 O O . LEU A 1 769 ? 10.520 9.687 -13.575 1.00 92.50 769 LEU A O 1
ATOM 6083 N N . GLU A 1 770 ? 9.117 10.141 -15.263 1.00 92.25 770 GLU A N 1
ATOM 6084 C CA . GLU A 1 770 ? 9.084 11.578 -14.968 1.00 92.25 770 GLU A CA 1
ATOM 6085 C C . GLU A 1 770 ? 8.600 11.840 -13.537 1.00 92.25 770 GLU A C 1
ATOM 6087 O O . GLU A 1 770 ? 9.177 12.668 -12.830 1.00 92.25 770 GLU A O 1
ATOM 6092 N N . TRP A 1 771 ? 7.645 11.032 -13.067 1.00 91.31 771 TRP A N 1
ATOM 6093 C CA . TRP A 1 771 ? 7.160 11.067 -11.692 1.00 91.31 771 TRP A CA 1
ATOM 6094 C C . TRP A 1 771 ? 8.271 10.902 -10.653 1.00 91.31 771 TRP A C 1
ATOM 6096 O O . TRP A 1 771 ? 8.181 11.494 -9.584 1.00 91.31 771 TRP A O 1
ATOM 6106 N N . LEU A 1 772 ? 9.325 10.128 -10.946 1.00 93.88 772 LEU A N 1
ATOM 6107 C CA . LEU A 1 772 ? 10.414 9.868 -10.004 1.00 93.88 772 LEU A CA 1
ATOM 6108 C C . LEU A 1 772 ? 11.272 11.120 -9.810 1.00 93.88 772 LEU A C 1
ATOM 6110 O O . LEU A 1 772 ? 11.639 11.435 -8.681 1.00 93.88 772 LEU A O 1
ATOM 6114 N N . ALA A 1 773 ? 11.565 11.844 -10.893 1.00 95.31 773 ALA A N 1
ATOM 6115 C CA . ALA A 1 773 ? 12.286 13.114 -10.819 1.00 95.31 773 ALA A CA 1
ATOM 6116 C C . ALA A 1 773 ? 11.448 14.185 -10.107 1.00 95.31 773 ALA A C 1
ATOM 6118 O O . ALA A 1 773 ? 11.959 14.887 -9.237 1.00 95.31 773 ALA A O 1
ATOM 6119 N N . THR A 1 774 ? 10.151 14.270 -10.419 1.00 94.69 774 THR A N 1
ATOM 6120 C CA . THR A 1 774 ? 9.238 15.202 -9.747 1.00 94.69 774 THR A CA 1
ATOM 6121 C C . THR A 1 774 ? 9.076 14.875 -8.265 1.00 94.69 774 THR A C 1
ATOM 6123 O O . THR A 1 774 ? 9.170 15.778 -7.439 1.00 94.69 774 THR A O 1
ATOM 6126 N N . ALA A 1 775 ? 8.925 13.599 -7.902 1.00 93.94 775 ALA A N 1
ATOM 6127 C CA . ALA A 1 775 ? 8.928 13.173 -6.507 1.00 93.94 775 ALA A CA 1
ATOM 6128 C C . ALA A 1 775 ? 10.237 13.578 -5.824 1.00 93.94 775 ALA A C 1
ATOM 6130 O O . ALA A 1 775 ? 10.198 14.175 -4.755 1.00 93.94 775 ALA A O 1
ATOM 6131 N N . GLY A 1 776 ? 11.390 13.336 -6.455 1.00 96.06 776 GLY A N 1
ATOM 6132 C CA . GLY A 1 776 ? 12.682 13.735 -5.904 1.00 96.06 776 GLY A CA 1
ATOM 6133 C C . GLY A 1 776 ? 12.790 15.232 -5.612 1.00 96.06 776 GLY A C 1
ATOM 6134 O O . GLY A 1 776 ? 13.270 15.609 -4.545 1.00 96.06 776 GLY A O 1
ATOM 6135 N N . GLU A 1 777 ? 12.279 16.077 -6.505 1.00 96.94 777 GLU A N 1
ATOM 6136 C CA . GLU A 1 777 ? 12.193 17.522 -6.274 1.00 96.94 777 GLU A CA 1
ATOM 6137 C C . GLU A 1 777 ? 11.231 17.876 -5.129 1.00 96.94 777 GLU A C 1
ATOM 6139 O O . GLU A 1 777 ? 11.560 18.702 -4.279 1.00 96.94 777 GLU A O 1
ATOM 6144 N N . GLY A 1 778 ? 10.084 17.195 -5.036 1.00 95.00 778 GLY A N 1
ATOM 6145 C CA . GLY A 1 778 ? 9.179 17.308 -3.890 1.00 95.00 778 GLY A CA 1
ATOM 6146 C C . GLY A 1 778 ? 9.880 16.990 -2.564 1.00 95.00 778 GLY A C 1
ATOM 6147 O O . GLY A 1 778 ? 9.765 17.754 -1.610 1.00 95.00 778 GLY A O 1
ATOM 6148 N N . TYR A 1 779 ? 10.684 15.924 -2.520 1.00 96.12 779 TYR A N 1
ATOM 6149 C CA . TYR A 1 779 ? 11.496 15.553 -1.354 1.00 96.12 779 TYR A CA 1
ATOM 6150 C C . TYR A 1 779 ? 12.585 16.583 -1.018 1.00 96.12 779 TYR A C 1
ATOM 6152 O O . TYR A 1 779 ? 12.858 16.804 0.161 1.00 96.12 779 TYR A O 1
ATOM 6160 N N . ARG A 1 780 ? 13.195 17.241 -2.013 1.00 97.19 780 ARG A N 1
ATOM 6161 C CA . ARG A 1 780 ? 14.139 18.352 -1.784 1.00 97.19 780 ARG A CA 1
ATOM 6162 C C . ARG A 1 780 ? 13.463 19.517 -1.073 1.00 97.19 780 ARG A C 1
ATOM 6164 O O . ARG A 1 780 ? 14.003 20.027 -0.096 1.00 97.19 780 ARG A O 1
ATOM 6171 N N . ILE A 1 781 ? 12.286 19.905 -1.552 1.00 96.69 781 ILE A N 1
ATOM 6172 C CA . ILE A 1 781 ? 11.509 21.015 -0.993 1.00 96.69 781 ILE A CA 1
ATOM 6173 C C . ILE A 1 781 ? 10.998 20.659 0.408 1.00 96.69 781 ILE A C 1
ATOM 6175 O O . ILE A 1 781 ? 11.108 21.471 1.321 1.00 96.69 781 ILE A O 1
ATOM 6179 N N . LEU A 1 782 ? 10.527 19.425 0.616 1.00 95.50 782 LEU A N 1
ATOM 6180 C CA . LEU A 1 782 ? 10.147 18.925 1.942 1.00 95.50 782 LEU A CA 1
ATOM 6181 C C . LEU A 1 782 ? 11.332 18.912 2.911 1.00 95.50 782 LEU A C 1
ATOM 6183 O O . LEU A 1 782 ? 11.170 19.305 4.060 1.00 95.50 782 LEU A O 1
ATOM 6187 N N . GLY A 1 783 ? 12.523 18.530 2.443 1.00 95.31 783 GLY A N 1
ATOM 6188 C CA . GLY A 1 783 ? 13.759 18.590 3.221 1.00 95.31 783 GLY A CA 1
ATOM 6189 C C . GLY A 1 783 ? 14.087 19.997 3.722 1.00 95.31 783 GLY A C 1
ATOM 6190 O O . GLY A 1 783 ? 14.514 20.144 4.856 1.00 95.31 783 GLY A O 1
ATOM 6191 N N . GLN A 1 784 ? 13.831 21.031 2.917 1.00 96.19 784 GLN A N 1
ATOM 6192 C CA . GLN A 1 784 ? 13.966 22.431 3.339 1.00 96.19 784 GLN A CA 1
ATOM 6193 C C . GLN A 1 784 ? 12.829 22.862 4.271 1.00 96.19 784 GLN A C 1
ATOM 6195 O O . GLN A 1 784 ? 13.052 23.590 5.231 1.00 96.19 784 GLN A O 1
ATOM 6200 N N . ALA A 1 785 ? 11.608 22.397 4.011 1.00 95.12 785 ALA A N 1
ATOM 6201 C CA . ALA A 1 785 ? 10.430 22.808 4.763 1.00 95.12 785 ALA A CA 1
ATOM 6202 C C . ALA A 1 785 ? 10.393 22.239 6.184 1.00 95.12 785 ALA A C 1
ATOM 6204 O O . ALA A 1 785 ? 9.863 22.893 7.077 1.00 95.12 785 ALA A O 1
ATOM 6205 N N . VAL A 1 786 ? 10.952 21.046 6.416 1.00 92.00 786 VAL A N 1
ATOM 6206 C CA . VAL A 1 786 ? 11.086 20.510 7.780 1.00 92.00 786 VAL A CA 1
ATOM 6207 C C . VAL A 1 786 ? 12.107 21.296 8.607 1.00 92.00 786 VAL A C 1
ATOM 6209 O O . VAL A 1 786 ? 11.877 21.469 9.797 1.00 92.00 786 VAL A O 1
ATOM 6212 N N . GLU A 1 787 ? 13.163 21.832 7.985 1.00 90.38 787 GLU A N 1
ATOM 6213 C CA . GLU A 1 787 ? 14.130 22.729 8.645 1.00 90.38 787 GLU A CA 1
ATOM 6214 C C . GLU A 1 787 ? 13.479 24.086 8.933 1.00 90.38 787 GLU A C 1
ATOM 6216 O O . GLU A 1 787 ? 13.478 24.534 10.068 1.00 90.38 787 GLU A O 1
ATOM 6221 N N . ALA A 1 788 ? 12.805 24.688 7.945 1.00 90.81 788 ALA A N 1
ATOM 6222 C CA . ALA A 1 788 ? 12.072 25.941 8.142 1.00 90.81 788 ALA A CA 1
ATOM 6223 C C . ALA A 1 788 ? 10.991 25.816 9.230 1.00 90.81 788 ALA A C 1
ATOM 6225 O O . ALA A 1 788 ? 10.780 26.729 10.023 1.00 90.81 788 ALA A O 1
ATOM 6226 N N . ARG A 1 789 ? 10.324 24.657 9.315 1.00 88.00 789 ARG A N 1
ATOM 6227 C CA . ARG A 1 789 ? 9.402 24.340 10.413 1.00 88.00 789 ARG A CA 1
ATOM 6228 C C . ARG A 1 789 ? 10.110 24.274 11.755 1.00 88.00 789 ARG A C 1
ATOM 6230 O O . ARG A 1 789 ? 9.557 24.765 12.733 1.00 88.00 789 ARG A O 1
ATOM 6237 N N . ASP A 1 790 ? 11.287 23.666 11.804 1.00 84.31 790 ASP A N 1
ATOM 6238 C CA . ASP A 1 790 ? 12.118 23.657 13.003 1.00 84.31 790 ASP A CA 1
ATOM 6239 C C . ASP A 1 790 ? 12.565 25.068 13.408 1.00 84.31 790 ASP A C 1
ATOM 6241 O O . ASP A 1 790 ? 12.721 25.363 14.588 1.00 84.31 790 ASP A O 1
ATOM 6245 N N . ASP A 1 791 ? 12.794 25.951 12.439 1.00 83.56 791 ASP A N 1
ATOM 6246 C CA . ASP A 1 791 ? 13.141 27.364 12.634 1.00 83.56 791 ASP A CA 1
ATOM 6247 C C . ASP A 1 791 ? 11.933 28.252 12.981 1.00 83.56 791 ASP A C 1
ATOM 6249 O O . ASP A 1 791 ? 12.117 29.435 13.256 1.00 83.56 791 ASP A O 1
ATOM 6253 N N . GLU A 1 792 ? 10.714 27.697 13.005 1.00 86.94 792 GLU A N 1
ATOM 6254 C CA . GLU A 1 792 ? 9.457 28.454 13.139 1.00 86.94 792 GLU A CA 1
ATOM 6255 C C . GLU A 1 792 ? 9.311 29.558 12.059 1.00 86.94 792 GLU A C 1
ATOM 6257 O O . GLU A 1 792 ? 8.667 30.584 12.276 1.00 86.94 792 GLU A O 1
ATOM 6262 N N . ASP A 1 793 ? 9.884 29.340 10.868 1.00 90.81 793 ASP A N 1
ATOM 6263 C CA . ASP A 1 793 ? 9.868 30.276 9.737 1.00 90.81 793 ASP A CA 1
ATOM 6264 C C . ASP A 1 793 ? 8.673 30.007 8.803 1.00 90.81 793 ASP A C 1
ATOM 6266 O O . ASP A 1 793 ? 8.748 29.303 7.787 1.00 90.81 793 ASP A O 1
ATOM 6270 N N . ASP A 1 794 ? 7.521 30.571 9.169 1.00 90.88 794 ASP A N 1
ATOM 6271 C CA . ASP A 1 794 ? 6.279 30.449 8.401 1.00 90.88 794 ASP A CA 1
ATOM 6272 C C . ASP A 1 794 ? 6.361 31.074 6.995 1.00 90.88 794 ASP A C 1
ATOM 6274 O O . ASP A 1 794 ? 5.683 30.596 6.074 1.00 90.88 794 ASP A O 1
ATOM 6278 N N . GLU A 1 795 ? 7.185 32.110 6.801 1.00 94.06 795 GLU A N 1
ATOM 6279 C CA . GLU A 1 795 ? 7.366 32.761 5.499 1.00 94.06 795 GLU A CA 1
ATOM 6280 C C . GLU A 1 795 ? 8.133 31.843 4.541 1.00 94.06 795 GLU A C 1
ATOM 6282 O O . GLU A 1 795 ? 7.697 31.629 3.400 1.00 94.06 795 GLU A O 1
ATOM 6287 N N . ALA A 1 796 ? 9.214 31.220 5.019 1.00 94.44 796 ALA A N 1
ATOM 6288 C CA . ALA A 1 796 ? 9.953 30.217 4.263 1.00 94.44 796 ALA A CA 1
ATOM 6289 C C . ALA A 1 796 ? 9.069 29.014 3.912 1.00 94.44 796 ALA A C 1
ATOM 6291 O O . ALA A 1 796 ? 9.075 28.574 2.760 1.00 94.44 796 ALA A O 1
ATOM 6292 N N . ILE A 1 797 ? 8.245 28.515 4.843 1.00 93.38 797 ILE A N 1
ATOM 6293 C CA . ILE A 1 797 ? 7.295 27.425 4.553 1.00 93.38 797 ILE A CA 1
ATOM 6294 C C . ILE A 1 797 ? 6.317 27.827 3.444 1.00 93.38 797 ILE A C 1
ATOM 6296 O O . ILE A 1 797 ? 6.095 27.046 2.518 1.00 93.38 797 ILE A O 1
ATOM 6300 N N . ALA A 1 798 ? 5.749 29.035 3.497 1.00 92.81 798 ALA A N 1
ATOM 6301 C CA . ALA A 1 798 ? 4.827 29.516 2.468 1.00 92.81 798 ALA A CA 1
ATOM 6302 C C . ALA A 1 798 ? 5.513 29.680 1.099 1.00 92.81 798 ALA A C 1
ATOM 6304 O O . ALA A 1 798 ? 4.910 29.409 0.057 1.00 92.81 798 ALA A O 1
ATOM 6305 N N . ALA A 1 799 ? 6.778 30.106 1.072 1.00 95.12 799 ALA A N 1
ATOM 6306 C CA . ALA A 1 799 ? 7.569 30.165 -0.155 1.00 95.12 799 ALA A CA 1
ATOM 6307 C C . ALA A 1 799 ? 7.861 28.768 -0.723 1.00 95.12 799 ALA A C 1
ATOM 6309 O O . ALA A 1 799 ? 7.750 28.560 -1.935 1.00 95.12 799 ALA A O 1
ATOM 6310 N N . LEU A 1 800 ? 8.188 27.806 0.139 1.00 95.69 800 LEU A N 1
ATOM 6311 C CA . LEU A 1 800 ? 8.445 26.417 -0.239 1.00 95.69 800 LEU A CA 1
ATOM 6312 C C . LEU A 1 800 ? 7.179 25.712 -0.736 1.00 95.69 800 LEU A C 1
ATOM 6314 O O . LEU A 1 800 ? 7.264 24.951 -1.693 1.00 95.69 800 LEU A O 1
ATOM 6318 N N . ASP A 1 801 ? 6.005 26.019 -0.187 1.00 94.19 801 ASP A N 1
ATOM 6319 C CA . ASP A 1 801 ? 4.722 25.510 -0.690 1.00 94.19 801 ASP A CA 1
ATOM 6320 C C . ASP A 1 801 ? 4.445 25.958 -2.139 1.00 94.19 801 ASP A C 1
ATOM 6322 O O . ASP A 1 801 ? 4.067 25.165 -3.011 1.00 94.19 801 ASP A O 1
ATOM 6326 N N . ARG A 1 802 ? 4.738 27.229 -2.454 1.00 93.56 802 ARG A N 1
ATOM 6327 C CA . ARG A 1 802 ? 4.648 27.737 -3.835 1.00 93.56 802 ARG A CA 1
ATOM 6328 C C . ARG A 1 802 ? 5.610 27.002 -4.768 1.00 93.56 802 ARG A C 1
ATOM 6330 O O . ARG A 1 802 ? 5.191 26.579 -5.847 1.00 93.56 802 ARG A O 1
ATOM 6337 N N . GLN A 1 803 ? 6.862 26.806 -4.344 1.00 95.31 803 GLN A N 1
ATOM 6338 C CA . GLN A 1 803 ? 7.852 26.036 -5.110 1.00 95.31 803 GLN A CA 1
ATOM 6339 C C . GLN A 1 803 ? 7.409 24.584 -5.309 1.00 95.31 803 GLN A C 1
ATOM 6341 O O . GLN A 1 803 ? 7.555 24.037 -6.400 1.00 95.31 803 GLN A O 1
ATOM 6346 N N . PHE A 1 804 ? 6.846 23.964 -4.273 1.00 94.00 804 PHE A N 1
ATOM 6347 C CA . PHE A 1 804 ? 6.350 22.594 -4.308 1.00 94.00 804 PHE A CA 1
ATOM 6348 C C . PHE A 1 804 ? 5.226 22.442 -5.332 1.00 94.00 804 PHE A C 1
ATOM 6350 O O . PHE A 1 804 ? 5.282 21.573 -6.205 1.00 94.00 804 PHE A O 1
ATOM 6357 N N . SER A 1 805 ? 4.241 23.338 -5.281 1.00 91.81 805 SER A N 1
ATOM 6358 C CA . SER A 1 805 ? 3.140 23.372 -6.241 1.00 91.81 805 SER A CA 1
ATOM 6359 C C . SER A 1 805 ? 3.641 23.591 -7.671 1.00 91.81 805 SER A C 1
ATOM 6361 O O . SER A 1 805 ? 3.209 22.892 -8.587 1.00 91.81 805 SER A O 1
ATOM 6363 N N . GLU A 1 806 ? 4.598 24.498 -7.885 1.00 93.81 806 GLU A N 1
ATOM 6364 C CA . GLU A 1 806 ? 5.205 24.707 -9.204 1.00 93.81 806 GLU A CA 1
ATOM 6365 C C . GLU A 1 806 ? 5.954 23.463 -9.707 1.00 93.81 806 GLU A C 1
ATOM 6367 O O . GLU A 1 806 ? 5.783 23.063 -10.861 1.00 93.81 806 GLU A O 1
ATOM 6372 N N . ALA A 1 807 ? 6.739 22.810 -8.847 1.00 93.38 807 ALA A N 1
ATOM 6373 C CA . ALA A 1 807 ? 7.450 21.582 -9.186 1.00 93.38 807 ALA A CA 1
ATOM 6374 C C . ALA A 1 807 ? 6.483 20.469 -9.619 1.00 93.38 807 ALA A C 1
ATOM 6376 O O . ALA A 1 807 ? 6.748 19.775 -10.604 1.00 93.38 807 ALA A O 1
ATOM 6377 N N . MET A 1 808 ? 5.339 20.335 -8.943 1.00 92.12 808 MET A N 1
ATOM 6378 C CA . MET A 1 808 ? 4.316 19.355 -9.310 1.00 92.12 808 MET A CA 1
ATOM 6379 C C . MET A 1 808 ? 3.608 19.693 -10.628 1.00 92.12 808 MET A C 1
ATOM 6381 O O . MET A 1 808 ? 3.397 18.793 -11.441 1.00 92.12 808 MET A O 1
ATOM 6385 N N . ARG A 1 809 ? 3.3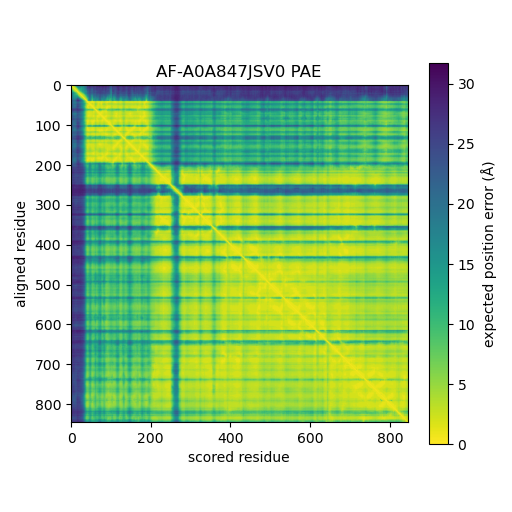28 20.972 -10.926 1.00 91.38 809 ARG A N 1
ATOM 6386 C CA . ARG A 1 809 ? 2.728 21.393 -12.218 1.00 91.38 809 ARG A CA 1
ATOM 6387 C C . ARG A 1 809 ? 3.543 20.988 -13.444 1.00 91.38 809 ARG A C 1
ATOM 6389 O O . ARG A 1 809 ? 2.987 20.801 -14.535 1.00 91.38 809 ARG A O 1
ATOM 6396 N N . ARG A 1 810 ? 4.863 20.857 -13.282 1.00 91.38 810 ARG A N 1
ATOM 6397 C CA . ARG A 1 810 ? 5.781 20.470 -14.363 1.00 91.38 810 ARG A CA 1
ATOM 6398 C C . ARG A 1 810 ? 5.590 19.019 -14.806 1.00 91.38 810 ARG A C 1
ATOM 6400 O O . ARG A 1 810 ? 5.850 18.727 -15.971 1.00 91.38 810 ARG A O 1
ATOM 6407 N N . SER A 1 811 ? 5.107 18.128 -13.937 1.00 90.44 811 SER A N 1
ATOM 6408 C CA . SER A 1 811 ? 4.785 16.750 -14.324 1.00 90.44 811 SER A CA 1
ATOM 6409 C C . SER A 1 811 ? 3.351 16.656 -14.847 1.00 90.44 811 SER A C 1
ATOM 6411 O O . SER A 1 811 ? 2.422 17.065 -14.150 1.00 90.44 811 SER A O 1
ATOM 6413 N N . PRO A 1 812 ? 3.135 16.063 -16.035 1.00 88.81 812 PRO A N 1
ATOM 6414 C CA . PRO A 1 812 ? 1.800 15.710 -16.511 1.00 88.81 812 PRO A CA 1
ATOM 6415 C C . PRO A 1 812 ? 0.989 14.899 -15.496 1.00 88.81 812 PRO A C 1
ATOM 6417 O O . PRO A 1 812 ? -0.214 15.112 -15.372 1.00 88.81 812 PRO A O 1
ATOM 6420 N N . GLN A 1 813 ? 1.645 14.007 -14.749 1.00 86.44 813 GLN A N 1
ATOM 6421 C CA . GLN A 1 813 ? 0.990 13.161 -13.761 1.00 86.44 813 GLN A CA 1
ATOM 6422 C C . GLN A 1 813 ? 0.477 13.938 -12.536 1.00 86.44 813 GLN A C 1
ATOM 6424 O O . GLN A 1 813 ? -0.602 13.625 -12.039 1.00 86.44 813 GLN A O 1
ATOM 6429 N N . PHE A 1 814 ? 1.205 14.955 -12.059 1.00 88.06 814 PHE A N 1
ATOM 6430 C CA . PHE A 1 814 ? 0.823 15.729 -10.865 1.00 88.06 814 PHE A CA 1
ATOM 6431 C C . PHE A 1 814 ? 0.080 17.041 -11.176 1.00 88.06 814 PHE A C 1
ATOM 6433 O O . PHE A 1 814 ? -0.585 17.588 -10.295 1.00 88.06 814 PHE A O 1
ATOM 6440 N N . ARG A 1 815 ? 0.142 17.547 -12.417 1.00 88.12 815 ARG A N 1
ATOM 6441 C CA . ARG A 1 815 ? -0.378 18.876 -12.796 1.00 88.12 815 ARG A CA 1
ATOM 6442 C C . ARG A 1 815 ? -1.814 19.134 -12.358 1.00 88.12 815 ARG A C 1
ATOM 6444 O O . ARG A 1 815 ? -2.080 20.147 -11.723 1.00 88.12 815 ARG A O 1
ATOM 6451 N N . HIS A 1 816 ? -2.724 18.202 -12.642 1.00 81.12 816 HIS A N 1
ATOM 6452 C CA . HIS A 1 816 ? -4.141 18.367 -12.304 1.00 81.12 816 HIS A CA 1
ATOM 6453 C C . HIS A 1 816 ? -4.390 18.568 -10.803 1.00 81.12 816 HIS A C 1
ATOM 6455 O O . HIS A 1 816 ? -5.384 19.178 -10.424 1.00 81.12 816 HIS A O 1
ATOM 6461 N N . GLN A 1 817 ? -3.493 18.079 -9.948 1.00 76.31 817 GLN A N 1
ATOM 6462 C CA . GLN A 1 817 ? -3.611 18.219 -8.501 1.00 76.31 817 GLN A CA 1
ATOM 6463 C C . GLN A 1 817 ? -3.187 19.616 -8.051 1.00 76.31 817 GLN A C 1
ATOM 6465 O O . GLN A 1 817 ? -3.900 20.261 -7.284 1.00 76.31 817 GLN A O 1
ATOM 6470 N N . ALA A 1 818 ? -2.064 20.098 -8.586 1.00 82.69 818 ALA A N 1
ATOM 6471 C CA . ALA A 1 818 ? -1.478 21.386 -8.233 1.00 82.69 818 ALA A CA 1
ATOM 6472 C C . ALA A 1 818 ? -2.275 22.606 -8.740 1.00 82.69 818 ALA A C 1
ATOM 6474 O O . ALA A 1 818 ? -2.060 23.721 -8.255 1.00 82.69 818 ALA A O 1
ATOM 6475 N N . ASP A 1 819 ? -3.179 22.407 -9.704 1.00 80.88 819 ASP A N 1
ATOM 6476 C CA . ASP A 1 819 ? -3.954 23.481 -10.340 1.00 80.88 819 ASP A CA 1
ATOM 6477 C C . ASP A 1 819 ? -5.365 23.681 -9.766 1.00 80.88 819 ASP A C 1
ATOM 6479 O O . ASP A 1 819 ? -6.016 24.663 -10.119 1.00 80.88 819 ASP A O 1
ATOM 6483 N N . GLY A 1 820 ? -5.869 22.809 -8.883 1.00 68.38 820 GLY A N 1
ATOM 6484 C CA . GLY A 1 820 ? -7.256 22.993 -8.436 1.00 68.38 820 GLY A CA 1
ATOM 6485 C C . GLY A 1 820 ? -7.838 22.046 -7.398 1.00 68.38 820 GLY A C 1
ATOM 6486 O O . GLY A 1 820 ? -9.014 22.200 -7.082 1.00 68.38 820 GLY A O 1
ATOM 6487 N N . ALA A 1 821 ? -7.088 21.088 -6.846 1.00 71.00 821 ALA A N 1
ATOM 6488 C CA . ALA A 1 821 ? -7.633 20.249 -5.780 1.00 71.00 821 ALA A CA 1
ATOM 6489 C C . ALA A 1 821 ? -7.593 21.015 -4.439 1.00 71.00 821 ALA A C 1
ATOM 6491 O O . ALA A 1 821 ? -6.493 21.326 -3.980 1.00 71.00 821 ALA A O 1
ATOM 6492 N N . PRO A 1 822 ? -8.729 21.290 -3.759 1.00 73.50 822 PRO A N 1
ATOM 6493 C CA . PRO A 1 822 ? -8.730 22.011 -2.478 1.00 73.50 822 PRO A CA 1
ATOM 6494 C C . PRO A 1 822 ? -7.826 21.357 -1.429 1.00 73.50 822 PRO A C 1
ATOM 6496 O O . PRO A 1 822 ? -7.069 22.033 -0.743 1.00 73.50 822 PRO A O 1
ATOM 6499 N N . TYR A 1 823 ? -7.818 20.021 -1.392 1.00 72.81 823 TYR A N 1
ATOM 6500 C CA . TYR A 1 823 ? -6.918 19.246 -0.540 1.00 72.81 823 TYR A CA 1
ATOM 6501 C C . TYR A 1 823 ? -5.436 19.572 -0.783 1.00 72.81 823 TYR A C 1
ATOM 6503 O O . TYR A 1 823 ? -4.653 19.630 0.159 1.00 72.81 823 TYR A O 1
ATOM 6511 N N . TRP A 1 824 ? -5.041 19.819 -2.036 1.00 77.56 824 TRP A N 1
ATOM 6512 C CA . TRP A 1 824 ? -3.654 20.118 -2.394 1.00 77.56 824 TRP A CA 1
ATOM 6513 C C . TRP A 1 824 ? -3.150 21.411 -1.750 1.00 77.56 824 TRP A C 1
ATOM 6515 O O . TRP A 1 824 ? -2.002 21.466 -1.317 1.00 77.56 824 TRP A O 1
ATOM 6525 N N . GLN A 1 825 ? -4.019 22.420 -1.634 1.00 76.81 825 GLN A N 1
ATOM 6526 C CA . GLN A 1 825 ? -3.683 23.718 -1.039 1.00 76.81 825 GLN A CA 1
ATOM 6527 C C . GLN A 1 825 ? -3.305 23.597 0.441 1.00 76.81 825 GLN A C 1
ATOM 6529 O O . GLN A 1 825 ? -2.531 24.397 0.954 1.00 76.81 825 GLN A O 1
ATOM 6534 N N . THR A 1 826 ? -3.834 22.588 1.136 1.00 82.12 826 THR A N 1
ATOM 6535 C CA . THR A 1 826 ? -3.518 22.328 2.546 1.00 82.12 826 THR A CA 1
ATOM 6536 C C . THR A 1 826 ? -2.516 21.194 2.739 1.00 82.12 826 THR A C 1
ATOM 6538 O O . THR A 1 826 ? -1.862 21.135 3.781 1.00 82.12 826 THR A O 1
ATOM 6541 N N . LEU A 1 827 ? -2.373 20.306 1.749 1.00 83.50 827 LEU A N 1
ATOM 6542 C CA . LEU A 1 827 ? -1.587 19.074 1.822 1.00 83.50 827 LEU A CA 1
ATOM 6543 C C . LEU A 1 827 ? -0.139 19.327 2.242 1.00 83.50 827 LEU A C 1
ATOM 6545 O O . LEU A 1 827 ? 0.388 18.618 3.098 1.00 83.50 827 LEU A O 1
ATOM 6549 N N . PHE A 1 828 ? 0.517 20.331 1.657 1.00 88.00 828 PHE A N 1
ATOM 6550 C CA . PHE A 1 828 ? 1.932 20.570 1.918 1.00 88.00 828 PHE A CA 1
ATOM 6551 C C . PHE A 1 828 ? 2.186 20.916 3.390 1.00 88.00 828 PHE A C 1
ATOM 6553 O O . PHE A 1 828 ? 2.857 20.158 4.095 1.00 88.00 828 PHE A O 1
ATOM 6560 N N . LYS A 1 829 ? 1.608 22.020 3.885 1.00 81.12 829 LYS A N 1
ATOM 6561 C CA . LYS A 1 829 ? 1.858 22.505 5.252 1.00 81.12 829 LYS A CA 1
ATOM 6562 C C . LYS A 1 829 ? 1.213 21.621 6.323 1.00 81.12 829 LYS A C 1
ATOM 6564 O O . LYS A 1 829 ? 1.841 21.376 7.356 1.00 81.12 829 LYS A O 1
ATOM 6569 N N . ASN A 1 830 ? -0.025 21.165 6.116 1.00 81.25 830 ASN A N 1
ATOM 6570 C CA . ASN A 1 830 ? -0.791 20.491 7.170 1.00 81.25 830 ASN A CA 1
ATOM 6571 C C . ASN A 1 830 ? -0.489 18.999 7.275 1.00 81.25 830 ASN A C 1
ATOM 6573 O O . ASN A 1 830 ? -0.503 18.478 8.393 1.00 81.25 830 ASN A O 1
ATOM 6577 N N . ASP A 1 831 ? -0.143 18.349 6.163 1.00 84.62 831 ASP A N 1
ATOM 6578 C CA . ASP A 1 831 ? 0.049 16.902 6.137 1.00 84.62 831 ASP A CA 1
ATOM 6579 C C . ASP A 1 831 ? 1.509 16.537 5.883 1.00 84.62 831 ASP A C 1
ATOM 6581 O O . ASP A 1 831 ? 2.134 15.919 6.742 1.00 84.62 831 ASP A O 1
ATOM 6585 N N . LEU A 1 832 ? 2.090 16.944 4.749 1.00 90.06 832 LEU A N 1
ATOM 6586 C CA . LEU A 1 832 ? 3.408 16.455 4.326 1.00 90.06 832 LEU A CA 1
ATOM 6587 C C . LEU A 1 832 ? 4.543 16.970 5.201 1.00 90.06 832 LEU A C 1
ATOM 6589 O O . LEU A 1 832 ? 5.311 16.160 5.712 1.00 90.06 832 LEU A O 1
ATOM 6593 N N . VAL A 1 833 ? 4.656 18.285 5.407 1.00 91.75 833 VAL A N 1
ATOM 6594 C CA . VAL A 1 833 ? 5.729 18.842 6.248 1.00 91.75 833 VAL A CA 1
ATOM 6595 C C . VAL A 1 833 ? 5.610 18.285 7.665 1.00 91.75 833 VAL A C 1
ATOM 6597 O O . VAL A 1 833 ? 6.612 17.908 8.256 1.00 91.75 833 VAL A O 1
ATOM 6600 N N . ARG A 1 834 ? 4.390 18.145 8.199 1.00 86.44 834 ARG A N 1
ATOM 6601 C CA . ARG A 1 834 ? 4.181 17.551 9.530 1.00 86.44 834 ARG A CA 1
ATOM 6602 C C . ARG A 1 834 ? 4.584 16.080 9.577 1.00 86.44 834 ARG A C 1
ATOM 6604 O O . ARG A 1 834 ? 5.251 15.667 10.520 1.00 86.44 834 ARG A O 1
ATOM 6611 N N . PHE A 1 835 ? 4.191 15.304 8.571 1.00 87.56 835 PHE A N 1
ATOM 6612 C CA . PHE A 1 835 ? 4.532 13.891 8.448 1.00 87.56 835 PHE A CA 1
ATOM 6613 C C . PHE A 1 835 ? 6.043 13.680 8.329 1.00 87.56 835 PHE A C 1
ATOM 6615 O O . PHE A 1 835 ? 6.592 12.873 9.065 1.00 87.56 835 PHE A O 1
ATOM 6622 N N . PHE A 1 836 ? 6.728 14.422 7.456 1.00 90.31 836 PHE A N 1
ATOM 6623 C CA . PHE A 1 836 ? 8.178 14.310 7.275 1.00 90.31 836 PHE A CA 1
ATOM 6624 C C . PHE A 1 836 ? 8.981 14.964 8.397 1.00 90.31 836 PHE A C 1
ATOM 6626 O O . PHE A 1 836 ? 10.135 14.602 8.586 1.00 90.31 836 PHE A O 1
ATOM 6633 N N . TYR A 1 837 ? 8.399 15.887 9.161 1.00 87.94 837 TYR A N 1
ATOM 6634 C CA . TYR A 1 837 ? 9.019 16.373 10.389 1.00 87.94 837 TYR A CA 1
ATOM 6635 C C . TYR A 1 837 ? 9.004 15.274 11.460 1.00 87.94 837 TYR A C 1
ATOM 6637 O O . TYR A 1 837 ? 10.051 14.929 11.992 1.00 87.94 837 TYR A O 1
ATOM 6645 N N . ALA A 1 838 ? 7.843 14.654 11.707 1.00 82.75 838 ALA A N 1
ATOM 6646 C CA . ALA A 1 838 ? 7.680 13.629 12.745 1.00 82.75 838 ALA A CA 1
ATOM 6647 C C . ALA A 1 838 ? 8.227 12.237 12.364 1.00 82.75 838 ALA A C 1
ATOM 6649 O O . ALA A 1 838 ? 8.608 11.454 13.231 1.00 82.75 838 ALA A O 1
ATOM 6650 N N . GLY A 1 839 ? 8.221 11.906 11.073 1.00 85.56 839 GLY A N 1
ATOM 6651 C CA . GLY A 1 839 ? 8.440 10.554 10.569 1.00 85.56 839 GLY A CA 1
ATOM 6652 C C . GLY A 1 839 ? 7.201 9.664 10.700 1.00 85.56 839 GLY A C 1
ATOM 6653 O O . GLY A 1 839 ? 6.324 9.866 11.543 1.00 85.56 839 GLY A O 1
ATOM 6654 N N . TRP A 1 840 ? 7.123 8.633 9.859 1.00 83.56 840 TRP A N 1
ATOM 6655 C CA . TRP A 1 840 ? 5.984 7.717 9.797 1.00 83.56 840 TRP A CA 1
ATOM 6656 C C . TRP A 1 840 ? 5.710 7.044 11.138 1.00 83.56 840 TRP A C 1
ATOM 6658 O O . TRP A 1 840 ? 4.548 6.906 11.519 1.00 83.56 840 TRP A O 1
ATOM 6668 N N . ARG A 1 841 ? 6.777 6.658 11.848 1.00 71.12 841 ARG A N 1
ATOM 6669 C CA . ARG A 1 841 ? 6.686 5.933 13.115 1.00 71.12 841 ARG A CA 1
ATOM 6670 C C . ARG A 1 841 ? 5.922 6.722 14.177 1.00 71.12 841 ARG A C 1
ATOM 6672 O O . ARG A 1 841 ? 5.047 6.137 14.791 1.00 71.12 841 ARG A O 1
ATOM 6679 N N . THR A 1 842 ? 6.257 7.994 14.368 1.00 67.44 842 THR A N 1
ATOM 6680 C CA . THR A 1 842 ? 5.648 8.878 15.379 1.00 67.44 842 THR A CA 1
ATOM 6681 C C . THR A 1 842 ? 4.308 9.437 14.910 1.00 67.44 842 THR A C 1
ATOM 6683 O O . THR A 1 842 ? 3.448 9.800 15.699 1.00 67.44 842 THR A O 1
ATOM 6686 N N . TYR A 1 843 ? 4.109 9.550 13.595 1.00 66.38 843 TYR A N 1
ATOM 6687 C CA . TYR A 1 843 ? 2.850 10.062 13.063 1.00 66.38 843 TYR A CA 1
ATOM 6688 C C . TYR A 1 843 ? 1.697 9.054 13.213 1.00 66.38 843 TYR A C 1
ATOM 6690 O O . TYR A 1 843 ? 0.545 9.468 13.306 1.00 66.38 843 TYR A O 1
ATOM 6698 N N . HIS A 1 844 ? 1.991 7.749 13.200 1.00 66.62 844 HIS A N 1
ATOM 6699 C CA . HIS A 1 844 ? 0.978 6.684 13.215 1.00 66.62 844 HIS A CA 1
ATOM 6700 C C . HIS A 1 844 ? 0.897 5.898 14.537 1.00 66.62 844 HIS A C 1
ATOM 6702 O O . HIS A 1 844 ? -0.057 5.139 14.703 1.00 66.62 844 HIS A O 1
ATOM 6708 N N . PHE A 1 845 ? 1.865 6.054 15.447 1.00 56.88 845 PHE A N 1
ATOM 6709 C CA . PHE A 1 845 ? 1.902 5.447 16.785 1.00 56.88 845 PHE A CA 1
ATOM 6710 C C . PHE A 1 845 ? 2.277 6.503 17.814 1.00 56.88 845 PHE A C 1
ATOM 6712 O O . PHE A 1 845 ? 1.738 6.421 18.939 1.00 56.88 845 PHE A O 1
#

Mean predicted aligned error: 8.81 Å

Sequence (845 aa):
MTGNERANVLLMIGDRRSGLRPRLLAICLLPLASVCAFADEARYAAGDPPTETHMRLVRIAPIDGDPLFETHADKPCLRTDRENRNPYIYFDVSRKWLKVAGHEPYRIEASIEFFDDGTQPMAVQYDSMGDSVAANFREASWHGGGSHSWRTVVVVLEAAEFRNGQQGRADFRVAAAPGADLRLASISLRVLGASRSFPSRKPLPEPRFPQQDEAALVIHDPIIRPASPLNEAERIAVERLRTRLADVTHSTKGDVVSLGRRSIVGPSSVRDSRASRRVALVVGRWRPSMAERYPRTAAAIRRLQAEPVAFRRRDGYVVCVERAGARPIVCAVGLSSPGAVYAIGHLHARLMRQGASGKRPGEATAILVLNRRPVLEAPRLDRRELYLNIGYGLGRPGITSEFWTDEEWRRYIDRLVLARYNTWSFYLWADSALIHPIAQANRALNLRLHERLRKAIAYSHRRGLRVGMQFSPSMLPVEIWNEKPAIRAKLEYHYPGTVCPSQPESKALMREVHGAELRWFKDVDFYSIWFYDVGGCFCETCRVPENQLSSLLDQVRTFADISHAANPRATYQVMAWAIWRYEKRHGYSIRERFVREVADWFRARKRPLEMADGIYVDPETKPLFDLIVQANVPAKAFLYQTNIETGQPFPILQTRYLARWVPELARAGATSAFLMRMEAGTKVSDDIVAGACLWNPHVSATHALLACARLITGDTAAARMAWEALHRMDDFAWFGYVGGGAGTAQGAAIARLTASAVQASPAPLRPHLEWLATAGEGYRILGQAVEARDDEDDEAIAALDRQFSEAMRRSPQFRHQADGAPYWQTLFKNDLVRFFYAGWRTYHF

Secondary structure (DSSP, 8-state):
--------------------PPP-----------------EEEEE-SSS-EEEBEEEEPBTTTTBPPEEEEETTEEEEE-BTTTTB-EEEEEE-HHHHHHTT-SSEEEEEEEEEE--SS-EEEEEEEB--SSHHHHEEEEEEE----SSEEEEEEEEEEE--SS-SGGG-SEEEEPPTT---EEEEEEEEEEEE-S--PPPPPPPPPPPPP--EEEEEESS-EEEESS---HHHHHHHHHHHHHHHHHH-----------S-----------TTTTSPPEEEEEE--GGGTTT-HHHHHHHHHHHT-SSHHHHHH-EEEEEEE-SSS-EEEEEESSHHHHHHHHHHHHHHEEEE--SSS-TT--EEEEEEESSPEEE--SSSEEEEEEEE-SS---TTTSGGG--HHHHHHHHHHHHHTT--EEEEEE-SSSS---TT-STTHHHHHHHHHHHHHHHHHHHHTT-EEEEEE-TTB--HHHHHH-GGGB---SS--TTBB-TTSHHHHHHHHHHHHHHHHHTTT-SEEEE-SSSS----STTTTSHHHHHHHHHHHHHHHHHHHHHH-TTSEEEEE-TTHHHHHHHHT---HHHHHHHHHHHHHHTT--EEEEEES---TT---THHHHHHTT--EEEEE--S-TTS---S----HHHHHHHHHHHHHTT--EEEEEES-TTT-HHHHHHHHHHHH-TT--HHHHHHHHHHHHH-BHHHHHHHHHHHHHHHHHHHH---STTHHHHHHHHHHHHHHHHHHHS-GGGSGGGHHHHHHHHHHHHHHHHHHHHHTT-HHHHHHHHHHHHHHHHTSHHHHHHHTT-HHHHHIIIIIIHHHHHHHHHHHH-

pLDDT: mean 87.05, std 16.03, range [29.98, 98.75]

Foldseek 3Di:
DDDDDDDDDDDDDDDPDDPDDDDDDPPDPDDPDPPPPPPLKFKWFADVVIDGRQKDWFAQPPPLGAWDWDQDPNATWTKADLVSQRQKTFMAGHLQSVVVLPAAPFWKKKKWKWFQQDFFKKWKWFQFDDPDLVGRTDIDMDTGPNPRGIDIDITIDARQRQLLLDRSSGGIMIGTDNNDMIITRMMMMGTPHHHDDDDAHPPDPQDDADDAQKDKQFADLAAEAELDPAALLLVVLVVLLVVLVCLAQVDPDNDPPPPDDDDPDDDDDDPPVVVQAHEYEYAEAHDPVCCVVQVLQVVLLVVQVPPPDPLQLAQKWKWAFSDDPRHTYIYQYGNHGNNRSQSSLLQLLQWFWEDPPDDDVNPITIIGIGRNHMDIAGFQFNAEEAEAEAFPLQPAPLFFLLNDDLVSLLVLLSLLSSLVGQEYEYEHAQANRNQFCPDPPPNVSNVVSLVSVVSSCVSSVSNNHAYEYEYELQAARLVVQVVCVPQAAPFPDDGGRGGALVDPVSVVRSCVRVLVVLLSPLSGQAYEYDHQVVHHGCPPQCVPLVNVLVSLLCVLVSVVVSNCVSHVNHAYEYEPPPVQVSCVVSVHDRLLVSLQVSLVVCVVVVGAYAYEYELDDPPPTDTCLVSNVVSVHAYEYEDDQDPPNQDDLAAQLLQVSLLPRLVVCVVSVHSYYYYYDRRSSHHSLSSSLNSVCSRPVNDHSLRSLLSSLSSQQSHPVLSVLSSSLSVLSNCLQAAFDDDDLVQLVSLVSNLVSLVVSLVRGRPVRNLVSVSSNLSSNLSNLLSVLLVCVSVVNPVSNVVSLVVNLVSQCVRPSRNVVSPDRPCSSCSRPPPRNVSSNNHPVSVPD

Solvent-acce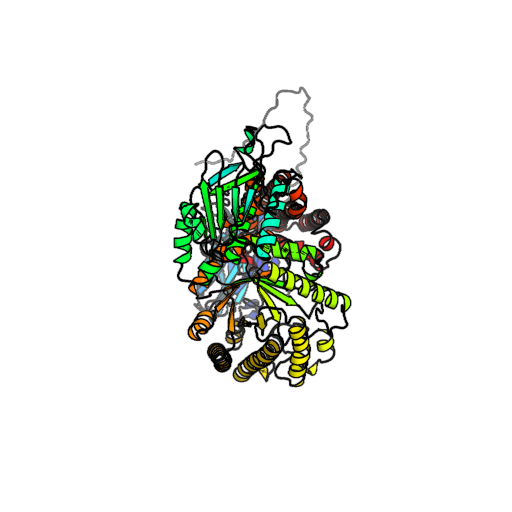ssible surface area (backbone atoms only — not comparable to full-atom values): 44844 Å² total; per-residue (Å²): 135,86,84,86,83,85,79,85,83,79,85,79,83,80,81,91,83,74,100,69,83,89,75,88,75,83,81,77,84,67,79,81,69,75,76,71,77,67,78,72,53,31,28,37,32,47,51,92,76,56,47,64,40,55,24,46,83,49,76,30,66,83,80,52,39,58,56,43,80,48,72,56,94,94,36,42,20,36,25,33,32,50,90,76,69,12,41,48,45,36,30,35,64,38,49,66,58,56,55,75,66,70,31,87,40,23,21,31,40,37,40,39,32,28,52,23,79,34,64,57,52,32,31,42,40,31,16,25,73,50,99,42,71,79,46,23,52,46,73,49,72,51,64,39,82,42,74,71,41,83,44,75,49,76,47,69,42,72,32,33,54,49,76,37,70,35,80,78,54,10,14,30,30,44,35,34,35,94,89,39,71,41,39,38,32,33,41,36,38,31,76,77,38,58,39,94,80,74,82,71,80,73,73,79,76,80,85,73,83,80,87,72,80,60,41,76,42,71,51,50,83,62,46,78,40,69,56,40,91,68,54,66,32,44,46,54,39,52,50,52,37,50,53,50,49,32,48,41,44,74,49,90,78,74,81,80,81,70,92,71,74,91,72,86,76,74,95,75,89,71,88,53,73,67,76,52,47,37,26,35,36,36,33,30,34,62,50,79,89,45,32,85,82,35,52,68,50,38,55,54,47,53,55,46,70,64,44,88,50,66,58,31,32,38,50,10,26,33,40,24,71,68,37,83,60,69,52,28,31,36,38,19,26,6,75,27,65,60,1,9,32,45,21,40,36,49,51,46,40,28,41,24,21,45,77,54,90,86,54,65,96,84,66,53,44,24,26,37,58,39,57,77,57,70,44,74,52,53,45,75,32,73,44,28,31,42,31,38,52,36,40,83,58,67,85,35,57,62,27,26,70,74,61,49,49,76,64,53,44,51,54,49,53,54,48,39,47,63,20,56,34,47,29,36,31,38,32,63,31,22,47,74,46,27,42,35,80,84,32,75,62,60,31,71,59,28,50,51,38,54,54,47,49,52,54,44,49,56,52,34,49,49,61,63,31,45,39,31,45,38,50,32,62,47,57,37,40,33,69,66,40,65,79,38,69,89,38,48,36,44,47,98,57,95,55,77,17,38,34,21,75,88,39,70,66,34,48,52,49,32,50,53,57,51,47,51,50,44,48,72,54,32,87,38,50,25,41,32,43,36,60,44,68,83,47,50,46,51,39,86,69,36,59,38,65,70,44,41,48,50,50,54,50,50,50,52,54,54,51,52,52,50,42,36,72,44,26,74,82,35,35,43,32,42,41,54,41,57,52,66,58,53,25,66,76,70,73,49,86,52,64,68,61,48,52,46,55,51,44,52,55,33,57,77,66,74,48,64,59,35,39,29,30,38,77,72,64,61,90,96,55,71,62,58,42,64,60,35,49,73,58,74,34,55,24,29,31,40,50,81,88,66,68,89,84,63,83,63,78,57,64,70,53,45,48,66,59,48,54,55,49,46,46,46,39,53,74,49,60,31,42,25,39,34,37,72,38,50,45,56,56,50,28,54,61,26,46,27,29,46,22,40,33,49,33,33,40,82,53,50,53,72,57,27,42,44,53,34,18,28,48,69,28,27,12,61,68,12,13,53,31,32,26,52,23,53,51,53,48,32,48,38,44,42,59,20,48,80,59,93,62,48,33,34,53,50,12,47,51,26,24,52,26,21,42,50,13,37,69,55,18,36,75,75,44,30,75,82,35,48,66,49,31,45,43,15,46,46,42,23,44,43,14,43,33,32,49,26,58,58,65,71,34,65,66,57,35,55,53,41,48,52,51,42,37,53,52,34,46,73,36,84,60,40,21,65,39,56,73,70,35,74,66,53,79,45,35,50,73,71,45,50,35,49,40,39,35,52,1,47,58,62,67,77,101